Protein AF-A0A3N9V342-F1 (afdb_monomer)

Foldseek 3Di:
DEEAAQEEFEDAQEEREEQAQHAQYEYENYEFEHYAEESYEDAYFQYEYEHYEFEHYAYEPYEYPAYEFYHHYHYQFDHYPAAPYYYDPCHNVQADFWAWDAKFWDADPVPPPQGFTWMKTKTKGFDAAFFKKKKWKAKDLDLPRQGHRGTQDIDMDTHHRRRMDIDMDQGASRGDDQRIWMKMKMFTADPVRHTTGIDTIDRTDHHDPDQAQLWAFFAFQLRAGAAADQQEEEAEEDFELDDPDFDGAAPCLVVLLVLLLVQVCVDPRHHYHYDDDDPVDNDDAPDAQAQHAYEYEYRAQVSCCVRVVDHLQQAKDKDWFADSLQNHTRYIYIYGYQWRADPVRPGTAHEDCPLDQRHDHSNLVSNQSVLVVGRIAAAEARNDPPHDVNSHHDSVQASRHSDDDRSDDNSSHGPVDPPDDDDDPDLLPRCHGSSNNSNCNVVRSPLQAEEEEEEAALACQCCDPVHFVQRVLSLLLVLVLLVVHDDSHWYWYFAAPDIGATDNPSVVVSVVSVPDDRDNHDDPLRRLVVLQVRQVVDPDPYQYEYEYRDQHDQPDDDVLVVDDHDLSYAYEFEHEPPCFLSQLVRLVNNQVNVHAYYYDPGSQCSSVSSVVVSCVSSVFAWFDKDDWDKLVVCVPWFDDDDDDDDDDDDDDDDDDDDDDDDDDDDDDDDDDDDDDDDDDDDDDAAFDDGFKKKKKKFKPDFDKWKKKAAAPFDQDPPRHGDPQIHTPVCPVVHSFQKDKDWDDPPPHTGMIMIMTGRGDTHGMGMTMTGPGRDPDIIIMMMTMIGDALKDKDKDKPGQEAEFDADPVRHTDWDKIKIKIFIAGGRDDDDDDDDRDTDHQQPQQKFKKKWKQDPVRDIDIDTFPDPDRRMTMDMDIDRDFFKMKMKMKIWGDDDPDDPPDNTGIGMDIGMHGYDNDPDRDRDDPPPDQDPPPPDDAAEAEAAEEDDNDEAEEQEEYEYEHAYEEEAYYEYAYEYHEYQEYEYEEYYYLAEYEYHHAYHYNYYYHYVYHYYYYPYD

Secondary structure (DSSP, 8-state):
--EEES-EEE--SS-SEEEET--S-EEES-EEE--SS-SEEEESSS-EEES-EEES-SS-SEEEEE-S--EEES-EEES-SS-SEEE-TT-GGGPPPPEEEEEEEEE-GGGTTS--EEEEEEEEEE-STT-EEEEEEEEES-STTS-BSEEEEEEEEE--TTSEEEEEEEEET-PPPTT-EEEEEEEEE-TT--EEEEPPPPPPBPPP-----S-EE-B-TTSPBPB-GGGEEEEEEPPP---TTSPPPPTTHHHHHHHHHHHHHTSTT-EEEEPPPPTT-TT--TTS--S--EEEEE-SHHHHHHHH---TT--EEEEEEE-TTT-BEEEEEEEEESS-B-TTS--B--EESS--TTSEEHHHHHHHHHHHHTTEE-B--TTSTT--GGG-S-GGGSTTBS---TT--GGGSPSSPTTSSS--S-GGG--SHHHHHHHHHHHH-----EEEEEEE---HHHH-TTTT--HHHHHHHHHHHHHH--BTBEEEEEETTEEEEEES-HHHHHHHHHT------S-HHHHHHHHHHHHHH--SSPEEEEEEE-S---SS--GGGG----TTEEEEEEEETT-HHHHHHHHHHHHHTT--EEEESSGGGHHHHHHHHHHHHHTPEEEEEPPPEEGGGGTTS-EE--S----------------------------------------------SS-EEEEEE-SSSEEEEEEE-TT--PBTTTBPPTT-B-TTTGGGSSS-EEEEE--TTS---EEEEEESSPPSS--EEEEEEEE--SS--EEEEEEEE--SEEEEEEES-SEEE--B-TTSPBPPEEEEEEEEEEES-----SSS-----SEE-TT-EEEEEEE-TT--EEEEEPEE-SSSEEEEEEEE---EEEEEEEEEE----S--S-----EEEEEEEEEEES-SS---------S--EE-SS-EEEEES-EE-S--EEESS-EEEESEEEESS-EEESS-EE--SEEEES-EEESS-EEE-SB-EE-S-EEESS-EEE-SB-

Sequence (1015 aa):
SATLDGNIVSGNLAFGISLETSNSNIVSENEISNNSNQGIIINGNSNNVSNNSIFNNGAPGVFITSGNNNSILSNSIYNNTSLGIELAAGVNDSQVYPTINTFYTWQDETALPEIKGGTSVQGTLNGLPEQNYRIQFFANSSMNNREGKRYLGEVDATTDIIGGADFLANLKDAVLTPDEVIGATITSLDFYNNPLSTSEFSFAIERATDEGDHYLVNTTLAGIPLHWKNGNGDYEIFGPVQTSIGEQPPAGFANAVETGFDTWSALEQLTYTKKELSITNFGHAFGNADGINNVVWYPTSEMWEDSIGAPTNVVAVTRVRYNALNGELIDVDLAFNGEPISLAGLGQFYWATDGSSDKLDVQNVTTHEAGHYGGLRDLYNPGDFAYLLEMKNNNQLATMYGRIDVGETYKNSLHPGSSDPEWLSNQLEITKYDVGGINYIYDNLGDIYYDIVLVFDGTTNFTSTEVLNGFVPSKNAALELVTKLRIGDRVGWVNGSSTEPLGDDFNTKLSTLNLIVPNANGNLADRIIAAQSLLNSGSGTNKKVIILFSAGEVSPFSLITELTVDPEIKIYTMGFQGLAAGQDLMSWLAHETGGEYYEVSSSTEIPTATNIIWLRLLGLQISYLSEEISSEYFDGGLQWQGGLQWQGGLSWQGGLQWQGGLQWQGGLQWQGGLQWQGGLQWQGGLQWQGGTLELGLSWQGSEYELVLLPPGEVVGEGGVLPAGAITENNFGSSAYDVEFFDGTATYGKPYKYFRVNSPGVGQWTYAIVENVPPTTPEPIRVYMSNEADLVLKFKSDKERYILQSDQYGNPIPILVNLEATLFEGGETSQTGDDTKTVGTPVNNAIVSVQVTSPDSQVVVGFLSRTQDGTYSISLETSLTGNYDIKVIASDSVQNGNNNNSQYVIQTEHSFYVSPFEEPVEPIVQFPPYPVFANQKITLGTSVKVYDGKVVGNADVQIGGSSYIEDGAEGNGKFTGGTSISANNLTFNGNVQLGGSSQITGDINSGGYFNSGTSV

pLDDT: mean 76.01, std 19.69, range [20.33, 98.75]

Structure (mmCIF, N/CA/C/O backbone):
data_AF-A0A3N9V342-F1
#
_entry.id   AF-A0A3N9V342-F1
#
loop_
_atom_site.group_PDB
_atom_site.id
_atom_site.type_symbol
_atom_site.label_atom_id
_atom_site.label_alt_id
_atom_site.label_comp_id
_atom_site.label_asym_id
_atom_site.label_entity_id
_atom_site.label_seq_id
_atom_site.pdbx_PDB_ins_code
_atom_site.Cartn_x
_atom_site.Cartn_y
_atom_site.Cartn_z
_atom_site.occupancy
_atom_site.B_iso_or_equiv
_atom_site.auth_seq_id
_atom_site.auth_comp_id
_atom_site.auth_asym_id
_atom_site.auth_atom_id
_atom_site.pdbx_PDB_model_num
ATOM 1 N N . SER A 1 1 ? 8.750 -11.559 -51.792 1.00 79.81 1 SER A N 1
ATOM 2 C CA . SER A 1 1 ? 7.444 -11.660 -51.138 1.00 79.81 1 SER A CA 1
ATOM 3 C C . SER A 1 1 ? 6.487 -12.438 -52.018 1.00 79.81 1 SER A C 1
ATOM 5 O O . SER A 1 1 ? 6.342 -12.147 -53.203 1.00 79.81 1 SER A O 1
ATOM 7 N N . ALA A 1 2 ? 5.872 -13.453 -51.434 1.00 89.56 2 ALA A N 1
ATOM 8 C CA . ALA A 1 2 ? 4.748 -14.207 -51.963 1.00 89.56 2 ALA A CA 1
ATOM 9 C C . ALA A 1 2 ? 3.746 -14.412 -50.818 1.00 89.56 2 ALA A C 1
ATOM 11 O O . ALA A 1 2 ? 4.150 -14.431 -49.655 1.00 89.56 2 ALA A O 1
ATOM 12 N N . THR A 1 3 ? 2.467 -14.565 -51.151 1.00 95.88 3 THR A N 1
ATOM 13 C CA . THR A 1 3 ? 1.399 -14.861 -50.189 1.00 95.88 3 THR A CA 1
ATOM 14 C C . THR A 1 3 ? 0.833 -16.239 -50.509 1.00 95.88 3 THR A C 1
ATOM 16 O O . THR A 1 3 ? 0.385 -16.468 -51.633 1.00 95.88 3 THR A O 1
ATOM 19 N N . LEU A 1 4 ? 0.902 -17.155 -49.546 1.00 96.00 4 LEU A N 1
ATOM 20 C CA . LEU A 1 4 ? 0.315 -18.489 -49.597 1.00 96.00 4 LEU A CA 1
ATOM 21 C C . LEU A 1 4 ? -0.808 -18.521 -48.566 1.00 96.00 4 LEU A C 1
ATOM 23 O O . LEU A 1 4 ? -0.540 -18.606 -47.371 1.00 96.00 4 LEU A O 1
ATOM 27 N N . ASP A 1 5 ? -2.041 -18.415 -49.045 1.00 97.19 5 ASP A N 1
ATOM 28 C CA . ASP A 1 5 ? -3.219 -18.224 -48.206 1.00 97.19 5 ASP A CA 1
ATOM 29 C C . ASP A 1 5 ? -4.313 -19.249 -48.534 1.00 97.19 5 ASP A C 1
ATOM 31 O O . ASP A 1 5 ? -4.553 -19.518 -49.717 1.00 97.19 5 ASP A O 1
ATOM 35 N N . GLY A 1 6 ? -4.931 -19.854 -47.515 1.00 96.06 6 GLY A N 1
ATOM 36 C CA . GLY A 1 6 ? -6.113 -20.712 -47.680 1.00 96.06 6 GLY A CA 1
ATOM 37 C C . GLY A 1 6 ? -5.893 -22.045 -48.418 1.00 96.06 6 GLY A C 1
ATOM 38 O O . GLY A 1 6 ? -6.818 -22.551 -49.058 1.00 96.06 6 GLY A O 1
ATOM 39 N N . ASN A 1 7 ? -4.681 -22.614 -48.403 1.00 97.62 7 ASN A N 1
ATOM 40 C CA . ASN A 1 7 ? -4.357 -23.854 -49.129 1.00 97.62 7 ASN A CA 1
ATOM 41 C C . ASN A 1 7 ? -4.447 -25.101 -48.240 1.00 97.62 7 ASN A C 1
ATOM 43 O O . ASN A 1 7 ? -4.222 -25.041 -47.038 1.00 97.62 7 ASN A O 1
ATOM 47 N N . ILE A 1 8 ? -4.669 -26.263 -48.863 1.00 98.06 8 ILE A N 1
ATOM 48 C CA . ILE A 1 8 ? -4.533 -27.580 -48.221 1.00 98.06 8 ILE A CA 1
ATOM 49 C C . ILE A 1 8 ? -3.293 -28.269 -48.800 1.00 98.06 8 ILE A C 1
ATOM 51 O O . ILE A 1 8 ? -3.244 -28.565 -49.996 1.00 98.06 8 ILE A O 1
ATOM 55 N N . VAL A 1 9 ? -2.294 -28.537 -47.961 1.00 97.88 9 VAL A N 1
ATOM 56 C CA . VAL A 1 9 ? -1.008 -29.143 -48.333 1.00 97.88 9 VAL A CA 1
ATOM 57 C C . VAL A 1 9 ? -0.794 -30.410 -47.512 1.00 97.88 9 VAL A C 1
ATOM 59 O O . VAL A 1 9 ? -0.420 -30.352 -46.341 1.00 97.88 9 VAL A O 1
ATOM 62 N N . SER A 1 10 ? -1.019 -31.577 -48.117 1.00 97.44 10 SER A N 1
ATOM 63 C CA . SER A 1 10 ? -0.957 -32.835 -47.374 1.00 97.44 10 SER A CA 1
ATOM 64 C C . SER A 1 10 ? -0.418 -34.033 -48.146 1.00 97.44 10 SER A C 1
ATOM 66 O O . SER A 1 10 ? -0.453 -34.079 -49.376 1.00 97.44 10 SER A O 1
ATOM 68 N N . GLY A 1 11 ? 0.093 -35.021 -47.402 1.00 95.62 11 GLY A N 1
ATOM 69 C CA . GLY A 1 11 ? 0.523 -36.311 -47.951 1.00 95.62 11 GLY A CA 1
ATOM 70 C C . GLY A 1 11 ? 1.826 -36.270 -48.755 1.00 95.62 11 GLY A C 1
ATOM 71 O O . GLY A 1 11 ? 2.078 -37.178 -49.552 1.00 95.62 11 GLY A O 1
ATOM 72 N N . ASN A 1 12 ? 2.656 -35.235 -48.589 1.00 97.12 12 ASN A N 1
ATOM 73 C CA . ASN A 1 12 ? 3.923 -35.143 -49.309 1.00 97.12 12 ASN A CA 1
ATOM 74 C C . ASN A 1 12 ? 4.960 -36.135 -48.755 1.00 97.12 12 ASN A C 1
ATOM 76 O O . ASN A 1 12 ? 5.040 -36.398 -47.553 1.00 97.12 12 ASN A O 1
ATOM 80 N N . LEU A 1 13 ? 5.818 -36.654 -49.641 1.00 96.38 13 LEU A N 1
ATOM 81 C CA . LEU A 1 13 ? 6.918 -37.564 -49.277 1.00 96.38 13 LEU A CA 1
ATOM 82 C C . LEU A 1 13 ? 8.108 -36.856 -48.601 1.00 96.38 13 LEU A C 1
ATOM 84 O O . LEU A 1 13 ? 9.060 -37.513 -48.188 1.00 96.38 13 LEU A O 1
ATOM 88 N N . ALA A 1 14 ? 8.074 -35.527 -48.520 1.00 94.12 14 ALA A N 1
ATOM 89 C CA . ALA A 1 14 ? 9.089 -34.694 -47.888 1.00 94.12 14 ALA A CA 1
ATOM 90 C C . ALA A 1 14 ? 8.399 -33.633 -47.010 1.00 94.12 14 ALA A C 1
ATOM 92 O O . ALA A 1 14 ? 7.604 -33.994 -46.144 1.00 94.12 14 ALA A O 1
ATOM 93 N N . PHE A 1 15 ? 8.701 -32.354 -47.228 1.00 94.94 15 PHE A N 1
ATOM 94 C CA . PHE A 1 15 ? 8.098 -31.214 -46.539 1.00 94.94 15 PHE A CA 1
ATOM 95 C C . PHE A 1 15 ? 6.752 -30.796 -47.156 1.00 94.94 15 PHE A C 1
ATOM 97 O O . PHE A 1 15 ? 6.477 -31.116 -48.316 1.00 94.94 15 PHE A O 1
ATOM 104 N N . GLY A 1 16 ? 5.930 -30.067 -46.395 1.00 97.31 16 GLY A N 1
ATOM 105 C CA . GLY A 1 16 ? 4.710 -29.426 -46.897 1.00 97.31 16 GLY A CA 1
ATOM 106 C C . GLY A 1 16 ? 5.013 -28.163 -47.712 1.00 97.31 16 GLY A C 1
ATOM 107 O O . GLY A 1 16 ? 4.910 -28.170 -48.938 1.00 97.31 16 GLY A O 1
ATOM 108 N N . ILE A 1 17 ? 5.416 -27.080 -47.040 1.00 97.38 17 ILE A N 1
ATOM 109 C CA . ILE A 1 17 ? 5.796 -25.799 -47.664 1.00 97.38 17 ILE A CA 1
ATOM 110 C C . ILE A 1 17 ? 7.284 -25.526 -47.428 1.00 97.38 17 ILE A C 1
ATOM 112 O O . ILE A 1 17 ? 7.783 -25.688 -46.319 1.00 97.38 17 ILE A O 1
ATOM 116 N N . SER A 1 18 ? 7.991 -25.072 -48.466 1.00 95.56 18 SER A N 1
ATOM 117 C CA . SER A 1 18 ? 9.424 -24.766 -48.405 1.00 95.56 18 SER A CA 1
ATOM 118 C C . SER A 1 18 ? 9.711 -23.348 -48.880 1.00 95.56 18 SER A C 1
ATOM 120 O O . SER A 1 18 ? 9.466 -23.017 -50.042 1.00 95.56 18 SER A O 1
ATOM 122 N N . LEU A 1 19 ? 10.267 -22.520 -47.996 1.00 95.44 19 LEU A N 1
ATOM 123 C CA . LEU A 1 19 ? 10.682 -21.145 -48.282 1.00 95.44 19 LEU A CA 1
ATOM 124 C C . LEU A 1 19 ? 12.209 -21.084 -48.428 1.00 95.44 19 LEU A C 1
ATOM 126 O O . LEU A 1 19 ? 12.921 -20.678 -47.514 1.00 95.44 19 LEU A O 1
ATOM 130 N N . GLU A 1 20 ? 12.715 -21.513 -49.584 1.00 89.56 20 GLU A N 1
ATOM 131 C CA . GLU A 1 20 ? 14.156 -21.590 -49.865 1.00 89.56 20 GLU A CA 1
ATOM 132 C C . GLU A 1 20 ? 14.711 -20.266 -50.387 1.00 89.56 20 GLU A C 1
ATOM 134 O O . GLU A 1 20 ? 14.331 -19.808 -51.468 1.00 89.56 20 GLU A O 1
ATOM 139 N N . THR A 1 21 ? 15.642 -19.653 -49.653 1.00 87.19 21 THR A N 1
ATOM 140 C CA . THR A 1 21 ? 16.255 -18.349 -49.978 1.00 87.19 21 THR A CA 1
ATOM 141 C C . THR A 1 21 ? 15.222 -17.243 -50.219 1.00 87.19 21 THR A C 1
ATOM 143 O O . THR A 1 21 ? 15.435 -16.329 -51.019 1.00 87.19 21 THR A O 1
ATOM 146 N N . SER A 1 22 ? 14.076 -17.340 -49.541 1.00 89.94 22 SER A N 1
ATOM 147 C CA . SER A 1 22 ? 12.913 -16.491 -49.780 1.00 89.94 22 SER A CA 1
ATOM 148 C C . SER A 1 22 ? 12.595 -15.643 -48.552 1.00 89.94 22 SER A C 1
ATOM 150 O O . SER A 1 22 ? 12.462 -16.158 -47.443 1.00 89.94 22 SER A O 1
ATOM 152 N N . ASN A 1 23 ? 12.460 -14.333 -48.765 1.00 95.81 23 ASN A N 1
ATOM 153 C CA . ASN A 1 23 ? 12.242 -13.345 -47.710 1.00 95.81 23 ASN A CA 1
ATOM 154 C C . ASN A 1 23 ? 10.881 -12.652 -47.859 1.00 95.81 23 ASN A C 1
ATOM 156 O O . ASN A 1 23 ? 10.375 -12.482 -48.981 1.00 95.81 23 ASN A O 1
ATOM 160 N N . SER A 1 24 ? 10.349 -12.156 -46.740 1.00 95.94 24 SER A N 1
ATOM 161 C CA . SER A 1 24 ? 9.135 -11.325 -46.717 1.00 95.94 24 SER A CA 1
ATOM 162 C C . SER A 1 24 ? 7.916 -12.018 -47.330 1.00 95.94 24 SER A C 1
ATOM 164 O O . SER A 1 24 ? 7.161 -11.401 -48.083 1.00 95.94 24 SER A O 1
ATOM 166 N N . ASN A 1 25 ? 7.765 -13.321 -47.091 1.00 97.50 25 ASN A N 1
ATOM 167 C CA . ASN A 1 25 ? 6.583 -14.079 -47.500 1.00 97.50 25 ASN A CA 1
ATOM 168 C C . ASN A 1 25 ? 5.538 -14.107 -46.386 1.00 97.50 25 ASN A C 1
ATOM 170 O O . ASN A 1 25 ? 5.875 -13.968 -45.214 1.00 97.50 25 ASN A O 1
ATOM 174 N N . ILE A 1 26 ? 4.285 -14.323 -46.775 1.00 97.81 26 ILE A N 1
ATOM 175 C CA . ILE A 1 26 ? 3.150 -14.519 -45.875 1.00 97.81 26 ILE A CA 1
ATOM 176 C C . ILE A 1 26 ? 2.609 -15.925 -46.131 1.00 97.81 26 ILE A C 1
ATOM 178 O O . ILE A 1 26 ? 2.287 -16.255 -47.272 1.00 97.81 26 ILE A O 1
ATOM 182 N N . VAL A 1 27 ? 2.540 -16.751 -45.092 1.00 98.25 27 VAL A N 1
ATOM 183 C CA . VAL A 1 27 ? 1.931 -18.085 -45.111 1.00 98.25 27 VAL A CA 1
ATOM 184 C C . VAL A 1 27 ? 0.802 -18.068 -44.090 1.00 98.25 27 VAL A C 1
ATOM 186 O O . VAL A 1 27 ? 1.073 -18.088 -42.890 1.00 98.25 27 VAL A O 1
ATOM 189 N N . SER A 1 28 ? -0.442 -17.988 -44.554 1.00 98.06 28 SER A N 1
ATOM 190 C CA . SER A 1 28 ? -1.609 -17.806 -43.691 1.00 98.06 28 SER A CA 1
ATOM 191 C C . SER A 1 28 ? -2.769 -18.741 -43.998 1.00 98.06 28 SER A C 1
ATOM 193 O O . SER A 1 28 ? -2.940 -19.175 -45.130 1.00 98.06 28 SER A O 1
ATOM 195 N N . GLU A 1 29 ? -3.555 -19.094 -42.981 1.00 97.75 29 GLU A N 1
ATOM 196 C CA . GLU A 1 29 ? -4.824 -19.825 -43.154 1.00 97.75 29 GLU A CA 1
ATOM 197 C C . GLU A 1 29 ? -4.706 -21.155 -43.935 1.00 97.75 29 GLU A C 1
ATOM 199 O O . GLU A 1 29 ? -5.672 -21.631 -44.530 1.00 97.75 29 GLU A O 1
ATOM 204 N N . ASN A 1 30 ? -3.525 -21.785 -43.958 1.00 98.44 30 ASN A N 1
ATOM 205 C CA . ASN A 1 30 ? -3.313 -23.059 -44.646 1.00 98.44 30 ASN A CA 1
ATOM 206 C C . ASN A 1 30 ? -3.522 -24.249 -43.701 1.00 98.44 30 ASN A C 1
ATOM 208 O O . ASN A 1 30 ? -3.187 -24.196 -42.517 1.00 98.44 30 ASN A O 1
ATOM 212 N N . GLU A 1 31 ? -3.979 -25.369 -44.253 1.00 98.69 31 GLU A N 1
ATOM 213 C CA . GLU A 1 31 ? -3.992 -26.675 -43.596 1.00 98.69 31 GLU A CA 1
ATOM 214 C C . GLU A 1 31 ? -2.818 -27.520 -44.113 1.00 98.69 31 GLU A C 1
ATOM 216 O O . GLU A 1 31 ? -2.776 -27.890 -45.287 1.00 98.69 31 GLU A O 1
ATOM 221 N N . ILE A 1 32 ? -1.844 -27.822 -43.253 1.00 98.75 32 ILE A N 1
ATOM 222 C CA . ILE A 1 32 ? -0.583 -28.482 -43.612 1.00 98.75 32 ILE A CA 1
ATOM 223 C C . ILE A 1 32 ? -0.426 -29.754 -42.784 1.00 98.75 32 ILE A C 1
ATOM 225 O O . ILE A 1 32 ? -0.120 -29.700 -41.590 1.00 98.75 32 ILE A O 1
ATOM 229 N N . SER A 1 33 ? -0.631 -30.917 -43.403 1.00 98.50 33 SER A N 1
ATOM 230 C CA . SER A 1 33 ? -0.741 -32.154 -42.628 1.00 98.50 33 SER A CA 1
ATOM 231 C C . SER A 1 33 ? -0.237 -33.422 -43.301 1.00 98.50 33 SER A C 1
ATOM 233 O O . SER A 1 33 ? -0.174 -33.527 -44.522 1.00 98.50 33 SER A O 1
ATOM 235 N N . ASN A 1 34 ? 0.075 -34.445 -42.502 1.00 98.06 34 ASN A N 1
ATOM 236 C CA . ASN A 1 34 ? 0.426 -35.788 -42.989 1.00 98.06 34 ASN A CA 1
ATOM 237 C C . ASN A 1 34 ? 1.621 -35.810 -43.963 1.00 98.06 34 ASN A C 1
ATOM 239 O O . ASN A 1 34 ? 1.684 -36.658 -44.858 1.00 98.06 34 ASN A O 1
ATOM 243 N N . ASN A 1 35 ? 2.553 -34.865 -43.836 1.00 98.19 35 ASN A N 1
ATOM 244 C CA . ASN A 1 35 ? 3.782 -34.860 -44.623 1.00 98.19 35 ASN A CA 1
ATOM 245 C C . ASN A 1 35 ? 4.824 -35.762 -43.953 1.00 98.19 35 ASN A C 1
ATOM 247 O O . ASN A 1 35 ? 4.870 -35.878 -42.731 1.00 98.19 35 ASN A O 1
ATOM 251 N N . SER A 1 36 ? 5.665 -36.422 -44.748 1.00 97.88 36 SER A N 1
ATOM 252 C CA . SER A 1 36 ? 6.628 -37.408 -44.228 1.00 97.88 36 SER A CA 1
ATOM 253 C C . SER A 1 36 ? 7.785 -36.771 -43.443 1.00 97.88 36 SER A C 1
ATOM 255 O O . SER A 1 36 ? 8.509 -37.489 -42.759 1.00 97.88 36 SER A O 1
ATOM 257 N N . ASN A 1 37 ? 7.981 -35.453 -43.563 1.00 96.50 37 ASN A N 1
ATOM 258 C CA . ASN A 1 37 ? 9.003 -34.667 -42.864 1.00 96.50 37 ASN A CA 1
ATOM 259 C C . ASN A 1 37 ? 8.371 -33.392 -42.253 1.00 96.50 37 ASN A C 1
ATOM 261 O O . ASN A 1 37 ? 7.286 -33.501 -41.694 1.00 96.50 37 ASN A O 1
ATOM 265 N N . GLN A 1 38 ? 9.002 -32.210 -42.329 1.00 97.81 38 GLN A N 1
ATOM 266 C CA . GLN A 1 38 ? 8.480 -30.970 -41.727 1.00 97.81 38 GLN A CA 1
ATOM 267 C C . GLN A 1 38 ? 7.178 -30.480 -42.379 1.00 97.81 38 GLN A C 1
ATOM 269 O O . GLN A 1 38 ? 6.988 -30.622 -43.589 1.00 97.81 38 GLN A O 1
ATOM 274 N N . GLY A 1 39 ? 6.317 -29.813 -41.608 1.00 98.25 39 GLY A N 1
ATOM 275 C CA . GLY A 1 39 ? 5.178 -29.082 -42.172 1.00 98.25 39 GLY A CA 1
ATOM 276 C C . GLY A 1 39 ? 5.648 -27.900 -43.028 1.00 98.25 39 GLY A C 1
ATOM 277 O O . GLY A 1 39 ? 5.389 -27.853 -44.233 1.00 98.25 39 GLY A O 1
ATOM 278 N N . ILE A 1 40 ? 6.399 -26.982 -42.419 1.00 98.44 40 ILE A N 1
ATOM 279 C CA . ILE A 1 40 ? 7.008 -25.818 -43.075 1.00 98.44 40 ILE A CA 1
ATOM 280 C C . ILE A 1 40 ? 8.514 -25.801 -42.802 1.00 98.44 40 ILE A C 1
ATOM 282 O O . ILE A 1 40 ? 8.936 -25.947 -41.658 1.00 98.44 40 ILE A O 1
ATOM 286 N N . ILE A 1 41 ? 9.322 -25.567 -43.837 1.00 97.88 41 ILE A N 1
ATOM 287 C CA . ILE A 1 41 ? 10.762 -25.303 -43.714 1.00 97.88 41 ILE A CA 1
ATOM 288 C C . ILE A 1 41 ? 11.102 -23.894 -44.218 1.00 97.88 41 ILE A C 1
ATOM 290 O O . ILE A 1 41 ? 10.658 -23.485 -45.297 1.00 97.88 41 ILE A O 1
ATOM 294 N N . ILE A 1 42 ? 11.880 -23.143 -43.431 1.00 98.00 42 ILE A N 1
ATOM 295 C CA . ILE A 1 42 ? 12.239 -21.744 -43.706 1.00 98.00 42 ILE A CA 1
ATOM 296 C C . ILE A 1 42 ? 13.759 -21.575 -43.782 1.00 98.00 42 ILE A C 1
ATOM 298 O O . ILE A 1 42 ? 14.478 -21.819 -42.812 1.00 98.00 42 ILE A O 1
ATOM 302 N N . ASN A 1 43 ? 14.224 -21.084 -44.933 1.00 96.19 43 ASN A N 1
ATOM 303 C CA . ASN A 1 43 ? 15.595 -20.653 -45.196 1.00 96.19 43 ASN A CA 1
ATOM 304 C C . ASN A 1 43 ? 15.556 -19.220 -45.751 1.00 96.19 43 ASN A C 1
ATOM 306 O O . ASN A 1 43 ? 15.639 -18.994 -46.960 1.00 96.19 43 ASN A O 1
ATOM 310 N N . GLY A 1 44 ? 15.352 -18.238 -44.877 1.00 95.44 44 GLY A N 1
ATOM 311 C CA . GLY A 1 44 ? 15.116 -16.851 -45.273 1.00 95.44 44 GLY A CA 1
ATOM 312 C C . GLY A 1 44 ? 14.744 -15.955 -44.097 1.00 95.44 44 GLY A C 1
ATOM 313 O O . GLY A 1 44 ? 14.643 -16.411 -42.964 1.00 95.44 44 GLY A O 1
ATOM 314 N N . ASN A 1 45 ? 14.565 -14.665 -44.365 1.00 96.81 45 ASN A N 1
ATOM 315 C CA . ASN A 1 45 ? 14.339 -13.634 -43.354 1.00 96.81 45 ASN A CA 1
ATOM 316 C C . ASN A 1 45 ? 12.956 -13.000 -43.486 1.00 96.81 45 ASN A C 1
ATOM 318 O O . ASN A 1 45 ? 12.404 -12.909 -44.589 1.00 96.81 45 ASN A O 1
ATOM 322 N N . SER A 1 46 ? 12.459 -12.440 -42.386 1.00 96.75 46 SER A N 1
ATOM 323 C CA . SER A 1 46 ? 11.273 -11.575 -42.399 1.00 96.75 46 SER A CA 1
ATOM 324 C C . SER A 1 46 ? 10.008 -12.261 -42.924 1.00 96.75 46 SER A C 1
ATOM 326 O O . SER A 1 46 ? 9.162 -11.595 -43.514 1.00 96.75 46 SER A O 1
ATOM 328 N N . ASN A 1 47 ? 9.886 -13.585 -42.792 1.00 98.06 47 ASN A N 1
ATOM 329 C CA . ASN A 1 47 ? 8.675 -14.308 -43.182 1.00 98.06 47 ASN A CA 1
ATOM 330 C C . ASN A 1 47 ? 7.640 -14.282 -42.052 1.00 98.06 47 ASN A C 1
ATOM 332 O O . ASN A 1 47 ? 8.003 -14.357 -40.884 1.00 98.06 47 ASN A O 1
ATOM 336 N N . ASN A 1 48 ? 6.361 -14.217 -42.412 1.00 97.94 48 ASN A N 1
ATOM 337 C CA . ASN A 1 48 ? 5.236 -14.290 -41.486 1.00 97.94 48 ASN A CA 1
ATOM 338 C C . ASN A 1 48 ? 4.467 -15.590 -41.742 1.00 97.94 48 ASN A C 1
ATOM 340 O O . ASN A 1 48 ? 3.932 -15.793 -42.833 1.00 97.94 48 ASN A O 1
ATOM 344 N N . VAL A 1 49 ? 4.433 -16.466 -40.743 1.00 98.44 49 VAL A N 1
ATOM 345 C CA . VAL A 1 49 ? 3.626 -17.685 -40.725 1.00 98.44 49 VAL A CA 1
ATOM 346 C C . VAL A 1 49 ? 2.550 -17.494 -39.670 1.00 98.44 49 VAL A C 1
ATOM 348 O O . VAL A 1 49 ? 2.863 -17.479 -38.481 1.00 98.44 49 VAL A O 1
ATOM 351 N N . SER A 1 50 ? 1.288 -17.357 -40.070 1.00 97.81 50 SER A N 1
ATOM 352 C CA . SER A 1 50 ? 0.215 -17.099 -39.109 1.00 97.81 50 SER A CA 1
ATOM 353 C C . SER A 1 50 ? -1.105 -17.796 -39.394 1.00 97.81 50 SER A C 1
ATOM 355 O O . SER A 1 50 ? -1.456 -18.030 -40.539 1.00 97.81 50 SER A O 1
ATOM 357 N N . ASN A 1 51 ? -1.864 -18.135 -38.350 1.00 98.06 51 ASN A N 1
ATOM 358 C CA . ASN A 1 51 ? -3.209 -18.718 -38.477 1.00 98.06 51 ASN A CA 1
ATOM 359 C C . ASN A 1 51 ? -3.285 -20.012 -39.324 1.00 98.06 51 ASN A C 1
ATOM 361 O O . ASN A 1 51 ? -4.319 -20.305 -39.918 1.00 98.06 51 ASN A O 1
ATOM 365 N N . ASN A 1 52 ? -2.207 -20.798 -39.414 1.00 98.69 52 ASN A N 1
ATOM 366 C CA . ASN A 1 52 ? -2.208 -22.089 -40.112 1.00 98.69 52 ASN A CA 1
ATOM 367 C C . ASN A 1 52 ? -2.562 -23.236 -39.154 1.00 98.69 52 ASN A C 1
ATOM 369 O O . ASN A 1 52 ? -2.280 -23.169 -37.958 1.00 98.69 52 ASN A O 1
ATOM 373 N N . SER A 1 53 ? -3.105 -24.327 -39.694 1.00 98.50 53 SER A N 1
ATOM 374 C CA . SER A 1 53 ? -3.260 -25.611 -38.998 1.00 98.50 53 SER A CA 1
ATOM 375 C C . SER A 1 53 ? -2.183 -26.589 -39.469 1.00 98.50 53 SER A C 1
ATOM 377 O O . SER A 1 53 ? -2.236 -27.052 -40.605 1.00 98.50 53 SER A O 1
ATOM 379 N N . ILE A 1 54 ? -1.205 -26.910 -38.619 1.00 98.62 54 ILE A N 1
ATOM 380 C CA . ILE A 1 54 ? -0.010 -27.698 -38.955 1.00 98.62 54 ILE A CA 1
ATOM 381 C C . ILE A 1 54 ? 0.070 -28.942 -38.065 1.00 98.62 54 ILE A C 1
ATOM 383 O O . ILE A 1 54 ? 0.434 -28.859 -36.892 1.00 98.62 54 ILE A O 1
ATOM 387 N N . PHE A 1 55 ? -0.260 -30.115 -38.604 1.00 98.12 55 PHE A N 1
ATOM 388 C CA . PHE A 1 55 ? -0.423 -31.302 -37.760 1.00 98.12 55 PHE A CA 1
ATOM 389 C C . PHE A 1 55 ? -0.100 -32.637 -38.429 1.00 98.12 55 PHE A C 1
ATOM 391 O O . PHE A 1 55 ? -0.141 -32.770 -39.650 1.00 98.12 55 PHE A O 1
ATOM 398 N N . ASN A 1 56 ? 0.172 -33.667 -37.623 1.00 97.56 56 ASN A N 1
ATOM 399 C CA . ASN A 1 56 ? 0.476 -35.031 -38.086 1.00 97.56 56 ASN A CA 1
ATOM 400 C C . ASN A 1 56 ? 1.660 -35.114 -39.073 1.00 97.56 56 ASN A C 1
ATOM 402 O O . ASN A 1 56 ? 1.656 -35.964 -39.967 1.00 97.56 56 ASN A O 1
ATOM 406 N N . ASN A 1 57 ? 2.656 -34.234 -38.967 1.00 98.12 57 ASN A N 1
ATOM 407 C CA . ASN A 1 57 ? 3.844 -34.292 -39.819 1.00 98.12 57 ASN A CA 1
ATOM 408 C C . ASN A 1 57 ? 4.940 -35.170 -39.186 1.00 98.12 57 ASN A C 1
ATOM 410 O O . ASN A 1 57 ? 5.047 -35.280 -37.964 1.00 98.12 57 ASN A O 1
ATOM 414 N N . GLY A 1 58 ? 5.749 -35.817 -40.029 1.00 97.75 58 GLY A N 1
ATOM 415 C CA . GLY A 1 58 ? 6.791 -36.776 -39.638 1.00 97.75 58 GLY A CA 1
ATOM 416 C C . GLY A 1 58 ? 8.088 -36.160 -39.095 1.00 97.75 58 GLY A C 1
ATOM 417 O O . GLY A 1 58 ? 9.077 -36.874 -38.928 1.00 97.75 58 GLY A O 1
ATOM 418 N N . ALA A 1 59 ? 8.105 -34.850 -38.852 1.00 97.06 59 ALA A N 1
ATOM 419 C CA . ALA A 1 59 ? 9.187 -34.090 -38.222 1.00 97.06 59 ALA A CA 1
ATOM 420 C C . ALA A 1 59 ? 8.581 -32.816 -37.579 1.00 97.06 59 ALA A C 1
ATOM 422 O O . ALA A 1 59 ? 7.371 -32.822 -37.356 1.00 97.06 59 ALA A O 1
ATOM 423 N N . PRO A 1 60 ? 9.335 -31.743 -37.254 1.00 98.19 60 PRO A N 1
ATOM 424 C CA . PRO A 1 60 ? 8.741 -30.535 -36.682 1.00 98.19 60 PRO A CA 1
ATOM 425 C C . PRO A 1 60 ? 7.612 -29.928 -37.515 1.00 98.19 60 PRO A C 1
ATOM 427 O O . PRO A 1 60 ? 7.626 -30.000 -38.749 1.00 98.19 60 PRO A O 1
ATOM 430 N N . GLY A 1 61 ? 6.660 -29.271 -36.850 1.00 98.19 61 GLY A N 1
ATOM 431 C CA . GLY A 1 61 ? 5.602 -28.524 -37.534 1.00 98.19 61 GLY A CA 1
ATOM 432 C C . GLY A 1 61 ? 6.188 -27.403 -38.397 1.00 98.19 61 GLY A C 1
ATOM 433 O O . GLY A 1 61 ? 5.965 -27.361 -39.610 1.00 98.19 61 GLY A O 1
ATOM 434 N N . VAL A 1 62 ? 7.005 -26.547 -37.786 1.00 98.62 62 VAL A N 1
ATOM 435 C CA . VAL A 1 62 ? 7.776 -25.489 -38.452 1.00 98.62 62 VAL A CA 1
ATOM 436 C C . VAL A 1 62 ? 9.250 -25.636 -38.090 1.00 98.62 62 VAL A C 1
ATOM 438 O O . VAL A 1 62 ? 9.588 -25.732 -36.915 1.00 98.62 62 VAL A O 1
ATOM 441 N N . PHE A 1 63 ? 10.135 -25.614 -39.086 1.00 98.31 63 PHE A N 1
ATOM 442 C CA . PHE A 1 63 ? 11.580 -25.639 -38.871 1.00 98.31 63 PHE A CA 1
ATOM 443 C C . PHE A 1 63 ? 12.265 -24.456 -39.554 1.00 98.31 63 PHE A C 1
ATOM 445 O O . PHE A 1 63 ? 12.189 -24.301 -40.777 1.00 98.31 63 PHE A O 1
ATOM 452 N N . ILE A 1 64 ? 12.965 -23.637 -38.768 1.00 98.19 64 ILE A N 1
ATOM 453 C CA . ILE A 1 64 ? 13.791 -22.541 -39.280 1.00 98.19 64 ILE A CA 1
ATOM 454 C C . ILE A 1 64 ? 15.240 -23.020 -39.336 1.00 98.19 64 ILE A C 1
ATOM 456 O O . ILE A 1 64 ? 15.881 -23.236 -38.309 1.00 98.19 64 ILE A O 1
ATOM 460 N N . THR A 1 65 ? 15.769 -23.181 -40.549 1.00 97.06 65 THR A N 1
ATOM 461 C CA . THR A 1 65 ? 17.148 -23.643 -40.765 1.00 97.06 65 THR A CA 1
ATOM 462 C C . THR A 1 65 ? 18.149 -22.498 -40.886 1.00 97.06 65 THR A C 1
ATOM 464 O O . THR A 1 65 ? 19.346 -22.709 -40.701 1.00 97.06 65 THR A O 1
ATOM 467 N N . SER A 1 66 ? 17.679 -21.297 -41.234 1.00 96.12 66 SER A N 1
ATOM 468 C CA . SER A 1 66 ? 18.507 -20.104 -41.454 1.00 96.12 66 SER A CA 1
ATOM 469 C C . SER A 1 66 ? 17.657 -18.838 -41.596 1.00 96.12 66 SER A C 1
ATOM 471 O O . SER A 1 66 ? 16.531 -18.882 -42.094 1.00 96.12 66 SER A O 1
ATOM 473 N N . GLY A 1 67 ? 18.258 -17.698 -41.242 1.00 96.00 67 GLY A N 1
ATOM 474 C CA . GLY A 1 67 ? 17.646 -16.368 -41.314 1.00 96.00 67 GLY A CA 1
ATOM 475 C C . GLY A 1 67 ? 16.969 -15.931 -40.011 1.00 96.00 67 GLY A C 1
ATOM 476 O O . GLY A 1 67 ? 16.749 -16.743 -39.112 1.00 96.00 67 GLY A O 1
ATOM 477 N N . ASN A 1 68 ? 16.675 -14.632 -39.917 1.00 96.75 68 ASN A N 1
ATOM 478 C CA . ASN A 1 68 ? 16.121 -13.967 -38.734 1.00 96.75 68 ASN A CA 1
ATOM 479 C C . ASN A 1 68 ? 14.840 -13.184 -39.060 1.00 96.75 68 ASN A C 1
ATOM 481 O O . ASN A 1 68 ? 14.474 -13.010 -40.229 1.00 96.75 68 ASN A O 1
ATOM 485 N N . ASN A 1 69 ? 14.187 -12.662 -38.022 1.00 97.00 69 ASN A N 1
ATOM 486 C CA . ASN A 1 69 ? 12.947 -11.891 -38.091 1.00 97.00 69 ASN A CA 1
ATOM 487 C C . ASN A 1 69 ? 11.766 -12.682 -38.672 1.00 97.00 69 ASN A C 1
ATOM 489 O O . ASN A 1 69 ? 10.905 -12.105 -39.331 1.00 97.00 69 ASN A O 1
ATOM 493 N N . ASN A 1 70 ? 11.745 -14.006 -38.511 1.00 98.25 70 ASN A N 1
ATOM 494 C CA . ASN A 1 70 ? 10.621 -14.828 -38.944 1.00 98.25 70 ASN A CA 1
ATOM 495 C C . ASN A 1 70 ? 9.600 -14.952 -37.803 1.00 98.25 70 ASN A C 1
ATOM 497 O O . ASN A 1 70 ? 9.904 -15.535 -36.755 1.00 98.25 70 ASN A O 1
ATOM 501 N N . SER A 1 71 ? 8.394 -14.436 -38.038 1.00 98.31 71 SER A N 1
ATOM 502 C CA . SER A 1 71 ? 7.297 -14.416 -37.071 1.00 98.31 71 SER A CA 1
ATOM 503 C C . SER A 1 71 ? 6.366 -15.603 -37.290 1.00 98.31 71 SER A C 1
ATOM 505 O O . SER A 1 71 ? 5.891 -15.835 -38.403 1.00 98.31 71 SER A O 1
ATOM 507 N N . ILE A 1 72 ? 6.115 -16.369 -36.229 1.00 98.56 72 ILE A N 1
ATOM 508 C CA . ILE A 1 72 ? 5.298 -17.586 -36.237 1.00 98.56 72 ILE A CA 1
ATOM 509 C C . ILE A 1 72 ? 4.147 -17.399 -35.240 1.00 98.56 72 ILE A C 1
ATOM 511 O O . ILE A 1 72 ? 4.271 -17.751 -34.074 1.00 98.56 72 ILE A O 1
ATOM 515 N N . LEU A 1 73 ? 3.031 -16.816 -35.681 1.00 98.06 73 LEU A N 1
ATOM 516 C CA . LEU A 1 73 ? 1.979 -16.317 -34.785 1.00 98.06 73 LEU A CA 1
ATOM 517 C C . LEU A 1 73 ? 0.645 -17.053 -34.944 1.00 98.06 73 LEU A C 1
ATOM 519 O O . LEU A 1 73 ? 0.185 -17.283 -36.056 1.00 98.06 73 LEU A O 1
ATOM 523 N N . SER A 1 74 ? -0.030 -17.380 -33.845 1.00 97.69 74 SER A N 1
ATOM 524 C CA . SER A 1 74 ? -1.418 -17.883 -33.846 1.00 97.69 74 SER A CA 1
ATOM 525 C C . SER A 1 74 ? -1.645 -19.157 -34.681 1.00 97.69 74 SER A C 1
ATOM 527 O O . SER A 1 74 ? -2.748 -19.414 -35.159 1.00 97.69 74 SER A O 1
ATOM 529 N N . ASN A 1 75 ? -0.606 -19.970 -34.892 1.00 98.31 75 ASN A N 1
ATOM 530 C CA . ASN A 1 75 ? -0.726 -21.234 -35.620 1.00 98.31 75 ASN A CA 1
ATOM 531 C C . ASN A 1 75 ? -1.183 -22.354 -34.676 1.00 98.31 75 ASN A C 1
ATOM 533 O O . ASN A 1 75 ? -0.680 -22.480 -33.563 1.00 98.31 75 ASN A O 1
ATOM 537 N N . SER A 1 76 ? -2.086 -23.210 -35.150 1.00 98.25 76 SER A N 1
ATOM 538 C CA . SER A 1 76 ? -2.461 -24.461 -34.490 1.00 98.25 76 SER A CA 1
ATOM 539 C C . SER A 1 76 ? -1.466 -25.549 -34.897 1.00 98.25 76 SER A C 1
ATOM 541 O O . SER A 1 76 ? -1.560 -26.089 -35.998 1.00 98.25 76 SER A O 1
ATOM 543 N N . ILE A 1 77 ? -0.485 -25.852 -34.044 1.00 98.31 77 ILE A N 1
ATOM 544 C CA . ILE A 1 77 ? 0.604 -26.798 -34.329 1.00 98.31 77 ILE A CA 1
ATOM 545 C C . ILE A 1 77 ? 0.553 -27.955 -33.335 1.00 98.31 77 ILE A C 1
ATOM 547 O O . ILE A 1 77 ? 0.784 -27.739 -32.149 1.00 98.31 77 ILE A O 1
ATOM 551 N N . TYR A 1 78 ? 0.244 -29.171 -33.793 1.00 97.38 78 TYR A N 1
ATOM 552 C CA . TYR A 1 78 ? 0.030 -30.314 -32.894 1.00 97.38 78 TYR A CA 1
ATOM 553 C C . TYR A 1 78 ? 0.209 -31.686 -33.561 1.00 97.38 78 TYR A C 1
ATOM 555 O O . TYR A 1 78 ? 0.050 -31.831 -34.771 1.00 97.38 78 TYR A O 1
ATOM 563 N N . ASN A 1 79 ? 0.451 -32.727 -32.760 1.00 96.25 79 ASN A N 1
ATOM 564 C CA . ASN A 1 79 ? 0.593 -34.123 -33.194 1.00 96.25 79 ASN A CA 1
ATOM 565 C C . ASN A 1 79 ? 1.697 -34.353 -34.241 1.00 96.25 79 ASN A C 1
ATOM 567 O O . ASN A 1 79 ? 1.621 -35.292 -35.037 1.00 96.25 79 ASN A O 1
ATOM 571 N N . ASN A 1 80 ? 2.725 -33.514 -34.272 1.00 96.19 80 ASN A N 1
ATOM 572 C CA . ASN A 1 80 ? 3.908 -33.767 -35.078 1.00 96.19 80 ASN A CA 1
ATOM 573 C C . ASN A 1 80 ? 4.849 -34.706 -34.310 1.00 96.19 80 ASN A C 1
ATOM 575 O O . ASN A 1 80 ? 4.773 -34.838 -33.087 1.00 96.19 80 ASN A O 1
ATOM 579 N N . THR A 1 81 ? 5.732 -35.418 -35.009 1.00 96.50 81 THR A N 1
ATOM 580 C CA . THR A 1 81 ? 6.601 -36.414 -34.351 1.00 96.50 81 THR A CA 1
ATOM 581 C C . THR A 1 81 ? 7.831 -35.805 -33.664 1.00 96.50 81 THR A C 1
ATOM 583 O O . THR A 1 81 ? 8.615 -36.544 -33.072 1.00 96.50 81 THR A O 1
ATOM 586 N N . SER A 1 82 ? 8.024 -34.488 -33.766 1.00 95.75 82 SER A N 1
ATOM 587 C CA . SER A 1 82 ? 9.091 -33.699 -33.130 1.00 95.75 82 SER A CA 1
ATOM 588 C C . SER A 1 82 ? 8.536 -32.330 -32.702 1.00 95.75 82 SER A C 1
ATOM 590 O O . SER A 1 82 ? 7.320 -32.203 -32.601 1.00 95.75 82 SER A O 1
ATOM 592 N N . LEU A 1 83 ? 9.389 -31.331 -32.442 1.00 97.31 83 LEU A N 1
ATOM 593 C CA . LEU A 1 83 ? 8.984 -30.032 -31.897 1.00 97.31 83 LEU A CA 1
ATOM 594 C C . LEU A 1 83 ? 7.898 -29.331 -32.731 1.00 97.31 83 LEU A C 1
ATOM 596 O O . LEU A 1 83 ? 7.912 -29.403 -33.959 1.00 97.31 83 LEU A O 1
ATOM 600 N N . GLY A 1 84 ? 6.984 -28.596 -32.094 1.00 97.62 84 GLY A N 1
ATOM 601 C CA . GLY A 1 84 ? 6.020 -27.774 -32.835 1.00 97.62 84 GLY A CA 1
ATOM 602 C C . GLY A 1 84 ? 6.723 -26.730 -33.711 1.00 97.62 84 GLY A C 1
ATOM 603 O O . GLY A 1 84 ? 6.496 -26.656 -34.921 1.00 97.62 84 GLY A O 1
ATOM 604 N N . ILE A 1 85 ? 7.637 -25.979 -33.099 1.00 98.56 85 ILE A N 1
ATOM 605 C CA . ILE A 1 85 ? 8.563 -25.055 -33.760 1.00 98.56 85 ILE A CA 1
ATOM 606 C C . ILE A 1 85 ? 9.975 -25.468 -33.347 1.00 98.56 85 ILE A C 1
ATOM 608 O O . ILE A 1 85 ? 10.242 -25.588 -32.153 1.00 98.56 85 ILE A O 1
ATOM 612 N N . GLU A 1 86 ? 10.859 -25.674 -34.320 1.00 98.25 86 GLU A N 1
ATOM 613 C CA . GLU A 1 86 ? 12.281 -25.957 -34.101 1.00 98.25 86 GLU A CA 1
ATOM 614 C C . GLU A 1 86 ? 13.143 -24.833 -34.692 1.00 98.25 86 GLU A C 1
ATOM 616 O O . GLU A 1 86 ? 12.916 -24.387 -35.827 1.00 98.25 86 GLU A O 1
ATOM 621 N N . LEU A 1 87 ? 14.152 -24.394 -33.934 1.00 98.06 87 LEU A N 1
ATOM 622 C CA . LEU A 1 87 ? 15.138 -23.406 -34.374 1.00 98.06 87 LEU A CA 1
ATOM 623 C C . LEU A 1 87 ? 16.528 -24.043 -34.481 1.00 98.06 87 LEU A C 1
ATOM 625 O O . LEU A 1 87 ? 17.062 -24.587 -33.515 1.00 98.06 87 LEU A O 1
ATOM 629 N N . ALA A 1 88 ? 17.164 -23.933 -35.649 1.00 97.25 88 ALA A N 1
ATOM 630 C CA . ALA A 1 88 ? 18.578 -24.273 -35.775 1.00 97.25 88 ALA A CA 1
ATOM 631 C C . ALA A 1 88 ? 19.469 -23.318 -34.948 1.00 97.25 88 ALA A C 1
ATOM 633 O O . ALA A 1 88 ? 19.100 -22.189 -34.630 1.00 97.25 88 ALA A O 1
ATOM 634 N N . ALA A 1 89 ? 20.688 -23.747 -34.612 1.00 95.62 89 ALA A N 1
ATOM 635 C CA . ALA A 1 89 ? 21.589 -22.948 -33.780 1.00 95.62 89 ALA A CA 1
ATOM 636 C C . ALA A 1 89 ? 21.879 -21.561 -34.393 1.00 95.62 89 ALA A C 1
ATOM 638 O O . ALA A 1 89 ? 22.391 -21.463 -35.509 1.00 95.62 89 ALA A O 1
ATOM 639 N N . GLY A 1 90 ? 21.597 -20.495 -33.635 1.00 93.69 90 GLY A N 1
ATOM 640 C CA . GLY A 1 90 ? 21.891 -19.112 -34.023 1.00 93.69 90 GLY A CA 1
ATOM 641 C C . GLY A 1 90 ? 20.877 -18.451 -34.964 1.00 93.69 90 GLY A C 1
ATOM 642 O O . GLY A 1 90 ? 21.123 -17.324 -35.391 1.00 93.69 90 GLY A O 1
ATOM 643 N N . VAL A 1 91 ? 19.776 -19.123 -35.317 1.00 96.94 91 VAL A N 1
ATOM 644 C CA . VAL A 1 91 ? 18.737 -18.569 -36.206 1.00 96.94 91 VAL A CA 1
ATOM 645 C C . VAL A 1 91 ? 17.645 -17.863 -35.412 1.00 96.94 91 VAL A C 1
ATOM 647 O O . VAL A 1 91 ? 17.506 -18.090 -34.210 1.00 96.94 91 VAL A O 1
ATOM 650 N N . ASN A 1 92 ? 16.863 -17.020 -36.089 1.00 96.81 92 ASN A N 1
ATOM 651 C CA . ASN A 1 92 ? 15.792 -16.233 -35.477 1.00 96.81 92 ASN A CA 1
ATOM 652 C C . ASN A 1 92 ? 16.253 -15.494 -34.213 1.00 96.81 92 ASN A C 1
ATOM 654 O O . ASN A 1 92 ? 15.611 -15.540 -33.168 1.00 96.81 92 ASN A O 1
ATOM 658 N N . ASP A 1 93 ? 17.440 -14.889 -34.310 1.00 95.38 93 ASP A N 1
ATOM 659 C CA . ASP A 1 93 ? 18.111 -14.151 -33.233 1.00 95.38 93 ASP A CA 1
ATOM 660 C C . ASP A 1 93 ? 18.333 -14.965 -31.946 1.00 95.38 93 ASP A C 1
ATOM 662 O O . ASP A 1 93 ? 18.554 -14.407 -30.876 1.00 95.38 93 ASP A O 1
ATOM 666 N N . SER A 1 94 ? 18.333 -16.301 -32.048 1.00 94.56 94 SER A N 1
ATOM 667 C CA . SER A 1 94 ? 18.392 -17.216 -30.900 1.00 94.56 94 SER A CA 1
ATOM 668 C C . SER A 1 94 ? 17.295 -16.941 -29.867 1.00 94.56 94 SER A C 1
ATOM 670 O O . SER A 1 94 ? 17.540 -17.053 -28.666 1.00 94.56 94 SER A O 1
ATOM 672 N N . GLN A 1 95 ? 16.101 -16.560 -30.335 1.00 95.06 95 GLN A N 1
ATOM 673 C CA . GLN A 1 95 ? 14.990 -16.176 -29.474 1.00 95.06 95 GLN A CA 1
ATOM 674 C C . GLN A 1 95 ? 14.670 -17.277 -28.451 1.00 95.06 95 GLN A C 1
ATOM 676 O O . GLN A 1 95 ? 14.279 -18.395 -28.799 1.00 95.06 95 GLN A O 1
ATOM 681 N N . VAL A 1 96 ? 14.823 -16.935 -27.174 1.00 94.44 96 VAL A N 1
ATOM 682 C CA . VAL A 1 96 ? 14.546 -17.821 -26.040 1.00 94.44 96 VAL A CA 1
ATOM 683 C C . VAL A 1 96 ? 13.043 -17.842 -25.784 1.00 94.44 96 VAL A C 1
ATOM 685 O O . VAL A 1 96 ? 12.394 -16.808 -25.899 1.00 94.44 96 VAL A O 1
ATOM 688 N N . TYR A 1 97 ? 12.489 -19.011 -25.470 1.00 96.50 97 TYR A N 1
ATOM 689 C CA . TYR A 1 97 ? 11.078 -19.193 -25.115 1.00 96.50 97 TYR A CA 1
ATOM 690 C C . TYR A 1 97 ? 10.795 -18.765 -23.661 1.00 96.50 97 TYR A C 1
ATOM 692 O O . TYR A 1 97 ? 11.711 -18.777 -22.836 1.00 96.50 97 TYR A O 1
ATOM 700 N N . PRO A 1 98 ? 9.545 -18.413 -23.309 1.00 97.38 98 PRO A N 1
ATOM 701 C CA . PRO A 1 98 ? 9.204 -18.025 -21.942 1.00 97.38 98 PRO A CA 1
ATOM 702 C C . PRO A 1 98 ? 9.137 -19.243 -21.006 1.00 97.38 98 PRO A C 1
ATOM 704 O O . PRO A 1 98 ? 8.971 -20.381 -21.450 1.00 97.38 98 PRO A O 1
ATOM 707 N N . THR A 1 99 ? 9.212 -19.002 -19.699 1.00 97.00 99 THR A N 1
ATOM 708 C CA . THR A 1 99 ? 8.912 -20.001 -18.663 1.00 97.00 99 THR A CA 1
ATOM 709 C C . THR A 1 99 ? 7.521 -19.733 -18.107 1.00 97.00 99 THR A C 1
ATOM 711 O O . THR A 1 99 ? 7.238 -18.616 -17.689 1.00 97.00 99 THR A O 1
ATOM 714 N N . ILE A 1 100 ? 6.650 -20.743 -18.098 1.00 96.25 100 ILE A N 1
ATOM 715 C CA . ILE A 1 100 ? 5.342 -20.659 -17.438 1.00 96.25 100 ILE A CA 1
ATOM 716 C C . ILE A 1 100 ? 5.488 -21.252 -16.038 1.00 96.25 100 ILE A C 1
ATOM 718 O O . ILE A 1 100 ? 5.926 -22.394 -15.904 1.00 96.25 100 ILE A O 1
ATOM 722 N N . ASN A 1 101 ? 5.129 -20.480 -15.013 1.00 94.06 101 ASN A N 1
ATOM 723 C CA . ASN A 1 101 ? 5.292 -20.871 -13.614 1.00 94.06 101 ASN A CA 1
ATOM 724 C C . ASN A 1 101 ? 4.033 -21.551 -13.072 1.00 94.06 101 ASN A C 1
ATOM 726 O O . ASN A 1 101 ? 4.114 -22.604 -12.446 1.00 94.06 101 ASN A O 1
ATOM 730 N N . THR A 1 102 ? 2.869 -20.945 -13.309 1.00 94.81 102 THR A N 1
ATOM 731 C CA . THR A 1 102 ? 1.578 -21.451 -12.835 1.00 94.81 102 THR A CA 1
ATOM 732 C C . THR A 1 102 ? 0.434 -20.896 -13.678 1.00 94.81 102 THR A C 1
ATOM 734 O O . THR A 1 102 ? 0.578 -19.864 -14.343 1.00 94.81 102 THR A O 1
ATOM 737 N N . PHE A 1 103 ? -0.712 -21.572 -13.639 1.00 94.94 103 PHE A N 1
ATOM 738 C CA . PHE A 1 103 ? -1.962 -21.031 -14.149 1.00 94.94 103 PHE A CA 1
ATOM 739 C C . PHE A 1 103 ? -3.169 -21.554 -13.368 1.00 94.94 103 PHE A C 1
ATOM 741 O O . PHE A 1 103 ? -3.166 -22.684 -12.871 1.00 94.94 103 PHE A O 1
ATOM 748 N N . TYR A 1 104 ? -4.223 -20.740 -13.344 1.00 94.75 104 TYR A N 1
ATOM 749 C CA . TYR A 1 104 ? -5.538 -21.088 -12.811 1.00 94.75 104 TYR A CA 1
ATOM 750 C C . TYR A 1 104 ? -6.586 -20.935 -13.905 1.00 94.75 104 TYR A C 1
ATOM 752 O O . TYR A 1 104 ? -6.511 -20.018 -14.722 1.00 94.75 104 TYR A O 1
ATOM 760 N N . THR A 1 105 ? -7.569 -21.830 -13.919 1.00 92.75 105 THR A N 1
ATOM 761 C CA . THR A 1 105 ? -8.691 -21.794 -14.862 1.00 92.75 105 THR A CA 1
ATOM 762 C C . THR A 1 105 ? -9.994 -22.009 -14.107 1.00 92.75 105 THR A C 1
ATOM 764 O O . THR A 1 105 ? -10.031 -22.761 -13.126 1.00 92.75 105 THR A O 1
ATOM 767 N N . TRP A 1 106 ? -11.045 -21.326 -14.547 1.00 91.56 106 TRP A N 1
ATOM 768 C CA . TRP A 1 106 ? -12.378 -21.417 -13.966 1.00 91.56 106 TRP A CA 1
ATOM 769 C C . TRP A 1 106 ? -13.446 -21.320 -15.050 1.00 91.56 106 TRP A C 1
ATOM 771 O O . TRP A 1 106 ? -13.274 -20.600 -16.036 1.00 91.56 106 TRP A O 1
ATOM 781 N N . GLN A 1 107 ? -14.550 -22.035 -14.845 1.00 87.81 107 GLN A N 1
ATOM 782 C CA . GLN A 1 107 ? -15.708 -22.031 -15.725 1.00 87.81 107 GLN A CA 1
ATOM 783 C C . GLN A 1 107 ? -16.995 -21.961 -14.908 1.00 87.81 107 GLN A C 1
ATOM 785 O O . GLN A 1 107 ? -17.170 -22.720 -13.957 1.00 87.81 107 GLN A O 1
ATOM 790 N N . ASP A 1 108 ? -17.924 -21.118 -15.346 1.00 84.88 108 ASP A N 1
ATOM 791 C CA . ASP A 1 108 ? -19.312 -21.188 -14.908 1.00 84.88 108 ASP A CA 1
ATOM 792 C C . ASP A 1 108 ? -19.995 -22.392 -15.576 1.00 84.88 108 ASP A C 1
ATOM 794 O O . ASP A 1 108 ? -20.301 -22.388 -16.774 1.00 84.88 108 ASP A O 1
ATOM 798 N N . GLU A 1 109 ? -20.225 -23.452 -14.800 1.00 80.25 109 GLU A N 1
ATOM 799 C CA . GLU A 1 109 ? -20.866 -24.678 -15.284 1.00 80.25 109 GLU A CA 1
ATOM 800 C C . GLU A 1 109 ? -22.343 -24.474 -15.665 1.00 80.25 109 GLU A C 1
ATOM 802 O O . GLU A 1 109 ? -22.899 -25.262 -16.438 1.00 80.25 109 GLU A O 1
ATOM 807 N N . THR A 1 110 ? -22.989 -23.416 -15.165 1.00 73.62 110 THR A N 1
ATOM 808 C CA . THR A 1 110 ? -24.403 -23.123 -15.441 1.00 73.62 110 THR A CA 1
ATOM 809 C C . THR A 1 110 ? -24.611 -22.394 -16.770 1.00 73.62 110 THR A C 1
ATOM 811 O O . THR A 1 110 ? -25.700 -22.452 -17.344 1.00 73.62 110 THR A O 1
ATOM 814 N N . ALA A 1 111 ? -23.556 -21.778 -17.312 1.00 64.06 111 ALA A N 1
ATOM 815 C CA . ALA A 1 111 ? -23.594 -20.976 -18.534 1.00 64.06 111 ALA A CA 1
ATOM 816 C C . ALA A 1 111 ? -23.439 -21.765 -19.847 1.00 64.06 111 ALA A C 1
ATOM 818 O O . ALA A 1 111 ? -23.423 -21.177 -20.932 1.00 64.06 111 ALA A O 1
ATOM 819 N N . LEU A 1 112 ? -23.349 -23.096 -19.792 1.00 56.53 112 LEU A N 1
ATOM 820 C CA . LEU A 1 112 ? -23.187 -23.924 -20.989 1.00 56.53 112 LEU A CA 1
ATOM 821 C C . LEU A 1 112 ? -24.370 -23.751 -21.973 1.00 56.53 112 LEU A C 1
ATOM 823 O O . LEU A 1 112 ? -25.530 -23.848 -21.566 1.00 56.53 112 LEU A O 1
ATOM 827 N N . PRO A 1 113 ? -24.118 -23.562 -23.289 1.00 57.84 113 PRO A N 1
ATOM 828 C CA . PRO A 1 113 ? -22.865 -23.834 -24.004 1.00 57.84 113 PRO A CA 1
ATOM 829 C C . PRO A 1 113 ? -21.923 -22.629 -24.176 1.00 57.84 113 PRO A C 1
ATOM 831 O O . PRO A 1 113 ? -20.895 -22.775 -24.837 1.00 57.84 113 PRO A O 1
ATOM 834 N N . GLU A 1 114 ? -22.262 -21.451 -23.653 1.00 64.25 114 GLU A N 1
ATOM 835 C CA . GLU A 1 114 ? -21.370 -20.293 -23.713 1.00 64.25 114 GLU A CA 1
ATOM 836 C C . GLU A 1 114 ? -20.210 -20.529 -22.740 1.00 64.25 114 GLU A C 1
ATOM 838 O O . GLU A 1 114 ? -20.416 -20.839 -21.567 1.00 64.25 114 GLU A O 1
ATOM 843 N N . ILE A 1 115 ? -18.970 -20.446 -23.229 1.00 63.78 115 ILE A N 1
ATOM 844 C CA . ILE A 1 115 ? -17.798 -20.535 -22.354 1.00 63.78 115 ILE A CA 1
ATOM 845 C C . ILE A 1 115 ? -17.747 -19.226 -21.569 1.00 63.78 115 ILE A C 1
ATOM 847 O O . ILE A 1 115 ? -17.205 -18.241 -22.057 1.00 63.78 115 ILE A O 1
ATOM 851 N N . LYS A 1 116 ? -18.345 -19.212 -20.376 1.00 78.12 116 LYS A N 1
ATOM 852 C CA . LYS A 1 116 ? -18.165 -18.142 -19.396 1.00 78.12 116 LYS A CA 1
ATOM 853 C C . LYS A 1 116 ? -17.116 -18.579 -18.382 1.00 78.12 116 LYS A C 1
ATOM 855 O O . LYS A 1 116 ? -17.248 -19.632 -17.760 1.00 78.12 116 LYS A O 1
ATOM 860 N N . GLY A 1 117 ? -16.054 -17.791 -18.272 1.00 86.88 117 GLY A N 1
ATOM 861 C CA . GLY A 1 117 ? -14.892 -18.085 -17.439 1.00 86.88 117 GLY A CA 1
ATOM 862 C C . GLY A 1 117 ? -13.599 -17.675 -18.131 1.00 86.88 117 GLY A C 1
ATOM 863 O O . GLY A 1 117 ? -13.613 -16.894 -19.083 1.00 86.88 117 GLY A O 1
ATOM 864 N N . GLY A 1 118 ? -12.473 -18.211 -17.687 1.00 92.62 118 GLY A N 1
ATOM 865 C CA . GLY A 1 118 ? -11.190 -17.884 -18.288 1.00 92.62 118 GLY A CA 1
ATOM 866 C C . GLY A 1 118 ? -10.013 -18.562 -17.618 1.00 92.62 118 GLY A C 1
ATOM 867 O O . GLY A 1 118 ? -10.163 -19.478 -16.808 1.00 92.62 118 GLY A O 1
ATOM 868 N N . THR A 1 119 ? -8.824 -18.121 -18.012 1.00 94.62 119 THR A N 1
ATOM 869 C CA . THR A 1 119 ? -7.555 -18.672 -17.540 1.00 94.62 119 THR A CA 1
ATOM 870 C C . THR A 1 119 ? -6.561 -17.560 -17.289 1.00 94.62 119 THR A C 1
ATOM 872 O O . THR A 1 119 ? -6.329 -16.734 -18.165 1.00 94.62 119 THR A O 1
ATOM 875 N N . SER A 1 120 ? -5.925 -17.575 -16.124 1.00 95.19 120 SER A N 1
ATOM 876 C CA . SER A 1 120 ? -4.857 -16.646 -15.778 1.00 95.19 120 SER A CA 1
ATOM 877 C C . SER A 1 120 ? -3.526 -17.379 -15.682 1.00 95.19 120 SER A C 1
ATOM 879 O O . SER A 1 120 ? -3.448 -18.425 -15.038 1.00 95.19 120 SER A O 1
ATOM 881 N N . VAL A 1 121 ? -2.497 -16.852 -16.344 1.00 95.75 121 VAL A N 1
ATOM 882 C CA . VAL A 1 121 ? -1.196 -17.497 -16.551 1.00 95.75 121 VAL A CA 1
ATOM 883 C C . VAL A 1 121 ? -0.086 -16.569 -16.081 1.00 95.75 121 VAL A C 1
ATOM 885 O O . VAL A 1 121 ? 0.014 -15.441 -16.560 1.00 95.75 121 VAL A O 1
ATOM 888 N N . GLN A 1 122 ? 0.781 -17.055 -15.197 1.00 95.12 122 GLN A N 1
ATOM 889 C CA . GLN A 1 122 ? 1.968 -16.330 -14.751 1.00 95.12 122 GLN A CA 1
ATOM 890 C C . GLN A 1 122 ? 3.235 -16.990 -15.289 1.00 95.12 122 GLN A C 1
ATOM 892 O O . GLN A 1 122 ? 3.367 -18.220 -15.290 1.00 95.12 122 GLN A O 1
ATOM 897 N N . GLY A 1 123 ? 4.200 -16.174 -15.693 1.00 94.31 123 GLY A N 1
ATOM 898 C CA . GLY A 1 123 ? 5.500 -16.662 -16.119 1.00 94.31 123 GLY A CA 1
ATOM 899 C C . GLY A 1 123 ? 6.561 -15.578 -16.189 1.00 94.31 123 GLY A C 1
ATOM 900 O O . GLY A 1 123 ? 6.327 -14.429 -15.820 1.00 94.31 123 GLY A O 1
ATOM 901 N N . THR A 1 124 ? 7.732 -15.977 -16.674 1.00 95.06 124 THR A N 1
ATOM 902 C CA . THR A 1 124 ? 8.894 -15.107 -16.860 1.00 95.06 124 THR A CA 1
ATOM 903 C C . THR A 1 124 ? 9.461 -15.254 -18.264 1.00 95.06 124 THR A C 1
ATOM 905 O O . THR A 1 124 ? 9.293 -16.281 -18.935 1.00 95.06 124 THR A O 1
ATOM 908 N N . LEU A 1 125 ? 10.158 -14.226 -18.730 1.00 93.88 125 LEU A N 1
ATOM 909 C CA . LEU A 1 125 ? 10.886 -14.250 -19.990 1.00 93.88 125 LEU A CA 1
ATOM 910 C C . LEU A 1 125 ? 12.267 -13.613 -19.826 1.00 93.88 125 LEU A C 1
ATOM 912 O O . LEU A 1 125 ? 12.469 -12.737 -18.990 1.00 93.88 125 LEU A O 1
ATOM 916 N N . ASN A 1 126 ? 13.207 -14.061 -20.658 1.00 91.81 126 ASN A N 1
ATOM 917 C CA . ASN A 1 126 ? 14.547 -13.494 -20.760 1.00 91.81 126 ASN A CA 1
ATOM 918 C C . ASN A 1 126 ? 14.834 -13.153 -22.222 1.00 91.81 126 ASN A C 1
ATOM 920 O O . ASN A 1 126 ? 14.651 -13.991 -23.109 1.00 91.81 126 ASN A O 1
ATOM 924 N N . GLY A 1 127 ? 15.309 -11.939 -22.467 1.00 90.19 127 GLY A N 1
ATOM 925 C CA . GLY A 1 127 ? 15.607 -11.420 -23.792 1.00 90.19 127 GLY A CA 1
ATOM 926 C C . GLY A 1 127 ? 16.657 -10.312 -23.760 1.00 90.19 127 GLY A C 1
ATOM 927 O O . GLY A 1 127 ? 17.437 -10.186 -22.821 1.00 90.19 127 GLY A O 1
ATOM 928 N N . LEU A 1 128 ? 16.702 -9.513 -24.823 1.00 88.19 128 LEU A N 1
ATOM 929 C CA . LEU A 1 128 ? 17.481 -8.275 -24.851 1.00 88.19 128 LEU A CA 1
ATOM 930 C C . LEU A 1 128 ? 16.911 -7.244 -23.859 1.00 88.19 128 LEU A C 1
ATOM 932 O O . LEU A 1 128 ? 15.693 -7.228 -23.695 1.00 88.19 128 LEU A O 1
ATOM 936 N N . PRO A 1 129 ? 17.744 -6.389 -23.237 1.00 89.81 129 PRO A N 1
ATOM 937 C CA . PRO A 1 129 ? 17.284 -5.295 -22.380 1.00 89.81 129 PRO A CA 1
ATOM 938 C C . PRO A 1 129 ? 16.356 -4.299 -23.081 1.00 89.81 129 PRO A C 1
ATOM 940 O O . PRO A 1 129 ? 16.561 -4.010 -24.261 1.00 89.81 129 PRO A O 1
ATOM 943 N N . GLU A 1 130 ? 15.386 -3.755 -22.338 1.00 88.31 130 GLU A N 1
ATOM 944 C CA . GLU A 1 130 ? 14.462 -2.688 -22.774 1.00 88.31 130 GLU A CA 1
ATOM 945 C C . GLU A 1 130 ? 13.732 -2.985 -24.100 1.00 88.31 130 GLU A C 1
ATOM 947 O O . GLU A 1 130 ? 13.494 -2.102 -24.928 1.00 88.31 130 GLU A O 1
ATOM 952 N N . GLN A 1 131 ? 13.386 -4.253 -24.324 1.00 90.50 131 GLN A N 1
ATOM 953 C CA . GLN A 1 131 ? 12.836 -4.749 -25.579 1.00 90.50 131 GLN A CA 1
ATOM 954 C C . GLN A 1 131 ? 11.401 -5.251 -25.386 1.00 90.50 131 GLN A C 1
ATOM 956 O O . GLN A 1 131 ? 11.099 -5.984 -24.446 1.00 90.50 131 GLN A O 1
ATOM 961 N N . ASN A 1 132 ? 10.517 -4.887 -26.318 1.00 95.19 132 ASN A N 1
ATOM 962 C CA . ASN A 1 132 ? 9.134 -5.360 -26.340 1.00 95.19 132 ASN A CA 1
ATOM 963 C C . ASN A 1 132 ? 9.039 -6.761 -26.951 1.00 95.19 132 ASN A C 1
ATOM 965 O O . ASN A 1 132 ? 9.660 -7.046 -27.983 1.00 95.19 132 ASN A O 1
ATOM 969 N N . TYR A 1 133 ? 8.195 -7.596 -26.354 1.00 97.50 133 TYR A N 1
ATOM 970 C CA . TYR A 1 133 ? 7.880 -8.941 -26.807 1.00 97.50 133 TYR A CA 1
ATOM 971 C C . TYR A 1 133 ? 6.379 -9.209 -26.751 1.00 97.50 133 TYR A C 1
ATOM 973 O O . TYR A 1 133 ? 5.689 -8.730 -25.858 1.00 97.50 133 TYR A O 1
ATOM 981 N N . ARG A 1 134 ? 5.904 -10.058 -27.662 1.00 98.00 134 ARG A N 1
ATOM 982 C CA . ARG A 1 134 ? 4.567 -10.653 -27.635 1.00 98.00 134 ARG A CA 1
ATOM 983 C C . ARG A 1 134 ? 4.628 -12.099 -27.184 1.00 98.00 134 ARG A C 1
ATOM 985 O O . ARG A 1 134 ? 5.367 -12.882 -27.778 1.00 98.00 134 ARG A O 1
ATOM 992 N N . ILE A 1 135 ? 3.813 -12.472 -26.208 1.00 98.44 135 ILE A N 1
ATOM 993 C CA . ILE A 1 135 ? 3.691 -13.837 -25.694 1.00 98.44 135 ILE A CA 1
ATOM 994 C C . ILE A 1 135 ? 2.337 -14.398 -26.116 1.00 98.44 135 ILE A C 1
ATOM 996 O O . ILE A 1 135 ? 1.308 -13.796 -25.832 1.00 98.44 135 ILE A O 1
ATOM 1000 N N . GLN A 1 136 ? 2.329 -15.555 -26.775 1.00 98.50 136 GLN A N 1
ATOM 1001 C CA . GLN A 1 136 ? 1.106 -16.238 -27.202 1.00 98.50 136 GLN A CA 1
ATOM 1002 C C . GLN A 1 136 ? 0.953 -17.570 -26.473 1.00 98.50 136 GLN A C 1
ATOM 1004 O O . GLN A 1 136 ? 1.902 -18.354 -26.429 1.00 98.50 136 GLN A O 1
ATOM 1009 N N . PHE A 1 137 ? -0.239 -17.830 -25.936 1.00 98.44 137 PHE A N 1
ATOM 1010 C CA . PHE A 1 137 ? -0.548 -19.004 -25.121 1.00 98.44 137 PHE A CA 1
ATOM 1011 C C . PHE A 1 137 ? -1.390 -20.014 -25.889 1.00 98.44 137 PHE A C 1
ATOM 1013 O O . PHE A 1 137 ? -2.317 -19.655 -26.621 1.00 98.44 137 PHE A O 1
ATOM 1020 N N . PHE A 1 138 ? -1.093 -21.295 -25.686 1.00 97.94 138 PHE A N 1
ATOM 1021 C CA . PHE A 1 138 ? -1.730 -22.386 -26.404 1.00 97.94 138 PHE A CA 1
ATOM 1022 C C . PHE A 1 138 ? -2.038 -23.559 -25.478 1.00 97.94 138 PHE A C 1
ATOM 1024 O O . PHE A 1 138 ? -1.173 -24.016 -24.732 1.00 97.94 138 PHE A O 1
ATOM 1031 N N . ALA A 1 139 ? -3.257 -24.085 -25.585 1.00 97.06 139 ALA A N 1
ATOM 1032 C CA . ALA A 1 139 ? -3.636 -25.349 -24.980 1.00 97.06 139 ALA A CA 1
ATOM 1033 C C . ALA A 1 139 ? -3.249 -26.526 -25.883 1.00 97.06 139 ALA A C 1
ATOM 1035 O O . ALA A 1 139 ? -3.345 -26.463 -27.118 1.00 97.06 139 ALA A O 1
ATOM 1036 N N . ASN A 1 140 ? -2.854 -27.628 -25.254 1.00 95.12 140 ASN A N 1
ATOM 1037 C CA . ASN A 1 140 ? -2.606 -28.903 -25.907 1.00 95.12 140 ASN A CA 1
ATOM 1038 C C . ASN A 1 140 ? -3.049 -30.068 -25.013 1.00 95.12 140 ASN A C 1
ATOM 1040 O O . ASN A 1 140 ? -3.190 -29.913 -23.810 1.00 95.12 140 ASN A O 1
ATOM 1044 N N . SER A 1 141 ? -3.226 -31.256 -25.586 1.00 91.25 141 SER A N 1
ATOM 1045 C CA . SER A 1 141 ? -3.551 -32.481 -24.834 1.00 91.25 141 SER A CA 1
ATOM 1046 C C . SER A 1 141 ? -2.312 -33.322 -24.492 1.00 91.25 141 SER A C 1
ATOM 1048 O O . SER A 1 141 ? -2.425 -34.495 -24.144 1.00 91.25 141 SER A O 1
ATOM 1050 N N . SER A 1 142 ? -1.107 -32.786 -24.700 1.00 85.69 142 SER A N 1
ATOM 1051 C CA . SER A 1 142 ? 0.151 -33.476 -24.419 1.00 85.69 142 SER A CA 1
ATOM 1052 C C . SER A 1 142 ? 1.243 -32.488 -24.033 1.00 85.69 142 SER A C 1
ATOM 1054 O O . SER A 1 142 ? 1.377 -31.434 -24.651 1.00 85.69 142 SER A O 1
ATOM 1056 N N . MET A 1 143 ? 2.067 -32.873 -23.058 1.00 87.62 143 MET A N 1
ATOM 1057 C CA . MET A 1 143 ? 3.302 -32.161 -22.706 1.00 87.62 143 MET A CA 1
ATOM 1058 C C . MET A 1 143 ? 4.480 -32.517 -23.626 1.00 87.62 143 MET A C 1
ATOM 1060 O O . MET A 1 143 ? 5.535 -31.886 -23.568 1.00 87.62 143 MET A O 1
ATOM 1064 N N . ASN A 1 144 ? 4.330 -33.548 -24.462 1.00 86.12 144 ASN A N 1
ATOM 1065 C CA . ASN A 1 144 ? 5.387 -33.981 -25.366 1.00 86.12 144 ASN A CA 1
ATOM 1066 C C . ASN A 1 144 ? 5.533 -33.000 -26.532 1.00 86.12 144 ASN A C 1
ATOM 1068 O O . ASN A 1 144 ? 4.587 -32.315 -26.908 1.00 86.12 144 ASN A O 1
ATOM 1072 N N . ASN A 1 145 ? 6.724 -32.971 -27.129 1.00 91.62 145 ASN A N 1
ATOM 1073 C CA . ASN A 1 145 ? 7.005 -32.261 -28.377 1.00 91.62 145 ASN A CA 1
ATOM 1074 C C . ASN A 1 145 ? 6.813 -30.730 -28.360 1.00 91.62 145 ASN A C 1
ATOM 1076 O O . ASN A 1 145 ? 7.020 -30.126 -29.399 1.00 91.62 145 ASN A O 1
ATOM 1080 N N . ARG A 1 146 ? 6.504 -30.078 -27.225 1.00 95.88 146 ARG A N 1
ATOM 1081 C CA . ARG A 1 146 ? 6.404 -28.602 -27.109 1.00 95.88 146 ARG A CA 1
ATOM 1082 C C . ARG A 1 146 ? 5.593 -28.009 -28.275 1.00 95.88 146 ARG A C 1
ATOM 1084 O O . ARG A 1 146 ? 6.128 -27.440 -29.226 1.00 95.88 146 ARG A O 1
ATOM 1091 N N . GLU A 1 147 ? 4.288 -28.237 -28.213 1.00 95.94 147 GLU A N 1
ATOM 1092 C CA . GLU A 1 147 ? 3.310 -27.938 -29.263 1.00 95.94 147 GLU A CA 1
ATOM 1093 C C . GLU A 1 147 ? 2.130 -27.127 -28.705 1.00 95.94 147 GLU A C 1
ATOM 1095 O O . GLU A 1 147 ? 1.905 -27.099 -27.495 1.00 95.94 147 GLU A O 1
ATOM 1100 N N . GLY A 1 148 ? 1.340 -26.514 -29.591 1.00 96.62 148 GLY A N 1
ATOM 1101 C CA . GLY A 1 148 ? 0.189 -25.687 -29.240 1.00 96.62 148 GLY A CA 1
ATOM 1102 C C . GLY A 1 148 ? -0.972 -25.888 -30.210 1.00 96.62 148 GLY A C 1
ATOM 1103 O O . GLY A 1 148 ? -0.967 -25.356 -31.318 1.00 96.62 148 GLY A O 1
ATOM 1104 N N . LYS A 1 149 ? -1.995 -26.645 -29.797 1.00 96.25 149 LYS A N 1
ATOM 1105 C CA . LYS A 1 149 ? -3.144 -26.984 -30.651 1.00 96.25 149 LYS A CA 1
ATOM 1106 C C . LYS A 1 149 ? -4.162 -25.854 -30.729 1.00 96.25 149 LYS A C 1
ATOM 1108 O O . LYS A 1 149 ? -4.652 -25.544 -31.811 1.00 96.25 149 LYS A O 1
ATOM 1113 N N . ARG A 1 150 ? -4.541 -25.283 -29.591 1.00 95.31 150 ARG A N 1
ATOM 1114 C CA . ARG A 1 150 ? -5.618 -24.294 -29.502 1.00 95.31 150 ARG A CA 1
ATOM 1115 C C . ARG A 1 150 ? -5.054 -23.003 -28.944 1.00 95.31 150 ARG A C 1
ATOM 1117 O O . ARG A 1 150 ? -4.580 -22.990 -27.817 1.00 95.31 150 ARG A O 1
ATOM 1124 N N . TYR A 1 151 ? -5.106 -21.938 -29.732 1.00 96.44 151 TYR A N 1
ATOM 1125 C CA . TYR A 1 151 ? -4.734 -20.605 -29.273 1.00 96.44 151 TYR A CA 1
ATOM 1126 C C . TYR A 1 151 ? -5.696 -20.140 -28.171 1.00 96.44 151 TYR A C 1
ATOM 1128 O O . TYR A 1 151 ? -6.910 -20.315 -28.298 1.00 96.44 151 TYR A O 1
ATOM 1136 N N . LEU A 1 152 ? -5.141 -19.599 -27.089 1.00 95.81 152 LEU A N 1
ATOM 1137 C CA . LEU A 1 152 ? -5.883 -19.135 -25.914 1.00 95.81 152 LEU A CA 1
ATOM 1138 C C . LEU A 1 152 ? -5.924 -17.610 -25.817 1.00 95.81 152 LEU A C 1
ATOM 1140 O O . LEU A 1 152 ? -6.883 -17.062 -25.287 1.00 95.81 152 LEU A O 1
ATOM 1144 N N . GLY A 1 153 ? -4.889 -16.935 -26.314 1.00 96.31 153 GLY A N 1
ATOM 1145 C CA . GLY A 1 153 ? -4.743 -15.487 -26.226 1.00 96.31 153 GLY A CA 1
ATOM 1146 C C . GLY A 1 153 ? -3.281 -15.059 -26.173 1.00 96.31 153 GLY A C 1
ATOM 1147 O O . GLY A 1 153 ? -2.370 -15.881 -26.324 1.00 96.31 153 GLY A O 1
ATOM 1148 N N . GLU A 1 154 ? -3.059 -13.765 -25.962 1.00 97.12 154 GLU A N 1
ATOM 1149 C CA . GLU A 1 154 ? -1.730 -13.159 -25.949 1.00 97.12 154 GLU A CA 1
ATOM 1150 C C . GLU A 1 154 ? -1.622 -11.969 -24.999 1.00 97.12 154 GLU A C 1
ATOM 1152 O O . GLU A 1 154 ? -2.625 -11.360 -24.632 1.00 97.12 154 GLU A O 1
ATOM 1157 N N . VAL A 1 155 ? -0.386 -11.643 -24.625 1.00 96.06 155 VAL A N 1
ATOM 1158 C CA . VAL A 1 155 ? -0.027 -10.433 -23.879 1.00 96.06 155 VAL A CA 1
ATOM 1159 C C . VAL A 1 155 ? 1.299 -9.888 -24.409 1.00 96.06 155 VAL A C 1
ATOM 1161 O O . VAL A 1 155 ? 2.154 -10.662 -24.847 1.00 96.06 155 VAL A O 1
ATOM 1164 N N . ASP A 1 156 ? 1.477 -8.571 -24.363 1.00 95.75 156 ASP A N 1
ATOM 1165 C CA . ASP A 1 156 ? 2.757 -7.927 -24.658 1.00 95.75 156 ASP A CA 1
ATOM 1166 C C . ASP A 1 156 ? 3.491 -7.609 -23.340 1.00 95.75 156 ASP A C 1
ATOM 1168 O O . ASP A 1 156 ? 2.865 -7.232 -22.350 1.00 95.75 156 ASP A O 1
ATOM 1172 N N . ALA A 1 157 ? 4.815 -7.776 -23.320 1.00 93.38 157 ALA A N 1
ATOM 1173 C CA . ALA A 1 157 ? 5.673 -7.516 -22.165 1.00 93.38 157 ALA A CA 1
ATOM 1174 C C . ALA A 1 157 ? 6.989 -6.852 -22.599 1.00 93.38 157 ALA A C 1
ATOM 1176 O O . ALA A 1 157 ? 7.523 -7.152 -23.670 1.00 93.38 157 ALA A O 1
ATOM 1177 N N . THR A 1 158 ? 7.525 -5.972 -21.756 1.00 93.50 158 THR A N 1
ATOM 1178 C CA . THR A 1 158 ? 8.787 -5.257 -21.997 1.00 93.50 158 THR A CA 1
ATOM 1179 C C . THR A 1 158 ? 9.819 -5.692 -20.971 1.00 93.50 158 THR A C 1
ATOM 1181 O O . THR A 1 158 ? 9.530 -5.703 -19.778 1.00 93.50 158 THR A O 1
ATOM 1184 N N . THR A 1 159 ? 11.015 -6.055 -21.428 1.00 87.44 159 THR A N 1
ATOM 1185 C CA . THR A 1 159 ? 12.127 -6.423 -20.544 1.00 87.44 159 THR A CA 1
ATOM 1186 C C . THR A 1 159 ? 12.749 -5.220 -19.846 1.00 87.44 159 THR A C 1
ATOM 1188 O O . THR A 1 159 ? 12.770 -4.111 -20.376 1.00 87.44 159 THR A O 1
ATOM 1191 N N . ASP A 1 160 ? 13.305 -5.459 -18.663 1.00 78.31 160 ASP A N 1
ATOM 1192 C CA . ASP A 1 160 ? 14.073 -4.490 -17.887 1.00 78.31 160 ASP A CA 1
ATOM 1193 C C . ASP A 1 160 ? 15.491 -4.253 -18.458 1.00 78.31 160 ASP A C 1
ATOM 1195 O O . ASP A 1 160 ? 15.868 -4.753 -19.523 1.00 78.31 160 ASP A O 1
ATOM 1199 N N . ILE A 1 161 ? 16.312 -3.496 -17.724 1.00 82.06 161 ILE A N 1
ATOM 1200 C CA . ILE A 1 161 ? 17.694 -3.158 -18.103 1.00 82.06 161 ILE A CA 1
ATOM 1201 C C . ILE A 1 161 ? 18.660 -4.357 -18.120 1.00 82.06 161 ILE A C 1
ATOM 1203 O O . ILE A 1 161 ? 19.755 -4.244 -18.676 1.00 82.06 161 ILE A O 1
ATOM 1207 N N . ILE A 1 162 ? 18.293 -5.493 -17.517 1.00 82.38 162 ILE A N 1
ATOM 1208 C CA . ILE A 1 162 ? 19.079 -6.735 -17.556 1.00 82.38 162 ILE A CA 1
ATOM 1209 C C . ILE A 1 162 ? 18.497 -7.766 -18.533 1.00 82.38 162 ILE A C 1
ATOM 1211 O O . ILE A 1 162 ? 19.122 -8.804 -18.754 1.00 82.38 162 ILE A O 1
ATOM 1215 N N . GLY A 1 163 ? 17.360 -7.465 -19.168 1.00 80.88 163 GLY A N 1
ATOM 1216 C CA . GLY A 1 163 ? 16.704 -8.328 -20.145 1.00 80.88 163 GLY A CA 1
ATOM 1217 C C . GLY A 1 163 ? 15.673 -9.295 -19.557 1.00 80.88 163 GLY A C 1
ATOM 1218 O O . GLY A 1 163 ? 15.240 -10.194 -20.275 1.00 80.88 163 GLY A O 1
ATOM 1219 N N . GLY A 1 164 ? 15.283 -9.144 -18.290 1.00 88.19 164 GLY A N 1
ATOM 1220 C CA . GLY A 1 164 ? 14.254 -9.960 -17.637 1.00 88.19 164 GLY A CA 1
ATOM 1221 C C . GLY A 1 164 ? 12.875 -9.296 -17.659 1.00 88.19 164 GLY A C 1
ATOM 1222 O O . GLY A 1 164 ? 12.774 -8.073 -17.704 1.00 88.19 164 GLY A O 1
ATOM 1223 N N . ALA A 1 165 ? 11.804 -10.092 -17.638 1.00 91.00 165 ALA A N 1
ATOM 1224 C CA . ALA A 1 165 ? 10.455 -9.612 -17.325 1.00 91.00 165 ALA A CA 1
ATOM 1225 C C . ALA A 1 165 ? 9.566 -10.724 -16.757 1.00 91.00 165 ALA A C 1
ATOM 1227 O O . ALA A 1 165 ? 9.585 -11.858 -17.246 1.00 91.00 165 ALA A O 1
ATOM 1228 N N . ASP A 1 166 ? 8.736 -10.359 -15.783 1.00 92.44 166 ASP A N 1
ATOM 1229 C CA . ASP A 1 166 ? 7.606 -11.160 -15.316 1.00 92.44 166 ASP A CA 1
ATOM 1230 C C . ASP A 1 166 ? 6.339 -10.754 -16.077 1.00 92.44 166 ASP A C 1
ATOM 1232 O O . ASP A 1 166 ? 6.170 -9.594 -16.462 1.00 92.44 166 ASP A O 1
ATOM 1236 N N . PHE A 1 167 ? 5.427 -11.699 -16.300 1.00 92.62 167 PHE A N 1
ATOM 1237 C CA . PHE A 1 167 ? 4.141 -11.419 -16.935 1.00 92.62 167 PHE A CA 1
ATOM 1238 C C . PHE A 1 167 ? 2.987 -12.155 -16.251 1.00 92.62 167 PHE A C 1
ATOM 1240 O O . PHE A 1 167 ? 3.135 -13.278 -15.759 1.00 92.62 167 PHE A O 1
ATOM 1247 N N . LEU A 1 168 ? 1.811 -11.526 -16.290 1.00 92.50 168 LEU A N 1
ATOM 1248 C CA . LEU A 1 168 ? 0.525 -12.102 -15.907 1.00 92.50 168 LEU A CA 1
ATOM 1249 C C . LEU A 1 168 ? -0.458 -11.912 -17.067 1.00 92.50 168 LEU A C 1
ATOM 1251 O O . LEU A 1 168 ? -0.818 -10.788 -17.409 1.00 92.50 168 LEU A O 1
ATOM 1255 N N . ALA A 1 169 ? -0.887 -13.011 -17.679 1.00 94.81 169 ALA A N 1
ATOM 1256 C CA . ALA A 1 169 ? -1.856 -13.009 -18.765 1.00 94.81 169 ALA A CA 1
ATOM 1257 C C . ALA A 1 169 ? -3.201 -13.528 -18.262 1.00 94.81 169 ALA A C 1
ATOM 1259 O O . ALA A 1 169 ? -3.339 -14.716 -17.983 1.00 94.81 169 ALA A O 1
ATOM 1260 N N . ASN A 1 170 ? -4.194 -12.647 -18.170 1.00 94.38 170 ASN A N 1
ATOM 1261 C CA . ASN A 1 170 ? -5.544 -12.994 -17.746 1.00 94.38 170 ASN A CA 1
ATOM 1262 C C . ASN A 1 170 ? -6.476 -13.093 -18.964 1.00 94.38 170 ASN A C 1
ATOM 1264 O O . ASN A 1 170 ? -6.933 -12.090 -19.510 1.00 94.38 170 ASN A O 1
ATOM 1268 N N . LEU A 1 171 ? -6.693 -14.319 -19.432 1.00 94.56 171 LEU A N 1
ATOM 1269 C CA . LEU A 1 171 ? -7.348 -14.641 -20.694 1.00 94.56 171 LEU A CA 1
ATOM 1270 C C . LEU A 1 171 ? -8.836 -14.924 -20.466 1.00 94.56 171 LEU A C 1
ATOM 1272 O O . LEU A 1 171 ? -9.221 -15.974 -19.943 1.00 94.56 171 LEU A O 1
ATOM 1276 N N . LYS A 1 172 ? -9.678 -13.982 -20.886 1.00 90.62 172 LYS A N 1
ATOM 1277 C CA . LYS A 1 172 ? -11.136 -14.110 -20.836 1.00 90.62 172 LYS A CA 1
ATOM 1278 C C . LYS A 1 172 ? -11.647 -15.105 -21.886 1.00 90.62 172 LYS A C 1
ATOM 1280 O O . LYS A 1 172 ? -11.111 -15.175 -22.988 1.00 90.62 172 LYS A O 1
ATOM 1285 N N . ASP A 1 173 ? -12.682 -15.865 -21.536 1.00 89.31 173 ASP A N 1
ATOM 1286 C CA . ASP A 1 173 ? -13.372 -16.849 -22.385 1.00 89.31 173 ASP A CA 1
ATOM 1287 C C . ASP A 1 173 ? -12.445 -17.977 -22.898 1.00 89.31 173 ASP A C 1
ATOM 1289 O O . ASP A 1 173 ? -12.763 -18.716 -23.832 1.00 89.31 173 ASP A O 1
ATOM 1293 N N . ALA A 1 174 ? -11.288 -18.148 -22.248 1.00 92.06 174 ALA A N 1
ATOM 1294 C CA . ALA A 1 174 ? -10.255 -19.118 -22.589 1.00 92.06 174 ALA A CA 1
ATOM 1295 C C . ALA A 1 174 ? -10.150 -20.213 -21.520 1.00 92.06 174 ALA A C 1
ATOM 1297 O O . ALA A 1 174 ? -9.134 -20.348 -20.847 1.00 92.06 174 ALA A O 1
ATOM 1298 N N . VAL A 1 175 ? -11.205 -21.007 -21.348 1.00 91.75 175 VAL A N 1
ATOM 1299 C CA . VAL A 1 175 ? -11.242 -22.097 -20.358 1.00 91.75 175 VAL A CA 1
ATOM 1300 C C . VAL A 1 175 ? -10.423 -23.304 -20.829 1.00 91.75 175 VAL A C 1
ATOM 1302 O O . VAL A 1 175 ? -10.459 -23.665 -22.013 1.00 91.75 175 VAL A O 1
ATOM 1305 N N . LEU A 1 176 ? -9.688 -23.936 -19.907 1.00 91.69 176 LEU A N 1
ATOM 1306 C CA . LEU A 1 176 ? -9.028 -25.222 -20.144 1.00 91.69 176 LEU A CA 1
ATOM 1307 C C . LEU A 1 176 ? -9.846 -26.367 -19.552 1.00 91.69 176 LEU A C 1
ATOM 1309 O O . LEU A 1 176 ? -10.309 -26.319 -18.413 1.00 91.69 176 LEU A O 1
ATOM 1313 N N . THR A 1 177 ? -9.979 -27.432 -20.333 1.00 88.38 177 THR A N 1
ATOM 1314 C CA . THR A 1 177 ? -10.544 -28.694 -19.851 1.00 88.38 177 THR A CA 1
ATOM 1315 C C . THR A 1 177 ? -9.552 -29.419 -18.929 1.00 88.38 177 THR A C 1
ATOM 1317 O O . THR A 1 177 ? -8.349 -29.169 -19.013 1.00 88.38 177 THR A O 1
ATOM 1320 N N . PRO A 1 178 ? -10.010 -30.346 -18.063 1.00 84.88 178 PRO A N 1
ATOM 1321 C CA . PRO A 1 178 ? -9.133 -31.048 -17.120 1.00 84.88 178 PRO A CA 1
ATOM 1322 C C . PRO A 1 178 ? -7.929 -31.784 -17.732 1.00 84.88 178 PRO A C 1
ATOM 1324 O O . PRO A 1 178 ? -6.946 -31.985 -17.027 1.00 84.88 178 PRO A O 1
ATOM 1327 N N . ASP A 1 179 ? -8.002 -32.169 -19.012 1.00 87.94 179 ASP A N 1
ATOM 1328 C CA . ASP A 1 179 ? -6.953 -32.915 -19.725 1.00 87.94 179 ASP A CA 1
ATOM 1329 C C . ASP A 1 179 ? -6.025 -32.013 -20.571 1.00 87.94 179 ASP A C 1
ATOM 1331 O O . ASP A 1 179 ? -5.140 -32.510 -21.275 1.00 87.94 179 ASP A O 1
ATOM 1335 N N . GLU A 1 180 ? -6.241 -30.693 -20.567 1.00 94.00 180 GLU A N 1
ATOM 1336 C CA . GLU A 1 180 ? -5.416 -29.741 -21.313 1.00 94.00 180 GLU A CA 1
ATOM 1337 C C . GLU A 1 180 ? -4.251 -29.202 -20.469 1.00 94.00 180 GLU A C 1
ATOM 1339 O O . GLU A 1 180 ? -4.385 -28.879 -19.290 1.00 94.00 180 GLU A O 1
ATOM 1344 N N . VAL A 1 181 ? -3.101 -29.052 -21.125 1.00 95.81 181 VAL A N 1
ATOM 1345 C CA . VAL A 1 181 ? -1.895 -28.382 -20.623 1.00 95.81 181 VAL A CA 1
ATOM 1346 C C . VAL A 1 181 ? -1.656 -27.095 -21.399 1.00 95.81 181 VAL A C 1
ATOM 1348 O O . VAL A 1 181 ? -2.114 -26.969 -22.538 1.00 95.81 181 VAL A O 1
ATOM 1351 N N . ILE A 1 182 ? -0.911 -26.158 -20.816 1.00 96.50 182 ILE A N 1
ATOM 1352 C CA . ILE A 1 182 ? -0.622 -24.862 -21.439 1.00 96.50 182 ILE A CA 1
ATOM 1353 C C . ILE A 1 182 ? 0.862 -24.704 -21.764 1.00 96.50 182 ILE A C 1
ATOM 1355 O O . ILE A 1 182 ? 1.712 -24.992 -20.926 1.00 96.50 182 ILE A O 1
ATOM 1359 N N . GLY A 1 183 ? 1.168 -24.229 -22.971 1.00 97.25 183 GLY A N 1
ATOM 1360 C CA . GLY A 1 183 ? 2.498 -23.800 -23.410 1.00 97.25 183 GLY A CA 1
ATOM 1361 C C . GLY A 1 183 ? 2.435 -22.430 -24.091 1.00 97.25 183 GLY A C 1
ATOM 1362 O O . GLY A 1 183 ? 1.348 -21.943 -24.405 1.00 97.25 183 GLY A O 1
ATOM 1363 N N . ALA A 1 184 ? 3.584 -21.794 -24.324 1.00 98.25 184 ALA A N 1
ATOM 1364 C CA . ALA A 1 184 ? 3.630 -20.454 -24.909 1.00 98.25 184 ALA A CA 1
ATOM 1365 C C . ALA A 1 184 ? 4.815 -20.235 -25.855 1.00 98.25 184 ALA A C 1
ATOM 1367 O O . ALA A 1 184 ? 5.852 -20.875 -25.731 1.00 98.25 184 ALA A O 1
ATOM 1368 N N . THR A 1 185 ? 4.687 -19.291 -26.780 1.00 98.44 185 THR A N 1
ATOM 1369 C CA . THR A 1 185 ? 5.795 -18.776 -27.605 1.00 98.44 185 THR A CA 1
ATOM 1370 C C . THR A 1 185 ? 6.003 -17.301 -27.315 1.00 98.44 185 THR A C 1
ATOM 1372 O O . THR A 1 185 ? 5.036 -16.609 -27.000 1.00 98.44 185 THR A O 1
ATOM 1375 N N . ILE A 1 186 ? 7.220 -16.795 -27.501 1.00 97.81 186 ILE A N 1
ATOM 1376 C CA . ILE A 1 186 ? 7.505 -15.360 -27.440 1.00 97.81 186 ILE A CA 1
ATOM 1377 C C . ILE A 1 186 ? 8.053 -14.858 -28.776 1.00 97.81 186 ILE A C 1
ATOM 1379 O O . ILE A 1 186 ? 8.821 -15.553 -29.438 1.00 97.81 186 ILE A O 1
ATOM 1383 N N . THR A 1 187 ? 7.647 -13.660 -29.181 1.00 98.38 187 THR A N 1
ATOM 1384 C CA . THR A 1 187 ? 8.067 -13.005 -30.424 1.00 98.38 187 THR A CA 1
ATOM 1385 C C . THR A 1 187 ? 8.606 -11.620 -30.115 1.00 98.38 187 THR A C 1
ATOM 1387 O O . THR A 1 187 ? 7.898 -10.824 -29.505 1.00 98.38 187 THR A O 1
ATOM 1390 N N . SER A 1 188 ? 9.837 -11.315 -30.526 1.00 97.25 188 SER A N 1
ATOM 1391 C CA . SER A 1 188 ? 10.382 -9.958 -30.400 1.00 97.25 188 SER A CA 1
ATOM 1392 C C . SER A 1 188 ? 9.615 -8.975 -31.282 1.00 97.25 188 SER A C 1
ATOM 1394 O O . SER A 1 188 ? 9.190 -9.321 -32.385 1.00 97.25 188 SER A O 1
ATOM 1396 N N . LEU A 1 189 ? 9.417 -7.754 -30.790 1.00 96.62 189 LEU A N 1
ATOM 1397 C CA . LEU A 1 189 ? 8.702 -6.691 -31.493 1.00 96.62 189 LEU A CA 1
ATOM 1398 C C . LEU A 1 189 ? 9.654 -5.543 -31.836 1.00 96.62 189 LEU A C 1
ATOM 1400 O O . LEU A 1 189 ? 10.530 -5.215 -31.048 1.00 96.62 189 LEU A O 1
ATOM 1404 N N . ASP A 1 190 ? 9.499 -4.895 -32.986 1.00 93.25 190 ASP A N 1
ATOM 1405 C CA . ASP A 1 190 ? 10.220 -3.643 -33.248 1.00 93.25 190 ASP A CA 1
ATOM 1406 C C . ASP A 1 190 ? 9.587 -2.442 -32.507 1.00 93.25 190 ASP A C 1
ATOM 1408 O O . ASP A 1 190 ? 8.575 -2.567 -31.817 1.00 93.25 190 ASP A O 1
ATOM 1412 N N . PHE A 1 191 ? 10.163 -1.244 -32.670 1.00 88.19 191 PHE A N 1
ATOM 1413 C CA . PHE A 1 191 ? 9.644 -0.001 -32.072 1.00 88.19 191 PHE A CA 1
ATOM 1414 C C . PHE A 1 191 ? 8.204 0.354 -32.505 1.00 88.19 191 PHE A C 1
ATOM 1416 O O . PHE A 1 191 ? 7.543 1.168 -31.867 1.00 88.19 191 PHE A O 1
ATOM 1423 N N . TYR A 1 192 ? 7.704 -0.240 -33.590 1.00 91.62 192 TYR A N 1
ATOM 1424 C CA . TYR A 1 192 ? 6.346 -0.049 -34.097 1.00 91.62 192 TYR A CA 1
ATOM 1425 C C . TYR A 1 192 ? 5.421 -1.225 -33.745 1.00 91.62 192 TYR A C 1
ATOM 1427 O O . TYR A 1 192 ? 4.337 -1.334 -34.318 1.00 91.62 192 TYR A O 1
ATOM 1435 N N . ASN A 1 193 ? 5.836 -2.097 -32.819 1.00 91.56 193 ASN A N 1
ATOM 1436 C CA . ASN A 1 193 ? 5.150 -3.329 -32.436 1.00 91.56 193 ASN A CA 1
ATOM 1437 C C . ASN A 1 193 ? 4.972 -4.337 -33.587 1.00 91.56 193 ASN A C 1
ATOM 1439 O O . ASN A 1 193 ? 4.081 -5.188 -33.537 1.00 91.56 193 ASN A O 1
ATOM 1443 N N . ASN A 1 194 ? 5.809 -4.280 -34.630 1.00 94.50 194 ASN A N 1
ATOM 1444 C CA . ASN A 1 194 ? 5.797 -5.308 -35.666 1.00 94.50 194 ASN A CA 1
ATOM 1445 C C . ASN A 1 194 ? 6.528 -6.561 -35.170 1.00 94.50 194 ASN A C 1
ATOM 1447 O O . ASN A 1 194 ? 7.635 -6.444 -34.639 1.00 94.50 194 ASN A O 1
ATOM 1451 N N . PRO A 1 195 ? 5.968 -7.759 -35.391 1.00 96.81 195 PRO A N 1
ATOM 1452 C CA . PRO A 1 195 ? 6.593 -8.999 -34.966 1.00 96.81 195 PRO A CA 1
ATOM 1453 C C . PRO A 1 195 ? 7.823 -9.342 -35.811 1.00 96.81 195 PRO A C 1
ATOM 1455 O O . PRO A 1 195 ? 7.794 -9.285 -37.043 1.00 96.81 195 PRO A O 1
ATOM 1458 N N . LEU A 1 196 ? 8.890 -9.740 -35.124 1.00 96.56 196 LEU A N 1
ATOM 1459 C CA . LEU A 1 196 ? 10.178 -10.130 -35.682 1.00 96.56 196 LEU A CA 1
ATOM 1460 C C . LEU A 1 196 ? 10.417 -11.628 -35.468 1.00 96.56 196 LEU A C 1
ATOM 1462 O O . LEU A 1 196 ? 9.833 -12.440 -36.179 1.00 96.56 196 LEU A O 1
ATOM 1466 N N . SER A 1 197 ? 11.290 -12.006 -34.535 1.00 97.94 197 SER A N 1
ATOM 1467 C CA . SER A 1 197 ? 11.737 -13.386 -34.338 1.00 97.94 197 SER A CA 1
ATOM 1468 C C . SER A 1 197 ? 10.918 -14.078 -33.248 1.00 97.94 197 SER A C 1
ATOM 1470 O O . SER A 1 197 ? 10.903 -13.629 -32.104 1.00 97.94 197 SER A O 1
ATOM 1472 N N . THR A 1 198 ? 10.251 -15.180 -33.595 1.00 98.50 198 THR A N 1
ATOM 1473 C CA . THR A 1 198 ? 9.527 -16.058 -32.659 1.00 98.50 198 THR A CA 1
ATOM 1474 C C . THR A 1 198 ? 10.399 -17.206 -32.133 1.00 98.50 198 THR A C 1
ATOM 1476 O O . THR A 1 198 ? 11.189 -17.790 -32.880 1.00 98.50 198 THR A O 1
ATOM 1479 N N . SER A 1 199 ? 10.236 -17.545 -30.853 1.00 98.00 199 SER A N 1
ATOM 1480 C CA . SER A 1 199 ? 10.861 -18.691 -30.187 1.00 98.00 199 SER A CA 1
ATOM 1481 C C . SER A 1 199 ? 10.232 -20.034 -30.578 1.00 98.00 199 SER A C 1
ATOM 1483 O O . SER A 1 199 ? 9.148 -20.110 -31.152 1.00 98.00 199 SER A O 1
ATOM 1485 N N . GLU A 1 200 ? 10.859 -21.127 -30.150 1.00 98.00 200 GLU A N 1
ATOM 1486 C CA . GLU A 1 200 ? 10.156 -22.406 -29.975 1.00 98.00 200 GLU A CA 1
ATOM 1487 C C . GLU A 1 200 ? 9.027 -22.283 -28.921 1.00 98.00 200 GLU A C 1
ATOM 1489 O O . GLU A 1 200 ? 9.020 -21.342 -28.124 1.00 98.00 200 GLU A O 1
ATOM 1494 N N . PHE A 1 201 ? 8.094 -23.239 -28.846 1.00 98.19 201 PHE A N 1
ATOM 1495 C CA . PHE A 1 201 ? 7.131 -23.306 -27.729 1.00 98.19 201 PHE A CA 1
ATOM 1496 C C . PHE A 1 201 ? 7.845 -23.586 -26.403 1.00 98.19 201 PHE A C 1
ATOM 1498 O O . PHE A 1 201 ? 8.786 -24.363 -26.379 1.00 98.19 201 PHE A O 1
ATOM 1505 N N . SER A 1 202 ? 7.399 -23.044 -25.279 1.00 97.62 202 SER A N 1
ATOM 1506 C CA . SER A 1 202 ? 7.891 -23.383 -23.942 1.00 97.62 202 SER A CA 1
ATOM 1507 C C . SER A 1 202 ? 7.628 -24.851 -23.587 1.00 97.62 202 SER A C 1
ATOM 1509 O O . SER A 1 202 ? 6.892 -25.567 -24.271 1.00 97.62 202 SER A O 1
ATOM 1511 N N . PHE A 1 203 ? 8.204 -25.312 -22.476 1.00 96.44 203 PHE A N 1
ATOM 1512 C CA . PHE A 1 203 ? 7.656 -26.493 -21.809 1.00 96.44 203 PHE A CA 1
ATOM 1513 C C . PHE A 1 203 ? 6.223 -26.198 -21.359 1.00 96.44 203 PHE A C 1
ATOM 1515 O O . PHE A 1 203 ? 5.931 -25.081 -20.921 1.00 96.44 203 PHE A O 1
ATOM 1522 N N . ALA A 1 204 ? 5.344 -27.187 -21.516 1.00 95.94 204 ALA A N 1
ATOM 1523 C CA . ALA A 1 204 ? 3.964 -27.075 -21.077 1.00 95.94 204 ALA A CA 1
ATOM 1524 C C . ALA A 1 204 ? 3.825 -27.471 -19.603 1.00 95.94 204 ALA A C 1
ATOM 1526 O O . ALA A 1 204 ? 4.579 -28.323 -19.127 1.00 95.94 204 ALA A O 1
ATOM 1527 N N . ILE A 1 205 ? 2.849 -26.884 -18.912 1.00 95.69 205 ILE A N 1
ATOM 1528 C CA . ILE A 1 205 ? 2.526 -27.208 -17.517 1.00 95.69 205 ILE A CA 1
ATOM 1529 C C . ILE A 1 205 ? 1.057 -27.618 -17.362 1.00 95.69 205 ILE A C 1
ATOM 1531 O O . ILE A 1 205 ? 0.209 -27.269 -18.188 1.00 95.69 205 ILE A O 1
ATOM 1535 N N . GLU A 1 206 ? 0.771 -28.367 -16.298 1.00 93.69 206 GLU A N 1
ATOM 1536 C CA . GLU A 1 206 ? -0.581 -28.737 -15.863 1.00 93.69 206 GLU A CA 1
ATOM 1537 C C . GLU A 1 206 ? -1.184 -27.656 -14.952 1.00 93.69 206 GLU A C 1
ATOM 1539 O O . GLU A 1 206 ? -0.465 -26.818 -14.404 1.00 93.69 206 GLU A O 1
ATOM 1544 N N . ARG A 1 207 ? -2.515 -27.663 -14.809 1.00 90.44 207 ARG A N 1
ATOM 1545 C CA . ARG A 1 207 ? -3.248 -26.688 -13.984 1.00 90.44 207 ARG A CA 1
ATOM 1546 C C . ARG A 1 207 ? -2.887 -26.807 -12.505 1.00 90.44 207 ARG A C 1
ATOM 1548 O O . ARG A 1 207 ? -2.739 -27.919 -11.996 1.00 90.44 207 ARG A O 1
ATOM 1555 N N . ALA A 1 208 ? -2.834 -25.678 -11.801 1.00 89.62 208 ALA A N 1
ATOM 1556 C CA . ALA A 1 208 ? -2.739 -25.682 -10.346 1.00 89.62 208 ALA A CA 1
ATOM 1557 C C . ALA A 1 208 ? -4.023 -26.252 -9.708 1.00 89.62 208 ALA A C 1
ATOM 1559 O O . ALA A 1 208 ? -5.118 -26.123 -10.260 1.00 89.62 208 ALA A O 1
ATOM 1560 N N . THR A 1 209 ? -3.883 -26.907 -8.552 1.00 83.81 209 THR A N 1
ATOM 1561 C CA . THR A 1 209 ? -4.992 -27.557 -7.822 1.00 83.81 209 THR A CA 1
ATOM 1562 C C . THR A 1 209 ? -5.412 -26.817 -6.552 1.00 83.81 209 THR A C 1
ATOM 1564 O O . THR A 1 209 ? -6.243 -27.324 -5.808 1.00 83.81 209 THR A O 1
ATOM 1567 N N . ASP A 1 210 ? -4.773 -25.693 -6.246 1.00 80.75 210 ASP A N 1
ATOM 1568 C CA . ASP A 1 210 ? -5.030 -24.903 -5.044 1.00 80.75 210 ASP A CA 1
ATOM 1569 C C . ASP A 1 210 ? -6.143 -23.887 -5.318 1.00 80.75 210 ASP A C 1
ATOM 1571 O O . ASP A 1 210 ? -6.003 -23.056 -6.212 1.00 80.75 210 ASP A O 1
ATOM 1575 N N . GLU A 1 211 ? -7.232 -23.968 -4.558 1.00 83.62 211 GLU A N 1
ATOM 1576 C CA . GLU A 1 211 ? -8.398 -23.082 -4.686 1.00 83.62 211 GLU A CA 1
ATOM 1577 C C . GLU A 1 211 ? -8.261 -21.813 -3.838 1.00 83.62 211 GLU A C 1
ATOM 1579 O O . GLU A 1 211 ? -8.940 -20.822 -4.073 1.00 83.62 211 GLU A O 1
ATOM 1584 N N . GLY A 1 212 ? -7.313 -21.799 -2.900 1.00 86.81 212 GLY A N 1
ATOM 1585 C CA . GLY A 1 212 ? -7.056 -20.655 -2.043 1.00 86.81 212 GLY A CA 1
ATOM 1586 C C . GLY A 1 212 ? -7.841 -20.617 -0.753 1.00 86.81 212 GLY A C 1
ATOM 1587 O O . GLY A 1 212 ? -8.453 -21.597 -0.311 1.00 86.81 212 GLY A O 1
ATOM 1588 N N . ASP A 1 213 ? -7.733 -19.451 -0.127 1.00 90.44 213 ASP A N 1
ATOM 1589 C CA . ASP A 1 213 ? -8.372 -19.152 1.147 1.00 90.44 213 ASP A CA 1
ATOM 1590 C C . ASP A 1 213 ? -9.756 -18.530 0.942 1.00 90.44 213 ASP A C 1
ATOM 1592 O O . ASP A 1 213 ? -10.552 -18.509 1.873 1.00 90.44 213 ASP A O 1
ATOM 1596 N N . HIS A 1 214 ? -10.074 -18.102 -0.286 1.00 91.69 214 HIS A N 1
ATOM 1597 C CA . HIS A 1 214 ? -11.359 -17.515 -0.679 1.00 91.69 214 HIS A CA 1
ATOM 1598 C C . HIS A 1 214 ? -11.756 -16.265 0.113 1.00 91.69 214 HIS A C 1
ATOM 1600 O O . HIS A 1 214 ? -12.937 -15.973 0.274 1.00 91.69 214 HIS A O 1
ATOM 1606 N N . TYR A 1 215 ? -10.768 -15.514 0.586 1.00 92.19 215 TYR A N 1
ATOM 1607 C CA . TYR A 1 215 ? -10.919 -14.150 1.067 1.00 92.19 215 TYR A CA 1
ATOM 1608 C C . TYR A 1 215 ? -9.685 -13.347 0.680 1.00 92.19 215 TYR A C 1
ATOM 1610 O O . TYR A 1 215 ? -8.594 -13.889 0.509 1.00 92.19 215 TYR A O 1
ATOM 1618 N N . LEU A 1 216 ? -9.871 -12.039 0.556 1.00 90.88 216 LEU A N 1
ATOM 1619 C CA . LEU A 1 216 ? -8.789 -11.073 0.547 1.00 90.88 216 LEU A CA 1
ATOM 1620 C C . LEU A 1 216 ? -9.127 -9.994 1.561 1.00 90.88 216 LEU A C 1
ATOM 1622 O O . LEU A 1 216 ? -10.285 -9.611 1.727 1.00 90.88 216 LEU A O 1
ATOM 1626 N N . VAL A 1 217 ? -8.102 -9.513 2.243 1.00 86.44 217 VAL A N 1
ATOM 1627 C CA . VAL A 1 217 ? -8.222 -8.471 3.255 1.00 86.44 217 VAL A CA 1
ATOM 1628 C C . VAL A 1 217 ? -7.688 -7.184 2.656 1.00 86.44 217 VAL A C 1
ATOM 1630 O O . VAL A 1 217 ? -6.579 -7.165 2.121 1.00 86.44 217 VAL A O 1
ATOM 1633 N N . ASN A 1 218 ? -8.474 -6.111 2.727 1.00 79.25 218 ASN A N 1
ATOM 1634 C CA . ASN A 1 218 ? -7.928 -4.783 2.512 1.00 79.25 218 ASN A CA 1
ATOM 1635 C C . ASN A 1 218 ? -7.010 -4.479 3.688 1.00 79.25 218 ASN A C 1
ATOM 1637 O O . ASN A 1 218 ? -7.390 -4.619 4.850 1.00 79.25 218 ASN A O 1
ATOM 1641 N N . THR A 1 219 ? -5.797 -4.057 3.381 1.00 62.00 219 THR A N 1
ATOM 1642 C CA . THR A 1 219 ? -4.832 -3.640 4.384 1.00 62.00 219 THR A CA 1
ATOM 1643 C C . THR A 1 219 ? -4.486 -2.184 4.171 1.00 62.00 219 THR A C 1
ATOM 1645 O O . THR A 1 219 ? -4.606 -1.637 3.074 1.00 62.00 219 THR A O 1
ATOM 1648 N N . THR A 1 220 ? -3.974 -1.559 5.218 1.00 50.09 220 THR A N 1
ATOM 1649 C CA . THR A 1 220 ? -3.177 -0.367 5.040 1.00 50.09 220 THR A CA 1
ATOM 1650 C C . THR A 1 220 ? -1.951 -0.674 4.202 1.00 50.09 220 THR A C 1
ATOM 1652 O O . THR A 1 220 ? -1.542 -1.815 3.969 1.00 50.09 220 THR A O 1
ATOM 1655 N N . LEU A 1 221 ? -1.292 0.414 3.858 1.00 45.12 221 LEU A N 1
ATOM 1656 C CA . LEU A 1 221 ? 0.002 0.441 3.224 1.00 45.12 221 LEU A CA 1
ATOM 1657 C C . LEU A 1 221 ? 1.108 -0.199 4.059 1.00 45.12 221 LEU A C 1
ATOM 1659 O O . LEU A 1 221 ? 2.198 -0.360 3.548 1.00 45.12 221 LEU A O 1
ATOM 1663 N N . ALA A 1 222 ? 0.878 -0.490 5.338 1.00 40.53 222 ALA A N 1
ATOM 1664 C CA . ALA A 1 222 ? 1.820 -1.188 6.208 1.00 40.53 222 ALA A CA 1
ATOM 1665 C C . ALA A 1 222 ? 1.487 -2.687 6.335 1.00 40.53 222 ALA A C 1
ATOM 1667 O O . ALA A 1 222 ? 2.052 -3.369 7.188 1.00 40.53 222 ALA A O 1
ATOM 1668 N N . GLY A 1 223 ? 0.545 -3.190 5.526 1.00 47.66 223 GLY A N 1
ATOM 1669 C CA . GLY A 1 223 ? 0.046 -4.562 5.600 1.00 47.66 223 GLY A CA 1
ATOM 1670 C C . GLY A 1 223 ? -0.878 -4.819 6.791 1.00 47.66 223 GLY A C 1
ATOM 1671 O O . GLY A 1 223 ? -1.212 -5.970 7.057 1.00 47.66 223 GLY A O 1
ATOM 1672 N N . ILE A 1 224 ? -1.299 -3.772 7.512 1.00 54.44 224 ILE A N 1
ATOM 1673 C CA . ILE A 1 224 ? -2.188 -3.915 8.668 1.00 54.44 224 ILE A CA 1
ATOM 1674 C C . ILE A 1 224 ? -3.622 -4.056 8.163 1.00 54.44 224 ILE A C 1
ATOM 1676 O O . ILE A 1 224 ? -4.068 -3.186 7.418 1.00 54.44 224 ILE A O 1
ATOM 1680 N N . PRO A 1 225 ? -4.359 -5.105 8.545 1.00 72.88 225 PRO A N 1
ATOM 1681 C CA . PRO A 1 225 ? -5.755 -5.254 8.162 1.00 72.88 225 PRO A CA 1
ATOM 1682 C C . PRO A 1 225 ? -6.617 -4.025 8.475 1.00 72.88 225 PRO A C 1
ATOM 1684 O O . PRO A 1 225 ? -6.537 -3.453 9.567 1.00 72.88 225 PRO A O 1
ATOM 1687 N N . LEU A 1 226 ? -7.461 -3.632 7.518 1.00 78.94 226 LEU A N 1
ATOM 1688 C CA . LEU A 1 226 ? -8.495 -2.641 7.778 1.00 78.94 226 LEU A CA 1
ATOM 1689 C C . LEU A 1 226 ? -9.532 -3.232 8.733 1.00 78.94 226 LEU A C 1
ATOM 1691 O O . LEU A 1 226 ? -9.954 -4.370 8.551 1.00 78.94 226 LEU A O 1
ATOM 1695 N N . HIS A 1 227 ? -9.928 -2.485 9.757 1.00 81.00 227 HIS A N 1
ATOM 1696 C CA . HIS A 1 227 ? -10.788 -3.006 10.814 1.00 81.00 227 HIS A CA 1
ATOM 1697 C C . HIS A 1 227 ? -11.547 -1.902 11.545 1.00 81.00 227 HIS A C 1
ATOM 1699 O O . HIS A 1 227 ? -11.059 -0.788 11.692 1.00 81.00 227 HIS A O 1
ATOM 1705 N N . TRP A 1 228 ? -12.711 -2.214 12.108 1.00 80.31 228 TRP A N 1
ATOM 1706 C CA . TRP A 1 228 ? -13.328 -1.324 13.094 1.00 80.31 228 TRP A CA 1
ATOM 1707 C C . TRP A 1 228 ? -12.702 -1.497 14.466 1.00 80.31 228 TRP A C 1
ATOM 1709 O O . TRP A 1 228 ? -12.432 -2.625 14.899 1.00 80.31 228 TRP A O 1
ATOM 1719 N N . LYS A 1 229 ? -12.594 -0.391 15.203 1.00 65.94 229 LYS A N 1
ATOM 1720 C CA . LYS A 1 229 ? -12.167 -0.389 16.600 1.00 65.94 229 LYS A CA 1
ATOM 1721 C C . LYS A 1 229 ? -13.005 -1.346 17.445 1.00 65.94 229 LYS A C 1
ATOM 1723 O O . LYS A 1 229 ? -14.210 -1.152 17.632 1.00 65.94 229 LYS A O 1
ATOM 1728 N N . ASN A 1 230 ? -12.358 -2.369 18.004 1.00 70.31 230 ASN A N 1
ATOM 1729 C CA . ASN A 1 230 ? -13.015 -3.434 18.771 1.00 70.31 230 ASN A CA 1
ATOM 1730 C C . ASN A 1 230 ? -14.186 -4.107 18.024 1.00 70.31 230 ASN A C 1
ATOM 1732 O O . ASN A 1 230 ? -15.117 -4.574 18.677 1.00 70.31 230 ASN A O 1
ATOM 1736 N N . GLY A 1 231 ? -14.203 -4.075 16.688 1.00 78.81 231 GLY A N 1
ATOM 1737 C CA . GLY A 1 231 ? -15.300 -4.653 15.913 1.00 78.81 231 GLY A CA 1
ATOM 1738 C C . GLY A 1 231 ? -16.548 -3.797 15.740 1.00 78.81 231 GLY A C 1
ATOM 1739 O O . GLY A 1 231 ? -17.501 -4.254 15.115 1.00 78.81 231 GLY A O 1
ATOM 1740 N N . ASN A 1 232 ? -16.587 -2.582 16.294 1.00 83.94 232 ASN A N 1
ATOM 1741 C CA . ASN A 1 232 ? -17.817 -1.791 16.334 1.00 83.94 232 ASN A CA 1
ATOM 1742 C C . ASN A 1 232 ? -17.855 -0.757 15.213 1.00 83.94 232 ASN A C 1
ATOM 1744 O O . ASN A 1 232 ? -17.029 0.152 15.190 1.00 83.94 232 ASN A O 1
ATOM 1748 N N . GLY A 1 233 ? -18.863 -0.859 14.354 1.00 83.19 233 GLY A N 1
ATOM 1749 C CA . GLY A 1 233 ? -19.184 0.149 13.349 1.00 83.19 233 GLY A CA 1
ATOM 1750 C C . GLY A 1 233 ? -20.643 0.578 13.467 1.00 83.19 233 GLY A C 1
ATOM 1751 O O . GLY A 1 233 ? -21.485 -0.147 13.996 1.00 83.19 233 GLY A O 1
ATOM 1752 N N . ASP A 1 234 ? -20.975 1.765 12.998 1.00 86.75 234 ASP A N 1
ATOM 1753 C CA . ASP A 1 234 ? -22.322 2.324 13.055 1.00 86.75 234 ASP A CA 1
ATOM 1754 C C . ASP A 1 234 ? -22.735 2.876 11.701 1.00 86.75 234 ASP A C 1
ATOM 1756 O O . ASP A 1 234 ? -21.882 3.388 11.012 1.00 86.75 234 ASP A O 1
ATOM 1760 N N . TYR A 1 235 ? -24.004 2.816 11.309 1.00 87.94 235 TYR A N 1
ATOM 1761 C CA . TYR A 1 235 ? -24.424 3.293 9.984 1.00 87.94 235 TYR A CA 1
ATOM 1762 C C . TYR A 1 235 ? -25.794 3.969 10.009 1.00 87.94 235 TYR A C 1
ATOM 1764 O O . TYR A 1 235 ? -26.647 3.661 10.847 1.00 87.94 235 TYR A O 1
ATOM 1772 N N . GLU A 1 236 ? -26.031 4.874 9.062 1.00 86.44 236 GLU A N 1
ATOM 1773 C CA . GLU A 1 236 ? -27.306 5.567 8.874 1.00 86.44 236 GLU A CA 1
ATOM 1774 C C . GLU A 1 236 ? -27.876 5.271 7.487 1.00 86.44 236 GLU A C 1
ATOM 1776 O O . GLU A 1 236 ? -27.202 5.403 6.472 1.00 86.44 236 GLU A O 1
ATOM 1781 N N . ILE A 1 237 ? -29.150 4.878 7.422 1.00 84.38 237 ILE A N 1
ATOM 1782 C CA . ILE A 1 237 ? -29.820 4.649 6.136 1.00 84.38 237 ILE A CA 1
ATOM 1783 C C . ILE A 1 237 ? -30.489 5.947 5.713 1.00 84.38 237 ILE A C 1
ATOM 1785 O O . ILE A 1 237 ? -31.542 6.315 6.246 1.00 84.38 237 ILE A O 1
ATOM 1789 N N . PHE A 1 238 ? -29.904 6.622 4.731 1.00 73.50 238 PHE A N 1
ATOM 1790 C CA . PHE A 1 238 ? -30.495 7.820 4.170 1.00 73.50 238 PHE A CA 1
ATOM 1791 C C . PHE A 1 238 ? -31.570 7.449 3.142 1.00 73.50 238 PHE A C 1
ATOM 1793 O O . PHE A 1 238 ? -31.410 6.544 2.320 1.00 73.50 238 PHE A O 1
ATOM 1800 N N . GLY A 1 239 ? -32.710 8.147 3.193 1.00 59.47 239 GLY A N 1
ATOM 1801 C CA . GLY A 1 239 ? -33.746 8.010 2.166 1.00 59.47 239 GLY A CA 1
ATOM 1802 C C . GLY A 1 239 ? -33.204 8.376 0.774 1.00 59.47 239 GLY A C 1
ATOM 1803 O O . GLY A 1 239 ? -32.139 8.982 0.673 1.00 59.47 239 GLY A O 1
ATOM 1804 N N . PRO A 1 240 ? -33.921 8.056 -0.318 1.00 57.69 240 PRO A N 1
ATOM 1805 C CA . PRO A 1 240 ? -33.469 8.432 -1.656 1.00 57.69 240 PRO A CA 1
ATOM 1806 C C . PRO A 1 240 ? -33.200 9.933 -1.715 1.00 57.69 240 PRO A C 1
ATOM 1808 O O . PRO A 1 240 ? -34.005 10.721 -1.202 1.00 57.69 240 PRO A O 1
ATOM 1811 N N . VAL A 1 241 ? -32.096 10.322 -2.359 1.00 55.97 241 VAL A N 1
ATOM 1812 C CA . VAL A 1 241 ? -31.775 11.731 -2.613 1.00 55.97 241 VAL A CA 1
ATOM 1813 C C . VAL A 1 241 ? -32.987 12.350 -3.316 1.00 55.97 241 VAL A C 1
ATOM 1815 O O . VAL A 1 241 ? -33.304 11.994 -4.453 1.00 55.97 241 VAL A O 1
ATOM 1818 N N . GLN A 1 242 ? -33.749 13.189 -2.599 1.00 49.28 242 GLN A N 1
ATOM 1819 C CA . GLN A 1 242 ? -35.075 13.617 -3.049 1.00 49.28 242 GLN A CA 1
ATOM 1820 C C . GLN A 1 242 ? -34.968 14.422 -4.343 1.00 49.28 242 GLN A C 1
ATOM 1822 O O . GLN A 1 242 ? -34.617 15.600 -4.337 1.00 49.28 242 GLN A O 1
ATOM 1827 N N . THR A 1 243 ? -35.386 13.815 -5.449 1.00 47.62 243 THR A N 1
ATOM 1828 C CA . THR A 1 243 ? -35.758 14.536 -6.662 1.00 47.62 243 THR A CA 1
ATOM 1829 C C . THR A 1 243 ? -37.240 14.318 -6.932 1.00 47.62 243 THR A C 1
ATOM 1831 O O . THR A 1 243 ? -37.830 13.295 -6.590 1.00 47.62 243 THR A O 1
ATOM 1834 N N . SER A 1 244 ? -37.882 15.299 -7.557 1.00 47.78 244 SER A N 1
ATOM 1835 C CA . SER A 1 244 ? -39.301 15.233 -7.929 1.00 47.78 244 SER A CA 1
ATOM 1836 C C . SER A 1 244 ? -39.583 14.276 -9.107 1.00 47.78 244 SER A C 1
ATOM 1838 O O . SER A 1 244 ? -40.689 14.304 -9.648 1.00 47.78 244 SER A O 1
ATOM 1840 N N . ILE A 1 245 ? -38.595 13.466 -9.528 1.00 50.53 245 ILE A N 1
ATOM 1841 C CA . ILE A 1 245 ? -38.565 12.810 -10.846 1.00 50.53 245 ILE A CA 1
ATOM 1842 C C . ILE A 1 245 ? -37.951 11.386 -10.868 1.00 50.53 245 ILE A C 1
ATOM 1844 O O . ILE A 1 245 ? -38.015 10.757 -11.919 1.00 50.53 245 ILE A O 1
ATOM 1848 N N . GLY A 1 246 ? -37.383 10.857 -9.772 1.00 56.06 246 GLY A N 1
ATOM 1849 C CA . GLY A 1 246 ? -36.656 9.566 -9.765 1.00 56.06 246 GLY A CA 1
ATOM 1850 C C . GLY A 1 246 ? -37.419 8.356 -9.193 1.00 56.06 246 GLY A C 1
ATOM 1851 O O . GLY A 1 246 ? -38.295 8.515 -8.334 1.00 56.06 246 GLY A O 1
ATOM 1852 N N . GLU A 1 247 ? -37.066 7.140 -9.641 1.00 65.25 247 GLU A N 1
ATOM 1853 C CA . GLU A 1 247 ? -37.559 5.875 -9.069 1.00 65.25 247 GLU A CA 1
ATOM 1854 C C . GLU A 1 247 ? -37.123 5.727 -7.602 1.00 65.25 247 GLU A C 1
ATOM 1856 O O . GLU A 1 247 ? -35.971 5.947 -7.232 1.00 65.25 247 GLU A O 1
ATOM 1861 N N . GLN A 1 248 ? -38.077 5.386 -6.736 1.00 74.75 248 GLN A N 1
ATOM 1862 C CA . GLN A 1 248 ? -37.822 5.147 -5.316 1.00 74.75 248 GLN A CA 1
ATOM 1863 C C . GLN A 1 248 ? -37.166 3.770 -5.118 1.00 74.75 248 GLN A C 1
ATOM 1865 O O . GLN A 1 248 ? -37.434 2.868 -5.917 1.00 74.75 248 GLN A O 1
ATOM 1870 N N . PRO A 1 249 ? -36.380 3.569 -4.043 1.00 84.62 249 PRO A N 1
ATOM 1871 C CA . PRO A 1 249 ? -35.868 2.247 -3.705 1.00 84.62 249 PRO A CA 1
ATOM 1872 C C . PRO A 1 249 ? -37.025 1.245 -3.535 1.00 84.62 249 PRO A C 1
ATOM 1874 O O . PRO A 1 249 ? -38.146 1.644 -3.180 1.00 84.62 249 PRO A O 1
ATOM 1877 N N . PRO A 1 250 ? -36.787 -0.059 -3.770 1.00 88.00 250 PRO A N 1
ATOM 1878 C CA . PRO A 1 250 ? -37.826 -1.075 -3.649 1.00 88.00 250 PRO A CA 1
ATOM 1879 C C . PRO A 1 250 ? -38.428 -1.097 -2.237 1.00 88.00 250 PRO A C 1
ATOM 1881 O O . PRO A 1 250 ? -37.776 -0.787 -1.236 1.00 88.00 250 PRO A O 1
ATOM 1884 N N . ALA A 1 251 ? -39.702 -1.487 -2.139 1.00 87.56 251 ALA A N 1
ATOM 1885 C CA . ALA A 1 251 ? -40.375 -1.601 -0.850 1.00 87.56 251 ALA A CA 1
ATOM 1886 C C . ALA A 1 251 ? -39.590 -2.542 0.082 1.00 87.56 251 ALA A C 1
ATOM 1888 O O . ALA A 1 251 ? -39.248 -3.655 -0.302 1.00 87.56 251 ALA A O 1
ATOM 1889 N N . GLY A 1 252 ? -39.304 -2.097 1.308 1.00 89.00 252 GLY A N 1
ATOM 1890 C CA . GLY A 1 252 ? -38.509 -2.873 2.266 1.00 89.00 252 GLY A CA 1
ATOM 1891 C C . GLY A 1 252 ? -36.990 -2.690 2.162 1.00 89.00 252 GLY A C 1
ATOM 1892 O O . GLY A 1 252 ? -36.286 -3.349 2.917 1.00 89.00 252 GLY A O 1
ATOM 1893 N N . PHE A 1 253 ? -36.486 -1.784 1.311 1.00 90.69 253 PHE A N 1
ATOM 1894 C CA . PHE A 1 253 ? -35.050 -1.498 1.154 1.00 90.69 253 PHE A CA 1
ATOM 1895 C C . PHE A 1 253 ? -34.305 -1.345 2.488 1.00 90.69 253 PHE A C 1
ATOM 1897 O O . PHE A 1 253 ? -33.368 -2.086 2.749 1.00 90.69 253 PHE A O 1
ATOM 1904 N N . ALA A 1 254 ? -34.774 -0.467 3.381 1.00 89.00 254 ALA A N 1
ATOM 1905 C CA . ALA A 1 254 ? -34.108 -0.235 4.664 1.00 89.00 254 ALA A CA 1
ATOM 1906 C C . ALA A 1 254 ? -34.037 -1.489 5.558 1.00 89.00 254 ALA A C 1
ATOM 1908 O O . ALA A 1 254 ? -33.079 -1.651 6.301 1.00 89.00 254 ALA A O 1
ATOM 1909 N N . ASN A 1 255 ? -35.037 -2.376 5.479 1.00 92.88 255 ASN A N 1
ATOM 1910 C CA . ASN A 1 255 ? -35.036 -3.636 6.224 1.00 92.88 255 ASN A CA 1
ATOM 1911 C C . ASN A 1 255 ? -34.057 -4.645 5.610 1.00 92.88 255 ASN A C 1
ATOM 1913 O O . ASN A 1 255 ? -33.393 -5.371 6.340 1.00 92.88 255 ASN A O 1
ATOM 1917 N N . ALA A 1 256 ? -33.973 -4.699 4.278 1.00 94.56 256 ALA A N 1
ATOM 1918 C CA . ALA A 1 256 ? -33.008 -5.545 3.579 1.00 94.56 256 ALA A CA 1
ATOM 1919 C C . ALA A 1 256 ? -31.564 -5.104 3.871 1.00 94.56 256 ALA A C 1
ATOM 1921 O O . ALA A 1 256 ? -30.731 -5.955 4.169 1.00 94.56 256 ALA A O 1
ATOM 1922 N N . VAL A 1 257 ? -31.307 -3.789 3.888 1.00 95.00 257 VAL A N 1
ATOM 1923 C CA . VAL A 1 257 ? -30.010 -3.221 4.283 1.00 95.00 257 VAL A CA 1
ATOM 1924 C C . VAL A 1 257 ? -29.654 -3.619 5.716 1.00 95.00 257 VAL A C 1
ATOM 1926 O O . VAL A 1 257 ? -28.583 -4.163 5.960 1.00 95.00 257 VAL A O 1
ATOM 1929 N N . GLU A 1 258 ? -30.574 -3.408 6.659 1.00 95.12 258 GLU A N 1
ATOM 1930 C CA . GLU A 1 258 ? -30.366 -3.762 8.069 1.00 95.12 258 GLU A CA 1
ATOM 1931 C C . GLU A 1 258 ? -30.063 -5.258 8.240 1.00 95.12 258 GLU A C 1
ATOM 1933 O O . GLU A 1 258 ? -29.091 -5.617 8.895 1.00 95.12 258 GLU A O 1
ATOM 1938 N N . THR A 1 259 ? -30.790 -6.125 7.527 1.00 96.06 259 THR A N 1
ATOM 1939 C CA . THR A 1 259 ? -30.544 -7.579 7.548 1.00 96.06 259 THR A CA 1
ATOM 1940 C C . THR A 1 259 ? -29.161 -7.948 6.977 1.00 96.06 259 THR A C 1
ATOM 1942 O O . THR A 1 259 ? -28.533 -8.903 7.438 1.00 96.06 259 THR A O 1
ATOM 1945 N N . GLY A 1 260 ? -28.661 -7.205 5.985 1.00 95.88 260 GLY A N 1
ATOM 1946 C CA . GLY A 1 260 ? -27.310 -7.391 5.444 1.00 95.88 260 GLY A CA 1
ATOM 1947 C C . GLY A 1 260 ? -26.215 -7.079 6.473 1.00 95.88 260 GLY A C 1
ATOM 1948 O O . GLY A 1 260 ? -25.316 -7.891 6.678 1.00 95.88 260 GLY A O 1
ATOM 1949 N N . PHE A 1 261 ? -26.329 -5.962 7.200 1.00 97.12 261 PHE A N 1
ATOM 1950 C CA . PHE A 1 261 ? -25.413 -5.628 8.306 1.00 97.12 261 PHE A CA 1
ATOM 1951 C C . PHE A 1 261 ? -25.551 -6.587 9.504 1.00 97.12 261 PHE A C 1
ATOM 1953 O O . PHE A 1 261 ? -24.548 -6.952 10.126 1.00 97.12 261 PHE A O 1
ATOM 1960 N N . ASP A 1 262 ? -26.769 -7.046 9.807 1.00 96.06 262 ASP A N 1
ATOM 1961 C CA . ASP A 1 262 ? -27.028 -8.039 10.860 1.00 96.06 262 ASP A CA 1
ATOM 1962 C C . ASP A 1 262 ? -26.339 -9.379 10.565 1.00 96.06 262 ASP A C 1
ATOM 1964 O O . ASP A 1 262 ? -25.919 -10.081 11.484 1.00 96.06 262 ASP A O 1
ATOM 1968 N N . THR A 1 263 ? -26.190 -9.725 9.283 1.00 94.69 263 THR A N 1
ATOM 1969 C CA . THR A 1 263 ? -25.515 -10.955 8.849 1.00 94.69 263 THR A CA 1
ATOM 1970 C C . THR A 1 263 ? -24.046 -10.970 9.287 1.00 94.69 263 THR A C 1
ATOM 1972 O O . THR A 1 263 ? -23.574 -11.994 9.779 1.00 94.69 263 THR A O 1
ATOM 1975 N N . TRP A 1 264 ? -23.344 -9.835 9.197 1.00 95.25 264 TRP A N 1
ATOM 1976 C CA . TRP A 1 264 ? -21.977 -9.682 9.715 1.00 95.25 264 TRP A CA 1
ATOM 1977 C C . TRP A 1 264 ? -21.927 -9.519 11.234 1.00 95.25 264 TRP A C 1
ATOM 1979 O O . TRP A 1 264 ? -21.031 -10.059 11.875 1.00 95.25 264 TRP A O 1
ATOM 1989 N N . SER A 1 265 ? -22.921 -8.853 11.827 1.00 95.12 265 SER A N 1
ATOM 1990 C CA . SER A 1 265 ? -23.030 -8.689 13.288 1.00 95.12 265 SER A CA 1
ATOM 1991 C C . SER A 1 265 ? -23.356 -9.990 14.033 1.00 95.12 265 SER A C 1
ATOM 1993 O O . SER A 1 265 ? -23.378 -10.019 15.262 1.00 95.12 265 SER A O 1
ATOM 1995 N N . ALA A 1 266 ? -23.638 -11.075 13.306 1.00 90.69 266 ALA A N 1
ATOM 1996 C CA . ALA A 1 266 ? -23.728 -12.414 13.874 1.00 90.69 266 ALA A CA 1
ATOM 1997 C C . ALA A 1 266 ? -22.348 -12.997 14.236 1.00 90.69 266 ALA A C 1
ATOM 1999 O O . ALA A 1 266 ? -22.292 -13.944 15.026 1.00 90.69 266 ALA A O 1
ATOM 2000 N N . LEU A 1 267 ? -21.261 -12.448 13.675 1.00 90.62 267 LEU A N 1
ATOM 2001 C CA . LEU A 1 267 ? -19.895 -12.831 14.020 1.00 90.62 267 LEU A CA 1
ATOM 2002 C C . LEU A 1 267 ? -19.501 -12.298 15.399 1.00 90.62 267 LEU A C 1
ATOM 2004 O O . LEU A 1 267 ? -19.873 -11.196 15.786 1.00 90.62 267 LEU A O 1
ATOM 2008 N N . GLU A 1 268 ? -18.701 -13.066 16.139 1.00 89.38 268 GLU A N 1
ATOM 2009 C CA . GLU A 1 268 ? -18.225 -12.676 17.477 1.00 89.38 268 GLU A CA 1
ATOM 2010 C C . GLU A 1 268 ? -17.364 -11.404 17.468 1.00 89.38 268 GLU A C 1
ATOM 2012 O O . GLU A 1 268 ? -17.325 -10.683 18.464 1.00 89.38 268 GLU A O 1
ATOM 2017 N N . GLN A 1 269 ? -16.680 -11.130 16.357 1.00 88.31 269 GLN A N 1
ATOM 2018 C CA . GLN A 1 269 ? -15.748 -10.015 16.218 1.00 88.31 269 GLN A CA 1
ATOM 2019 C C . GLN A 1 269 ? -16.390 -8.713 15.763 1.00 88.31 269 GLN A C 1
ATOM 2021 O O . GLN A 1 269 ? -15.722 -7.690 15.836 1.00 88.31 269 GLN A O 1
ATOM 2026 N N . LEU A 1 270 ? -17.628 -8.726 15.262 1.00 93.12 270 LEU A N 1
ATOM 2027 C CA . LEU A 1 270 ? -18.238 -7.561 14.625 1.00 93.12 270 LEU A CA 1
ATOM 2028 C C . LEU A 1 270 ? -19.563 -7.194 15.281 1.00 93.12 270 LEU A C 1
ATOM 2030 O O . LEU A 1 270 ? -20.365 -8.038 15.668 1.00 93.12 270 LEU A O 1
ATOM 2034 N N . THR A 1 271 ? -19.821 -5.899 15.394 1.00 94.06 271 THR A N 1
ATOM 2035 C CA . THR A 1 271 ? -21.114 -5.369 15.820 1.00 94.06 271 THR A CA 1
ATOM 2036 C C . THR A 1 271 ? -21.400 -4.098 15.041 1.00 94.06 271 THR A C 1
ATOM 2038 O O . THR A 1 271 ? -20.781 -3.059 15.273 1.00 94.06 271 THR A O 1
ATOM 2041 N N . TYR A 1 272 ? -22.364 -4.171 14.125 1.00 95.00 272 TYR A N 1
ATOM 2042 C CA . TYR A 1 272 ? -22.814 -3.030 13.341 1.00 95.00 272 TYR A CA 1
ATOM 2043 C C . TYR A 1 272 ? -24.129 -2.478 13.875 1.00 95.00 272 TYR A C 1
ATOM 2045 O O . TYR A 1 272 ? -25.120 -3.191 14.002 1.00 95.00 272 TYR A O 1
ATOM 2053 N N . THR A 1 273 ? -24.140 -1.189 14.210 1.00 90.94 273 THR A N 1
ATOM 2054 C CA . THR A 1 273 ? -25.281 -0.544 14.867 1.00 90.94 273 THR A CA 1
ATOM 2055 C C . THR A 1 273 ? -25.914 0.507 13.970 1.00 90.94 273 THR A C 1
ATOM 2057 O O . THR A 1 273 ? -25.297 1.511 13.629 1.00 90.94 273 THR A O 1
ATOM 2060 N N . LYS A 1 274 ? -27.194 0.336 13.653 1.00 90.50 274 LYS A N 1
ATOM 2061 C CA . LYS A 1 274 ? -27.964 1.364 12.955 1.00 90.50 274 LYS A CA 1
ATOM 2062 C C . LYS A 1 274 ? -28.227 2.572 13.859 1.00 90.50 274 LYS A C 1
ATOM 2064 O O . LYS A 1 274 ? -28.754 2.421 14.964 1.00 90.50 274 LYS A O 1
ATOM 2069 N N . LYS A 1 275 ? -27.923 3.774 13.374 1.00 84.12 275 LYS A N 1
ATOM 2070 C CA . LYS A 1 275 ? -28.261 5.049 14.019 1.00 84.12 275 LYS A CA 1
ATOM 2071 C C . LYS A 1 275 ? -29.567 5.629 13.464 1.00 84.12 275 LYS A C 1
ATOM 2073 O O . LYS A 1 275 ? -29.931 5.433 12.305 1.00 84.12 275 LYS A O 1
ATOM 2078 N N . GLU A 1 276 ? -30.302 6.330 14.328 1.00 74.31 276 GLU A N 1
ATOM 2079 C CA . GLU A 1 276 ? -31.531 7.043 13.960 1.00 74.31 276 GLU A CA 1
ATOM 2080 C C . GLU A 1 276 ? -31.191 8.405 13.346 1.00 74.31 276 GLU A C 1
ATOM 2082 O O . GLU A 1 276 ? -30.437 9.180 13.935 1.00 74.31 276 GLU A O 1
ATOM 2087 N N . LEU A 1 277 ? -31.807 8.722 12.205 1.00 66.31 277 LEU A N 1
ATOM 2088 C CA . LEU A 1 277 ? -31.554 9.961 11.467 1.00 66.31 277 LEU A CA 1
ATOM 2089 C C . LEU A 1 277 ? -31.836 11.204 12.327 1.00 66.31 277 LEU A C 1
ATOM 2091 O O . LEU A 1 277 ? -32.952 11.400 12.828 1.00 66.31 277 LEU A O 1
ATOM 2095 N N . SER A 1 278 ? -30.859 12.108 12.436 1.00 54.53 278 SER A N 1
ATOM 2096 C CA . SER A 1 278 ? -31.097 13.414 13.054 1.00 54.53 278 SER A CA 1
ATOM 2097 C C . SER A 1 278 ? -31.969 14.287 12.131 1.00 54.53 278 SER A C 1
ATOM 2099 O O . SER A 1 278 ? -31.690 14.489 10.950 1.00 54.53 278 SER A O 1
ATOM 2101 N N . ILE A 1 279 ? -33.067 14.823 12.672 1.00 47.19 279 ILE A N 1
ATOM 2102 C CA . ILE A 1 279 ? -34.113 15.597 11.964 1.00 47.19 279 ILE A CA 1
ATOM 2103 C C . ILE A 1 279 ? -33.625 16.889 11.266 1.00 47.19 279 ILE A C 1
ATOM 2105 O O . ILE A 1 279 ? -34.427 17.576 10.632 1.00 47.19 279 ILE A O 1
ATOM 2109 N N . THR A 1 280 ? -32.338 17.235 11.366 1.00 47.16 280 THR A N 1
ATOM 2110 C CA . THR A 1 280 ? -31.709 18.401 10.721 1.00 47.16 280 THR A CA 1
ATOM 2111 C C . THR A 1 280 ? -30.905 18.073 9.455 1.00 47.16 280 THR A C 1
ATOM 2113 O O . THR A 1 280 ? -30.556 19.003 8.732 1.00 47.16 280 THR A O 1
ATOM 2116 N N . ASN A 1 281 ? -30.658 16.797 9.135 1.00 46.84 281 ASN A N 1
ATOM 2117 C CA . ASN A 1 281 ? -29.669 16.383 8.125 1.00 46.84 281 ASN A CA 1
ATOM 2118 C C . ASN A 1 281 ? -30.265 16.049 6.744 1.00 46.84 281 ASN A C 1
ATOM 2120 O O . ASN A 1 281 ? -29.999 14.997 6.178 1.00 46.84 281 ASN A O 1
ATOM 2124 N N . PHE A 1 282 ? -31.064 16.938 6.150 1.00 42.97 282 PHE A N 1
ATOM 2125 C CA . PHE A 1 282 ? -31.446 16.794 4.736 1.00 42.97 282 PHE A CA 1
ATOM 2126 C C . PHE A 1 282 ? -30.310 17.293 3.824 1.00 42.97 282 PHE A C 1
ATOM 2128 O O . PHE A 1 282 ? -30.410 18.406 3.307 1.00 42.97 282 PHE A O 1
ATOM 2135 N N . GLY A 1 283 ? -29.228 16.524 3.632 1.00 46.56 283 GLY A N 1
ATOM 2136 C CA . GLY A 1 283 ? -28.198 16.958 2.676 1.00 46.56 283 GLY A CA 1
ATOM 2137 C C . GLY A 1 283 ? -26.829 16.280 2.625 1.00 46.56 283 GLY A C 1
ATOM 2138 O O . GLY A 1 283 ? -25.984 16.823 1.919 1.00 46.56 283 GLY A O 1
ATOM 2139 N N . HIS A 1 284 ? -26.574 15.157 3.298 1.00 53.56 284 HIS A N 1
ATOM 2140 C CA . HIS A 1 284 ? -25.257 14.514 3.184 1.00 53.56 284 HIS A CA 1
ATOM 2141 C C . HIS A 1 284 ? -25.197 13.647 1.926 1.00 53.56 284 HIS A C 1
ATOM 2143 O O . HIS A 1 284 ? -26.042 12.780 1.701 1.00 53.56 284 HIS A O 1
ATOM 2149 N N . ALA A 1 285 ? -24.269 13.996 1.038 1.00 55.03 285 ALA A N 1
ATOM 2150 C CA . ALA A 1 285 ? -24.032 13.317 -0.225 1.00 55.03 285 ALA A CA 1
ATOM 2151 C C . ALA A 1 285 ? -22.924 12.285 -0.021 1.00 55.03 285 ALA A C 1
ATOM 2153 O O . ALA A 1 285 ? -21.932 12.597 0.631 1.00 55.03 285 ALA A O 1
ATOM 2154 N N . PHE A 1 286 ? -23.084 11.101 -0.617 1.00 55.59 286 PHE A N 1
ATOM 2155 C CA . PHE A 1 286 ? -22.051 10.071 -0.658 1.00 55.59 286 PHE A CA 1
ATOM 2156 C C . PHE A 1 286 ? -20.687 10.677 -1.005 1.00 55.59 286 PHE A C 1
ATOM 2158 O O . PHE A 1 286 ? -20.549 11.356 -2.029 1.00 55.59 286 PHE A O 1
ATOM 2165 N N . GLY A 1 287 ? -19.674 10.377 -0.192 1.00 49.47 287 GLY A N 1
ATOM 2166 C CA . GLY A 1 287 ? -18.295 10.426 -0.635 1.00 49.47 287 GLY A CA 1
ATOM 2167 C C . GLY A 1 287 ? -17.361 11.454 -0.008 1.00 49.47 287 GLY A C 1
ATOM 2168 O O . GLY A 1 287 ? -16.183 11.439 -0.389 1.00 49.47 287 GLY A O 1
ATOM 2169 N N . ASN A 1 288 ? -17.826 12.282 0.928 1.00 50.59 288 ASN A N 1
ATOM 2170 C CA . ASN A 1 288 ? -16.958 13.107 1.770 1.00 50.59 288 ASN A CA 1
ATOM 2171 C C . ASN A 1 288 ? -16.819 12.439 3.137 1.00 50.59 288 ASN A C 1
ATOM 2173 O O . ASN A 1 288 ? -17.830 12.063 3.704 1.00 50.59 288 ASN A O 1
ATOM 2177 N N . ALA A 1 289 ? -15.597 12.350 3.665 1.00 54.75 289 ALA A N 1
ATOM 2178 C CA . ALA A 1 289 ? -15.392 11.881 5.032 1.00 54.75 289 ALA A CA 1
ATOM 2179 C C . ALA A 1 289 ? -15.998 12.908 5.998 1.00 54.75 289 ALA A C 1
ATOM 2181 O O . ALA A 1 289 ? -15.455 14.008 6.150 1.00 54.75 289 ALA A O 1
ATOM 2182 N N . ASP A 1 290 ? -17.144 12.580 6.578 1.00 54.06 290 ASP A N 1
ATOM 2183 C CA . ASP A 1 290 ? -17.908 13.451 7.470 1.00 54.06 290 ASP A CA 1
ATOM 2184 C C . ASP A 1 290 ? -18.157 12.809 8.847 1.00 54.06 290 ASP A C 1
ATOM 2186 O O . ASP A 1 290 ? -18.758 13.436 9.725 1.00 54.06 290 ASP A O 1
ATOM 2190 N N . GLY A 1 291 ? -17.635 11.595 9.056 1.00 57.34 291 GLY A N 1
ATOM 2191 C CA . GLY A 1 291 ? -17.786 10.816 10.279 1.00 57.34 291 GLY A CA 1
ATOM 2192 C C . GLY A 1 291 ? -19.167 10.171 10.399 1.00 57.34 291 GLY A C 1
ATOM 2193 O O . GLY A 1 291 ? -19.527 9.691 11.479 1.00 57.34 291 GLY A O 1
ATOM 2194 N N . ILE A 1 292 ? -19.962 10.187 9.325 1.00 67.19 292 ILE A N 1
ATOM 2195 C CA . ILE A 1 292 ? -21.278 9.566 9.243 1.00 67.19 292 ILE A CA 1
ATOM 2196 C C . ILE A 1 292 ? -21.228 8.502 8.153 1.00 67.19 292 ILE A C 1
ATOM 2198 O O . ILE A 1 292 ? -21.169 8.787 6.967 1.00 67.19 292 ILE A O 1
ATOM 2202 N N . ASN A 1 293 ? -21.351 7.246 8.559 1.00 77.44 293 ASN A N 1
ATOM 2203 C CA . ASN A 1 293 ? -21.329 6.126 7.629 1.00 77.44 293 ASN A CA 1
ATOM 2204 C C . ASN A 1 293 ? -22.700 5.973 6.948 1.00 77.44 293 ASN A C 1
ATOM 2206 O O . ASN A 1 293 ? -23.630 5.373 7.507 1.00 77.44 293 ASN A O 1
ATOM 2210 N N . ASN A 1 294 ? -22.869 6.567 5.765 1.00 82.25 294 ASN A N 1
ATOM 2211 C CA . ASN A 1 294 ? -24.173 6.654 5.114 1.00 82.25 294 ASN A CA 1
ATOM 2212 C C . ASN A 1 294 ? -24.439 5.469 4.183 1.00 82.25 294 ASN A C 1
ATOM 2214 O O . ASN A 1 294 ? -23.595 5.081 3.385 1.00 82.25 294 ASN A O 1
ATOM 2218 N N . VAL A 1 295 ? -25.676 4.968 4.179 1.00 87.44 295 VAL A N 1
ATOM 2219 C CA . VAL A 1 295 ? -26.205 4.087 3.129 1.00 87.44 295 VAL A CA 1
ATOM 2220 C C . VAL A 1 295 ? -27.193 4.879 2.274 1.00 87.44 295 VAL A C 1
ATOM 2222 O O . VAL A 1 295 ? -28.261 5.263 2.756 1.00 87.44 295 VAL A O 1
ATOM 2225 N N . VAL A 1 296 ? -26.851 5.124 1.006 1.00 85.75 296 VAL A N 1
ATOM 2226 C CA . VAL A 1 296 ? -27.561 6.062 0.117 1.00 85.75 296 VAL A CA 1
ATOM 2227 C C . VAL A 1 296 ? -28.061 5.376 -1.158 1.00 85.75 296 VAL A C 1
ATOM 2229 O O . VAL A 1 296 ? -27.414 4.492 -1.716 1.00 85.75 296 VAL A O 1
ATOM 2232 N N . TRP A 1 297 ? -29.221 5.812 -1.659 1.00 86.88 297 TRP A N 1
ATOM 2233 C CA . TRP A 1 297 ? -29.796 5.358 -2.930 1.00 86.88 297 TRP A CA 1
ATOM 2234 C C . TRP A 1 297 ? -29.753 6.449 -4.003 1.00 86.88 297 TRP A C 1
ATOM 2236 O O . TRP A 1 297 ? -30.363 7.514 -3.831 1.00 86.88 297 TRP A O 1
ATOM 2246 N N . TYR A 1 298 ? -29.118 6.149 -5.138 1.00 85.88 298 TYR A N 1
ATOM 2247 C CA . TYR A 1 298 ? -29.069 7.027 -6.307 1.00 85.88 298 TYR A CA 1
ATOM 2248 C C . TYR A 1 298 ? -30.043 6.538 -7.381 1.00 85.88 298 TYR A C 1
ATOM 2250 O O . TYR A 1 298 ? -29.815 5.495 -7.981 1.00 85.88 298 TYR A O 1
ATOM 2258 N N . PRO A 1 299 ? -31.143 7.262 -7.644 1.00 84.25 299 PRO A N 1
ATOM 2259 C CA . PRO A 1 299 ? -32.268 6.727 -8.404 1.00 84.25 299 PRO A CA 1
ATOM 2260 C C . PRO A 1 299 ? -32.055 6.667 -9.918 1.00 84.25 299 PRO A C 1
ATOM 2262 O O . PRO A 1 299 ? -32.884 6.062 -10.585 1.00 84.25 299 PRO A O 1
ATOM 2265 N N . THR A 1 300 ? -31.026 7.322 -10.467 1.00 85.38 300 THR A N 1
ATOM 2266 C CA . THR A 1 300 ? -30.764 7.334 -11.913 1.00 85.38 300 THR A CA 1
ATOM 2267 C C . THR A 1 300 ? -29.288 7.144 -12.234 1.00 85.38 300 THR A C 1
ATOM 2269 O O . THR A 1 300 ? -28.420 7.566 -11.468 1.00 85.38 300 THR A O 1
ATOM 2272 N N . SER A 1 301 ? -29.013 6.571 -13.409 1.00 85.25 301 SER A N 1
ATOM 2273 C CA . SER A 1 301 ? -27.653 6.416 -13.951 1.00 85.25 301 SER A CA 1
ATOM 2274 C C . SER A 1 301 ? -26.877 7.742 -14.037 1.00 85.25 301 SER A C 1
ATOM 2276 O O . SER A 1 301 ? -25.696 7.785 -13.714 1.00 85.25 301 SER A O 1
ATOM 2278 N N . GLU A 1 302 ? -27.541 8.835 -14.430 1.00 84.50 302 GLU A N 1
ATOM 2279 C CA . GLU A 1 302 ? -26.929 10.174 -14.517 1.00 84.50 302 GLU A CA 1
ATOM 2280 C C . GLU A 1 302 ? -26.484 10.674 -13.136 1.00 84.50 302 GLU A C 1
ATOM 2282 O O . GLU A 1 302 ? -25.345 11.094 -12.961 1.00 84.50 302 GLU A O 1
ATOM 2287 N N . MET A 1 303 ? -27.349 10.552 -12.120 1.00 81.12 303 MET A N 1
ATOM 2288 C CA . MET A 1 303 ? -26.999 10.950 -10.754 1.00 81.12 303 MET A CA 1
ATOM 2289 C C . MET A 1 303 ? -25.888 10.077 -10.168 1.00 81.12 303 MET A C 1
ATOM 2291 O O . MET A 1 303 ? -25.066 10.579 -9.402 1.00 81.12 303 MET A O 1
ATOM 2295 N N . TRP A 1 304 ? -25.887 8.786 -10.504 1.00 83.44 304 TRP A N 1
ATOM 2296 C CA . TRP A 1 304 ? -24.843 7.847 -10.118 1.00 83.44 304 TRP A CA 1
ATOM 2297 C C . TRP A 1 304 ? -23.483 8.268 -10.683 1.00 83.44 304 TRP A C 1
ATOM 2299 O O . TRP A 1 304 ? -22.543 8.459 -9.917 1.00 83.44 304 TRP A O 1
ATOM 2309 N N . GLU A 1 305 ? -23.377 8.491 -11.994 1.00 83.56 305 GLU A N 1
ATOM 2310 C CA . GLU A 1 305 ? -22.116 8.918 -12.614 1.00 83.56 305 GLU A CA 1
ATOM 2311 C C . GLU A 1 305 ? -21.651 10.280 -12.075 1.00 83.56 305 GLU A C 1
ATOM 2313 O O . GLU A 1 305 ? -20.485 10.415 -11.704 1.00 83.56 305 GLU A O 1
ATOM 2318 N N . ASP A 1 306 ? -22.561 11.252 -11.944 1.00 80.62 306 ASP A N 1
ATOM 2319 C CA . ASP A 1 306 ? -22.238 12.604 -11.470 1.00 80.62 306 ASP A CA 1
ATOM 2320 C C . ASP A 1 306 ? -21.799 12.643 -9.996 1.00 80.62 306 ASP A C 1
ATOM 2322 O O . ASP A 1 306 ? -20.926 13.432 -9.632 1.00 80.62 306 ASP A O 1
ATOM 2326 N N . SER A 1 307 ? -22.412 11.824 -9.134 1.00 74.81 307 SER A N 1
ATOM 2327 C CA . SER A 1 307 ? -22.170 11.876 -7.681 1.00 74.81 307 SER A CA 1
ATOM 2328 C C . SER A 1 307 ? -21.104 10.886 -7.219 1.00 74.81 307 SER A C 1
ATOM 2330 O O . SER A 1 307 ? -20.338 11.183 -6.306 1.00 74.81 307 SER A O 1
ATOM 2332 N N . ILE A 1 308 ? -21.056 9.699 -7.827 1.00 76.56 308 ILE A N 1
ATOM 2333 C CA . ILE A 1 308 ? -20.181 8.596 -7.408 1.00 76.56 308 ILE A CA 1
ATOM 2334 C C . ILE A 1 308 ? -18.895 8.570 -8.234 1.00 76.56 308 ILE A C 1
ATOM 2336 O O . ILE A 1 308 ? -17.842 8.197 -7.712 1.00 76.56 308 ILE A O 1
ATOM 2340 N N . GLY A 1 309 ? -18.965 8.965 -9.513 1.00 79.31 309 GLY A N 1
ATOM 2341 C CA . GLY A 1 309 ? -17.862 8.842 -10.469 1.00 79.31 309 GLY A CA 1
ATOM 2342 C C . GLY A 1 309 ? -17.605 7.405 -10.939 1.00 79.31 309 GLY A C 1
ATOM 2343 O O . GLY A 1 309 ? -16.562 7.134 -11.534 1.00 79.31 309 GLY A O 1
ATOM 2344 N N . ALA A 1 310 ? -18.525 6.475 -10.661 1.00 78.69 310 ALA A N 1
ATOM 2345 C CA . ALA A 1 310 ? -18.423 5.076 -11.062 1.00 78.69 310 ALA A CA 1
ATOM 2346 C C . ALA A 1 310 ? -19.208 4.804 -12.362 1.00 78.69 310 ALA A C 1
ATOM 2348 O O . ALA A 1 310 ? -20.258 5.411 -12.576 1.00 78.69 310 ALA A O 1
ATOM 2349 N N . PRO A 1 311 ? -18.757 3.864 -13.216 1.00 85.25 311 PRO A N 1
ATOM 2350 C CA . PRO A 1 311 ? -19.499 3.463 -14.409 1.00 85.25 311 PRO A CA 1
ATOM 2351 C C . PRO A 1 311 ? -20.923 2.975 -14.098 1.00 85.25 311 PRO A C 1
ATOM 2353 O O . PRO A 1 311 ? -21.162 2.334 -13.073 1.00 85.25 311 PRO A O 1
ATOM 2356 N N . THR A 1 312 ? -21.860 3.186 -15.024 1.00 86.75 312 THR A N 1
ATOM 2357 C CA . THR A 1 312 ? -23.269 2.743 -14.906 1.00 86.75 312 THR A CA 1
ATOM 2358 C C . THR A 1 312 ? -23.472 1.240 -14.772 1.00 86.75 312 THR A C 1
ATOM 2360 O O . THR A 1 312 ? -24.549 0.794 -14.385 1.00 86.75 312 THR A O 1
ATOM 2363 N N . ASN A 1 313 ? -22.457 0.437 -15.074 1.00 83.38 313 ASN A N 1
ATOM 2364 C CA . ASN A 1 313 ? -22.493 -1.006 -14.880 1.00 83.38 313 ASN A CA 1
ATOM 2365 C C . ASN A 1 313 ? -22.022 -1.474 -13.495 1.00 83.38 313 ASN A C 1
ATOM 2367 O O . ASN A 1 313 ? -21.898 -2.681 -13.280 1.00 83.38 313 ASN A O 1
ATOM 2371 N N . VAL A 1 314 ? -21.720 -0.545 -12.588 1.00 88.69 314 VAL A N 1
ATOM 2372 C CA . VAL A 1 314 ? -21.452 -0.825 -11.176 1.00 88.69 314 VAL A CA 1
ATOM 2373 C C . VAL A 1 314 ? -22.777 -0.813 -10.414 1.00 88.69 314 VAL A C 1
ATOM 2375 O O . VAL A 1 314 ? -23.611 0.069 -10.618 1.00 88.69 314 VAL A O 1
ATOM 2378 N N . VAL A 1 315 ? -22.989 -1.830 -9.579 1.00 90.50 315 VAL A N 1
ATOM 2379 C CA . VAL A 1 315 ? -24.261 -2.087 -8.883 1.00 90.50 315 VAL A CA 1
ATOM 2380 C C . VAL A 1 315 ? -24.341 -1.325 -7.557 1.00 90.50 315 VAL A C 1
ATOM 2382 O O . VAL A 1 315 ? -25.374 -0.731 -7.245 1.00 90.50 315 VAL A O 1
ATOM 2385 N N . ALA A 1 316 ? -23.245 -1.304 -6.807 1.00 90.88 316 ALA A N 1
ATOM 2386 C CA . ALA A 1 316 ? -23.075 -0.531 -5.588 1.00 90.88 316 ALA A CA 1
ATOM 2387 C C . ALA A 1 316 ? -21.586 -0.199 -5.392 1.00 90.88 316 ALA A C 1
ATOM 2389 O O . ALA A 1 316 ? -20.730 -0.723 -6.106 1.00 90.88 316 ALA A O 1
ATOM 2390 N N . VAL A 1 317 ? -21.296 0.753 -4.505 1.00 87.50 317 VAL A N 1
ATOM 2391 C CA . VAL A 1 317 ? -19.931 1.135 -4.126 1.00 87.50 317 VAL A CA 1
ATOM 2392 C C . VAL A 1 317 ? -19.894 1.364 -2.626 1.00 87.50 317 VAL A C 1
ATOM 2394 O O . VAL A 1 317 ? -20.622 2.222 -2.124 1.00 87.50 317 VAL A O 1
ATOM 2397 N N . THR A 1 318 ? -18.971 0.686 -1.952 1.00 85.94 318 THR A N 1
ATOM 2398 C CA . THR A 1 318 ? -18.530 1.035 -0.603 1.00 85.94 318 THR A CA 1
ATOM 2399 C C . THR A 1 318 ? -17.236 1.832 -0.665 1.00 85.94 318 THR A C 1
ATOM 2401 O O . THR A 1 318 ? -16.225 1.401 -1.220 1.00 85.94 318 THR A O 1
ATOM 2404 N N . ARG A 1 319 ? -17.258 3.030 -0.096 1.00 75.56 319 ARG A N 1
ATOM 2405 C CA . ARG A 1 319 ? -16.125 3.940 -0.030 1.00 75.56 319 ARG A CA 1
ATOM 2406 C C . ARG A 1 319 ? -15.612 3.959 1.399 1.00 75.56 319 ARG A C 1
ATOM 2408 O O . ARG A 1 319 ? -16.209 4.566 2.274 1.00 75.56 319 ARG A O 1
ATOM 2415 N N . VAL A 1 320 ? -14.485 3.294 1.599 1.00 74.50 320 VAL A N 1
ATOM 2416 C CA . VAL A 1 320 ? -13.847 3.138 2.905 1.00 74.50 320 VAL A CA 1
ATOM 2417 C C . VAL A 1 320 ? -12.841 4.269 3.143 1.00 74.50 320 VAL A C 1
ATOM 2419 O O . VAL A 1 320 ? -12.111 4.683 2.234 1.00 74.50 320 VAL A O 1
ATOM 2422 N N . ARG A 1 321 ? -12.791 4.768 4.374 1.00 68.81 321 ARG A N 1
ATOM 2423 C CA . ARG A 1 321 ? -11.762 5.651 4.922 1.00 68.81 321 ARG A CA 1
ATOM 2424 C C . ARG A 1 321 ? -11.229 5.018 6.188 1.00 68.81 321 ARG A C 1
ATOM 2426 O O . ARG A 1 321 ? -11.979 4.512 7.022 1.00 68.81 321 ARG A O 1
ATOM 2433 N N . TYR A 1 322 ? -9.918 5.046 6.325 1.00 59.84 322 TYR A N 1
ATOM 2434 C CA . TYR A 1 322 ? -9.243 4.369 7.410 1.00 59.84 322 TYR A CA 1
ATOM 2435 C C . TYR A 1 322 ? -7.969 5.104 7.777 1.00 59.84 322 TYR A C 1
ATOM 2437 O O . TYR A 1 322 ? -7.350 5.776 6.953 1.00 59.84 322 TYR A O 1
ATOM 2445 N N . ASN A 1 323 ? -7.554 4.922 9.018 1.00 53.09 323 ASN A N 1
ATOM 2446 C CA . ASN A 1 323 ? -6.265 5.355 9.493 1.00 53.09 323 ASN A CA 1
ATOM 2447 C C . ASN A 1 323 ? -5.188 4.449 8.876 1.00 53.09 323 ASN A C 1
ATOM 2449 O O . ASN A 1 323 ? -5.101 3.255 9.163 1.00 53.09 323 ASN A O 1
ATOM 2453 N N . ALA A 1 324 ? -4.351 5.012 8.007 1.00 45.94 324 ALA A N 1
ATOM 2454 C CA . ALA A 1 324 ? -3.340 4.257 7.266 1.00 45.94 324 ALA A CA 1
ATOM 2455 C C . ALA A 1 324 ? -2.239 3.627 8.147 1.00 45.94 324 ALA A C 1
ATOM 2457 O O . ALA A 1 324 ? -1.462 2.804 7.664 1.00 45.94 324 ALA A O 1
ATOM 2458 N N . LEU A 1 325 ? -2.161 3.989 9.430 1.00 45.66 325 LEU A N 1
ATOM 2459 C CA . LEU A 1 325 ? -1.103 3.571 10.350 1.00 45.66 325 LEU A CA 1
ATOM 2460 C C . LEU A 1 325 ? -1.496 2.396 11.230 1.00 45.66 325 LEU A C 1
ATOM 2462 O O . LEU A 1 325 ? -0.623 1.641 11.646 1.00 45.66 325 LEU A O 1
ATOM 2466 N N . ASN A 1 326 ? -2.783 2.245 11.531 1.00 52.97 326 ASN A N 1
ATOM 2467 C CA . ASN A 1 326 ? -3.289 1.119 12.311 1.00 52.97 326 ASN A CA 1
ATOM 2468 C C . ASN A 1 326 ? -4.380 0.322 11.584 1.00 52.97 326 ASN A C 1
ATOM 2470 O O . ASN A 1 326 ? -4.712 -0.756 12.046 1.00 52.97 326 ASN A O 1
ATOM 2474 N N . GLY A 1 327 ? -4.914 0.802 10.462 1.00 58.22 327 GLY A N 1
ATOM 2475 C CA . GLY A 1 327 ? -6.005 0.156 9.732 1.00 58.22 327 GLY A CA 1
ATOM 2476 C C . GLY A 1 327 ? -7.391 0.419 10.310 1.00 58.22 327 GLY A C 1
ATOM 2477 O O . GLY A 1 327 ? -8.357 -0.134 9.799 1.00 58.22 327 GLY A O 1
ATOM 2478 N N . GLU A 1 328 ? -7.524 1.258 11.338 1.00 72.00 328 GLU A N 1
ATOM 2479 C CA . GLU A 1 328 ? -8.819 1.559 11.957 1.00 72.00 328 GLU A CA 1
ATOM 2480 C C . GLU A 1 328 ? -9.710 2.314 10.962 1.00 72.00 328 GLU A C 1
ATOM 2482 O O . GLU A 1 328 ? -9.344 3.382 10.474 1.00 72.00 328 GLU A O 1
ATOM 2487 N N . LEU A 1 329 ? -10.872 1.754 10.639 1.00 69.88 329 LEU A N 1
ATOM 2488 C CA . LEU A 1 329 ? -11.902 2.388 9.826 1.00 69.88 329 LEU A CA 1
ATOM 2489 C C . LEU A 1 329 ? -12.459 3.597 10.582 1.00 69.88 329 LEU A C 1
ATOM 2491 O O . LEU A 1 329 ? -12.787 3.496 11.765 1.00 69.88 329 LEU A O 1
ATOM 2495 N N . ILE A 1 330 ? -12.535 4.738 9.899 1.00 63.38 330 ILE A N 1
ATOM 2496 C CA . ILE A 1 330 ? -12.990 6.011 10.482 1.00 63.38 330 ILE A CA 1
ATOM 2497 C C . ILE A 1 330 ? -14.288 6.511 9.853 1.00 63.38 330 ILE A C 1
ATOM 2499 O O . ILE A 1 330 ? -15.046 7.210 10.514 1.00 63.38 330 ILE A O 1
ATOM 2503 N N . ASP A 1 331 ? -14.533 6.156 8.591 1.00 67.06 331 ASP A N 1
ATOM 2504 C CA . ASP A 1 331 ? -15.697 6.586 7.821 1.00 67.06 331 ASP A CA 1
ATOM 2505 C C . ASP A 1 331 ? -15.901 5.615 6.645 1.00 67.06 331 ASP A C 1
ATOM 2507 O O . ASP A 1 331 ? -14.942 5.239 5.966 1.00 67.06 331 ASP A O 1
ATOM 2511 N N . VAL A 1 332 ? -17.120 5.128 6.444 1.00 75.19 332 VAL A N 1
ATOM 2512 C CA . VAL A 1 332 ? -17.464 4.169 5.397 1.00 75.19 332 VAL A CA 1
ATOM 2513 C C . VAL A 1 332 ? -18.857 4.471 4.851 1.00 75.19 332 VAL A C 1
ATOM 2515 O O . VAL A 1 332 ? -19.873 4.164 5.471 1.00 75.19 332 VAL A O 1
ATOM 2518 N N . ASP A 1 333 ? -18.899 5.006 3.637 1.00 80.56 333 ASP A N 1
ATOM 2519 C CA . ASP A 1 333 ? -20.136 5.267 2.902 1.00 80.56 333 ASP A CA 1
ATOM 2520 C C . ASP A 1 333 ? -20.464 4.126 1.931 1.00 80.56 333 ASP A C 1
ATOM 2522 O O . ASP A 1 333 ? -19.584 3.588 1.262 1.00 80.56 333 ASP A O 1
ATOM 2526 N N . LEU A 1 334 ? -21.747 3.822 1.757 1.00 88.31 334 LEU A N 1
ATOM 2527 C CA . LEU A 1 334 ? -22.271 2.834 0.816 1.00 88.31 334 LEU A CA 1
ATOM 2528 C C . LEU A 1 334 ? -23.321 3.495 -0.088 1.00 88.31 334 LEU A C 1
ATOM 2530 O O . LEU A 1 334 ? -24.306 4.059 0.389 1.00 88.31 334 LEU A O 1
ATOM 2534 N N . ALA A 1 335 ? -23.158 3.398 -1.408 1.00 88.62 335 ALA A N 1
ATOM 2535 C CA . ALA A 1 335 ? -24.155 3.851 -2.376 1.00 88.62 335 ALA A CA 1
ATOM 2536 C C . ALA A 1 335 ? -24.679 2.719 -3.260 1.00 88.62 335 ALA A C 1
ATOM 2538 O O . ALA A 1 335 ? -23.914 1.924 -3.799 1.00 88.62 335 ALA A O 1
ATOM 2539 N N . PHE A 1 336 ? -25.992 2.728 -3.485 1.00 91.56 336 PHE A N 1
ATOM 2540 C CA . PHE A 1 336 ? -26.686 1.869 -4.440 1.00 91.56 336 PHE A CA 1
ATOM 2541 C C . PHE A 1 336 ? -26.955 2.596 -5.754 1.00 91.56 336 PHE A C 1
ATOM 2543 O O . PHE A 1 336 ? -27.510 3.702 -5.756 1.00 91.56 336 PHE A O 1
ATOM 2550 N N . ASN A 1 337 ? -26.644 1.936 -6.870 1.00 90.62 337 ASN A N 1
ATOM 2551 C CA . ASN A 1 337 ? -27.070 2.372 -8.191 1.00 90.62 337 ASN A CA 1
ATOM 2552 C C . ASN A 1 337 ? -28.506 1.904 -8.444 1.00 90.62 337 ASN A C 1
ATOM 2554 O O . ASN A 1 337 ? -28.767 0.709 -8.560 1.00 90.62 337 ASN A O 1
ATOM 2558 N N . GLY A 1 338 ? -29.450 2.834 -8.555 1.00 89.94 338 GLY A N 1
ATOM 2559 C CA . GLY A 1 338 ? -30.855 2.533 -8.820 1.00 89.94 338 GLY A CA 1
ATOM 2560 C C . GLY A 1 338 ? -31.136 2.050 -10.244 1.00 89.94 338 GLY A C 1
ATOM 2561 O O . GLY A 1 338 ? -32.138 1.371 -10.459 1.00 89.94 338 GLY A O 1
ATOM 2562 N N . GLU A 1 339 ? -30.239 2.324 -11.198 1.00 90.38 339 GLU A N 1
ATOM 2563 C CA . GLU A 1 339 ? -30.374 1.921 -12.603 1.00 90.38 339 GLU A CA 1
ATOM 2564 C C . GLU A 1 339 ? -29.086 1.274 -13.149 1.00 90.38 339 GLU A C 1
ATOM 2566 O O . GLU A 1 339 ? -28.487 1.798 -14.091 1.00 90.38 339 GLU A O 1
ATOM 2571 N N . PRO A 1 340 ? -28.630 0.135 -12.599 1.00 90.00 340 PRO A N 1
ATOM 2572 C CA . PRO A 1 340 ? -27.417 -0.501 -13.082 1.00 90.00 340 PRO A CA 1
ATOM 2573 C C . PRO A 1 340 ? -27.629 -1.098 -14.477 1.00 90.00 340 PRO A C 1
ATOM 2575 O O . PRO A 1 340 ? -28.643 -1.746 -14.752 1.00 90.00 340 PRO A O 1
ATOM 2578 N N . ILE A 1 341 ? -26.658 -0.900 -15.368 1.00 87.38 341 ILE A N 1
ATOM 2579 C CA . ILE A 1 341 ? -26.721 -1.334 -16.769 1.00 87.38 341 ILE A CA 1
ATOM 2580 C C . ILE A 1 341 ? -25.830 -2.558 -16.990 1.00 87.38 341 ILE A C 1
ATOM 2582 O O . ILE A 1 341 ? -24.654 -2.581 -16.640 1.00 87.38 341 ILE A O 1
ATOM 2586 N N . SER A 1 342 ? -26.372 -3.586 -17.639 1.00 79.62 342 SER A N 1
ATOM 2587 C CA . SER A 1 342 ? -25.620 -4.793 -17.970 1.00 79.62 342 SER A CA 1
ATOM 2588 C C . SER A 1 342 ? -24.486 -4.531 -18.969 1.00 79.62 342 SER A C 1
ATOM 2590 O O . SER A 1 342 ? -24.731 -4.113 -20.104 1.00 79.62 342 SER A O 1
ATOM 2592 N N . LEU A 1 343 ? -23.260 -4.933 -18.612 1.00 70.38 343 LEU A N 1
ATOM 2593 C CA . LEU A 1 343 ? -22.124 -5.005 -19.548 1.00 70.38 343 LEU A CA 1
ATOM 2594 C C . LEU A 1 343 ? -22.341 -6.001 -20.698 1.00 70.38 343 LEU A C 1
ATOM 2596 O O . LEU A 1 343 ? -21.680 -5.906 -21.729 1.00 70.38 343 LEU A O 1
ATOM 2600 N N . ALA A 1 344 ? -23.253 -6.962 -20.533 1.00 67.00 344 ALA A N 1
ATOM 2601 C CA . ALA A 1 344 ? -23.554 -7.986 -21.531 1.00 67.00 344 ALA A CA 1
ATOM 2602 C C . ALA A 1 344 ? -24.662 -7.562 -22.515 1.00 67.00 344 ALA A C 1
ATOM 2604 O O . ALA A 1 344 ? -25.124 -8.375 -23.313 1.00 67.00 344 ALA A O 1
ATOM 2605 N N . GLY A 1 345 ? -25.117 -6.303 -22.461 1.00 69.94 345 GLY A N 1
ATOM 2606 C CA . GLY A 1 345 ? -26.158 -5.793 -23.356 1.00 69.94 345 GLY A CA 1
ATOM 2607 C C . GLY A 1 345 ? -27.571 -6.285 -23.025 1.00 69.94 345 GLY A C 1
ATOM 2608 O O . GLY A 1 345 ? -28.460 -6.188 -23.869 1.00 69.94 345 GLY A O 1
ATOM 2609 N N . LEU A 1 346 ? -27.798 -6.787 -21.804 1.00 74.12 346 LEU A N 1
ATOM 2610 C CA . LEU A 1 346 ? -29.114 -7.241 -21.326 1.00 74.12 346 LEU A CA 1
ATOM 2611 C C . LEU A 1 346 ? -30.056 -6.089 -20.924 1.00 74.12 346 LEU A C 1
ATOM 2613 O O . LEU A 1 346 ? -31.200 -6.334 -20.550 1.00 74.12 346 LEU A O 1
ATOM 2617 N N . GLY A 1 347 ? -29.600 -4.840 -21.036 1.00 84.31 347 GLY A N 1
ATOM 2618 C CA . GLY A 1 347 ? -30.348 -3.654 -20.623 1.00 84.31 347 GLY A CA 1
ATOM 2619 C C . GLY A 1 347 ? -30.141 -3.307 -19.148 1.00 84.31 347 GLY A C 1
ATOM 2620 O O . GLY A 1 347 ? -29.115 -3.652 -18.562 1.00 84.31 347 GLY A O 1
ATOM 2621 N N . GLN A 1 348 ? -31.101 -2.576 -18.586 1.00 88.50 348 GLN A N 1
ATOM 2622 C CA . GLN A 1 348 ? -31.119 -2.147 -17.188 1.00 88.50 348 GLN A CA 1
ATOM 2623 C C . GLN A 1 348 ? -31.554 -3.299 -16.275 1.00 88.50 348 GLN A C 1
ATOM 2625 O O . GLN A 1 348 ? -32.519 -4.006 -16.575 1.00 88.50 348 GLN A O 1
ATOM 2630 N N . PHE A 1 349 ? -30.862 -3.462 -15.151 1.00 89.25 349 PHE A N 1
ATOM 2631 C CA . PHE A 1 349 ? -31.272 -4.345 -14.068 1.00 89.25 349 PHE A CA 1
ATOM 2632 C C . PHE A 1 349 ? -32.193 -3.617 -13.084 1.00 89.25 349 PHE A C 1
ATOM 2634 O O . PHE A 1 349 ? -32.132 -2.400 -12.928 1.00 89.25 349 PHE A O 1
ATOM 2641 N N . TYR A 1 350 ? -33.048 -4.381 -12.407 1.00 91.06 350 TYR A N 1
ATOM 2642 C CA . TYR A 1 350 ? -33.993 -3.870 -11.414 1.00 91.06 350 TYR A CA 1
ATOM 2643 C C . TYR A 1 350 ? -33.767 -4.537 -10.063 1.00 91.06 350 TYR A C 1
ATOM 2645 O O . TYR A 1 350 ? -33.209 -5.630 -9.993 1.00 91.06 350 TYR A O 1
ATOM 2653 N N . TRP A 1 351 ? -34.270 -3.904 -9.006 1.00 92.94 351 TRP A N 1
ATOM 2654 C CA . TRP A 1 351 ? -34.033 -4.302 -7.622 1.00 92.94 351 TRP A CA 1
ATOM 2655 C C . TRP A 1 351 ? -35.258 -4.921 -6.943 1.00 92.94 351 TRP A C 1
ATOM 2657 O O . TRP A 1 351 ? -36.403 -4.534 -7.208 1.00 92.94 351 TRP A O 1
ATOM 2667 N N . ALA A 1 352 ? -35.011 -5.862 -6.036 1.00 94.12 352 ALA A N 1
ATOM 2668 C CA . ALA A 1 352 ? -36.007 -6.526 -5.205 1.00 94.12 352 ALA A CA 1
ATOM 2669 C C . ALA A 1 352 ? -35.496 -6.770 -3.779 1.00 94.12 352 ALA A C 1
ATOM 2671 O O . ALA A 1 352 ? -34.304 -6.706 -3.501 1.00 94.12 352 ALA A O 1
ATOM 2672 N N . THR A 1 353 ? -36.429 -7.045 -2.873 1.00 94.06 353 THR A N 1
ATOM 2673 C CA . THR A 1 353 ? -36.181 -7.353 -1.451 1.00 94.06 353 THR A CA 1
ATOM 2674 C C . THR A 1 353 ? -36.842 -8.675 -1.040 1.00 94.06 353 THR A C 1
ATOM 2676 O O . THR A 1 353 ? -36.975 -8.970 0.146 1.00 94.06 353 THR A O 1
ATOM 2679 N N . ASP A 1 354 ? -37.333 -9.442 -2.018 1.00 91.62 354 ASP A N 1
ATOM 2680 C CA . ASP A 1 354 ? -38.172 -10.629 -1.838 1.00 91.62 354 ASP A CA 1
ATOM 2681 C C . ASP A 1 354 ? -37.607 -11.887 -2.524 1.00 91.62 354 ASP A C 1
ATOM 2683 O O . ASP A 1 354 ? -38.316 -12.890 -2.633 1.00 91.62 354 ASP A O 1
ATOM 2687 N N . GLY A 1 355 ? -36.351 -11.845 -2.989 1.00 88.56 355 GLY A N 1
ATOM 2688 C CA . GLY A 1 355 ? -35.705 -12.957 -3.691 1.00 88.56 355 GLY A CA 1
ATOM 2689 C C . GLY A 1 355 ? -36.264 -13.241 -5.091 1.00 88.56 355 GLY A C 1
ATOM 2690 O O . GLY A 1 355 ? -36.214 -14.377 -5.564 1.00 88.56 355 GLY A O 1
ATOM 2691 N N . SER A 1 356 ? -36.847 -12.236 -5.753 1.00 93.00 356 SER A N 1
ATOM 2692 C CA . SER A 1 356 ? -37.318 -12.340 -7.140 1.00 93.00 356 SER A CA 1
ATOM 2693 C C . SER A 1 356 ? -36.221 -12.843 -8.090 1.00 93.00 356 SER A C 1
ATOM 2695 O O . SER A 1 356 ? -35.150 -12.253 -8.180 1.00 93.00 356 SER A O 1
ATOM 2697 N N . SER A 1 357 ? -36.514 -13.889 -8.872 1.00 90.31 357 SER A N 1
ATOM 2698 C CA . SER A 1 357 ? -35.539 -14.539 -9.766 1.00 90.31 357 SER A CA 1
ATOM 2699 C C . SER A 1 357 ? -35.111 -13.701 -10.980 1.00 90.31 357 SER A C 1
ATOM 2701 O O . SER A 1 357 ? -34.239 -14.117 -11.734 1.00 90.31 357 SER A O 1
ATOM 2703 N N . ASP A 1 358 ? -35.789 -12.584 -11.240 1.00 89.62 358 ASP A N 1
ATOM 2704 C CA . ASP A 1 358 ? -35.576 -11.689 -12.381 1.00 89.62 358 ASP A CA 1
ATOM 2705 C C . ASP A 1 358 ? -35.024 -10.312 -11.972 1.00 89.62 358 ASP A C 1
ATOM 2707 O O . ASP A 1 358 ? -34.945 -9.410 -12.809 1.00 89.62 358 ASP A O 1
ATOM 2711 N N . LYS A 1 359 ? -34.625 -10.141 -10.702 1.00 92.31 359 LYS A N 1
ATOM 2712 C CA . LYS A 1 359 ? -34.096 -8.882 -10.154 1.00 92.31 359 LYS A CA 1
ATOM 2713 C C . LYS A 1 359 ? -32.849 -9.099 -9.295 1.00 92.31 359 LYS A C 1
ATOM 2715 O O . LYS A 1 359 ? -32.601 -10.204 -8.827 1.00 92.31 359 LYS A O 1
ATOM 2720 N N . LEU A 1 360 ? -32.067 -8.041 -9.100 1.00 93.56 360 LEU A N 1
ATOM 2721 C CA . LEU A 1 360 ? -30.983 -8.003 -8.118 1.00 93.56 360 LEU A CA 1
ATOM 2722 C C . LEU A 1 360 ? -31.580 -7.925 -6.709 1.00 93.56 360 LEU A C 1
ATOM 2724 O O . LEU A 1 360 ? -32.525 -7.163 -6.476 1.00 93.56 360 LEU A O 1
ATOM 2728 N N . ASP A 1 361 ? -31.039 -8.704 -5.779 1.00 95.56 361 ASP A N 1
ATOM 2729 C CA . ASP A 1 361 ? -31.489 -8.724 -4.389 1.00 95.56 361 ASP A CA 1
ATOM 2730 C C . ASP A 1 361 ? -30.731 -7.679 -3.558 1.00 95.56 361 ASP A C 1
ATOM 2732 O O . ASP A 1 361 ? -29.501 -7.659 -3.530 1.00 95.56 361 ASP A O 1
ATOM 2736 N N . VAL A 1 362 ? -31.468 -6.788 -2.887 1.00 95.25 362 VAL A N 1
ATOM 2737 C CA . VAL A 1 362 ? -30.875 -5.713 -2.073 1.00 95.25 362 VAL A CA 1
ATOM 2738 C C . VAL A 1 362 ? -30.080 -6.282 -0.904 1.00 95.25 362 VAL A C 1
ATOM 2740 O O . VAL A 1 362 ? -29.001 -5.771 -0.631 1.00 95.25 362 VAL A O 1
ATOM 2743 N N . GLN A 1 363 ? -30.586 -7.319 -0.221 1.00 95.69 363 GLN A N 1
ATOM 2744 C CA . GLN A 1 363 ? -29.880 -7.889 0.926 1.00 95.69 363 GLN A CA 1
ATOM 2745 C C . GLN A 1 363 ? -28.567 -8.525 0.474 1.00 95.69 363 GLN A C 1
ATOM 2747 O O . GLN A 1 363 ? -27.559 -8.264 1.112 1.00 95.69 363 GLN A O 1
ATOM 2752 N N . ASN A 1 364 ? -28.563 -9.294 -0.620 1.00 95.00 364 ASN A N 1
ATOM 2753 C CA . ASN A 1 364 ? -27.341 -9.876 -1.182 1.00 95.00 364 ASN A CA 1
ATOM 2754 C C . ASN A 1 364 ? -26.253 -8.808 -1.386 1.00 95.00 364 ASN A C 1
ATOM 2756 O O . ASN A 1 364 ? -25.161 -8.903 -0.826 1.00 95.00 364 ASN A O 1
ATOM 2760 N N . VAL A 1 365 ? -26.593 -7.735 -2.111 1.00 95.31 365 VAL A N 1
ATOM 2761 C CA . VAL A 1 365 ? -25.651 -6.639 -2.359 1.00 95.31 365 VAL A CA 1
ATOM 2762 C C . VAL A 1 365 ? -25.251 -5.955 -1.055 1.00 95.31 365 VAL A C 1
ATOM 2764 O O . VAL A 1 365 ? -24.069 -5.719 -0.852 1.00 95.31 365 VAL A O 1
ATOM 2767 N N . THR A 1 366 ? -26.178 -5.684 -0.128 1.00 95.81 366 THR A N 1
ATOM 2768 C CA . THR A 1 366 ? -25.783 -5.115 1.169 1.00 95.81 366 THR A CA 1
ATOM 2769 C C . THR A 1 366 ? -24.830 -6.029 1.931 1.00 95.81 366 THR A C 1
ATOM 2771 O O . THR A 1 366 ? -23.873 -5.524 2.500 1.00 95.81 366 THR A O 1
ATOM 2774 N N . THR A 1 367 ? -25.057 -7.343 1.961 1.00 96.19 367 THR A N 1
ATOM 2775 C CA . THR A 1 367 ? -24.165 -8.278 2.653 1.00 96.19 367 THR A CA 1
ATOM 2776 C C . THR A 1 367 ? -22.768 -8.254 2.027 1.00 96.19 367 THR A C 1
ATOM 2778 O O . THR A 1 367 ? -21.789 -8.237 2.763 1.00 96.19 367 THR A O 1
ATOM 2781 N N . HIS A 1 368 ? -22.649 -8.166 0.701 1.00 95.69 368 HIS A N 1
ATOM 2782 C CA . HIS A 1 368 ? -21.361 -7.979 0.025 1.00 95.69 368 HIS A CA 1
ATOM 2783 C C . HIS A 1 368 ? -20.675 -6.660 0.422 1.00 95.69 368 HIS A C 1
ATOM 2785 O O . HIS A 1 368 ? -19.556 -6.659 0.931 1.00 95.69 368 HIS A O 1
ATOM 2791 N N . GLU A 1 369 ? -21.373 -5.536 0.268 1.00 94.75 369 GLU A N 1
ATOM 2792 C CA . GLU A 1 369 ? -20.842 -4.202 0.575 1.00 94.75 369 GLU A CA 1
ATOM 2793 C C . GLU A 1 369 ? -20.475 -4.047 2.067 1.00 94.75 369 GLU A C 1
ATOM 2795 O O . GLU A 1 369 ? -19.452 -3.460 2.425 1.00 94.75 369 GLU A O 1
ATOM 2800 N N . ALA A 1 370 ? -21.252 -4.659 2.965 1.00 95.06 370 ALA A N 1
ATOM 2801 C CA . ALA A 1 370 ? -20.953 -4.720 4.393 1.00 95.06 370 ALA A CA 1
ATOM 2802 C C . ALA A 1 370 ? -19.691 -5.552 4.710 1.00 95.06 370 ALA A C 1
ATOM 2804 O O . ALA A 1 370 ? -19.099 -5.392 5.773 1.00 95.06 370 ALA A O 1
ATOM 2805 N N . GLY A 1 371 ? -19.219 -6.397 3.792 1.00 94.44 371 GLY A N 1
ATOM 2806 C CA . GLY A 1 371 ? -17.923 -7.053 3.937 1.00 94.44 371 GLY A CA 1
ATOM 2807 C C . GLY A 1 371 ? -16.745 -6.100 3.714 1.00 94.44 371 GLY A C 1
ATOM 2808 O O . GLY A 1 371 ? -15.759 -6.170 4.450 1.00 94.44 371 GLY A O 1
ATOM 2809 N N . HIS A 1 372 ? -16.864 -5.127 2.801 1.00 90.62 372 HIS A N 1
ATOM 2810 C CA . HIS A 1 372 ? -15.905 -4.013 2.712 1.00 90.62 372 HIS A CA 1
ATOM 2811 C C . HIS A 1 372 ? -15.937 -3.141 3.962 1.00 90.62 372 HIS A C 1
ATOM 2813 O O . HIS A 1 372 ? -14.891 -2.702 4.440 1.00 90.62 372 HIS A O 1
ATOM 2819 N N . TYR A 1 373 ? -17.129 -2.967 4.533 1.00 91.19 373 TYR A N 1
ATOM 2820 C CA . TYR A 1 373 ? -17.326 -2.353 5.843 1.00 91.19 373 TYR A CA 1
ATOM 2821 C C . TYR A 1 373 ? -16.582 -3.109 6.956 1.00 91.19 373 TYR A C 1
ATOM 2823 O O . TYR A 1 373 ? -16.224 -2.513 7.960 1.00 91.19 373 TYR A O 1
ATOM 2831 N N . GLY A 1 374 ? -16.301 -4.402 6.790 1.00 87.38 374 GLY A N 1
ATOM 2832 C CA . GLY A 1 374 ? -15.472 -5.207 7.693 1.00 87.38 374 GLY A CA 1
ATOM 2833 C C . GLY A 1 374 ? -13.984 -5.243 7.358 1.00 87.38 374 GLY A C 1
ATOM 2834 O O . GLY A 1 374 ? -13.239 -5.891 8.084 1.00 87.38 374 GLY A O 1
ATOM 2835 N N . GLY A 1 375 ? -13.545 -4.566 6.291 1.00 87.12 375 GLY A N 1
ATOM 2836 C CA . GLY A 1 375 ? -12.152 -4.557 5.840 1.00 87.12 375 GLY A CA 1
ATOM 2837 C C . GLY A 1 375 ? -11.795 -5.635 4.812 1.00 87.12 375 GLY A C 1
ATOM 2838 O O . GLY A 1 375 ? -10.620 -5.802 4.495 1.00 87.12 375 GLY A O 1
ATOM 2839 N N . LEU A 1 376 ? -12.766 -6.361 4.250 1.00 93.38 376 LEU A N 1
ATOM 2840 C CA . LEU A 1 376 ? -12.513 -7.346 3.191 1.00 93.38 376 LEU A CA 1
ATOM 2841 C C . LEU A 1 376 ? -12.465 -6.703 1.800 1.00 93.38 376 LEU A C 1
ATOM 2843 O O . LEU A 1 376 ? -13.031 -5.635 1.563 1.00 93.38 376 LEU A O 1
ATOM 2847 N N . ARG A 1 377 ? -11.790 -7.368 0.863 1.00 88.75 377 ARG A N 1
ATOM 2848 C CA . ARG A 1 377 ? -11.657 -6.971 -0.543 1.00 88.75 377 ARG A CA 1
ATOM 2849 C C . ARG A 1 377 ? -12.460 -7.904 -1.446 1.00 88.75 377 ARG A C 1
ATOM 2851 O O . ARG A 1 377 ? -12.669 -9.068 -1.112 1.00 88.75 377 ARG A O 1
ATOM 2858 N N . ASP A 1 378 ? -12.832 -7.395 -2.616 1.00 91.50 378 ASP A N 1
ATOM 2859 C CA . ASP A 1 378 ? -13.412 -8.199 -3.684 1.00 91.50 378 ASP A CA 1
ATOM 2860 C C . ASP A 1 378 ? -12.546 -9.401 -4.058 1.00 91.50 378 ASP A C 1
ATOM 2862 O O . ASP A 1 378 ? -11.318 -9.315 -4.160 1.00 91.50 378 ASP A O 1
ATOM 2866 N N . LEU A 1 379 ? -13.230 -10.486 -4.396 1.00 92.44 379 LEU A N 1
ATOM 2867 C CA . LEU A 1 379 ? -12.676 -11.667 -5.032 1.00 92.44 379 LEU A CA 1
ATOM 2868 C C . LEU A 1 379 ? -13.190 -11.801 -6.456 1.00 92.44 379 LEU A C 1
ATOM 2870 O O . LEU A 1 379 ? -14.342 -11.492 -6.763 1.00 92.44 379 LEU A O 1
ATOM 2874 N N . TYR A 1 380 ? -12.344 -12.363 -7.309 1.00 92.69 380 TYR A N 1
ATOM 2875 C CA . TYR A 1 380 ? -12.659 -12.625 -8.704 1.00 92.69 380 TYR A CA 1
ATOM 2876 C C . TYR A 1 380 ? -12.144 -14.003 -9.125 1.00 92.69 380 TYR A C 1
ATOM 2878 O O . TYR A 1 380 ? -11.322 -14.611 -8.440 1.00 92.69 380 TYR A O 1
ATOM 2886 N N . ASN A 1 381 ? -12.621 -14.507 -10.262 1.00 92.94 381 ASN A N 1
ATOM 2887 C CA . ASN A 1 381 ? -12.166 -15.767 -10.842 1.00 92.94 381 ASN A CA 1
ATOM 2888 C C . ASN A 1 381 ? -11.292 -15.511 -12.085 1.00 92.94 381 ASN A C 1
ATOM 2890 O O . ASN A 1 381 ? -11.395 -14.449 -12.706 1.00 92.94 381 ASN A O 1
ATOM 2894 N N . PRO A 1 382 ? -10.446 -16.476 -12.495 1.00 93.12 382 PRO A N 1
ATOM 2895 C CA . PRO A 1 382 ? -9.664 -16.369 -13.723 1.00 93.12 382 PRO A CA 1
ATOM 2896 C C . PRO A 1 382 ? -10.525 -15.978 -14.935 1.00 93.12 382 PRO A C 1
ATOM 2898 O O . PRO A 1 382 ? -11.579 -16.567 -15.177 1.00 93.12 382 PRO A O 1
ATOM 2901 N N . GLY A 1 383 ? -10.065 -14.996 -15.714 1.00 89.44 383 GLY A N 1
ATOM 2902 C CA . GLY A 1 383 ? -10.804 -14.386 -16.827 1.00 89.44 383 GLY A CA 1
ATOM 2903 C C . GLY A 1 383 ? -11.548 -13.094 -16.472 1.00 89.44 383 GLY A C 1
ATOM 2904 O O . GLY A 1 383 ? -11.910 -12.333 -17.372 1.00 89.44 383 GLY A O 1
ATOM 2905 N N . ASP A 1 384 ? -11.752 -12.807 -15.186 1.00 87.69 384 ASP A N 1
ATOM 2906 C CA . ASP A 1 384 ? -12.372 -11.562 -14.732 1.00 87.69 384 ASP A CA 1
ATOM 2907 C C . ASP A 1 384 ? -11.362 -10.414 -14.749 1.00 87.69 384 ASP A C 1
ATOM 2909 O O . ASP A 1 384 ? -10.227 -10.587 -14.328 1.00 87.69 384 ASP A O 1
ATOM 2913 N N . PHE A 1 385 ? -11.761 -9.222 -15.203 1.00 84.12 385 PHE A N 1
ATOM 2914 C CA . PHE A 1 385 ? -10.834 -8.102 -15.428 1.00 84.12 385 PHE A CA 1
ATOM 2915 C C . PHE A 1 385 ? -9.990 -7.721 -14.196 1.00 84.12 385 PHE A C 1
ATOM 2917 O O . PHE A 1 385 ? -8.799 -7.466 -14.341 1.00 84.12 385 PHE A O 1
ATOM 2924 N N . ALA A 1 386 ? -10.586 -7.729 -13.001 1.00 84.06 386 ALA A N 1
ATOM 2925 C CA . ALA A 1 386 ? -9.931 -7.371 -11.739 1.00 84.06 386 ALA A CA 1
ATOM 2926 C C . ALA A 1 386 ? -9.262 -8.563 -11.018 1.00 84.06 386 ALA A C 1
ATOM 2928 O O . ALA A 1 386 ? -8.869 -8.446 -9.858 1.00 84.06 386 ALA A O 1
ATOM 2929 N N . TYR A 1 387 ? -9.134 -9.713 -11.687 1.00 88.44 387 TYR A N 1
ATOM 2930 C CA . TYR A 1 387 ? -8.518 -10.909 -11.121 1.00 88.44 387 TYR A CA 1
ATOM 2931 C C . TYR A 1 387 ? -7.022 -10.727 -10.840 1.00 88.44 387 TYR A C 1
ATOM 2933 O O . TYR A 1 387 ? -6.251 -10.336 -11.720 1.00 88.44 387 TYR A O 1
ATOM 2941 N N . LEU A 1 388 ? -6.605 -11.127 -9.639 1.00 85.75 388 LEU A N 1
ATOM 2942 C CA . LEU A 1 388 ? -5.207 -11.258 -9.236 1.00 85.75 388 LEU A CA 1
ATOM 2943 C C . LEU A 1 388 ? -4.867 -12.726 -8.998 1.00 85.75 388 LEU A C 1
ATOM 2945 O O . LEU A 1 388 ? -5.694 -13.499 -8.527 1.00 85.75 388 LEU A O 1
ATOM 2949 N N . LEU A 1 389 ? -3.626 -13.119 -9.286 1.00 86.00 389 LEU A N 1
ATOM 2950 C CA . LEU A 1 389 ? -3.208 -14.522 -9.206 1.00 86.00 389 LEU A CA 1
ATOM 2951 C C . LEU A 1 389 ? -3.355 -15.128 -7.798 1.00 86.00 389 LEU A C 1
ATOM 2953 O O . LEU A 1 389 ? -3.617 -16.323 -7.680 1.00 86.00 389 LEU A O 1
ATOM 2957 N N . GLU A 1 390 ? -3.213 -14.310 -6.754 1.00 84.62 390 GLU A N 1
ATOM 2958 C CA . GLU A 1 390 ? -3.394 -14.703 -5.350 1.00 84.62 390 GLU A CA 1
ATOM 2959 C C . GLU A 1 390 ? -4.823 -15.153 -5.018 1.00 84.62 390 GLU A C 1
ATOM 2961 O O . GLU A 1 390 ? -5.003 -15.966 -4.115 1.00 84.62 390 GLU A O 1
ATOM 2966 N N . MET A 1 391 ? -5.820 -14.692 -5.786 1.00 87.75 391 MET A N 1
ATOM 2967 C CA . MET A 1 391 ? -7.222 -15.082 -5.613 1.00 87.75 391 MET A CA 1
ATOM 2968 C C . MET A 1 391 ? -7.465 -16.545 -5.994 1.00 87.75 391 MET A C 1
ATOM 2970 O O . MET A 1 391 ? -8.453 -17.117 -5.548 1.00 87.75 391 MET A O 1
ATOM 2974 N N . LYS A 1 392 ? -6.588 -17.156 -6.805 1.00 90.31 392 LYS A N 1
ATOM 2975 C CA . LYS A 1 392 ? -6.698 -18.555 -7.258 1.00 90.31 392 LYS A CA 1
ATOM 2976 C C . LYS A 1 392 ? -8.042 -18.812 -7.968 1.00 90.31 392 LYS A C 1
ATOM 2978 O O . LYS A 1 392 ? -8.468 -17.984 -8.760 1.00 90.31 392 LYS A O 1
ATOM 2983 N N . ASN A 1 393 ? -8.699 -19.958 -7.830 1.00 89.69 393 ASN A N 1
ATOM 2984 C CA . ASN A 1 393 ? -9.953 -20.241 -8.546 1.00 89.69 393 ASN A CA 1
ATOM 2985 C C . ASN A 1 393 ? -11.095 -20.604 -7.594 1.00 89.69 393 ASN A C 1
ATOM 2987 O O . ASN A 1 393 ? -10.884 -20.831 -6.415 1.00 89.69 393 ASN A O 1
ATOM 2991 N N . ASN A 1 394 ? -12.314 -20.694 -8.130 1.00 89.62 394 ASN A N 1
ATOM 2992 C CA . ASN A 1 394 ? -13.512 -21.137 -7.409 1.00 89.62 394 ASN A CA 1
ATOM 2993 C C . ASN A 1 394 ? -14.041 -20.162 -6.332 1.00 89.62 394 ASN A C 1
ATOM 2995 O O . ASN A 1 394 ? -14.669 -20.580 -5.363 1.00 89.62 394 ASN A O 1
ATOM 2999 N N . ASN A 1 395 ? -13.868 -18.851 -6.526 1.00 91.75 395 ASN A N 1
ATOM 3000 C CA . ASN A 1 395 ? -14.287 -17.821 -5.564 1.00 91.75 395 ASN A CA 1
ATOM 3001 C C . ASN A 1 395 ? -15.785 -17.477 -5.575 1.00 91.75 395 ASN A C 1
ATOM 3003 O O . ASN A 1 395 ? -16.246 -16.759 -4.697 1.00 91.75 395 ASN A O 1
ATOM 3007 N N . GLN A 1 396 ? -16.564 -17.983 -6.533 1.00 88.38 396 GLN A N 1
ATOM 3008 C CA . GLN A 1 396 ? -17.952 -17.564 -6.786 1.00 88.38 396 GLN A CA 1
ATOM 3009 C C . GLN A 1 396 ? -18.926 -17.788 -5.619 1.00 88.38 396 GLN A C 1
ATOM 3011 O O . GLN A 1 396 ? -19.994 -17.184 -5.600 1.00 88.38 396 GLN A O 1
ATOM 3016 N N . LEU A 1 397 ? -18.580 -18.670 -4.676 1.00 87.19 397 LEU A N 1
ATOM 3017 C CA . LEU A 1 397 ? -19.405 -18.957 -3.500 1.00 87.19 397 LEU A CA 1
ATOM 3018 C C . LEU A 1 397 ? -19.179 -17.972 -2.348 1.00 87.19 397 LEU A C 1
ATOM 3020 O O . LEU A 1 397 ? -20.048 -17.867 -1.488 1.00 87.19 397 LEU A O 1
ATOM 3024 N N . ALA A 1 398 ? -18.047 -17.263 -2.325 1.00 91.12 398 ALA A N 1
ATOM 3025 C CA . ALA A 1 398 ? -17.766 -16.268 -1.300 1.00 91.12 398 ALA A CA 1
ATOM 3026 C C . ALA A 1 398 ? -18.737 -15.089 -1.426 1.00 91.12 398 ALA A C 1
ATOM 3028 O O . ALA A 1 398 ? -19.035 -14.637 -2.538 1.00 91.12 398 ALA A O 1
ATOM 3029 N N . THR A 1 399 ? -19.179 -14.549 -0.291 1.00 93.06 399 THR A N 1
ATOM 3030 C CA . THR A 1 399 ? -19.973 -13.313 -0.250 1.00 93.06 399 THR A CA 1
ATOM 3031 C C . THR A 1 399 ? -19.206 -12.175 -0.917 1.00 93.06 399 THR A C 1
ATOM 3033 O O . THR A 1 399 ? -19.780 -11.411 -1.688 1.00 93.06 399 THR A O 1
ATOM 3036 N N . MET A 1 400 ? -17.885 -12.126 -0.713 1.00 94.06 400 MET A N 1
ATOM 3037 C CA . MET A 1 400 ? -16.996 -11.121 -1.307 1.00 94.06 400 MET A CA 1
ATOM 3038 C C . MET A 1 400 ? -16.683 -11.320 -2.799 1.00 94.06 400 MET A C 1
ATOM 3040 O O . MET A 1 400 ? -15.840 -10.612 -3.344 1.00 94.06 400 MET A O 1
ATOM 3044 N N . TYR A 1 401 ? -17.325 -12.255 -3.507 1.00 93.12 401 TYR A N 1
ATOM 3045 C CA . TYR A 1 401 ? -17.173 -12.339 -4.963 1.00 93.12 401 TYR A CA 1
ATOM 3046 C C . TYR A 1 401 ? -17.784 -11.099 -5.633 1.00 93.12 401 TYR A C 1
ATOM 3048 O O . TYR A 1 401 ? -18.992 -10.892 -5.551 1.00 93.12 401 TYR A O 1
ATOM 3056 N N . GLY A 1 402 ? -16.972 -10.306 -6.340 1.00 90.00 402 GLY A N 1
ATOM 3057 C CA . GLY A 1 402 ? -17.341 -8.995 -6.907 1.00 90.00 402 GLY A CA 1
ATOM 3058 C C . GLY A 1 402 ? -18.306 -9.042 -8.102 1.00 90.00 402 GLY A C 1
ATOM 3059 O O . GLY A 1 402 ? -18.358 -8.122 -8.920 1.00 90.00 402 GLY A O 1
ATOM 3060 N N . ARG A 1 403 ? -19.043 -10.145 -8.273 1.00 85.69 403 ARG A N 1
ATOM 3061 C CA . ARG A 1 403 ? -20.121 -10.286 -9.255 1.00 85.69 403 ARG A CA 1
ATOM 3062 C C . ARG A 1 403 ? -21.364 -10.866 -8.607 1.00 85.69 403 ARG A C 1
ATOM 3064 O O . ARG A 1 403 ? -21.295 -11.792 -7.797 1.00 85.69 403 ARG A O 1
ATOM 3071 N N . ILE A 1 404 ? -22.497 -10.362 -9.077 1.00 85.81 404 ILE A N 1
ATOM 3072 C CA . ILE A 1 404 ? -23.830 -10.800 -8.692 1.00 85.81 404 ILE A CA 1
ATOM 3073 C C . ILE A 1 404 ? -24.642 -11.146 -9.938 1.00 85.81 404 ILE A C 1
ATOM 3075 O O . ILE A 1 404 ? -24.626 -10.410 -10.931 1.00 85.81 404 ILE A O 1
ATOM 3079 N N . ASP A 1 405 ? -25.370 -12.256 -9.862 1.00 85.50 405 ASP A N 1
ATOM 3080 C CA . ASP A 1 405 ? -26.355 -12.636 -10.864 1.00 85.50 405 ASP A CA 1
ATOM 3081 C C . ASP A 1 405 ? -27.768 -12.178 -10.481 1.00 85.50 405 ASP A C 1
ATOM 3083 O O . ASP A 1 405 ? -28.146 -12.036 -9.317 1.00 85.50 405 ASP A O 1
ATOM 3087 N N . VAL A 1 406 ? -28.596 -11.966 -11.499 1.00 87.25 406 VAL A N 1
ATOM 3088 C CA . VAL A 1 406 ? -30.023 -11.695 -11.313 1.00 87.25 406 VAL A CA 1
ATOM 3089 C C . VAL A 1 406 ? -30.700 -12.916 -10.676 1.00 87.25 406 VAL A C 1
ATOM 3091 O O . VAL A 1 406 ? -30.538 -14.037 -11.155 1.00 87.25 406 VAL A O 1
ATOM 3094 N N . GLY A 1 407 ? -31.479 -12.697 -9.614 1.00 89.19 407 GLY A N 1
ATOM 3095 C CA . GLY A 1 407 ? -32.121 -13.761 -8.842 1.00 89.19 407 GLY A CA 1
ATOM 3096 C C . GLY A 1 407 ? -31.207 -14.473 -7.845 1.00 89.19 407 GLY A C 1
ATOM 3097 O O . GLY A 1 407 ? -31.625 -15.460 -7.238 1.00 89.19 407 GLY A O 1
ATOM 3098 N N . GLU A 1 408 ? -29.972 -14.003 -7.674 1.00 90.06 408 GLU A N 1
ATOM 3099 C CA . GLU A 1 408 ? -29.028 -14.559 -6.716 1.00 90.06 408 GLU A CA 1
ATOM 3100 C C . GLU A 1 408 ? -29.391 -14.173 -5.275 1.00 90.06 408 GLU A C 1
ATOM 3102 O O . GLU A 1 408 ? -29.428 -12.993 -4.935 1.00 90.06 408 GLU A O 1
ATOM 3107 N N . THR A 1 409 ? -29.600 -15.167 -4.404 1.00 89.12 409 THR A N 1
ATOM 3108 C CA . THR A 1 409 ? -29.914 -14.944 -2.975 1.00 89.12 409 THR A CA 1
ATOM 3109 C C . THR A 1 409 ? -29.057 -15.772 -2.014 1.00 89.12 409 THR A C 1
ATOM 3111 O O . THR A 1 409 ? -29.307 -15.775 -0.810 1.00 89.12 409 THR A O 1
ATOM 3114 N N . TYR A 1 410 ? -28.106 -16.568 -2.513 1.00 85.88 410 TYR A N 1
ATOM 3115 C CA . TYR A 1 410 ? -27.334 -17.481 -1.659 1.00 85.88 410 TYR A CA 1
ATOM 3116 C C . TYR A 1 410 ? -26.200 -16.776 -0.896 1.00 85.88 410 TYR A C 1
ATOM 3118 O O . TYR A 1 410 ? -25.784 -17.282 0.140 1.00 85.88 410 TYR A O 1
ATOM 3126 N N . LYS A 1 411 ? -25.769 -15.586 -1.341 1.00 89.81 411 LYS A N 1
ATOM 3127 C CA . LYS A 1 411 ? 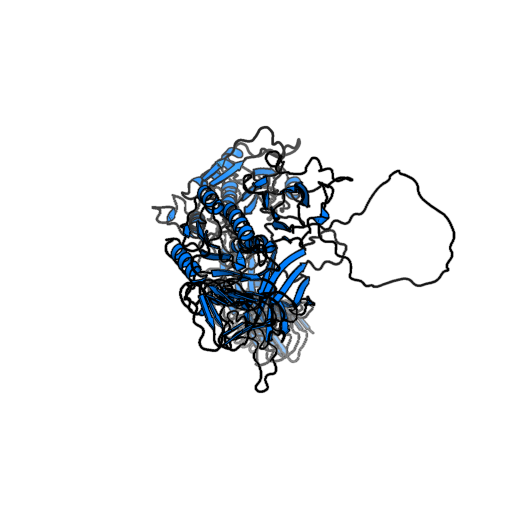-24.815 -14.705 -0.637 1.00 89.81 411 LYS A CA 1
ATOM 3128 C C . LYS A 1 411 ? -25.495 -13.734 0.341 1.00 89.81 411 LYS A C 1
ATOM 3130 O O . LYS A 1 411 ? -24.886 -12.802 0.849 1.00 89.81 411 LYS A O 1
ATOM 3135 N N . ASN A 1 412 ? -26.762 -13.984 0.683 1.00 90.12 412 ASN A N 1
ATOM 3136 C CA . ASN A 1 412 ? -27.438 -13.303 1.794 1.00 90.12 412 ASN A CA 1
ATOM 3137 C C . ASN A 1 412 ? -26.905 -13.771 3.165 1.00 90.12 412 ASN A C 1
ATOM 3139 O O . ASN A 1 412 ? -27.351 -13.275 4.196 1.00 90.12 412 ASN A O 1
ATOM 3143 N N . SER A 1 413 ? -25.989 -14.742 3.177 1.00 88.88 413 SER A N 1
ATOM 3144 C CA . SER A 1 413 ? -25.307 -15.304 4.341 1.00 88.88 413 SER A CA 1
ATOM 3145 C C . SER A 1 413 ? -23.810 -15.421 4.072 1.00 88.88 413 SER A C 1
ATOM 3147 O O . SER A 1 413 ? -23.428 -15.622 2.923 1.00 88.88 413 SER A O 1
ATOM 3149 N N . LEU A 1 414 ? -22.999 -15.395 5.132 1.00 89.75 414 LEU A N 1
ATOM 3150 C CA . LEU A 1 414 ? -21.547 -15.574 5.044 1.00 89.75 414 LEU A CA 1
ATOM 3151 C C . LEU A 1 414 ? -21.176 -17.031 4.779 1.00 89.75 414 LEU A C 1
ATOM 3153 O O . LEU A 1 414 ? -21.795 -17.938 5.345 1.00 89.75 414 LEU A O 1
ATOM 3157 N N . HIS A 1 415 ? -20.146 -17.248 3.967 1.00 84.88 415 HIS A N 1
ATOM 3158 C CA . HIS A 1 415 ? -19.577 -18.562 3.711 1.00 84.88 415 HIS A CA 1
ATOM 3159 C C . HIS A 1 415 ? -18.303 -18.784 4.561 1.00 84.88 415 HIS A C 1
ATOM 3161 O O . HIS A 1 415 ? -17.516 -17.848 4.733 1.00 84.88 415 HIS A O 1
ATOM 3167 N N . PRO A 1 416 ? -18.070 -20.002 5.095 1.00 80.94 416 PRO A N 1
ATOM 3168 C CA . PRO A 1 416 ? -19.021 -21.109 5.157 1.00 80.94 416 PRO A CA 1
ATOM 3169 C C . PRO A 1 416 ? -20.209 -20.770 6.070 1.00 80.94 416 PRO A C 1
ATOM 3171 O O . PRO A 1 416 ? -20.054 -20.283 7.190 1.00 80.94 416 PRO A O 1
ATOM 3174 N N . GLY A 1 417 ? -21.412 -21.050 5.582 1.00 70.50 417 GLY A N 1
ATOM 3175 C CA . GLY A 1 417 ? -22.652 -20.886 6.317 1.00 70.50 417 GLY A CA 1
ATOM 3176 C C . GLY A 1 417 ? -22.956 -22.100 7.194 1.00 70.50 417 GLY A C 1
ATOM 3177 O O . GLY A 1 417 ? -22.366 -23.172 7.076 1.00 70.50 417 GLY A O 1
ATOM 3178 N N . SER A 1 418 ? -23.963 -21.968 8.060 1.00 62.00 418 SER A N 1
ATOM 3179 C CA . SER A 1 418 ? -24.370 -23.034 8.999 1.00 62.00 418 SER A CA 1
ATOM 3180 C C . SER A 1 418 ? -24.800 -24.365 8.349 1.00 62.00 418 SER A C 1
ATOM 3182 O O . SER A 1 418 ? -24.910 -25.380 9.038 1.00 62.00 418 SER A O 1
ATOM 3184 N N . SER A 1 419 ? -25.078 -24.364 7.044 1.00 63.03 419 SER A N 1
ATOM 3185 C CA . SER A 1 419 ? -25.466 -25.537 6.256 1.00 63.03 419 SER A CA 1
ATOM 3186 C C . SER A 1 419 ? -24.332 -26.137 5.419 1.00 63.03 419 SER A C 1
ATOM 3188 O O . SER A 1 419 ? -24.562 -27.162 4.773 1.00 63.03 419 SER A O 1
ATOM 3190 N N . ASP A 1 420 ? -23.150 -25.518 5.405 1.00 67.94 420 ASP A N 1
ATOM 3191 C CA . ASP A 1 420 ? -22.030 -25.944 4.567 1.00 67.94 420 ASP A CA 1
ATOM 3192 C C . ASP A 1 420 ? -21.216 -27.096 5.193 1.00 67.94 420 ASP A C 1
ATOM 3194 O O . ASP A 1 420 ? -21.271 -27.314 6.405 1.00 67.94 420 ASP A O 1
ATOM 3198 N N . PRO A 1 421 ? -20.487 -27.899 4.388 1.00 59.75 421 PRO A N 1
ATOM 3199 C CA . PRO A 1 421 ? -19.929 -29.183 4.831 1.00 59.75 421 PRO A CA 1
ATOM 3200 C C . PRO A 1 421 ? -18.677 -29.127 5.732 1.00 59.75 421 PRO A C 1
ATOM 3202 O O . PRO A 1 421 ? -18.122 -30.188 6.032 1.00 59.75 421 PRO A O 1
ATOM 3205 N N . GLU A 1 422 ? -18.208 -27.955 6.167 1.00 57.75 422 GLU A N 1
ATOM 3206 C CA . GLU A 1 422 ? -17.025 -27.832 7.032 1.00 57.75 422 GLU A CA 1
ATOM 3207 C C . GLU A 1 422 ? -17.380 -27.895 8.530 1.00 57.75 422 GLU A C 1
ATOM 3209 O O . GLU A 1 422 ? -18.469 -27.527 8.963 1.00 57.75 422 GLU A O 1
ATOM 3214 N N . TRP A 1 423 ? -16.472 -28.454 9.335 1.00 54.94 423 TRP A N 1
ATOM 3215 C CA . TRP A 1 423 ? -16.688 -28.853 10.731 1.00 54.94 423 TRP A CA 1
ATOM 3216 C C . TRP A 1 423 ? -16.879 -27.649 11.679 1.00 54.94 423 TRP A C 1
ATOM 3218 O O . TRP A 1 423 ? -15.979 -27.302 12.436 1.00 54.94 423 TRP A O 1
ATOM 3228 N N . LEU A 1 424 ? -18.067 -27.035 11.686 1.00 52.62 424 LEU A N 1
ATOM 3229 C CA . LEU A 1 424 ? -18.431 -25.961 12.616 1.00 52.62 424 LEU A CA 1
ATOM 3230 C C . LEU A 1 424 ? -18.717 -26.499 14.030 1.00 52.62 424 LEU A C 1
ATOM 3232 O O . LEU A 1 424 ? -19.790 -27.044 14.302 1.00 52.62 424 LEU A O 1
ATOM 3236 N N . SER A 1 425 ? -17.807 -26.259 14.974 1.00 57.94 425 SER A N 1
ATOM 3237 C CA . SER A 1 425 ? -18.208 -26.052 16.377 1.00 57.94 425 SER A CA 1
ATOM 3238 C C . SER A 1 425 ? -17.961 -24.632 16.876 1.00 57.94 425 SER A C 1
ATOM 3240 O O . SER A 1 425 ? -18.584 -24.242 17.861 1.00 57.94 425 SER A O 1
ATOM 3242 N N . ASN A 1 426 ? -17.090 -23.866 16.212 1.00 75.12 426 ASN A N 1
ATOM 3243 C CA . ASN A 1 426 ? -16.706 -22.528 16.639 1.00 75.12 426 ASN A CA 1
ATOM 3244 C C . ASN A 1 426 ? -16.362 -21.647 15.429 1.00 75.12 426 ASN A C 1
ATOM 3246 O O . ASN A 1 426 ? -15.510 -22.021 14.628 1.00 75.12 426 ASN A O 1
ATOM 3250 N N . GLN A 1 427 ? -17.011 -20.487 15.311 1.00 82.38 427 GLN A N 1
ATOM 3251 C CA . GLN A 1 427 ? -16.768 -19.548 14.214 1.00 82.38 427 GLN A CA 1
ATOM 3252 C C . GLN A 1 427 ? -15.343 -18.992 14.210 1.00 82.38 427 GLN A C 1
ATOM 3254 O O . GLN A 1 427 ? -14.794 -18.777 13.138 1.00 82.38 427 GLN A O 1
ATOM 3259 N N . LEU A 1 428 ? -14.721 -18.854 15.386 1.00 82.69 428 LEU A N 1
ATOM 3260 C CA . LEU A 1 428 ? -13.354 -18.350 15.541 1.00 82.69 428 LEU A CA 1
ATOM 3261 C C . LEU A 1 428 ? -12.281 -19.308 14.987 1.00 82.69 428 LEU A C 1
ATOM 3263 O O . LEU A 1 428 ? -11.129 -18.923 14.856 1.00 82.69 428 LEU A O 1
ATOM 3267 N N . GLU A 1 429 ? -12.626 -20.568 14.694 1.00 82.69 429 GLU A N 1
ATOM 3268 C CA . GLU A 1 429 ? -11.683 -21.565 14.152 1.00 82.69 429 GLU A CA 1
ATOM 3269 C C . GLU A 1 429 ? -11.756 -21.694 12.619 1.00 82.69 429 GLU A C 1
ATOM 3271 O O . GLU A 1 429 ? -11.008 -22.475 12.029 1.00 82.69 429 GLU A O 1
ATOM 3276 N N . ILE A 1 430 ? -12.656 -20.960 11.958 1.00 87.19 430 ILE A N 1
ATOM 3277 C CA . ILE A 1 430 ? -12.791 -20.978 10.498 1.00 87.19 430 ILE A CA 1
ATOM 3278 C C . ILE A 1 430 ? -11.658 -20.149 9.884 1.00 87.19 430 ILE A C 1
ATOM 3280 O O . ILE A 1 430 ? -11.454 -19.002 10.258 1.00 87.19 430 ILE A O 1
ATOM 3284 N N . THR A 1 431 ? -10.927 -20.707 8.921 1.00 88.19 431 THR A N 1
ATOM 3285 C CA . THR A 1 431 ? -9.760 -20.039 8.311 1.00 88.19 431 THR A CA 1
ATOM 3286 C C . THR A 1 431 ? -9.929 -19.773 6.818 1.00 88.19 431 THR A C 1
ATOM 3288 O O . THR A 1 431 ? -8.947 -19.494 6.143 1.00 88.19 431 THR A O 1
ATOM 3291 N N . LYS A 1 432 ? -11.135 -19.940 6.267 1.00 88.38 432 LYS A N 1
ATOM 3292 C CA . LYS A 1 432 ? -11.430 -19.748 4.842 1.00 88.38 432 LYS A CA 1
ATOM 3293 C C . LYS A 1 432 ? -12.707 -18.944 4.636 1.00 88.38 432 LYS A C 1
ATOM 3295 O O . LYS A 1 432 ? -13.545 -18.872 5.536 1.00 88.38 432 LYS A O 1
ATOM 3300 N N . TYR A 1 433 ? -12.855 -18.414 3.427 1.00 90.94 433 TYR A N 1
ATOM 3301 C CA . TYR A 1 433 ? -13.984 -17.609 2.981 1.00 90.94 433 TYR A CA 1
ATOM 3302 C C . TYR A 1 433 ? -14.219 -16.371 3.854 1.00 90.94 433 TYR A C 1
ATOM 3304 O O . TYR A 1 433 ? -13.306 -15.885 4.519 1.00 90.94 433 TYR A O 1
ATOM 3312 N N . ASP A 1 434 ? -15.440 -15.849 3.839 1.00 90.62 434 ASP A N 1
ATOM 3313 C CA . ASP A 1 434 ? -15.830 -14.586 4.456 1.00 90.62 434 ASP A CA 1
ATOM 3314 C C . ASP A 1 434 ? -15.514 -14.566 5.962 1.00 90.62 434 ASP A C 1
ATOM 3316 O O . ASP A 1 434 ? -14.894 -13.627 6.463 1.00 90.62 434 ASP A O 1
ATOM 3320 N N . VAL A 1 435 ? -15.871 -15.641 6.679 1.00 91.44 435 VAL A N 1
ATOM 3321 C CA . VAL A 1 435 ? -15.607 -15.760 8.125 1.00 91.44 435 VAL A CA 1
ATOM 3322 C C . VAL A 1 435 ? -14.110 -15.888 8.404 1.00 91.44 435 VAL A C 1
ATOM 3324 O O . VAL A 1 435 ? -13.596 -15.242 9.314 1.00 91.44 435 VAL A O 1
ATOM 3327 N N . GLY A 1 436 ? -13.392 -16.671 7.592 1.00 91.62 436 GLY A N 1
ATOM 3328 C CA . GLY A 1 436 ? -11.939 -16.788 7.686 1.00 91.62 436 GLY A CA 1
ATOM 3329 C C . GLY A 1 436 ? -11.219 -15.464 7.466 1.00 91.62 436 GLY A C 1
ATOM 3330 O O . GLY A 1 436 ? -10.248 -15.188 8.162 1.00 91.62 436 GLY A O 1
ATOM 3331 N N . GLY A 1 437 ? -11.731 -14.620 6.568 1.00 92.25 437 GLY A N 1
ATOM 3332 C CA . GLY A 1 437 ? -11.215 -13.274 6.347 1.00 92.25 437 GLY A CA 1
ATOM 3333 C C . GLY A 1 437 ? -11.344 -12.392 7.584 1.00 92.25 437 GLY A C 1
ATOM 3334 O O . GLY A 1 437 ? -10.356 -11.801 8.006 1.00 92.25 437 GLY A O 1
ATOM 3335 N N . ILE A 1 438 ? -12.521 -12.346 8.217 1.00 94.00 438 ILE A N 1
ATOM 3336 C CA . ILE A 1 438 ? -12.715 -11.572 9.457 1.00 94.00 438 ILE A CA 1
ATOM 3337 C C . ILE A 1 438 ? -11.865 -12.126 10.602 1.00 94.00 438 ILE A C 1
ATOM 3339 O O . ILE A 1 438 ? -11.228 -11.351 11.313 1.00 94.00 438 ILE A O 1
ATOM 3343 N N . ASN A 1 439 ? -11.797 -13.449 10.759 1.00 90.31 439 ASN A N 1
ATOM 3344 C CA . ASN A 1 439 ? -10.917 -14.067 11.750 1.00 90.31 439 ASN A CA 1
ATOM 3345 C C . ASN A 1 439 ? -9.461 -13.666 11.499 1.00 90.31 439 ASN A C 1
ATOM 3347 O O . ASN A 1 439 ? -8.804 -13.172 12.407 1.00 90.31 439 ASN A O 1
ATOM 3351 N N . TYR A 1 440 ? -8.989 -13.767 10.252 1.00 88.25 440 TYR A N 1
ATOM 3352 C CA . TYR A 1 440 ? -7.648 -13.337 9.872 1.00 88.25 440 TYR A CA 1
ATOM 3353 C C . TYR A 1 440 ? -7.404 -11.869 10.223 1.00 88.25 440 TYR A C 1
ATOM 3355 O O . TYR A 1 440 ? -6.352 -11.578 10.783 1.00 88.25 440 TYR A O 1
ATOM 3363 N N . ILE A 1 441 ? -8.341 -10.959 9.922 1.00 84.06 441 ILE A N 1
ATOM 3364 C CA . ILE A 1 441 ? -8.226 -9.539 10.286 1.00 84.06 441 ILE A CA 1
ATOM 3365 C C . ILE A 1 441 ? -7.943 -9.443 11.782 1.00 84.06 441 ILE A C 1
ATOM 3367 O O . ILE A 1 441 ? -6.850 -9.031 12.157 1.00 84.06 441 ILE A O 1
ATOM 3371 N N . TYR A 1 442 ? -8.870 -9.895 12.627 1.00 80.38 442 TYR A N 1
ATOM 3372 C CA . TYR A 1 442 ? -8.792 -9.696 14.076 1.00 80.38 442 TYR A CA 1
ATOM 3373 C C . TYR A 1 442 ? -7.707 -10.533 14.777 1.00 80.38 442 TYR A C 1
ATOM 3375 O O . TYR A 1 442 ? -7.238 -10.125 15.836 1.00 80.38 442 TYR A O 1
ATOM 3383 N N . ASP A 1 443 ? -7.242 -11.627 14.171 1.00 78.94 443 ASP A N 1
ATOM 3384 C CA . ASP A 1 443 ? -6.089 -12.405 14.645 1.00 78.94 443 ASP A CA 1
ATOM 3385 C C . ASP A 1 443 ? -4.740 -11.757 14.270 1.00 78.94 443 ASP A C 1
ATOM 3387 O O . ASP A 1 443 ? -3.724 -12.032 14.912 1.00 78.94 443 ASP A O 1
ATOM 3391 N N . ASN A 1 444 ? -4.713 -10.903 13.234 1.00 68.50 444 ASN A N 1
ATOM 3392 C CA . ASN A 1 444 ? -3.507 -10.240 12.713 1.00 68.50 444 ASN A CA 1
ATOM 3393 C C . ASN A 1 444 ? -3.482 -8.724 12.952 1.00 68.50 444 ASN A C 1
ATOM 3395 O O . ASN A 1 444 ? -2.541 -8.050 12.521 1.00 68.50 444 ASN A O 1
ATOM 3399 N N . LEU A 1 445 ? -4.464 -8.175 13.671 1.00 63.34 445 LEU A N 1
ATOM 3400 C CA . LEU A 1 445 ? -4.345 -6.859 14.289 1.00 63.34 445 LEU A CA 1
ATOM 3401 C C . LEU A 1 445 ? -3.299 -6.953 15.401 1.00 63.34 445 LEU A C 1
ATOM 3403 O O . LEU A 1 445 ? -3.596 -7.152 16.574 1.00 63.34 445 LEU A O 1
ATOM 3407 N N . GLY A 1 446 ? -2.033 -6.874 15.000 1.00 51.28 446 GLY A N 1
ATOM 3408 C CA . GLY A 1 446 ? -0.926 -6.730 15.920 1.00 51.28 446 GLY A CA 1
ATOM 3409 C C . GLY A 1 446 ? -1.081 -5.404 16.646 1.00 51.28 446 GLY A C 1
ATOM 3410 O O . GLY A 1 446 ? -0.922 -4.342 16.048 1.00 51.28 446 GLY A O 1
ATOM 3411 N N . ASP A 1 447 ? -1.369 -5.482 17.935 1.00 50.62 447 ASP A N 1
ATOM 3412 C CA . ASP A 1 447 ? -1.283 -4.408 18.916 1.00 50.62 447 ASP A CA 1
ATOM 3413 C C . ASP A 1 447 ? 0.142 -3.797 18.937 1.00 50.62 447 ASP A C 1
ATOM 3415 O O . ASP A 1 447 ? 0.913 -4.012 19.876 1.00 50.62 447 ASP A O 1
ATOM 3419 N N . ILE A 1 448 ? 0.567 -3.058 17.897 1.00 57.78 448 ILE A N 1
ATOM 3420 C CA . ILE A 1 448 ? 1.831 -2.303 17.927 1.00 57.78 448 ILE A CA 1
ATOM 3421 C C . ILE A 1 448 ? 1.591 -1.032 18.736 1.00 57.78 448 ILE A C 1
ATOM 3423 O O . ILE A 1 448 ? 1.488 0.091 18.228 1.00 57.78 448 ILE A O 1
ATOM 3427 N N . TYR A 1 449 ? 1.495 -1.244 20.035 1.00 72.75 449 TYR A N 1
ATOM 3428 C CA . TYR A 1 449 ? 1.565 -0.204 21.032 1.00 72.75 449 TYR A CA 1
ATOM 3429 C C . TYR A 1 449 ? 3.011 0.006 21.462 1.00 72.75 449 TYR A C 1
ATOM 3431 O O . TYR A 1 449 ? 3.875 -0.861 21.287 1.00 72.75 449 TYR A O 1
ATOM 3439 N N . TYR A 1 450 ? 3.281 1.177 22.018 1.00 79.62 450 TYR A N 1
ATOM 3440 C CA . TYR A 1 450 ? 4.602 1.533 22.506 1.00 79.62 450 TYR A CA 1
ATOM 3441 C C . TYR A 1 450 ? 4.637 1.548 24.028 1.00 79.62 450 TYR A C 1
ATOM 3443 O O . TYR A 1 450 ? 3.764 2.109 24.690 1.00 79.62 450 TYR A O 1
ATOM 3451 N N . ASP A 1 451 ? 5.695 0.963 24.575 1.00 90.38 451 ASP A N 1
ATOM 3452 C CA . ASP A 1 451 ? 6.144 1.243 25.928 1.00 90.38 451 ASP A CA 1
ATOM 3453 C C . ASP A 1 451 ? 7.210 2.333 25.841 1.00 90.38 451 ASP A C 1
ATOM 3455 O O . ASP A 1 451 ? 8.313 2.104 25.336 1.00 90.38 451 ASP A O 1
ATOM 3459 N N . ILE A 1 452 ? 6.871 3.529 26.316 1.00 93.44 452 ILE A N 1
ATOM 3460 C CA . ILE A 1 452 ? 7.729 4.709 26.225 1.00 93.44 452 ILE A CA 1
ATOM 3461 C C . ILE A 1 452 ? 8.241 5.066 27.618 1.00 93.44 452 ILE A C 1
ATOM 3463 O O . ILE A 1 452 ? 7.461 5.298 28.545 1.00 93.44 452 ILE A O 1
ATOM 3467 N N . VAL A 1 453 ? 9.561 5.166 27.770 1.00 97.00 453 VAL A N 1
ATOM 3468 C CA . VAL A 1 453 ? 10.171 5.734 28.978 1.00 97.00 453 VAL A CA 1
ATOM 3469 C C . VAL A 1 453 ? 10.856 7.056 28.662 1.00 97.00 453 VAL A C 1
ATOM 3471 O O . VAL A 1 453 ? 11.786 7.129 27.860 1.00 97.00 453 VAL A O 1
ATOM 3474 N N . LEU A 1 454 ? 10.401 8.110 29.337 1.00 97.50 454 LEU A N 1
ATOM 3475 C CA . LEU A 1 454 ? 10.943 9.462 29.222 1.00 97.50 454 LEU A CA 1
ATOM 3476 C C . LEU A 1 454 ? 12.069 9.648 30.243 1.00 97.50 454 LEU A C 1
ATOM 3478 O O . LEU A 1 454 ? 11.862 9.458 31.443 1.00 97.50 454 LEU A O 1
ATOM 3482 N N . VAL A 1 455 ? 13.270 10.008 29.798 1.00 95.75 455 VAL A N 1
ATOM 3483 C CA . VAL A 1 455 ? 14.440 10.110 30.684 1.00 95.75 455 VAL A CA 1
ATOM 3484 C C . VAL A 1 455 ? 14.908 11.554 30.768 1.00 95.75 455 VAL A C 1
ATOM 3486 O O . VAL A 1 455 ? 15.355 12.118 29.777 1.00 95.75 455 VAL A O 1
ATOM 3489 N N . PHE A 1 456 ? 14.829 12.145 31.962 1.00 94.00 456 PHE A N 1
ATOM 3490 C CA . PHE A 1 456 ? 15.188 13.543 32.205 1.00 94.00 456 PHE A CA 1
ATOM 3491 C C . PHE A 1 456 ? 16.597 13.681 32.769 1.00 94.00 456 PHE A C 1
ATOM 3493 O O . PHE A 1 456 ? 16.920 13.040 33.771 1.00 94.00 456 PHE A O 1
ATOM 3500 N N . ASP A 1 457 ? 17.405 14.575 32.203 1.00 88.25 457 ASP A N 1
ATOM 3501 C CA . ASP A 1 457 ? 18.681 15.016 32.768 1.00 88.25 457 ASP A CA 1
ATOM 3502 C C . ASP A 1 457 ? 18.473 16.169 33.763 1.00 88.25 457 ASP A C 1
ATOM 3504 O O . ASP A 1 457 ? 18.000 17.248 33.419 1.00 88.25 457 ASP A O 1
ATOM 3508 N N . GLY A 1 458 ? 18.812 15.936 35.031 1.00 83.25 458 GLY A N 1
ATOM 3509 C CA . GLY A 1 458 ? 18.690 16.931 36.098 1.00 83.25 458 GLY A CA 1
ATOM 3510 C C . GLY A 1 458 ? 20.012 17.578 36.506 1.00 83.25 458 GLY A C 1
ATOM 3511 O O . GLY A 1 458 ? 20.072 18.179 37.580 1.00 83.25 458 GLY A O 1
ATOM 3512 N N . THR A 1 459 ? 21.079 17.416 35.722 1.00 79.06 459 THR A N 1
ATOM 3513 C CA . THR A 1 459 ? 22.408 17.949 36.041 1.00 79.06 459 THR A CA 1
ATOM 3514 C C . THR A 1 459 ? 22.484 19.470 35.866 1.00 79.06 459 THR A C 1
ATOM 3516 O O . THR A 1 459 ? 21.714 20.101 35.135 1.00 79.06 459 THR A O 1
ATOM 3519 N N . THR A 1 460 ? 23.426 20.106 36.568 1.00 73.62 460 THR A N 1
ATOM 3520 C CA . THR A 1 460 ? 23.540 21.573 36.630 1.00 73.62 460 THR A CA 1
ATOM 3521 C C . THR A 1 460 ? 23.766 22.214 35.258 1.00 73.62 460 THR A C 1
ATOM 3523 O O . THR A 1 460 ? 23.216 23.278 34.991 1.00 73.62 460 THR A O 1
ATOM 3526 N N . ASN A 1 461 ? 24.534 21.575 34.371 1.00 75.12 461 ASN A N 1
ATOM 3527 C CA . ASN A 1 461 ? 24.839 22.145 33.056 1.00 75.12 461 ASN A CA 1
ATOM 3528 C C . ASN A 1 461 ? 23.630 22.090 32.115 1.00 75.12 461 ASN A C 1
ATOM 3530 O O . ASN A 1 461 ? 23.388 23.051 31.391 1.00 75.12 461 ASN A O 1
ATOM 3534 N N . PHE A 1 462 ? 22.829 21.023 32.183 1.00 81.06 462 PHE A N 1
ATOM 3535 C CA . PHE A 1 462 ? 21.585 20.930 31.423 1.00 81.06 462 PHE A CA 1
ATOM 3536 C C . PHE A 1 462 ? 20.493 21.856 31.979 1.00 81.06 462 PHE A C 1
ATOM 3538 O O . PHE A 1 462 ? 19.732 22.454 31.227 1.00 81.06 462 PHE A O 1
ATOM 3545 N N . THR A 1 463 ? 20.425 22.027 33.300 1.00 80.56 463 THR A N 1
ATOM 3546 C CA . THR A 1 463 ? 19.333 22.766 33.965 1.00 80.56 463 THR A CA 1
ATOM 3547 C C . THR A 1 463 ? 19.588 24.264 34.148 1.00 80.56 463 THR A C 1
ATOM 3549 O O . THR A 1 463 ? 18.642 25.010 34.391 1.00 80.56 463 THR A O 1
ATOM 3552 N N . SER A 1 464 ? 20.837 24.728 34.045 1.00 74.31 464 SER A N 1
ATOM 3553 C CA . SER A 1 464 ? 21.182 26.139 34.239 1.00 74.31 464 SER A CA 1
ATOM 3554 C C . SER A 1 464 ? 20.620 27.023 33.127 1.00 74.31 464 SER A C 1
ATOM 3556 O O . SER A 1 464 ? 20.884 26.781 31.948 1.00 74.31 464 SER A O 1
ATOM 3558 N N . THR A 1 465 ? 19.938 28.106 33.509 1.00 66.50 465 THR A N 1
ATOM 3559 C CA . THR A 1 465 ? 19.451 29.159 32.599 1.00 66.50 465 THR A CA 1
ATOM 3560 C C . THR A 1 465 ? 20.576 29.923 31.901 1.00 66.50 465 THR A C 1
ATOM 3562 O O . THR A 1 465 ? 20.328 30.618 30.926 1.00 66.50 465 THR A O 1
ATOM 3565 N N . GLU A 1 466 ? 21.805 29.826 32.412 1.00 61.62 466 GLU A N 1
ATOM 3566 C CA . GLU A 1 466 ? 22.991 30.480 31.847 1.00 61.62 466 GLU A CA 1
ATOM 3567 C C . GLU A 1 466 ? 23.777 29.564 30.892 1.00 61.62 466 GLU A C 1
ATOM 3569 O O . GLU A 1 466 ? 24.741 30.021 30.284 1.00 61.62 466 GLU A O 1
ATOM 3574 N N . VAL A 1 467 ? 23.408 28.276 30.790 1.00 69.94 467 VAL A N 1
ATOM 3575 C CA . VAL A 1 467 ? 24.141 27.272 29.996 1.00 69.94 467 VAL A CA 1
ATOM 3576 C C . VAL A 1 467 ? 23.252 26.665 28.911 1.00 69.94 467 VAL A C 1
ATOM 3578 O O . VAL A 1 467 ? 23.431 27.002 27.748 1.00 69.94 467 VAL A O 1
ATOM 3581 N N . LEU A 1 468 ? 22.296 25.797 29.268 1.00 75.56 468 LEU A N 1
ATOM 3582 C CA . LEU A 1 468 ? 21.411 25.138 28.294 1.00 75.56 468 LEU A CA 1
ATOM 3583 C C . LEU A 1 468 ? 19.919 25.349 28.555 1.00 75.56 468 LEU A C 1
ATOM 3585 O O . LEU A 1 468 ? 19.147 25.319 27.607 1.00 75.56 468 LEU A O 1
ATOM 3589 N N . ASN A 1 469 ? 19.486 25.558 29.801 1.00 80.88 469 ASN A N 1
ATOM 3590 C CA . ASN A 1 469 ? 18.071 25.696 30.173 1.00 80.88 469 ASN A CA 1
ATOM 3591 C C . ASN A 1 469 ? 17.157 24.546 29.672 1.00 80.88 469 ASN A C 1
ATOM 3593 O O . ASN A 1 469 ? 15.996 24.757 29.333 1.00 80.88 469 ASN A O 1
ATOM 3597 N N . GLY A 1 470 ? 17.673 23.316 29.600 1.00 81.19 470 GLY A N 1
ATOM 3598 C CA . GLY A 1 470 ? 17.038 22.180 28.921 1.00 81.19 470 GLY A CA 1
ATOM 3599 C C . GLY A 1 470 ? 15.892 21.496 29.670 1.00 81.19 470 GLY A C 1
ATOM 3600 O O . GLY A 1 470 ? 15.027 20.882 29.047 1.00 81.19 470 GLY A O 1
ATOM 3601 N N . PHE A 1 471 ? 15.830 21.605 31.000 1.00 86.88 471 PHE A N 1
ATOM 3602 C CA . PHE A 1 471 ? 14.894 20.803 31.802 1.00 86.88 471 PHE A CA 1
ATOM 3603 C C . PHE A 1 471 ? 13.425 21.204 31.629 1.00 86.88 471 PHE A C 1
ATOM 3605 O O . PHE A 1 471 ? 12.557 20.342 31.491 1.00 86.88 471 PHE A O 1
ATOM 3612 N N . VAL A 1 472 ? 13.127 22.506 31.647 1.00 82.06 472 VAL A N 1
ATOM 3613 C CA . VAL A 1 472 ? 11.745 22.994 31.507 1.00 82.06 472 VAL A CA 1
ATOM 3614 C C . VAL A 1 472 ? 11.173 22.648 30.123 1.00 82.06 472 VAL A C 1
ATOM 3616 O O . VAL A 1 472 ? 10.091 22.061 30.084 1.00 82.06 472 VAL A O 1
ATOM 3619 N N . PRO A 1 473 ? 11.888 22.891 29.007 1.00 81.69 473 PRO A N 1
ATOM 3620 C CA . PRO A 1 473 ? 11.419 22.486 27.682 1.00 81.69 473 PRO A CA 1
ATOM 3621 C C . PRO A 1 473 ? 11.225 20.972 27.547 1.00 81.69 473 PRO A C 1
ATOM 3623 O O . PRO A 1 473 ? 10.222 20.540 26.987 1.00 81.69 473 PRO A O 1
ATOM 3626 N N . SER A 1 474 ? 12.110 20.166 28.145 1.00 88.88 474 SER A N 1
ATOM 3627 C CA . SER A 1 474 ? 11.970 18.702 28.183 1.00 88.88 474 SER A CA 1
ATOM 3628 C C . SER A 1 474 ? 10.686 18.258 28.884 1.00 88.88 474 SER A C 1
ATOM 3630 O O . SER A 1 474 ? 9.954 17.410 28.380 1.00 88.88 474 SER A O 1
ATOM 3632 N N . LYS A 1 475 ? 10.374 18.848 30.047 1.00 87.25 475 LYS A N 1
ATOM 3633 C CA . LYS A 1 475 ? 9.139 18.537 30.784 1.00 87.25 475 LYS A CA 1
ATOM 3634 C C . LYS A 1 475 ? 7.894 18.904 29.975 1.00 87.25 475 LYS A C 1
ATOM 3636 O O . LYS A 1 475 ? 6.927 18.149 29.971 1.00 87.25 475 LYS A O 1
ATOM 3641 N N . ASN A 1 476 ? 7.920 20.048 29.297 1.00 77.69 476 ASN A N 1
ATOM 3642 C CA . ASN A 1 476 ? 6.802 20.509 28.478 1.00 77.69 476 ASN A CA 1
ATOM 3643 C C . ASN A 1 476 ? 6.561 19.578 27.282 1.00 77.69 476 ASN A C 1
ATOM 3645 O O . ASN A 1 476 ? 5.423 19.173 27.062 1.00 77.69 476 ASN A O 1
ATOM 3649 N N . ALA A 1 477 ? 7.629 19.174 26.588 1.00 78.69 477 ALA A N 1
ATOM 3650 C CA . ALA A 1 477 ? 7.571 18.221 25.482 1.00 78.69 477 ALA A CA 1
ATOM 3651 C C . ALA A 1 477 ? 7.014 16.855 25.918 1.00 78.69 477 ALA A C 1
ATOM 3653 O O . ALA A 1 477 ? 6.172 16.262 25.250 1.00 78.69 477 ALA A O 1
ATOM 3654 N N . ALA A 1 478 ? 7.442 16.377 27.086 1.00 86.25 478 ALA A N 1
ATOM 3655 C CA . ALA A 1 478 ? 6.942 15.144 27.677 1.00 86.25 478 ALA A CA 1
ATOM 3656 C C . ALA A 1 478 ? 5.448 15.216 28.037 1.00 86.25 478 ALA A C 1
ATOM 3658 O O . ALA A 1 478 ? 4.714 14.264 27.788 1.00 86.25 478 ALA A O 1
ATOM 3659 N N . LEU A 1 479 ? 4.986 16.334 28.613 1.00 78.56 479 LEU A N 1
ATOM 3660 C CA . LEU A 1 479 ? 3.565 16.537 28.913 1.00 78.56 479 LEU A CA 1
ATOM 3661 C C . LEU A 1 479 ? 2.727 16.510 27.632 1.00 78.56 479 LEU A C 1
ATOM 3663 O O . LEU A 1 479 ? 1.709 15.827 27.603 1.00 78.56 479 LEU A O 1
ATOM 3667 N N . GLU A 1 480 ? 3.176 17.203 26.583 1.00 71.75 480 GLU A N 1
ATOM 3668 C CA . GLU A 1 480 ? 2.515 17.197 25.276 1.00 71.75 480 GLU A CA 1
ATOM 3669 C C . GLU A 1 480 ? 2.418 15.773 24.712 1.00 71.75 480 GLU A C 1
ATOM 3671 O O . GLU A 1 480 ? 1.324 15.325 24.375 1.00 71.75 480 GLU A O 1
ATOM 3676 N N . LEU A 1 481 ? 3.526 15.026 24.691 1.00 77.50 481 LEU A N 1
ATOM 3677 C CA . LEU A 1 481 ? 3.553 13.644 24.212 1.00 77.50 481 LEU A CA 1
ATOM 3678 C C . LEU A 1 481 ? 2.541 12.751 24.939 1.00 77.50 481 LEU A C 1
ATOM 3680 O O . LEU A 1 481 ? 1.790 12.031 24.289 1.00 77.50 481 LEU A O 1
ATOM 3684 N N . VAL A 1 482 ? 2.477 12.816 26.275 1.00 77.88 482 VAL A N 1
ATOM 3685 C CA . VAL A 1 482 ? 1.555 11.977 27.064 1.00 77.88 482 VAL A CA 1
ATOM 3686 C C . VAL A 1 482 ? 0.089 12.253 26.713 1.00 77.88 482 VAL A C 1
ATOM 3688 O O . VAL A 1 482 ? -0.715 11.326 26.737 1.00 77.88 482 VAL A O 1
ATOM 3691 N N . THR A 1 483 ? -0.270 13.487 26.337 1.00 65.00 483 THR A N 1
ATOM 3692 C CA . THR A 1 483 ? -1.643 13.792 25.882 1.00 65.00 483 THR A CA 1
ATOM 3693 C C . THR A 1 483 ? -1.999 13.162 24.535 1.00 65.00 483 THR A C 1
ATOM 3695 O O . THR A 1 483 ? -3.181 13.063 24.222 1.00 65.00 483 THR A O 1
ATOM 3698 N N . LYS A 1 484 ? -1.002 12.735 23.751 1.00 64.19 484 LYS A N 1
ATOM 3699 C CA . LYS A 1 484 ? -1.176 12.187 22.399 1.00 64.19 484 LYS A CA 1
ATOM 3700 C C . LYS A 1 484 ? -1.196 10.654 22.355 1.00 64.19 484 LYS A C 1
ATOM 3702 O O . LYS A 1 484 ? -1.484 10.095 21.300 1.00 64.19 484 LYS A O 1
ATOM 3707 N N . LEU A 1 485 ? -0.885 9.977 23.464 1.00 66.50 485 LEU A N 1
ATOM 3708 C CA . LEU A 1 485 ? -0.767 8.515 23.519 1.00 66.50 485 LEU A CA 1
ATOM 3709 C C . LEU A 1 485 ? -2.116 7.810 23.335 1.00 66.50 485 LEU A C 1
ATOM 3711 O O . LEU A 1 485 ? -3.152 8.275 23.815 1.00 66.50 485 LEU A O 1
ATOM 3715 N N . ARG A 1 486 ? -2.098 6.663 22.649 1.00 65.25 486 ARG A N 1
ATOM 3716 C CA . ARG A 1 486 ? -3.298 5.875 22.342 1.00 65.25 486 ARG A CA 1
ATOM 3717 C C . ARG A 1 486 ? -3.640 4.939 23.497 1.00 65.25 486 ARG A C 1
ATOM 3719 O O . ARG A 1 486 ? -2.782 4.546 24.284 1.00 65.25 486 ARG A O 1
ATOM 3726 N N . ILE A 1 487 ? -4.901 4.517 23.560 1.00 58.28 487 ILE A N 1
ATOM 3727 C CA . ILE A 1 487 ? -5.323 3.426 24.448 1.00 58.28 487 ILE A CA 1
ATOM 3728 C C . ILE A 1 487 ? -4.592 2.151 23.997 1.00 58.28 487 ILE A C 1
ATOM 3730 O O . ILE A 1 487 ? -4.797 1.707 22.871 1.00 58.28 487 ILE A O 1
ATOM 3734 N N . GLY A 1 488 ? -3.716 1.624 24.860 1.00 68.38 488 GLY A N 1
ATOM 3735 C CA . GLY A 1 488 ? -2.794 0.513 24.580 1.00 68.38 488 GLY A CA 1
ATOM 3736 C C . GLY A 1 488 ? -1.312 0.907 24.683 1.00 68.38 488 GLY A C 1
ATOM 3737 O O . GLY A 1 488 ? -0.489 0.092 25.113 1.00 68.38 488 GLY A O 1
ATOM 3738 N N . ASP A 1 489 ? -0.974 2.173 24.391 1.00 78.94 489 ASP A N 1
ATOM 3739 C CA . ASP A 1 489 ? 0.356 2.728 24.667 1.00 78.94 489 ASP A CA 1
ATOM 3740 C C . ASP A 1 489 ? 0.538 2.901 26.187 1.00 78.94 489 ASP A C 1
ATOM 3742 O O . ASP A 1 489 ? -0.403 3.210 26.924 1.00 78.94 489 ASP A O 1
ATOM 3746 N N . ARG A 1 490 ? 1.764 2.713 26.679 1.00 88.88 490 ARG A N 1
ATOM 3747 C CA . ARG A 1 490 ? 2.103 2.875 28.099 1.00 88.88 490 ARG A CA 1
ATOM 3748 C C . ARG A 1 490 ? 3.290 3.802 28.252 1.00 88.88 490 ARG A C 1
ATOM 3750 O O . ARG A 1 490 ? 4.252 3.729 27.493 1.00 88.88 490 ARG A O 1
ATOM 3757 N N . VAL A 1 491 ? 3.257 4.636 29.285 1.00 93.25 491 VAL A N 1
ATOM 3758 C CA . VAL A 1 491 ? 4.319 5.607 29.553 1.00 93.25 491 VAL A CA 1
ATOM 3759 C C . VAL A 1 491 ? 4.785 5.576 31.001 1.00 93.25 491 VAL A C 1
ATOM 3761 O O . VAL A 1 491 ? 4.004 5.393 31.936 1.00 93.25 491 VAL A O 1
ATOM 3764 N N . GLY A 1 492 ? 6.089 5.759 31.175 1.00 95.12 492 GLY A N 1
ATOM 3765 C CA . GLY A 1 492 ? 6.767 5.948 32.453 1.00 95.12 492 GLY A CA 1
ATOM 3766 C C . GLY A 1 492 ? 7.922 6.936 32.296 1.00 95.12 492 GLY A C 1
ATOM 3767 O O . GLY A 1 492 ? 8.205 7.410 31.193 1.00 95.12 492 GLY A O 1
ATOM 3768 N N . TRP A 1 493 ? 8.608 7.273 33.387 1.00 96.38 493 TRP A N 1
ATOM 3769 C CA . TRP A 1 493 ? 9.771 8.163 33.309 1.00 96.38 493 TRP A CA 1
ATOM 3770 C C . TRP A 1 493 ? 10.801 7.939 34.405 1.00 96.38 493 TRP A C 1
ATOM 3772 O O . TRP A 1 493 ? 10.523 7.387 35.470 1.00 96.38 493 TRP A O 1
ATOM 3782 N N . VAL A 1 494 ? 12.004 8.443 34.139 1.00 96.12 494 VAL A N 1
ATOM 3783 C CA . VAL A 1 494 ? 13.138 8.465 35.060 1.00 96.12 494 VAL A CA 1
ATOM 3784 C C . VAL A 1 494 ? 13.606 9.906 35.244 1.00 96.12 494 VAL A C 1
ATOM 3786 O O . VAL A 1 494 ? 13.901 10.605 34.277 1.00 96.12 494 VAL A O 1
ATOM 3789 N N . ASN A 1 495 ? 13.709 10.352 36.496 1.00 93.75 495 ASN A N 1
ATOM 3790 C CA . ASN A 1 495 ? 14.278 11.648 36.861 1.00 93.75 495 ASN A CA 1
ATOM 3791 C C . ASN A 1 495 ? 15.207 11.491 38.077 1.00 93.75 495 ASN A C 1
ATOM 3793 O O . ASN A 1 495 ? 14.790 11.533 39.241 1.00 93.75 495 ASN A O 1
ATOM 3797 N N . GLY A 1 496 ? 16.491 11.297 37.791 1.00 86.12 496 GLY A N 1
ATOM 3798 C CA . GLY A 1 496 ? 17.531 10.961 38.758 1.00 86.12 496 GLY A CA 1
ATOM 3799 C C . GLY A 1 496 ? 17.290 9.590 39.369 1.00 86.12 496 GLY A C 1
ATOM 3800 O O . GLY A 1 496 ? 17.013 8.632 38.658 1.00 86.12 496 GLY A O 1
ATOM 3801 N N . SER A 1 497 ? 17.330 9.498 40.696 1.00 83.06 497 SER A N 1
ATOM 3802 C CA . SER A 1 497 ? 16.989 8.270 41.427 1.00 83.06 497 SER A CA 1
ATOM 3803 C C . SER A 1 497 ? 15.479 7.993 41.540 1.00 83.06 497 SER A C 1
ATOM 3805 O O . SER A 1 497 ? 15.093 7.001 42.156 1.00 83.06 497 SER A O 1
ATOM 3807 N N . SER A 1 498 ? 14.620 8.871 41.006 1.00 91.00 498 SER A N 1
ATOM 3808 C CA . SER A 1 498 ? 13.161 8.726 41.050 1.00 91.00 498 SER A CA 1
ATOM 3809 C C . SER A 1 498 ? 12.654 8.132 39.743 1.00 91.00 498 SER A C 1
ATOM 3811 O O . SER A 1 498 ? 12.988 8.632 38.670 1.00 91.00 498 SER A O 1
ATOM 3813 N N . THR A 1 499 ? 11.793 7.123 39.837 1.00 94.06 499 THR A N 1
ATOM 3814 C CA . THR A 1 499 ? 11.162 6.470 38.688 1.00 94.06 499 THR A CA 1
ATOM 3815 C C . THR A 1 499 ? 9.648 6.437 38.836 1.00 94.06 499 THR A C 1
ATOM 3817 O O . THR A 1 499 ? 9.128 6.324 39.947 1.00 94.06 499 THR A O 1
ATOM 3820 N N . GLU A 1 500 ? 8.954 6.523 37.708 1.00 95.31 500 GLU A N 1
ATOM 3821 C CA . GLU A 1 500 ? 7.523 6.268 37.586 1.00 95.31 500 GLU A CA 1
ATOM 3822 C C . GLU A 1 500 ? 7.310 5.017 36.713 1.00 95.31 500 GLU A C 1
ATOM 3824 O O . GLU A 1 500 ? 7.848 4.972 35.602 1.00 95.31 500 GLU A O 1
ATOM 3829 N N . PRO A 1 501 ? 6.543 4.008 37.172 1.00 93.81 501 PRO A N 1
ATOM 3830 C CA . PRO A 1 501 ? 6.268 2.794 36.400 1.00 93.81 501 PRO A CA 1
ATOM 3831 C C . PRO A 1 501 ? 5.550 3.057 35.073 1.00 93.81 501 PRO A C 1
ATOM 3833 O O . PRO A 1 501 ? 4.847 4.056 34.937 1.00 93.81 501 PRO A O 1
ATOM 3836 N N . LEU A 1 502 ? 5.658 2.120 34.128 1.00 93.56 502 LEU A N 1
ATOM 3837 C CA . LEU A 1 502 ? 4.835 2.122 32.916 1.00 93.56 502 LEU A CA 1
ATOM 3838 C C . LEU A 1 502 ? 3.348 1.977 33.269 1.00 93.56 502 LEU A C 1
ATOM 3840 O O . LEU A 1 502 ? 2.981 1.117 34.072 1.00 93.56 502 LEU A O 1
ATOM 3844 N N . GLY A 1 503 ? 2.503 2.795 32.649 1.00 89.62 503 GLY A N 1
ATOM 3845 C CA . GLY A 1 503 ? 1.048 2.716 32.765 1.00 89.62 503 GLY A CA 1
ATOM 3846 C C . GLY A 1 503 ? 0.340 3.508 31.670 1.00 89.62 503 GLY A C 1
ATOM 3847 O O . GLY A 1 503 ? 0.953 4.341 31.005 1.00 89.62 503 GLY A O 1
ATOM 3848 N N . ASP A 1 504 ? -0.944 3.228 31.498 1.00 85.19 504 ASP A N 1
ATOM 3849 C CA . ASP A 1 504 ? -1.881 3.866 30.564 1.00 85.19 504 ASP A CA 1
ATOM 3850 C C . ASP A 1 504 ? -2.829 4.856 31.278 1.00 85.19 504 ASP A C 1
ATOM 3852 O O . ASP A 1 504 ? -3.729 5.443 30.677 1.00 85.19 504 ASP A O 1
ATOM 3856 N N . ASP A 1 505 ? -2.622 5.098 32.578 1.00 85.38 505 ASP A N 1
ATOM 3857 C CA . ASP A 1 505 ? -3.394 6.025 33.400 1.00 85.38 505 ASP A CA 1
ATOM 3858 C C . ASP A 1 505 ? -2.972 7.485 33.162 1.00 85.38 505 ASP A C 1
ATOM 3860 O O . ASP A 1 505 ? -2.523 8.196 34.066 1.00 85.38 505 ASP A O 1
ATOM 3864 N N . PHE A 1 506 ? -3.135 7.952 31.920 1.00 79.94 506 PHE A N 1
ATOM 3865 C CA . PHE A 1 506 ? -2.578 9.212 31.418 1.00 79.94 506 PHE A CA 1
ATOM 3866 C C . PHE A 1 506 ? -2.923 10.440 32.270 1.00 79.94 506 PHE A C 1
ATOM 3868 O O . PHE A 1 506 ? -2.066 11.293 32.482 1.00 79.94 506 PHE A O 1
ATOM 3875 N N . ASN A 1 507 ? -4.122 10.518 32.855 1.00 79.00 507 ASN A N 1
ATOM 3876 C CA . ASN A 1 507 ? -4.485 11.615 33.763 1.00 79.00 507 ASN A CA 1
ATOM 3877 C C . ASN A 1 507 ? -3.597 11.662 35.019 1.00 79.00 507 ASN A C 1
ATOM 3879 O O . ASN A 1 507 ? -3.137 12.732 35.428 1.00 79.00 507 ASN A O 1
ATOM 3883 N N . THR A 1 508 ? -3.327 10.505 35.626 1.00 85.12 508 THR A N 1
ATOM 3884 C CA . THR A 1 508 ? -2.395 10.400 36.753 1.00 85.12 508 THR A CA 1
ATOM 3885 C C . THR A 1 508 ? -0.984 10.716 36.281 1.00 85.12 508 THR A C 1
ATOM 3887 O O . THR A 1 508 ? -0.305 11.513 36.930 1.00 85.12 508 THR A O 1
ATOM 3890 N N . LYS A 1 509 ? -0.570 10.163 35.130 1.00 86.75 509 LYS A N 1
ATOM 3891 C CA . LYS A 1 509 ? 0.762 10.382 34.554 1.00 86.75 509 LYS A CA 1
ATOM 3892 C C . LYS A 1 509 ? 1.042 11.863 34.303 1.00 86.75 509 LYS A C 1
ATOM 3894 O O . LYS A 1 509 ? 2.061 12.375 34.748 1.00 86.75 509 LYS A O 1
ATOM 3899 N N . LEU A 1 510 ? 0.110 12.588 33.691 1.00 81.50 510 LEU A N 1
ATOM 3900 C CA . LEU A 1 510 ? 0.208 14.036 33.494 1.00 81.50 510 LEU A CA 1
ATOM 3901 C C . LEU A 1 510 ? 0.350 14.779 34.830 1.00 81.50 510 LEU A C 1
ATOM 3903 O O . LEU A 1 510 ? 1.175 15.686 34.957 1.00 81.50 510 LEU A O 1
ATOM 3907 N N . SER A 1 511 ? -0.415 14.378 35.852 1.00 81.62 511 SER A N 1
ATOM 3908 C CA . SER A 1 511 ? -0.373 15.032 37.163 1.00 81.62 511 SER A CA 1
ATOM 3909 C C . SER A 1 511 ? 0.973 14.863 37.876 1.00 81.62 511 SER A C 1
ATOM 3911 O O . SER A 1 511 ? 1.483 15.823 38.457 1.00 81.62 511 SER A O 1
ATOM 3913 N N . THR A 1 512 ? 1.577 13.674 37.816 1.00 88.94 512 THR A N 1
ATOM 3914 C CA . THR A 1 512 ? 2.854 13.379 38.475 1.00 88.94 512 THR A CA 1
ATOM 3915 C C . THR A 1 512 ? 4.037 13.888 37.656 1.00 88.94 512 THR A C 1
ATOM 3917 O O . THR A 1 512 ? 4.971 14.447 38.235 1.00 88.94 512 THR A O 1
ATOM 3920 N N . LEU A 1 513 ? 3.969 13.811 36.324 1.00 86.94 513 LEU A N 1
ATOM 3921 C CA . LEU A 1 513 ? 4.966 14.378 35.418 1.00 86.94 513 LEU A CA 1
ATOM 3922 C C . LEU A 1 513 ? 5.078 15.898 35.583 1.00 86.94 513 LEU A C 1
ATOM 3924 O O . LEU A 1 513 ? 6.174 16.447 35.605 1.00 86.94 513 LEU A O 1
ATOM 3928 N N . ASN A 1 514 ? 3.965 16.600 35.789 1.00 81.69 514 ASN A N 1
ATOM 3929 C CA . ASN A 1 514 ? 3.986 18.050 35.977 1.00 81.69 514 ASN A CA 1
ATOM 3930 C C . ASN A 1 514 ? 4.762 18.497 37.241 1.00 81.69 514 ASN A C 1
ATOM 3932 O O . ASN A 1 514 ? 5.343 19.589 37.269 1.00 81.69 514 ASN A O 1
ATOM 3936 N N . LEU A 1 515 ? 4.813 17.641 38.270 1.00 85.88 515 LEU A N 1
ATOM 3937 C CA . LEU A 1 515 ? 5.474 17.908 39.552 1.00 85.88 515 LEU A CA 1
ATOM 3938 C C . LEU A 1 515 ? 6.987 17.659 39.535 1.00 85.88 515 LEU A C 1
ATOM 3940 O O . LEU A 1 515 ? 7.655 17.954 40.531 1.00 85.88 515 LEU A O 1
ATOM 3944 N N . ILE A 1 516 ? 7.547 17.125 38.444 1.00 88.75 516 ILE A N 1
ATOM 3945 C CA . ILE A 1 516 ? 8.983 16.853 38.395 1.00 88.75 516 ILE A CA 1
ATOM 3946 C C . ILE A 1 516 ? 9.786 18.161 38.405 1.00 88.75 516 ILE A C 1
ATOM 3948 O O . ILE A 1 516 ? 9.464 19.143 37.729 1.00 88.75 516 ILE A O 1
ATOM 3952 N N . VAL A 1 517 ? 10.865 18.151 39.182 1.00 89.25 517 VAL A N 1
ATOM 3953 C CA . VAL A 1 517 ? 11.862 19.225 39.288 1.00 89.25 517 VAL A CA 1
ATOM 3954 C C . VAL A 1 517 ? 13.249 18.661 38.964 1.00 89.25 517 VAL A C 1
ATOM 3956 O O . VAL A 1 517 ? 13.424 17.441 39.070 1.00 89.25 517 VAL A O 1
ATOM 3959 N N . PRO A 1 518 ? 14.237 19.497 38.592 1.00 89.19 518 PRO A N 1
ATOM 3960 C CA . PRO A 1 518 ? 15.599 19.037 38.340 1.00 89.19 518 PRO A CA 1
ATOM 3961 C C . PRO A 1 518 ? 16.141 18.147 39.465 1.00 89.19 518 PRO A C 1
ATOM 3963 O O . PRO A 1 518 ? 16.185 18.560 40.625 1.00 89.19 518 PRO A O 1
ATOM 3966 N N . ASN A 1 519 ? 16.557 16.924 39.123 1.00 88.69 519 ASN A N 1
ATOM 3967 C CA . ASN A 1 519 ? 17.173 15.982 40.057 1.00 88.69 519 ASN A CA 1
ATOM 3968 C C . ASN A 1 519 ? 18.580 15.598 39.587 1.00 88.69 519 ASN A C 1
ATOM 3970 O O . ASN A 1 519 ? 18.739 14.768 38.691 1.00 88.69 519 ASN A O 1
ATOM 3974 N N . ALA A 1 520 ? 19.599 16.173 40.227 1.00 82.88 520 ALA A N 1
ATOM 3975 C CA . ALA A 1 520 ? 21.007 15.951 39.895 1.00 82.88 520 ALA A CA 1
ATOM 3976 C C . ALA A 1 520 ? 21.582 14.619 40.426 1.00 82.88 520 ALA A C 1
ATOM 3978 O O . ALA A 1 520 ? 22.765 14.351 40.238 1.00 82.88 520 ALA A O 1
ATOM 3979 N N . ASN A 1 521 ? 20.789 13.791 41.118 1.00 83.06 521 ASN A N 1
ATOM 3980 C CA . ASN A 1 521 ? 21.262 12.503 41.630 1.00 83.06 521 ASN A CA 1
ATOM 3981 C C . ASN A 1 521 ? 21.335 11.452 40.517 1.00 83.06 521 ASN A C 1
ATOM 3983 O O . ASN A 1 521 ? 20.347 11.247 39.817 1.00 83.06 521 ASN A O 1
ATOM 3987 N N . GLY A 1 522 ? 22.450 10.722 40.446 1.00 75.31 522 GLY A N 1
ATOM 3988 C CA . GLY A 1 522 ? 22.675 9.672 39.447 1.00 75.31 522 GLY A CA 1
ATOM 3989 C C . GLY A 1 522 ? 23.132 10.238 38.105 1.00 75.31 522 GLY A C 1
ATOM 3990 O O . GLY A 1 522 ? 22.703 11.329 37.707 1.00 75.31 522 GLY A O 1
ATOM 3991 N N . ASN A 1 523 ? 24.007 9.487 37.442 1.00 78.25 523 ASN A N 1
ATOM 3992 C CA . ASN A 1 523 ? 24.530 9.843 36.128 1.00 78.25 523 ASN A CA 1
ATOM 3993 C C . ASN A 1 523 ? 23.584 9.353 35.006 1.00 78.25 523 ASN A C 1
ATOM 3995 O O . ASN A 1 523 ? 22.548 8.737 35.268 1.00 78.25 523 ASN A O 1
ATOM 3999 N N . LEU A 1 524 ? 23.891 9.654 33.752 1.00 82.94 524 LEU A N 1
ATOM 4000 C CA . LEU A 1 524 ? 23.047 9.356 32.597 1.00 82.94 524 LEU A CA 1
ATOM 4001 C C . LEU A 1 524 ? 22.994 7.851 32.327 1.00 82.94 524 LEU A C 1
ATOM 4003 O O . LEU A 1 524 ? 21.933 7.327 31.989 1.00 82.94 524 LEU A O 1
ATOM 4007 N N . ALA A 1 525 ? 24.091 7.136 32.591 1.00 84.19 525 ALA A N 1
ATOM 4008 C CA . ALA A 1 525 ? 24.120 5.680 32.529 1.00 84.19 525 ALA A CA 1
ATOM 4009 C C . ALA A 1 525 ? 23.168 5.034 33.553 1.00 84.19 525 ALA A C 1
ATOM 4011 O O . ALA A 1 525 ? 22.377 4.163 33.190 1.00 84.19 525 ALA A O 1
ATOM 4012 N N . ASP A 1 526 ? 23.161 5.512 34.802 1.00 86.38 526 ASP A N 1
ATOM 4013 C CA . ASP A 1 526 ? 22.241 5.053 35.849 1.00 86.38 526 ASP A CA 1
ATOM 4014 C C . ASP A 1 526 ? 20.776 5.265 35.430 1.00 86.38 526 ASP A C 1
ATOM 4016 O O . ASP A 1 526 ? 19.916 4.411 35.668 1.00 86.38 526 ASP A O 1
ATOM 4020 N N . ARG A 1 527 ? 20.485 6.395 34.772 1.00 90.50 527 ARG A N 1
ATOM 4021 C CA . ARG A 1 527 ? 19.136 6.730 34.291 1.00 90.50 527 ARG A CA 1
ATOM 4022 C C . ARG A 1 527 ? 18.687 5.813 33.158 1.00 90.50 527 ARG A C 1
ATOM 4024 O O . ARG A 1 527 ? 17.550 5.345 33.186 1.00 90.50 527 ARG A O 1
ATOM 4031 N N . ILE A 1 528 ? 19.568 5.520 32.200 1.00 91.25 528 ILE A N 1
ATOM 4032 C CA . ILE A 1 528 ? 19.284 4.578 31.108 1.00 91.25 528 ILE A CA 1
ATOM 4033 C C . ILE A 1 528 ? 19.064 3.168 31.674 1.00 91.25 528 ILE A C 1
ATOM 4035 O O . ILE A 1 528 ? 18.099 2.509 31.298 1.00 91.25 528 ILE A O 1
ATOM 4039 N N . ILE A 1 529 ? 19.877 2.715 32.635 1.00 90.88 529 ILE A N 1
ATOM 4040 C CA . ILE A 1 529 ? 19.684 1.416 33.308 1.00 90.88 529 ILE A CA 1
ATOM 4041 C C . ILE A 1 529 ? 18.317 1.347 34.006 1.00 90.88 529 ILE A C 1
ATOM 4043 O O . ILE A 1 529 ? 17.611 0.338 33.909 1.00 90.88 529 ILE A O 1
ATOM 4047 N N . ALA A 1 530 ? 17.918 2.416 34.700 1.00 93.12 530 ALA A N 1
ATOM 4048 C CA . ALA A 1 530 ? 16.607 2.490 35.336 1.00 93.12 530 ALA A CA 1
ATOM 4049 C C . ALA A 1 530 ? 15.469 2.447 34.302 1.00 93.12 530 ALA A C 1
ATOM 4051 O O . ALA A 1 530 ? 14.488 1.734 34.510 1.00 93.12 530 ALA A O 1
ATOM 4052 N N . ALA A 1 531 ? 15.617 3.142 33.171 1.00 94.75 531 ALA A N 1
ATOM 4053 C CA . ALA A 1 531 ? 14.631 3.145 32.093 1.00 94.75 531 ALA A CA 1
ATOM 4054 C C . ALA A 1 531 ? 14.474 1.763 31.447 1.00 94.75 531 ALA A C 1
ATOM 4056 O O . ALA A 1 531 ? 13.355 1.272 31.305 1.00 94.75 531 ALA A O 1
ATOM 4057 N N . GLN A 1 532 ? 15.590 1.093 31.154 1.00 93.69 532 GLN A N 1
ATOM 4058 C CA . GLN A 1 532 ? 15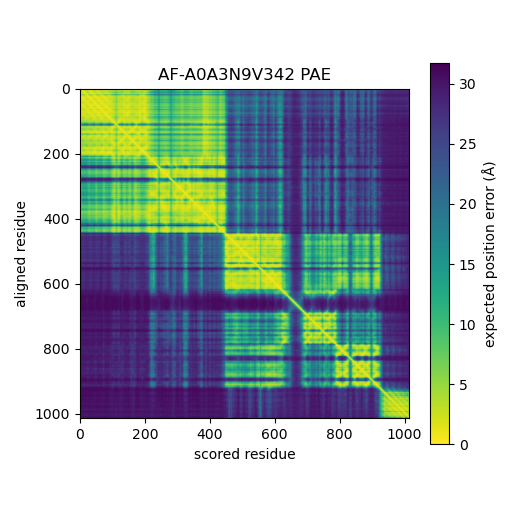.588 -0.289 30.676 1.00 93.69 532 GLN A CA 1
ATOM 4059 C C . GLN A 1 532 ? 14.909 -1.231 31.674 1.00 93.69 532 GLN A C 1
ATOM 4061 O O . GLN A 1 532 ? 14.128 -2.092 31.284 1.00 93.69 532 GLN A O 1
ATOM 4066 N N . SER A 1 533 ? 15.153 -1.045 32.974 1.00 92.81 533 SER A N 1
ATOM 4067 C CA . SER A 1 533 ? 14.508 -1.855 34.012 1.00 92.81 533 SER A CA 1
ATOM 4068 C C . SER A 1 533 ? 12.987 -1.668 34.033 1.00 92.81 533 SER A C 1
ATOM 4070 O O . SER A 1 533 ? 12.268 -2.641 34.248 1.00 92.81 533 SER A O 1
ATOM 4072 N N . LEU A 1 534 ? 12.484 -0.451 33.781 1.00 93.88 534 LEU A N 1
ATOM 4073 C CA . LEU A 1 534 ? 11.047 -0.195 33.644 1.00 93.88 534 LEU A CA 1
ATOM 4074 C C . LEU A 1 534 ? 10.472 -0.900 32.408 1.00 93.88 534 LEU A C 1
ATOM 4076 O O . LEU A 1 534 ? 9.493 -1.633 32.546 1.00 93.88 534 LEU A O 1
ATOM 4080 N N . LEU A 1 535 ? 11.113 -0.749 31.244 1.00 92.31 535 LEU A N 1
ATOM 4081 C CA . LEU A 1 535 ? 10.702 -1.386 29.983 1.00 92.31 535 LEU A CA 1
ATOM 4082 C C . LEU A 1 535 ? 10.689 -2.915 30.081 1.00 92.31 535 LEU A C 1
ATOM 4084 O O . LEU A 1 535 ? 9.716 -3.556 29.701 1.00 92.31 535 LEU A O 1
ATOM 4088 N N . ASN A 1 536 ? 11.718 -3.499 30.691 1.00 88.19 536 ASN A N 1
ATOM 4089 C CA . ASN A 1 536 ? 11.840 -4.948 30.849 1.00 88.19 536 ASN A CA 1
ATOM 4090 C C . ASN A 1 536 ? 10.973 -5.517 31.981 1.00 88.19 536 ASN A C 1
ATOM 4092 O O . ASN A 1 536 ? 10.808 -6.732 32.082 1.00 88.19 536 ASN A O 1
ATOM 4096 N N . SER A 1 537 ? 10.412 -4.658 32.838 1.00 77.94 537 SER A N 1
ATOM 4097 C CA . SER A 1 537 ? 9.413 -5.060 33.835 1.00 77.94 537 SER A CA 1
ATOM 4098 C C . SER A 1 537 ? 7.985 -5.112 33.274 1.00 77.94 537 SER A C 1
ATOM 4100 O O . SER A 1 537 ? 7.112 -5.714 33.902 1.00 77.94 537 SER A O 1
ATOM 4102 N N . GLY A 1 538 ? 7.743 -4.513 32.102 1.00 63.94 538 GLY A N 1
ATOM 4103 C CA . GLY A 1 538 ? 6.476 -4.599 31.379 1.00 63.94 538 GLY A CA 1
ATOM 4104 C C . GLY A 1 538 ? 6.322 -5.956 30.686 1.00 63.94 538 GLY A C 1
ATOM 4105 O O . GLY A 1 538 ? 7.226 -6.418 30.002 1.00 63.94 538 GLY A O 1
ATOM 4106 N N . SER A 1 539 ? 5.176 -6.620 30.857 1.00 53.78 539 SER A N 1
ATOM 4107 C CA . SER A 1 539 ? 4.913 -7.952 30.284 1.00 53.78 539 SER A CA 1
ATOM 4108 C C . SER A 1 539 ? 4.199 -7.916 28.920 1.00 53.78 539 SER A C 1
ATOM 4110 O O . SER A 1 539 ? 3.330 -8.752 28.680 1.00 53.78 539 SER A O 1
ATOM 4112 N N . GLY A 1 540 ? 4.480 -6.921 28.073 1.00 64.88 540 GLY A N 1
ATOM 4113 C CA . GLY A 1 540 ? 3.751 -6.685 26.817 1.00 64.88 540 GLY A CA 1
ATOM 4114 C C . GLY A 1 540 ? 4.540 -7.034 25.552 1.00 64.88 540 GLY A C 1
ATOM 4115 O O . GLY A 1 540 ? 5.763 -7.127 25.583 1.00 64.88 540 GLY A O 1
ATOM 4116 N N . THR A 1 541 ? 3.825 -7.182 24.436 1.00 70.69 541 THR A N 1
ATOM 4117 C CA . THR A 1 541 ? 4.363 -7.263 23.061 1.00 70.69 541 THR A CA 1
ATOM 4118 C C . THR A 1 541 ? 4.686 -5.884 22.466 1.00 70.69 541 THR A C 1
ATOM 4120 O O . THR A 1 541 ? 5.122 -5.791 21.321 1.00 70.69 541 THR A O 1
ATOM 4123 N N . ASN A 1 542 ? 4.469 -4.815 23.242 1.00 79.25 542 ASN A N 1
ATOM 4124 C CA . ASN A 1 542 ? 4.691 -3.429 22.849 1.00 79.25 542 ASN A CA 1
ATOM 4125 C C . ASN A 1 542 ? 6.153 -3.172 22.454 1.00 79.25 542 ASN A C 1
ATOM 4127 O O . ASN A 1 542 ? 7.088 -3.654 23.099 1.00 79.25 542 ASN A O 1
ATOM 4131 N N . LYS A 1 543 ? 6.358 -2.330 21.439 1.00 82.81 543 LYS A N 1
ATOM 4132 C CA . LYS A 1 543 ? 7.693 -1.852 21.057 1.00 82.81 543 LYS A CA 1
ATOM 4133 C C . LYS A 1 543 ? 8.254 -0.948 22.156 1.00 82.81 543 LYS A C 1
ATOM 4135 O O . LYS A 1 543 ? 7.545 -0.093 22.682 1.00 82.81 543 LYS A O 1
ATOM 4140 N N . LYS A 1 544 ? 9.536 -1.109 22.484 1.00 90.44 544 LYS A N 1
ATOM 4141 C CA . LYS A 1 544 ? 10.179 -0.427 23.615 1.00 90.44 544 LYS A CA 1
ATOM 4142 C C . LYS A 1 544 ? 10.994 0.772 23.140 1.00 90.44 544 LYS A C 1
ATOM 4144 O O . LYS A 1 544 ? 11.889 0.633 22.305 1.00 90.44 544 LYS A O 1
ATOM 4149 N N . VAL A 1 545 ? 10.704 1.947 23.690 1.00 92.81 545 VAL A N 1
ATOM 4150 C CA . VAL A 1 545 ? 11.340 3.206 23.287 1.00 92.81 545 VAL A CA 1
ATOM 4151 C C . VAL A 1 545 ? 11.805 3.999 24.503 1.00 92.81 545 VAL A C 1
ATOM 4153 O O . VAL A 1 545 ? 11.086 4.136 25.494 1.00 92.81 545 VAL A O 1
ATOM 4156 N N . ILE A 1 546 ? 13.000 4.578 24.396 1.00 96.62 546 ILE A N 1
ATOM 4157 C CA . ILE A 1 546 ? 13.493 5.607 25.312 1.00 96.62 546 ILE A CA 1
ATOM 4158 C C . ILE A 1 546 ? 13.612 6.929 24.552 1.00 96.62 546 ILE A C 1
ATOM 4160 O O . ILE A 1 546 ? 14.273 6.992 23.517 1.00 96.62 546 ILE A O 1
ATOM 4164 N N . ILE A 1 547 ? 13.020 7.992 25.102 1.00 96.88 547 ILE A N 1
ATOM 4165 C CA . ILE A 1 547 ? 13.266 9.371 24.658 1.00 96.88 547 ILE A CA 1
ATOM 4166 C C . ILE A 1 547 ? 14.172 10.035 25.694 1.00 96.88 547 ILE A C 1
ATOM 4168 O O . ILE A 1 547 ? 13.792 10.179 26.863 1.00 96.88 547 ILE A O 1
ATOM 4172 N N . LEU A 1 548 ? 15.386 10.397 25.271 1.00 94.62 548 LEU A N 1
ATOM 4173 C CA . LEU A 1 548 ? 16.438 10.881 26.158 1.00 94.62 548 LEU A CA 1
ATOM 4174 C C . LEU A 1 548 ? 16.558 12.409 26.121 1.00 94.62 548 LEU A C 1
ATOM 4176 O O . LEU A 1 548 ? 17.139 12.984 25.204 1.00 94.62 548 LEU A O 1
ATOM 4180 N N . PHE A 1 549 ? 16.066 13.066 27.170 1.00 93.94 549 PHE A N 1
ATOM 4181 C CA . PHE A 1 549 ? 16.165 14.512 27.356 1.00 93.94 549 PHE A CA 1
ATOM 4182 C C . PHE A 1 549 ? 17.476 14.894 28.060 1.00 93.94 549 PHE A C 1
ATOM 4184 O O . PHE A 1 549 ? 17.489 15.159 29.265 1.00 93.94 549 PHE A O 1
ATOM 4191 N N . SER A 1 550 ? 18.586 14.891 27.316 1.00 88.69 550 SER A N 1
ATOM 4192 C CA . SER A 1 550 ? 19.932 15.248 27.795 1.00 88.69 550 SER A CA 1
ATOM 4193 C C . SER A 1 550 ? 20.784 15.834 26.664 1.00 88.69 550 SER A C 1
ATOM 4195 O O . SER A 1 550 ? 20.510 15.588 25.494 1.00 88.69 550 SER A O 1
ATOM 4197 N N . ALA A 1 551 ? 21.836 16.578 27.017 1.00 78.06 551 ALA A N 1
ATOM 4198 C CA . ALA A 1 551 ? 22.871 17.054 26.092 1.00 78.06 551 ALA A CA 1
ATOM 4199 C C . ALA A 1 551 ? 24.163 16.207 26.135 1.00 78.06 551 ALA A C 1
ATOM 4201 O O . ALA A 1 551 ? 25.189 16.617 25.589 1.00 78.06 551 ALA A O 1
ATOM 4202 N N . GLY A 1 552 ? 24.130 15.061 26.825 1.00 74.06 552 GLY A N 1
ATOM 4203 C CA . GLY A 1 552 ? 25.317 14.298 27.208 1.00 74.06 552 GLY A CA 1
ATOM 4204 C C . GLY A 1 552 ? 25.953 14.835 28.497 1.00 74.06 552 GLY A C 1
ATOM 4205 O O . GLY A 1 552 ? 25.825 16.013 28.842 1.00 74.06 552 GLY A O 1
ATOM 4206 N N . GLU A 1 553 ? 26.627 13.968 29.256 1.00 66.44 553 GLU A N 1
ATOM 4207 C CA . GLU A 1 553 ? 27.189 14.359 30.552 1.00 66.44 553 GLU A CA 1
ATOM 4208 C C . GLU A 1 553 ? 28.550 15.036 30.432 1.00 66.44 553 GLU A C 1
ATOM 4210 O O . GLU A 1 553 ? 29.484 14.530 29.816 1.00 66.44 553 GLU A O 1
ATOM 4215 N N . VAL A 1 554 ? 28.671 16.191 31.092 1.00 49.69 554 VAL A N 1
ATOM 4216 C CA . VAL A 1 554 ? 29.912 16.977 31.134 1.00 49.69 554 VAL A CA 1
ATOM 4217 C C . VAL A 1 554 ? 30.713 16.718 32.424 1.00 49.69 554 VAL A C 1
ATOM 4219 O O . VAL A 1 554 ? 31.888 17.069 32.472 1.00 49.69 554 VAL A O 1
ATOM 4222 N N . SER A 1 555 ? 30.104 16.119 33.467 1.00 44.53 555 SER A N 1
ATOM 4223 C CA . SER A 1 555 ? 30.741 15.567 34.690 1.00 44.53 555 SER A CA 1
ATOM 4224 C C . SER A 1 555 ? 29.683 15.192 35.760 1.00 44.53 555 SER A C 1
ATOM 4226 O O . SER A 1 555 ? 28.741 15.971 35.941 1.00 44.53 555 SER A O 1
ATOM 4228 N N . PRO A 1 556 ? 29.855 14.106 36.553 1.00 44.91 556 PRO A N 1
ATOM 4229 C CA . PRO A 1 556 ? 30.915 13.101 36.451 1.00 44.91 556 PRO A CA 1
ATOM 4230 C C . PRO A 1 556 ? 30.733 12.215 35.215 1.00 44.91 556 PRO A C 1
ATOM 4232 O O . PRO A 1 556 ? 29.615 11.970 34.785 1.00 44.91 556 PRO A O 1
ATOM 4235 N N . PHE A 1 557 ? 31.856 11.767 34.661 1.00 51.34 557 PHE A N 1
ATOM 4236 C CA . PHE A 1 557 ? 31.936 10.931 33.466 1.00 51.34 557 PHE A CA 1
ATOM 4237 C C . PHE A 1 557 ? 31.137 9.629 33.605 1.00 51.34 557 PHE A C 1
ATOM 4239 O O . PHE A 1 557 ? 31.136 9.004 34.674 1.00 51.34 557 PHE A O 1
ATOM 4246 N N . SER A 1 558 ? 30.458 9.231 32.533 1.00 54.41 558 SER A N 1
ATOM 4247 C CA . SER A 1 558 ? 29.548 8.091 32.511 1.00 54.41 558 SER A CA 1
ATOM 4248 C C . SER A 1 558 ? 30.080 6.974 31.643 1.00 54.41 558 SER A C 1
ATOM 4250 O O . SER A 1 558 ? 30.396 7.186 30.480 1.00 54.41 558 SER A O 1
ATOM 4252 N N . LEU A 1 559 ? 30.032 5.758 32.176 1.00 63.50 559 LEU A N 1
ATOM 4253 C CA . LEU A 1 559 ? 30.324 4.501 31.486 1.00 63.50 559 LEU A CA 1
ATOM 4254 C C . LEU A 1 559 ? 29.268 4.149 30.412 1.00 63.50 559 LEU A C 1
ATOM 4256 O O . LEU A 1 559 ? 28.895 2.989 30.280 1.00 63.50 559 LEU A O 1
ATOM 4260 N N . ILE A 1 560 ? 28.733 5.128 29.670 1.00 72.06 560 ILE A N 1
ATOM 4261 C CA . ILE A 1 560 ? 27.715 4.898 28.631 1.00 72.06 560 ILE A CA 1
ATOM 4262 C C . ILE A 1 560 ? 28.260 3.975 27.542 1.00 72.06 560 ILE A C 1
ATOM 4264 O O . ILE A 1 560 ? 27.547 3.089 27.087 1.00 72.06 560 ILE A O 1
ATOM 4268 N N . THR A 1 561 ? 29.540 4.112 27.199 1.00 68.69 561 THR A N 1
ATOM 4269 C CA . THR A 1 561 ? 30.240 3.216 26.268 1.00 68.69 561 THR A CA 1
ATOM 4270 C C . THR A 1 561 ? 30.388 1.781 26.775 1.00 68.69 561 THR A C 1
ATOM 4272 O O . THR A 1 561 ? 30.626 0.877 25.981 1.00 68.69 561 THR A O 1
ATOM 4275 N N . GLU A 1 562 ? 30.221 1.544 28.077 1.00 70.06 562 GLU A N 1
ATOM 4276 C CA . GLU A 1 562 ? 30.236 0.208 28.682 1.00 70.06 562 GLU A CA 1
ATOM 4277 C C . GLU A 1 562 ? 28.816 -0.322 28.971 1.00 70.06 562 GLU A C 1
ATOM 4279 O O . GLU A 1 562 ? 28.662 -1.432 29.491 1.00 70.06 562 GLU A O 1
ATOM 4284 N N . LEU A 1 563 ? 27.763 0.445 28.650 1.00 76.56 563 LEU A N 1
ATOM 4285 C CA . LEU A 1 563 ? 26.382 0.002 28.823 1.00 76.56 563 LEU A CA 1
ATOM 4286 C C . LEU A 1 563 ? 26.040 -1.080 27.804 1.00 76.56 563 LEU A C 1
ATOM 4288 O O . LEU A 1 563 ? 26.130 -0.888 26.597 1.00 76.56 563 LEU A O 1
ATOM 4292 N N . THR A 1 564 ? 25.541 -2.205 28.303 1.00 81.31 564 THR A N 1
ATOM 4293 C CA . THR A 1 564 ? 24.793 -3.146 27.471 1.00 81.31 564 THR A CA 1
ATOM 4294 C C . THR A 1 564 ? 23.333 -2.712 27.474 1.00 81.31 564 THR A C 1
ATOM 4296 O O . THR A 1 564 ? 22.674 -2.779 28.515 1.00 81.31 564 THR A O 1
ATOM 4299 N N . VAL A 1 565 ? 22.850 -2.232 26.330 1.00 83.25 565 VAL A N 1
ATOM 4300 C CA . VAL A 1 565 ? 21.433 -1.921 26.119 1.00 83.25 565 VAL A CA 1
ATOM 4301 C C . VAL A 1 565 ? 20.759 -3.123 25.462 1.00 83.25 565 VAL A C 1
ATOM 4303 O O . VAL A 1 565 ? 21.356 -3.783 24.613 1.00 83.25 565 VAL A O 1
ATOM 4306 N N . ASP A 1 566 ? 19.542 -3.445 25.894 1.00 84.94 566 ASP A N 1
ATOM 4307 C CA . ASP A 1 566 ? 18.713 -4.460 25.240 1.00 84.94 566 ASP A CA 1
ATOM 4308 C C . ASP A 1 566 ? 18.513 -4.098 23.751 1.00 84.94 566 ASP A C 1
ATOM 4310 O O . ASP A 1 566 ? 18.056 -2.988 23.469 1.00 84.94 566 ASP A O 1
ATOM 4314 N N . PRO A 1 567 ? 18.837 -4.993 22.798 1.00 84.81 567 PRO A N 1
ATOM 4315 C CA . PRO A 1 567 ? 18.738 -4.701 21.367 1.00 84.81 567 PRO A CA 1
ATOM 4316 C C . PRO A 1 567 ? 17.306 -4.412 20.884 1.00 84.81 567 PRO A C 1
ATOM 4318 O O . PRO A 1 567 ? 17.138 -3.871 19.794 1.00 84.81 567 PRO A O 1
ATOM 4321 N N . GLU A 1 568 ? 16.271 -4.752 21.661 1.00 84.62 568 GLU A N 1
ATOM 4322 C CA . GLU A 1 568 ? 14.881 -4.389 21.349 1.00 84.62 568 GLU A CA 1
ATOM 4323 C C . GLU A 1 568 ? 14.530 -2.939 21.726 1.00 84.62 568 GLU A C 1
ATOM 4325 O O . GLU A 1 568 ? 13.481 -2.434 21.317 1.00 84.62 568 GLU A O 1
ATOM 4330 N N . ILE A 1 569 ? 15.367 -2.269 22.528 1.00 90.94 569 ILE A N 1
ATOM 4331 C CA . ILE A 1 569 ? 15.124 -0.910 23.015 1.00 90.94 569 ILE A CA 1
ATOM 4332 C C . ILE A 1 569 ? 15.815 0.096 22.099 1.00 90.94 569 ILE A C 1
ATOM 4334 O O . ILE A 1 569 ? 17.039 0.199 22.075 1.00 90.94 569 ILE A O 1
ATOM 4338 N N . LYS A 1 570 ? 15.012 0.918 21.422 1.00 91.56 570 LYS A N 1
ATOM 4339 C CA . LYS A 1 570 ? 15.516 2.039 20.619 1.00 91.56 570 LYS A CA 1
ATOM 4340 C C . LYS A 1 570 ? 15.632 3.301 21.467 1.00 91.56 570 LYS A C 1
ATOM 4342 O O . LYS A 1 570 ? 14.673 3.662 22.159 1.00 91.56 570 LYS A O 1
ATOM 4347 N N . ILE A 1 571 ? 16.774 3.988 21.394 1.00 93.62 571 ILE A N 1
ATOM 4348 C CA . ILE A 1 571 ? 17.010 5.235 22.135 1.00 93.62 571 ILE A CA 1
ATOM 4349 C C . ILE A 1 571 ? 17.088 6.417 21.170 1.00 93.62 571 ILE A C 1
ATOM 4351 O O . ILE A 1 571 ? 17.980 6.494 20.332 1.00 93.62 571 ILE A O 1
ATOM 4355 N N . TYR A 1 572 ? 16.169 7.364 21.335 1.00 93.50 572 TYR A N 1
ATOM 4356 C CA . TYR A 1 572 ? 16.150 8.617 20.588 1.00 93.50 572 TYR A CA 1
ATOM 4357 C C . TYR A 1 572 ? 16.894 9.692 21.378 1.00 93.50 572 TYR A C 1
ATOM 4359 O O . TYR A 1 572 ? 16.600 9.914 22.561 1.00 93.50 572 TYR A O 1
ATOM 4367 N N . THR A 1 573 ? 17.866 10.341 20.738 1.00 93.06 573 THR A N 1
ATOM 4368 C CA . THR A 1 573 ? 18.806 11.263 21.389 1.00 93.06 573 THR A CA 1
ATOM 4369 C C . THR A 1 573 ? 18.810 12.644 20.736 1.00 93.06 573 THR A C 1
ATOM 4371 O O . THR A 1 573 ? 18.404 12.814 19.588 1.00 93.06 573 THR A O 1
ATOM 4374 N N . MET A 1 574 ? 19.272 13.648 21.487 1.00 90.50 574 MET A N 1
ATOM 4375 C CA . MET A 1 574 ? 19.394 15.032 21.023 1.00 90.50 574 MET A CA 1
ATOM 4376 C C . MET A 1 574 ? 20.830 15.533 21.230 1.00 90.50 574 MET A C 1
ATOM 4378 O O . MET A 1 574 ? 21.423 15.286 22.282 1.00 90.50 574 MET A O 1
ATOM 4382 N N . GLY A 1 575 ? 21.395 16.241 20.251 1.00 85.38 575 GLY A N 1
ATOM 4383 C CA . GLY A 1 575 ? 22.730 16.842 20.326 1.00 85.38 575 GLY A CA 1
ATOM 4384 C C . GLY A 1 575 ? 22.683 18.356 20.176 1.00 85.38 575 GLY A C 1
ATOM 4385 O O . GLY A 1 575 ? 22.097 18.865 19.234 1.00 85.38 575 GLY A O 1
ATOM 4386 N N . PHE A 1 576 ? 23.317 19.093 21.087 1.00 83.62 576 PHE A N 1
ATOM 4387 C CA . PHE A 1 576 ? 23.224 20.555 21.119 1.00 83.62 576 PHE A CA 1
ATOM 4388 C C . PHE A 1 576 ? 24.375 21.212 20.361 1.00 83.62 576 PHE A C 1
ATOM 4390 O O . PHE A 1 576 ? 25.545 20.907 20.626 1.00 83.62 576 PHE A O 1
ATOM 4397 N N . GLN A 1 577 ? 24.048 22.159 19.481 1.00 78.75 577 GLN A N 1
ATOM 4398 C CA . GLN A 1 577 ? 25.045 22.942 18.754 1.00 78.75 577 GLN A CA 1
ATOM 4399 C C . GLN A 1 577 ? 26.053 23.602 19.708 1.00 78.75 577 GLN A C 1
ATOM 4401 O O . GLN A 1 577 ? 25.716 24.128 20.770 1.00 78.75 577 GLN A O 1
ATOM 4406 N N . GLY A 1 578 ? 27.332 23.549 19.333 1.00 74.94 578 GLY A N 1
ATOM 4407 C CA . GLY A 1 578 ? 28.439 24.064 20.145 1.00 74.94 578 GLY A CA 1
ATOM 4408 C C . GLY A 1 578 ? 28.960 23.103 21.222 1.00 74.94 578 GLY A C 1
ATOM 4409 O O . GLY A 1 578 ? 29.980 23.407 21.844 1.00 74.94 578 GLY A O 1
ATOM 4410 N N . LEU A 1 579 ? 28.339 21.931 21.416 1.00 77.75 579 LEU A N 1
ATOM 4411 C CA . LEU A 1 579 ? 28.782 20.894 22.358 1.00 77.75 579 LEU A CA 1
ATOM 4412 C C . LEU A 1 579 ? 29.292 19.637 21.636 1.00 77.75 579 LEU A C 1
ATOM 4414 O O . LEU A 1 579 ? 28.746 18.551 21.804 1.00 77.75 579 LEU A O 1
ATOM 4418 N N . ALA A 1 580 ? 30.387 19.764 20.881 1.00 73.31 580 ALA A N 1
ATOM 4419 C CA . ALA A 1 580 ? 30.912 18.697 20.013 1.00 73.31 580 ALA A CA 1
ATOM 4420 C C . ALA A 1 580 ? 31.111 17.331 20.709 1.00 73.31 580 ALA A C 1
ATOM 4422 O O . ALA A 1 58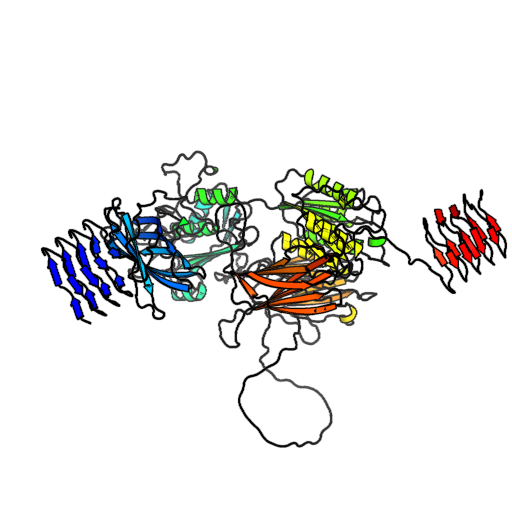0 ? 30.797 16.294 20.134 1.00 73.31 580 ALA A O 1
ATOM 4423 N N . ALA A 1 581 ? 31.589 17.314 21.960 1.00 73.44 581 ALA A N 1
ATOM 4424 C CA . ALA A 1 581 ? 31.744 16.072 22.729 1.00 73.44 581 ALA A CA 1
ATOM 4425 C C . ALA A 1 581 ? 30.392 15.426 23.095 1.00 73.44 581 ALA A C 1
ATOM 4427 O O . ALA A 1 581 ? 30.249 14.208 23.050 1.00 73.44 581 ALA A O 1
ATOM 4428 N N . GLY A 1 582 ? 29.383 16.241 23.421 1.00 78.75 582 GLY A N 1
ATOM 4429 C CA . GLY A 1 582 ? 28.022 15.764 23.671 1.00 78.75 582 GLY A CA 1
ATOM 4430 C C . GLY A 1 582 ? 27.361 15.243 22.395 1.00 78.75 582 GLY A C 1
ATOM 4431 O O . GLY A 1 582 ? 26.758 14.178 22.411 1.00 78.75 582 GLY A O 1
ATOM 4432 N N . GLN A 1 583 ? 27.540 15.935 21.268 1.00 83.25 583 GLN A N 1
ATOM 4433 C CA . GLN A 1 583 ? 27.025 15.504 19.963 1.00 83.25 583 GLN A CA 1
ATOM 4434 C C . GLN A 1 583 ? 27.629 14.165 19.513 1.00 83.25 583 GLN A C 1
ATOM 4436 O O . GLN A 1 583 ? 26.897 13.271 19.086 1.00 83.25 583 GLN A O 1
ATOM 4441 N N . ASP A 1 584 ? 28.943 13.983 19.677 1.00 81.50 584 ASP A N 1
ATOM 4442 C CA . ASP A 1 584 ? 29.621 12.714 19.373 1.00 81.50 584 ASP A CA 1
ATOM 4443 C C . ASP A 1 584 ? 29.093 11.561 20.245 1.00 81.50 584 ASP A C 1
ATOM 4445 O O . ASP A 1 584 ? 28.803 10.480 19.736 1.00 81.50 584 ASP A O 1
ATOM 4449 N N . LEU A 1 585 ? 28.885 11.800 21.546 1.00 83.75 585 LEU A N 1
ATOM 4450 C CA . LEU A 1 585 ? 28.351 10.792 22.467 1.00 83.75 585 LEU A CA 1
ATOM 4451 C C . LEU A 1 585 ? 26.887 10.424 22.168 1.00 83.75 585 LEU A C 1
ATOM 4453 O O . LEU A 1 585 ? 26.527 9.247 22.166 1.00 83.75 585 LEU A O 1
ATOM 4457 N N . MET A 1 586 ? 26.032 11.417 21.923 1.00 87.38 586 MET A N 1
ATOM 4458 C CA . MET A 1 586 ? 24.595 11.203 21.717 1.00 87.38 586 MET A CA 1
ATOM 4459 C C . MET A 1 586 ? 24.295 10.578 20.348 1.00 87.38 586 MET A C 1
ATOM 4461 O O . MET A 1 586 ? 23.413 9.720 20.260 1.00 87.38 586 MET A O 1
ATOM 4465 N N . SER A 1 587 ? 25.046 10.948 19.303 1.00 86.94 587 SER A N 1
ATOM 4466 C CA . SER A 1 587 ? 24.960 10.300 17.983 1.00 86.94 587 SER A CA 1
ATOM 4467 C C . SER A 1 587 ? 25.462 8.855 18.023 1.00 86.94 587 SER A C 1
ATOM 4469 O O . SER A 1 587 ? 24.847 7.976 17.418 1.00 86.94 587 SER A O 1
ATOM 4471 N N . TRP A 1 588 ? 26.521 8.576 18.795 1.00 86.94 588 TRP A N 1
ATOM 4472 C CA . TRP A 1 588 ? 26.982 7.209 19.046 1.00 86.94 588 TRP A CA 1
ATOM 4473 C C . TRP A 1 588 ? 25.889 6.356 19.702 1.00 86.94 588 TRP A C 1
ATOM 4475 O O . TRP A 1 588 ? 25.569 5.284 19.199 1.00 86.94 588 TRP A O 1
ATOM 4485 N N . LEU A 1 589 ? 25.254 6.849 20.770 1.00 87.56 589 LEU A N 1
ATOM 4486 C CA . LEU A 1 589 ? 24.223 6.092 21.489 1.00 87.56 589 LEU A CA 1
ATOM 4487 C C . LEU A 1 589 ? 22.992 5.774 20.619 1.00 87.56 589 LEU A C 1
ATOM 4489 O O . LEU A 1 589 ? 22.454 4.667 20.693 1.00 87.56 589 LEU A O 1
ATOM 4493 N N . ALA A 1 590 ? 22.549 6.721 19.786 1.00 88.19 590 ALA A N 1
ATOM 4494 C CA . ALA A 1 590 ? 21.468 6.474 18.831 1.00 88.19 590 ALA A CA 1
ATOM 4495 C C . ALA A 1 590 ? 21.856 5.383 17.820 1.00 88.19 590 ALA A C 1
ATOM 4497 O O . ALA A 1 590 ? 21.089 4.443 17.610 1.00 88.19 590 ALA A O 1
ATOM 4498 N N . HIS A 1 591 ? 23.072 5.457 17.265 1.00 85.88 591 HIS A N 1
ATOM 4499 C CA . HIS A 1 591 ? 23.578 4.474 16.308 1.00 85.88 591 HIS A CA 1
ATOM 4500 C C . HIS A 1 591 ? 23.622 3.052 16.887 1.00 85.88 591 HIS A C 1
ATOM 4502 O O . HIS A 1 591 ? 23.103 2.126 16.267 1.00 85.88 591 HIS A O 1
ATOM 4508 N N . GLU A 1 592 ? 24.188 2.879 18.086 1.00 85.94 592 GLU A N 1
ATOM 4509 C CA . GLU A 1 592 ? 24.344 1.557 18.715 1.00 85.94 592 GLU A CA 1
ATOM 4510 C C . GLU A 1 592 ? 23.008 0.895 19.084 1.00 85.94 592 GLU A C 1
ATOM 4512 O O . GLU A 1 592 ? 22.918 -0.329 19.148 1.00 85.94 592 GLU A O 1
ATOM 4517 N N . THR A 1 593 ? 21.959 1.687 19.322 1.00 88.00 593 THR A N 1
ATOM 4518 C CA . THR A 1 593 ? 20.631 1.181 19.718 1.00 88.00 593 THR A CA 1
ATOM 4519 C C . THR A 1 593 ? 19.634 1.116 18.560 1.00 88.00 593 THR A C 1
ATOM 4521 O O . THR A 1 593 ? 18.474 0.756 18.759 1.00 88.00 593 THR A O 1
ATOM 4524 N N . GLY A 1 594 ? 20.054 1.479 17.341 1.00 81.56 594 GLY A N 1
ATOM 4525 C CA . GLY A 1 594 ? 19.159 1.582 16.184 1.00 81.56 594 GLY A CA 1
ATOM 4526 C C . GLY A 1 594 ? 18.044 2.623 16.363 1.00 81.56 594 GLY A C 1
ATOM 4527 O O . GLY A 1 594 ? 16.961 2.470 15.786 1.00 81.56 594 GLY A O 1
ATOM 4528 N N . GLY A 1 595 ? 18.285 3.625 17.215 1.00 83.50 595 GLY A N 1
ATOM 4529 C CA . GLY A 1 595 ? 17.454 4.814 17.375 1.00 83.50 595 GLY A CA 1
ATOM 4530 C C . GLY A 1 595 ? 17.905 5.946 16.451 1.00 83.50 595 GLY A C 1
ATOM 4531 O O . GLY A 1 595 ? 18.701 5.738 15.539 1.00 83.50 595 GLY A O 1
ATOM 4532 N N . GLU A 1 596 ? 17.393 7.152 16.685 1.00 83.25 596 GLU A N 1
ATOM 4533 C CA . GLU A 1 596 ? 17.661 8.313 15.829 1.00 83.25 596 GLU A CA 1
ATOM 4534 C C . GLU A 1 596 ? 18.276 9.472 16.617 1.00 83.25 596 GLU A C 1
ATOM 4536 O O . GLU A 1 596 ? 17.965 9.681 17.797 1.00 83.25 596 GLU A O 1
ATOM 4541 N N . TYR A 1 597 ? 19.131 10.233 15.933 1.00 87.31 597 TYR A N 1
ATOM 4542 C CA . TYR A 1 597 ? 19.816 11.405 16.461 1.00 87.31 597 TYR A CA 1
ATOM 4543 C C . TYR A 1 597 ? 19.237 12.694 15.863 1.00 87.31 597 TYR A C 1
ATOM 4545 O O . TYR A 1 597 ? 19.055 12.808 14.651 1.00 87.31 597 TYR A O 1
ATOM 4553 N N . TYR A 1 598 ? 18.987 13.676 16.729 1.00 84.88 598 TYR A N 1
ATOM 4554 C CA . TYR A 1 598 ? 18.474 14.992 16.353 1.00 84.88 598 TYR A CA 1
ATOM 4555 C C . TYR A 1 598 ? 19.431 16.086 16.823 1.00 84.88 598 TYR A C 1
ATOM 4557 O O . TYR A 1 598 ? 19.590 16.288 18.030 1.00 84.88 598 TYR A O 1
ATOM 4565 N N . GLU A 1 599 ? 20.061 16.817 15.902 1.00 85.12 599 GLU A N 1
ATOM 4566 C CA . GLU A 1 599 ? 20.719 18.068 16.282 1.00 85.12 599 GLU A CA 1
ATOM 4567 C C . GLU A 1 599 ? 19.666 19.121 16.660 1.00 85.12 599 GLU A C 1
ATOM 4569 O O . GLU A 1 599 ? 18.637 19.259 16.002 1.00 85.12 599 GLU A O 1
ATOM 4574 N N . VAL A 1 600 ? 19.935 19.853 17.741 1.00 80.25 600 VAL A N 1
ATOM 4575 C CA . VAL A 1 600 ? 19.156 21.008 18.173 1.00 80.25 600 VAL A CA 1
ATOM 4576 C C . VAL A 1 600 ? 20.057 22.225 18.388 1.00 80.25 600 VAL A C 1
ATOM 4578 O O . VAL A 1 600 ? 21.119 22.143 19.014 1.00 80.25 600 VAL A O 1
ATOM 4581 N N . SER A 1 601 ? 19.619 23.387 17.915 1.00 75.69 601 SER A N 1
ATOM 4582 C CA . SER A 1 601 ? 20.335 24.662 18.059 1.00 75.69 601 SER A CA 1
ATOM 4583 C C . SER A 1 601 ? 20.370 25.134 19.516 1.00 75.69 601 SER A C 1
ATOM 4585 O O . SER A 1 601 ? 21.341 25.732 19.980 1.00 75.69 601 SER A O 1
ATOM 4587 N N . SER A 1 602 ? 19.293 24.874 20.262 1.00 78.00 602 SER A N 1
ATOM 4588 C CA . SER A 1 602 ? 19.184 25.184 21.687 1.00 78.00 602 SER A CA 1
ATOM 4589 C C . SER A 1 602 ? 18.076 24.356 22.351 1.00 78.00 602 SER A C 1
ATOM 4591 O O . SER A 1 602 ? 17.348 23.614 21.691 1.00 78.00 602 SER A O 1
ATOM 4593 N N . SER A 1 603 ? 17.889 24.504 23.666 1.00 80.38 603 SER A N 1
ATOM 4594 C CA . SER A 1 603 ? 16.802 23.827 24.395 1.00 80.38 603 SER A CA 1
ATOM 4595 C C . SER A 1 603 ? 15.398 24.208 23.929 1.00 80.38 603 SER A C 1
ATOM 4597 O O . SER A 1 603 ? 14.430 23.526 24.268 1.00 80.38 603 SER A O 1
ATOM 4599 N N . THR A 1 604 ? 15.275 25.268 23.134 1.00 74.12 604 THR A N 1
ATOM 4600 C CA . THR A 1 604 ? 14.031 25.695 22.491 1.00 74.12 604 THR A CA 1
ATOM 4601 C C . THR A 1 604 ? 13.477 24.709 21.484 1.00 74.12 604 THR A C 1
ATOM 4603 O O . THR A 1 604 ? 12.265 24.671 21.290 1.00 74.12 604 THR A O 1
ATOM 4606 N N . GLU A 1 605 ? 14.318 23.847 20.923 1.00 75.25 605 GLU A N 1
ATOM 4607 C CA . GLU A 1 605 ? 13.916 22.907 19.877 1.00 75.25 605 GLU A CA 1
ATOM 4608 C C . GLU A 1 605 ? 13.546 21.516 20.414 1.00 75.25 605 GLU A C 1
ATOM 4610 O O . GLU A 1 605 ? 13.014 20.692 19.672 1.00 75.25 605 GLU A O 1
ATOM 4615 N N . ILE A 1 606 ? 13.734 21.260 21.717 1.00 82.12 606 ILE A N 1
ATOM 4616 C CA . ILE A 1 606 ? 13.398 19.974 22.357 1.00 82.12 606 ILE A CA 1
ATOM 4617 C C . ILE A 1 606 ? 11.938 19.540 22.090 1.00 82.12 606 ILE A C 1
ATOM 4619 O O . ILE A 1 606 ? 11.728 18.374 21.735 1.00 82.12 606 ILE A O 1
ATOM 4623 N N . PRO A 1 607 ? 10.910 20.414 22.204 1.00 75.25 607 PRO A N 1
ATOM 4624 C CA . PRO A 1 607 ? 9.533 20.034 21.878 1.00 75.25 607 PRO A CA 1
ATOM 4625 C C . PRO A 1 607 ? 9.348 19.641 20.413 1.00 75.25 607 PRO A C 1
ATOM 4627 O O . PRO A 1 607 ? 8.641 18.683 20.115 1.00 75.25 607 PRO A O 1
ATOM 4630 N N . THR A 1 608 ? 10.031 20.334 19.498 1.00 70.75 608 THR A N 1
ATOM 4631 C CA . THR A 1 608 ? 9.972 20.023 18.063 1.00 70.75 608 THR A CA 1
ATOM 4632 C C . THR A 1 608 ? 10.573 18.650 17.788 1.00 70.75 608 THR A C 1
ATOM 4634 O O . THR A 1 608 ? 9.901 17.813 17.191 1.00 70.75 608 THR A O 1
ATOM 4637 N N . ALA A 1 609 ? 11.774 18.370 18.303 1.00 79.19 609 ALA A N 1
ATOM 4638 C CA . ALA A 1 609 ? 12.404 17.056 18.173 1.00 79.19 609 ALA A CA 1
ATOM 4639 C C . ALA A 1 609 ? 11.522 15.935 18.756 1.00 79.19 609 ALA A C 1
ATOM 4641 O O . ALA A 1 609 ? 11.326 14.903 18.122 1.00 79.19 609 ALA A O 1
ATOM 4642 N N . THR A 1 610 ? 10.907 16.159 19.922 1.00 83.38 610 THR A N 1
ATOM 4643 C CA . THR A 1 610 ? 10.001 15.181 20.561 1.00 83.38 610 THR A CA 1
ATOM 4644 C C . THR A 1 610 ? 8.752 14.910 19.727 1.00 83.38 610 THR A C 1
ATOM 4646 O O . THR A 1 610 ? 8.337 13.759 19.594 1.00 83.38 610 THR A O 1
ATOM 4649 N N . ASN A 1 611 ? 8.163 15.952 19.138 1.00 70.50 611 ASN A N 1
ATOM 4650 C CA . ASN A 1 611 ? 7.017 15.807 18.247 1.00 70.50 611 ASN A CA 1
ATOM 4651 C C . ASN A 1 611 ? 7.394 15.072 16.958 1.00 70.50 611 ASN A C 1
ATOM 4653 O O . ASN A 1 611 ? 6.645 14.196 16.536 1.00 70.50 611 ASN A O 1
ATOM 4657 N N . ILE A 1 612 ? 8.563 15.352 16.371 1.00 68.56 612 ILE A N 1
ATOM 4658 C CA . ILE A 1 612 ? 9.059 14.602 15.209 1.00 68.56 612 ILE A CA 1
ATOM 4659 C C . ILE A 1 612 ? 9.210 13.117 15.560 1.00 68.56 612 ILE A C 1
ATOM 4661 O O . ILE A 1 612 ? 8.713 12.272 14.818 1.00 68.56 612 ILE A O 1
ATOM 4665 N N . ILE A 1 613 ? 9.821 12.798 16.708 1.00 76.50 613 ILE A N 1
ATOM 4666 C CA . ILE A 1 613 ? 9.957 11.416 17.195 1.00 76.50 613 ILE A CA 1
ATOM 4667 C C . ILE A 1 613 ? 8.581 10.753 17.304 1.00 76.50 613 ILE A C 1
ATOM 4669 O O . ILE A 1 613 ? 8.382 9.667 16.770 1.00 76.50 613 ILE A O 1
ATOM 4673 N N . TRP A 1 614 ? 7.610 11.404 17.948 1.00 73.25 614 TRP A N 1
ATOM 4674 C CA . TRP A 1 614 ? 6.262 10.853 18.100 1.00 73.25 614 TRP A CA 1
ATOM 4675 C C . TRP A 1 614 ? 5.563 10.599 16.763 1.00 73.25 614 TRP A C 1
ATOM 4677 O O . TRP A 1 614 ? 5.040 9.509 16.541 1.00 73.25 614 TRP A O 1
ATOM 4687 N N . LEU A 1 615 ? 5.602 11.571 15.852 1.00 62.12 615 LEU A N 1
ATOM 4688 C CA . LEU A 1 615 ? 5.011 11.429 14.524 1.00 62.12 615 LEU A CA 1
ATOM 4689 C C . LEU A 1 615 ? 5.677 10.289 13.746 1.00 62.12 615 LEU A C 1
ATOM 4691 O O . LEU A 1 615 ? 4.977 9.504 13.114 1.00 62.12 615 LEU A O 1
ATOM 4695 N N . ARG A 1 616 ? 6.997 10.107 13.872 1.00 61.53 616 ARG A N 1
ATOM 4696 C CA . ARG A 1 616 ? 7.710 8.957 13.290 1.00 61.53 616 ARG A CA 1
ATOM 4697 C C . ARG A 1 616 ? 7.315 7.623 13.922 1.00 61.53 616 ARG A C 1
ATOM 4699 O O . ARG A 1 616 ? 7.169 6.646 13.194 1.00 61.53 616 ARG A O 1
ATOM 4706 N N . LEU A 1 617 ? 7.108 7.570 15.241 1.00 64.69 617 LEU A N 1
ATOM 4707 C CA . LEU A 1 617 ? 6.619 6.366 15.931 1.00 64.69 617 LEU A CA 1
ATOM 4708 C C . LEU A 1 617 ? 5.199 5.990 15.489 1.00 64.69 617 LEU A C 1
ATOM 4710 O O . LEU A 1 617 ? 4.882 4.801 15.402 1.00 64.69 617 LEU A O 1
ATOM 4714 N N . LEU A 1 618 ? 4.370 6.990 15.186 1.00 54.19 618 LEU A N 1
ATOM 4715 C CA . LEU A 1 618 ? 3.057 6.796 14.580 1.00 54.19 618 LEU A CA 1
ATOM 4716 C C . LEU A 1 618 ? 3.144 6.455 13.089 1.00 54.19 618 LEU A C 1
ATOM 4718 O O . LEU A 1 618 ? 2.278 5.751 12.598 1.00 54.19 618 LEU A O 1
ATOM 4722 N N . GLY A 1 619 ? 4.177 6.913 12.381 1.00 47.50 619 GLY A N 1
ATOM 4723 C CA . GLY A 1 619 ? 4.270 6.869 10.920 1.00 47.50 619 GLY A CA 1
ATOM 4724 C C . GLY A 1 619 ? 3.544 8.029 10.222 1.00 47.50 619 GLY A C 1
ATOM 4725 O O . GLY A 1 619 ? 3.372 7.991 9.006 1.00 47.50 619 GLY A O 1
ATOM 4726 N N . LEU A 1 620 ? 3.133 9.059 10.973 1.00 47.56 620 LEU A N 1
ATOM 4727 C CA . LEU A 1 620 ? 2.530 10.287 10.449 1.00 47.56 620 LEU A CA 1
ATOM 4728 C C . LEU A 1 620 ? 3.575 11.170 9.767 1.00 47.56 620 LEU A C 1
ATOM 4730 O O . LEU A 1 620 ? 4.733 11.244 10.189 1.00 47.56 620 LEU A O 1
ATOM 4734 N N . GLN A 1 621 ? 3.136 11.904 8.744 1.00 50.06 621 GLN A N 1
ATOM 4735 C CA . GLN A 1 621 ? 3.996 12.807 8.000 1.00 50.06 621 GLN A CA 1
ATOM 4736 C C . GLN A 1 621 ? 3.794 14.276 8.384 1.00 50.06 621 GLN A C 1
ATOM 4738 O O . GLN A 1 621 ? 2.683 14.803 8.428 1.00 50.06 621 GLN A O 1
ATOM 4743 N N . ILE A 1 622 ? 4.915 14.962 8.608 1.00 53.66 622 ILE A N 1
ATOM 4744 C CA . ILE A 1 622 ? 4.963 16.414 8.771 1.00 53.66 622 ILE A CA 1
ATOM 4745 C C . ILE A 1 622 ? 4.832 17.046 7.384 1.00 53.66 622 ILE A C 1
ATOM 4747 O O . ILE A 1 622 ? 5.695 16.856 6.527 1.00 53.66 622 ILE A O 1
ATOM 4751 N N . SER A 1 623 ? 3.760 17.800 7.157 1.00 51.16 623 SER A N 1
ATOM 4752 C CA . SER A 1 623 ? 3.516 18.509 5.896 1.00 51.16 623 SER A CA 1
ATOM 4753 C C . SER A 1 623 ? 4.025 19.942 5.928 1.00 51.16 623 SER A C 1
ATOM 4755 O O . SER A 1 623 ? 4.406 20.492 4.895 1.00 51.16 623 SER A O 1
ATOM 4757 N N . TYR A 1 624 ? 4.101 20.537 7.116 1.00 54.12 624 TYR A N 1
ATOM 4758 C CA . TYR A 1 624 ? 4.677 21.855 7.317 1.00 54.12 624 TYR A CA 1
ATOM 4759 C C . TYR A 1 624 ? 5.293 21.976 8.712 1.00 54.12 624 TYR A C 1
ATOM 4761 O O . TYR A 1 624 ? 4.680 21.628 9.717 1.00 54.12 624 TYR A O 1
ATOM 4769 N N . LEU A 1 625 ? 6.505 22.519 8.763 1.00 58.56 625 LEU A N 1
ATOM 4770 C CA . LEU A 1 625 ? 7.186 22.931 9.983 1.00 58.56 625 LEU A CA 1
ATOM 4771 C C . LEU A 1 625 ? 7.719 24.335 9.713 1.00 58.56 625 LEU A C 1
ATOM 4773 O O . LEU A 1 625 ? 8.429 24.540 8.723 1.00 58.56 625 LEU A O 1
ATOM 4777 N N . SER A 1 626 ? 7.310 25.309 10.526 1.00 57.25 626 SER A N 1
ATOM 4778 C CA . SER A 1 626 ? 7.775 26.683 10.372 1.00 57.25 626 SER A CA 1
ATOM 4779 C C . SER A 1 626 ? 9.252 26.793 10.746 1.00 57.25 626 SER A C 1
ATOM 4781 O O . SER A 1 626 ? 9.722 26.111 11.658 1.00 57.25 626 SER A O 1
ATOM 4783 N N . GLU A 1 627 ? 9.963 27.727 10.111 1.00 61.22 627 GLU A N 1
ATOM 4784 C CA . GLU A 1 627 ? 11.200 28.245 10.698 1.00 61.22 627 GLU A CA 1
ATOM 4785 C C . GLU A 1 627 ? 10.906 28.864 12.074 1.00 61.22 627 GLU A C 1
ATOM 4787 O O . GLU A 1 627 ? 9.750 29.110 12.443 1.00 61.22 627 GLU A O 1
ATOM 4792 N N . GLU A 1 628 ? 11.958 29.101 12.849 1.00 62.06 628 GLU A N 1
ATOM 4793 C CA . GLU A 1 628 ? 11.838 29.760 14.140 1.00 62.06 628 GLU A CA 1
ATOM 4794 C C . GLU A 1 628 ? 11.315 31.192 13.977 1.00 62.06 628 GLU A C 1
ATOM 4796 O O . GLU A 1 628 ? 11.949 32.042 13.348 1.00 62.06 628 GLU A O 1
ATOM 4801 N N . ILE A 1 629 ? 10.151 31.469 14.563 1.00 70.88 629 ILE A N 1
ATOM 4802 C CA . ILE A 1 629 ? 9.549 32.800 14.561 1.00 70.88 629 ILE A CA 1
ATOM 4803 C C . ILE A 1 629 ? 9.934 33.483 15.873 1.00 70.88 629 ILE A C 1
ATOM 4805 O O . ILE A 1 629 ? 9.543 33.033 16.948 1.00 70.88 629 ILE A O 1
ATOM 4809 N N . SER A 1 630 ? 10.693 34.577 15.798 1.00 74.38 630 SER A N 1
ATOM 4810 C CA . SER A 1 630 ? 10.995 35.398 16.978 1.00 74.38 630 SER A CA 1
ATOM 4811 C C . SER A 1 630 ? 9.727 36.070 17.502 1.00 74.38 630 SER A C 1
ATOM 4813 O O . SER A 1 630 ? 8.982 36.682 16.730 1.00 74.38 630 SER A O 1
ATOM 4815 N N . SER A 1 631 ? 9.512 36.031 18.818 1.00 71.50 631 SER A N 1
ATOM 4816 C CA . SER A 1 631 ? 8.381 36.704 19.458 1.00 71.50 631 SER A CA 1
ATOM 4817 C C . SER A 1 631 ? 8.380 38.233 19.282 1.00 71.50 631 SER A C 1
ATOM 4819 O O . SER A 1 631 ? 7.328 38.858 19.384 1.00 71.50 631 SER A O 1
ATOM 4821 N N . GLU A 1 632 ? 9.515 38.855 18.930 1.00 70.00 632 GLU A N 1
ATOM 4822 C CA . GLU A 1 632 ? 9.580 40.291 18.588 1.00 70.00 632 GLU A CA 1
ATOM 4823 C C . GLU A 1 632 ? 8.682 40.659 17.397 1.00 70.00 632 GLU A C 1
ATOM 4825 O O . GLU A 1 632 ? 8.303 41.817 17.221 1.00 70.00 632 GLU A O 1
ATOM 4830 N N . TYR A 1 633 ? 8.326 39.673 16.574 1.00 62.97 633 TYR A N 1
ATOM 4831 C CA . TYR A 1 633 ? 7.471 39.855 15.410 1.00 62.97 633 TYR A CA 1
ATOM 4832 C C . TYR A 1 633 ? 6.011 40.205 15.770 1.00 62.97 633 TYR A C 1
ATOM 4834 O O . TYR A 1 633 ? 5.274 40.699 14.916 1.00 62.97 633 TYR A O 1
ATOM 4842 N N . PHE A 1 634 ? 5.587 39.985 17.021 1.00 62.38 634 PHE A N 1
ATOM 4843 C CA . PHE A 1 634 ? 4.193 40.130 17.465 1.00 62.38 634 PHE A CA 1
ATOM 4844 C C . PHE A 1 634 ? 3.898 41.440 18.221 1.00 62.38 634 PHE A C 1
ATOM 4846 O O . PHE A 1 634 ? 2.770 41.615 18.682 1.00 62.38 634 PHE A O 1
ATOM 4853 N N . ASP A 1 635 ? 4.859 42.378 18.292 1.00 52.84 635 ASP A N 1
ATOM 4854 C CA . ASP A 1 635 ? 4.775 43.651 19.039 1.00 52.84 635 ASP A CA 1
ATOM 4855 C C . ASP A 1 635 ? 3.619 44.554 18.529 1.00 52.84 635 ASP A C 1
ATOM 4857 O O . ASP A 1 635 ? 3.800 45.456 17.705 1.00 52.84 635 ASP A O 1
ATOM 4861 N N . GLY A 1 636 ? 2.382 44.266 18.967 1.00 50.88 636 GLY A N 1
ATOM 4862 C CA . GLY A 1 636 ? 1.162 44.974 18.555 1.00 50.88 636 GLY A CA 1
ATOM 4863 C C . GLY A 1 636 ? -0.154 44.176 18.434 1.00 50.88 636 GLY A C 1
ATOM 4864 O O . GLY A 1 636 ? -1.163 44.804 18.105 1.00 50.88 636 GLY A O 1
ATOM 4865 N N . GLY A 1 637 ? -0.207 42.858 18.694 1.00 58.22 637 GLY A N 1
ATOM 4866 C CA . GLY A 1 637 ? -1.460 42.066 18.759 1.00 58.22 637 GLY A CA 1
ATOM 4867 C C . GLY A 1 637 ? -1.651 41.011 17.648 1.00 58.22 637 GLY A C 1
ATOM 4868 O O . GLY A 1 637 ? -0.692 40.370 17.240 1.00 58.22 637 GLY A O 1
ATOM 4869 N N . LEU A 1 638 ? -2.894 40.804 17.168 1.00 44.91 638 LEU A N 1
ATOM 4870 C CA . LEU A 1 638 ? -3.264 39.834 16.109 1.00 44.91 638 LEU A CA 1
ATOM 4871 C C . LEU A 1 638 ? -2.471 40.079 14.812 1.00 44.91 638 LEU A C 1
ATOM 4873 O O . LEU A 1 638 ? -2.670 41.101 14.153 1.00 44.91 638 LEU A O 1
ATOM 4877 N N . GLN A 1 639 ? -1.627 39.127 14.408 1.00 54.97 639 GLN A N 1
ATOM 4878 C CA . GLN A 1 639 ? -0.888 39.178 13.142 1.00 54.97 639 GLN A CA 1
ATOM 4879 C C . GLN A 1 639 ? -1.117 37.888 12.337 1.00 54.97 639 GLN A C 1
ATOM 4881 O O . GLN A 1 639 ? -0.987 36.781 12.853 1.00 54.97 639 GLN A O 1
ATOM 4886 N N . TRP A 1 640 ? -1.490 38.034 11.062 1.00 44.88 640 TRP A N 1
ATOM 4887 C CA . TRP A 1 640 ? -1.734 36.924 10.131 1.00 44.88 640 TRP A CA 1
ATOM 4888 C C . TRP A 1 640 ? -0.435 36.453 9.472 1.00 44.88 640 TRP A C 1
ATOM 4890 O O . TRP A 1 640 ? 0.352 37.278 9.002 1.00 44.88 640 TRP A O 1
ATOM 4900 N N . GLN A 1 641 ? -0.263 35.138 9.350 1.00 46.38 641 GLN A N 1
ATOM 4901 C CA . GLN A 1 641 ? 0.727 34.503 8.480 1.00 46.38 641 GLN A CA 1
ATOM 4902 C C . GLN A 1 641 ? 0.114 33.230 7.885 1.00 46.38 641 GLN A C 1
ATOM 4904 O O . GLN A 1 641 ? -0.314 32.354 8.627 1.00 46.38 641 GLN A O 1
ATOM 4909 N N . GLY A 1 642 ? 0.133 33.101 6.559 1.00 38.38 642 GLY A N 1
ATOM 4910 C CA . GLY A 1 642 ? 0.047 31.808 5.883 1.00 38.38 642 GLY A CA 1
ATOM 4911 C C . GLY A 1 642 ? 1.242 31.614 4.943 1.00 38.38 642 GLY A C 1
ATOM 4912 O O . GLY A 1 642 ? 1.326 32.329 3.948 1.00 38.38 642 GLY A O 1
ATOM 4913 N N . GLY A 1 643 ? 2.118 30.646 5.261 1.00 33.34 643 GLY A N 1
ATOM 4914 C CA . GLY A 1 643 ? 3.058 29.937 4.364 1.00 33.34 643 GLY A CA 1
ATOM 4915 C C . GLY A 1 643 ? 4.346 30.652 3.902 1.00 33.34 643 GLY A C 1
ATOM 4916 O O . GLY A 1 643 ? 4.347 31.845 3.618 1.00 33.34 643 GLY A O 1
ATOM 4917 N N . LEU A 1 644 ? 5.451 29.896 3.773 1.00 27.80 644 LEU A N 1
ATOM 4918 C CA . LEU A 1 644 ? 6.760 30.334 3.245 1.00 27.80 644 LEU A CA 1
ATOM 4919 C C . LEU A 1 644 ? 6.644 31.214 1.980 1.00 27.80 644 LEU A C 1
ATOM 4921 O O . LEU A 1 644 ? 6.117 30.783 0.954 1.00 27.80 644 LEU A O 1
ATOM 4925 N N . GLN A 1 645 ? 7.240 32.414 2.007 1.00 25.84 645 GLN A N 1
ATOM 4926 C CA . GLN A 1 645 ? 7.626 33.114 0.780 1.00 25.84 645 GLN A CA 1
ATOM 4927 C C . GLN A 1 645 ? 8.898 32.481 0.218 1.00 25.84 645 GLN A C 1
ATOM 4929 O O . GLN A 1 645 ? 9.941 32.525 0.865 1.00 25.84 645 GLN A O 1
ATOM 4934 N N . TRP A 1 646 ? 8.848 32.009 -1.030 1.00 22.66 646 TRP A N 1
ATOM 4935 C CA . TRP A 1 646 ? 10.060 31.869 -1.831 1.00 22.66 646 TRP A CA 1
ATOM 4936 C C . TRP A 1 646 ? 10.107 32.912 -2.947 1.00 22.66 646 TRP A C 1
ATOM 4938 O O . TRP A 1 646 ? 9.276 32.940 -3.857 1.00 22.66 646 TRP A O 1
ATOM 4948 N N . GLN A 1 647 ? 11.122 33.770 -2.870 1.00 25.67 647 GLN A N 1
ATOM 4949 C CA . GLN A 1 647 ? 11.656 34.528 -3.991 1.00 25.67 647 GLN A CA 1
ATOM 4950 C C . GLN A 1 647 ? 12.907 33.801 -4.508 1.00 25.67 647 GLN A C 1
ATOM 4952 O O . GLN A 1 647 ? 13.912 33.762 -3.806 1.00 25.67 647 GLN A O 1
ATOM 4957 N N . GLY A 1 648 ? 12.886 33.349 -5.769 1.00 21.02 648 GLY A N 1
ATOM 4958 C CA . GLY A 1 648 ? 14.068 33.467 -6.637 1.00 21.02 648 GLY A CA 1
ATOM 4959 C C . GLY A 1 648 ? 14.549 32.253 -7.443 1.00 21.02 648 GLY A C 1
ATOM 4960 O O . GLY A 1 648 ? 15.511 31.614 -7.052 1.00 21.02 648 GLY A O 1
ATOM 4961 N N . GLY A 1 649 ? 14.073 32.084 -8.687 1.00 20.89 649 GLY A N 1
ATOM 4962 C CA . GLY A 1 649 ? 14.789 31.308 -9.718 1.00 20.89 649 GLY A CA 1
ATOM 4963 C C . GLY A 1 649 ? 14.385 31.649 -11.166 1.00 20.89 649 GLY A C 1
ATOM 4964 O O . GLY A 1 649 ? 13.346 31.210 -11.639 1.00 20.89 649 GLY A O 1
ATOM 4965 N N . LEU A 1 650 ? 15.201 32.449 -11.871 1.00 23.23 650 LEU A N 1
ATOM 4966 C CA . LEU A 1 650 ? 15.126 32.819 -13.311 1.00 23.23 650 LEU A CA 1
ATOM 4967 C C . LEU A 1 650 ? 15.517 31.604 -14.210 1.00 23.23 650 LEU A C 1
ATOM 4969 O O . LEU A 1 650 ? 16.379 30.846 -13.788 1.00 23.23 650 LEU A O 1
ATOM 4973 N N . SER A 1 651 ? 15.035 31.328 -15.445 1.00 24.19 651 SER A N 1
ATOM 4974 C CA . SER A 1 651 ? 15.147 32.117 -16.699 1.00 24.19 651 SER A CA 1
ATOM 4975 C C . SER A 1 651 ? 14.632 31.367 -17.979 1.00 24.19 651 SER A C 1
ATOM 4977 O O . SER A 1 651 ? 15.100 30.271 -18.254 1.00 24.19 651 SER A O 1
ATOM 4979 N N . TRP A 1 652 ? 13.825 32.066 -18.811 1.00 23.83 652 TRP A N 1
ATOM 4980 C CA . TRP A 1 652 ? 13.714 32.161 -20.308 1.00 23.83 652 TRP A CA 1
ATOM 4981 C C . TRP A 1 652 ? 13.565 30.960 -21.281 1.00 23.83 652 TRP A C 1
ATOM 4983 O O . TRP A 1 652 ? 14.451 30.123 -21.330 1.00 23.83 652 TRP A O 1
ATOM 4993 N N . GLN A 1 653 ? 12.595 31.058 -22.230 1.00 26.67 653 GLN A N 1
ATOM 4994 C CA . GLN A 1 653 ? 12.696 31.279 -23.716 1.00 26.67 653 GLN A CA 1
ATOM 4995 C C . GLN A 1 653 ? 11.267 31.544 -24.291 1.00 26.67 653 GLN A C 1
ATOM 4997 O O . GLN A 1 653 ? 10.350 30.843 -23.898 1.00 26.67 653 GLN A O 1
ATOM 5002 N N . GLY A 1 654 ? 10.911 32.459 -25.208 1.00 24.00 654 GLY A N 1
ATOM 5003 C CA . GLY A 1 654 ? 11.556 33.527 -25.978 1.00 24.00 654 GLY A CA 1
ATOM 5004 C C . GLY A 1 654 ? 10.531 34.163 -26.960 1.00 24.00 654 GLY A C 1
ATOM 5005 O O . GLY A 1 654 ? 9.576 33.502 -27.356 1.00 24.00 654 GLY A O 1
ATOM 5006 N N . GLY A 1 655 ? 10.736 35.427 -27.376 1.00 23.09 655 GLY A N 1
ATOM 5007 C CA . GLY A 1 655 ? 10.128 35.990 -28.600 1.00 23.09 655 GLY A CA 1
ATOM 5008 C C . GLY A 1 655 ? 9.537 37.411 -28.545 1.00 23.09 655 GLY A C 1
ATOM 5009 O O . GLY A 1 655 ? 8.322 37.551 -28.543 1.00 23.09 655 GLY A O 1
ATOM 5010 N N . LEU A 1 656 ? 10.370 38.464 -28.603 1.00 25.08 656 LEU A N 1
ATOM 5011 C CA . LEU A 1 656 ? 10.373 39.483 -29.682 1.00 25.08 656 LEU A CA 1
ATOM 5012 C C . LEU A 1 656 ? 11.321 40.659 -29.379 1.00 25.08 656 LEU A C 1
ATOM 5014 O O . LEU A 1 656 ? 11.499 41.099 -28.248 1.00 25.08 656 LEU A O 1
ATOM 5018 N N . GLN A 1 657 ? 11.959 41.136 -30.446 1.00 24.70 657 GLN A N 1
ATOM 5019 C CA . GLN A 1 657 ? 13.041 42.112 -30.471 1.00 24.70 657 GLN A CA 1
ATOM 5020 C C . GLN A 1 657 ? 12.562 43.577 -30.610 1.00 24.70 657 GLN A C 1
ATOM 5022 O O . GLN A 1 657 ? 11.806 43.892 -31.519 1.00 24.70 657 GLN A O 1
ATOM 5027 N N . TRP A 1 658 ? 13.187 44.438 -29.789 1.00 25.48 658 TRP A N 1
ATOM 5028 C CA . TRP A 1 658 ? 13.753 45.782 -30.048 1.00 25.48 658 TRP A CA 1
ATOM 5029 C C . TRP A 1 658 ? 12.917 47.076 -30.237 1.00 25.48 658 TRP A C 1
ATOM 5031 O O . TRP A 1 658 ? 11.979 47.169 -31.015 1.00 25.48 658 TRP A O 1
ATOM 5041 N N . GLN A 1 659 ? 13.529 48.123 -29.648 1.00 25.16 659 GLN A N 1
ATOM 5042 C CA . GLN A 1 659 ? 13.650 49.543 -30.048 1.00 25.16 659 GLN A CA 1
ATOM 5043 C C . GLN A 1 659 ? 12.559 50.555 -29.660 1.00 25.16 659 GLN A C 1
ATOM 5045 O O . GLN A 1 659 ? 11.548 50.699 -30.334 1.00 25.16 659 GLN A O 1
ATOM 5050 N N . GLY A 1 660 ? 12.899 51.425 -28.694 1.00 24.45 660 GLY A N 1
ATOM 5051 C CA . GLY A 1 660 ? 12.365 52.791 -28.655 1.00 24.45 660 GLY A CA 1
ATOM 5052 C C . GLY A 1 660 ? 12.396 53.500 -27.298 1.00 24.45 660 GLY A C 1
ATOM 5053 O O . GLY A 1 660 ? 11.446 53.397 -26.543 1.00 24.45 660 GLY A O 1
ATOM 5054 N N . GLY A 1 661 ? 13.457 54.277 -27.047 1.00 23.06 661 GLY A N 1
ATOM 5055 C CA . GLY A 1 661 ? 13.367 55.653 -26.526 1.00 23.06 661 GLY A CA 1
ATOM 5056 C C . GLY A 1 661 ? 12.776 55.930 -25.134 1.00 23.06 661 GLY A C 1
ATOM 5057 O O . GLY A 1 661 ? 11.569 55.969 -24.944 1.00 23.06 661 GLY A O 1
ATOM 5058 N N . LEU A 1 662 ? 13.668 56.325 -24.219 1.00 26.53 662 LEU A N 1
ATOM 5059 C CA . LEU A 1 662 ? 13.428 57.250 -23.099 1.00 26.53 662 LEU A CA 1
ATOM 5060 C C . LEU A 1 662 ? 12.390 58.350 -23.432 1.00 26.53 662 LEU A C 1
ATOM 5062 O O . LEU A 1 662 ? 12.521 58.980 -24.479 1.00 26.53 662 LEU A O 1
ATOM 5066 N N . GLN A 1 663 ? 11.512 58.726 -22.490 1.00 24.75 663 GL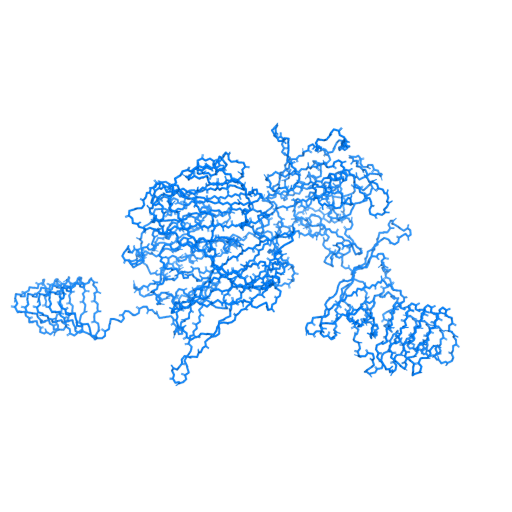N A N 1
ATOM 5067 C CA . GLN A 1 663 ? 11.669 59.993 -21.752 1.00 24.75 663 GLN A CA 1
ATOM 5068 C C . GLN A 1 663 ? 10.627 60.254 -20.645 1.00 24.75 663 GLN A C 1
ATOM 5070 O O . GLN A 1 663 ? 9.468 59.867 -20.700 1.00 24.75 663 GLN A O 1
ATOM 5075 N N . TRP A 1 664 ? 11.166 60.942 -19.640 1.00 25.00 664 TRP A N 1
ATOM 5076 C CA . TRP A 1 664 ? 10.669 61.444 -18.362 1.00 25.00 664 TRP A CA 1
ATOM 5077 C C . TRP A 1 664 ? 9.499 62.449 -18.437 1.00 25.00 664 TRP A C 1
ATOM 5079 O O . TRP A 1 664 ? 9.349 63.124 -19.448 1.00 25.00 664 TRP A O 1
ATOM 5089 N N . GLN A 1 665 ? 8.821 62.697 -17.303 1.00 23.89 665 GLN A N 1
ATOM 5090 C CA . GLN A 1 665 ? 8.900 63.952 -16.508 1.00 23.89 665 GLN A CA 1
ATOM 5091 C C . GLN A 1 665 ? 7.642 64.190 -15.642 1.00 23.89 665 GLN A C 1
ATOM 5093 O O . GLN A 1 665 ? 6.556 64.402 -16.165 1.00 23.89 665 GLN A O 1
ATOM 5098 N N . GLY A 1 666 ? 7.852 64.323 -14.324 1.00 22.36 666 GLY A N 1
ATOM 5099 C CA . GLY A 1 666 ? 7.048 65.183 -13.442 1.00 22.36 666 GLY A CA 1
ATOM 5100 C C . GLY A 1 666 ? 5.951 64.517 -12.598 1.00 22.36 666 GLY A C 1
ATOM 5101 O O . GLY A 1 666 ? 5.130 63.773 -13.114 1.00 22.36 666 GLY A O 1
ATOM 5102 N N . GLY A 1 667 ? 5.887 64.892 -11.310 1.00 22.25 667 GLY A N 1
ATOM 5103 C CA . GLY A 1 667 ? 4.614 64.956 -10.573 1.00 22.25 667 GLY A CA 1
ATOM 5104 C C . GLY A 1 667 ? 4.513 64.217 -9.233 1.00 22.25 667 GLY A C 1
ATOM 5105 O O . GLY A 1 667 ? 4.032 63.099 -9.171 1.00 22.25 667 GLY A O 1
ATOM 5106 N N . LEU A 1 668 ? 4.933 64.904 -8.169 1.00 23.89 668 LEU A N 1
ATOM 5107 C CA . LEU A 1 668 ? 4.432 64.911 -6.781 1.00 23.89 668 LEU A CA 1
ATOM 5108 C C . LEU A 1 668 ? 3.193 64.060 -6.376 1.00 23.89 668 LEU A C 1
ATOM 5110 O O . LEU A 1 668 ? 2.111 64.217 -6.923 1.00 23.89 668 LEU A O 1
ATOM 5114 N N . GLN A 1 669 ? 3.387 63.324 -5.271 1.00 24.31 669 GLN A N 1
ATOM 5115 C CA . GLN A 1 669 ? 2.598 63.240 -4.016 1.00 24.31 669 GLN A CA 1
ATOM 5116 C C . GLN A 1 669 ? 1.061 63.011 -3.990 1.00 24.31 669 GLN A C 1
ATOM 5118 O O . GLN A 1 669 ? 0.275 63.891 -4.311 1.00 24.31 669 GLN A O 1
ATOM 5123 N N . TRP A 1 670 ? 0.705 61.846 -3.413 1.00 26.50 670 TRP A N 1
ATOM 5124 C CA . TRP A 1 670 ? -0.275 61.512 -2.346 1.00 26.50 670 TRP A CA 1
ATOM 5125 C C . TRP A 1 670 ? -1.554 62.351 -2.121 1.00 26.50 670 TRP A C 1
ATOM 5127 O O . TRP A 1 670 ? -1.460 63.521 -1.766 1.00 26.50 670 TRP A O 1
ATOM 5137 N N . GLN A 1 671 ? -2.717 61.665 -2.088 1.00 24.67 671 GLN A N 1
ATOM 5138 C CA . GLN A 1 671 ? -3.635 61.532 -0.924 1.00 24.67 671 GLN A CA 1
ATOM 5139 C C . GLN A 1 671 ? -4.905 60.693 -1.257 1.00 24.67 671 GLN A C 1
ATOM 5141 O O . GLN A 1 671 ? -5.665 61.064 -2.140 1.00 24.67 671 GLN A O 1
ATOM 5146 N N . GLY A 1 672 ? -5.151 59.610 -0.496 1.00 23.36 672 GLY A N 1
ATOM 5147 C CA . GLY A 1 672 ? -6.480 59.101 -0.078 1.00 23.36 672 GLY A CA 1
ATOM 5148 C C . GLY A 1 672 ? -7.481 58.485 -1.085 1.00 23.36 672 GLY A C 1
ATOM 5149 O O . GLY A 1 672 ? -8.273 59.205 -1.672 1.00 23.36 672 GLY A O 1
ATOM 5150 N N . GLY A 1 673 ? -7.529 57.141 -1.127 1.00 25.11 673 GLY A N 1
ATOM 5151 C CA . GLY A 1 673 ? -8.723 56.262 -1.084 1.00 25.11 673 GLY A CA 1
ATOM 5152 C C . GLY A 1 673 ? -9.872 56.368 -2.109 1.00 25.11 673 GLY A C 1
ATOM 5153 O O . GLY A 1 673 ? -10.710 57.255 -2.003 1.00 25.11 673 GLY A O 1
ATOM 5154 N N . LEU A 1 674 ? -10.020 55.345 -2.971 1.00 22.69 674 LEU A N 1
ATOM 5155 C CA . LEU A 1 674 ? -11.188 54.434 -3.043 1.00 22.69 674 LEU A CA 1
ATOM 5156 C C . LEU A 1 674 ? -10.976 53.324 -4.100 1.00 22.69 674 LEU A C 1
ATOM 5158 O O . LEU A 1 674 ? -10.281 53.508 -5.093 1.00 22.69 674 LEU A O 1
ATOM 5162 N N . GLN A 1 675 ? -11.570 52.168 -3.808 1.00 28.78 675 GLN A N 1
ATOM 5163 C CA . GLN A 1 675 ? -11.367 50.824 -4.362 1.00 28.78 675 GLN A CA 1
ATOM 5164 C C . GLN A 1 675 ? -11.883 50.576 -5.795 1.00 28.78 675 GLN A C 1
ATOM 5166 O O . GLN A 1 675 ? -12.842 51.217 -6.215 1.00 28.78 675 GLN A O 1
ATOM 5171 N N . TRP A 1 676 ? -11.308 49.559 -6.460 1.00 21.48 676 TRP A N 1
ATOM 5172 C CA . TRP A 1 676 ? -11.923 48.398 -7.162 1.00 21.48 676 TRP A CA 1
ATOM 5173 C C . TRP A 1 676 ? -10.808 47.659 -7.942 1.00 21.48 676 TRP A C 1
ATOM 5175 O O . TRP A 1 676 ? -9.876 48.317 -8.388 1.00 21.48 676 TRP A O 1
ATOM 5185 N N . GLN A 1 677 ? -10.811 46.360 -8.255 1.00 23.78 677 GLN A N 1
ATOM 5186 C CA . GLN A 1 677 ? -11.472 45.121 -7.814 1.00 23.78 677 GLN A CA 1
ATOM 5187 C C . GLN A 1 677 ? -10.972 44.042 -8.801 1.00 23.78 677 GLN A C 1
ATOM 5189 O O . GLN A 1 677 ? -10.997 44.296 -10.003 1.00 23.78 677 GLN A O 1
ATOM 5194 N N . GLY A 1 678 ? -10.602 42.855 -8.304 1.00 21.78 678 GLY A N 1
ATOM 5195 C CA . GLY A 1 678 ? -10.353 41.640 -9.100 1.00 21.78 678 GLY A CA 1
ATOM 5196 C C . GLY A 1 678 ? -9.059 41.670 -9.928 1.00 21.78 678 GLY A C 1
ATOM 5197 O O . GLY A 1 678 ? -8.735 42.644 -10.587 1.00 21.78 678 GLY A O 1
ATOM 5198 N N . GLY A 1 679 ? -8.236 40.637 -9.970 1.00 22.98 679 GLY A N 1
ATOM 5199 C CA . GLY A 1 679 ? -8.386 39.264 -9.527 1.00 22.98 679 GLY A CA 1
ATOM 5200 C C . GLY A 1 679 ? -7.365 38.468 -10.332 1.00 22.98 679 GLY A C 1
ATOM 5201 O O . GLY A 1 679 ? -7.285 38.653 -11.543 1.00 22.98 679 GLY A O 1
ATOM 5202 N N . LEU A 1 680 ? -6.541 37.701 -9.623 1.00 23.14 680 LEU A N 1
ATOM 5203 C CA . LEU A 1 680 ? -5.794 36.498 -10.016 1.00 23.14 680 LEU A CA 1
ATOM 5204 C C . LEU A 1 680 ? -4.677 36.336 -8.980 1.00 23.14 680 LEU A C 1
ATOM 5206 O O . LEU A 1 680 ? -3.492 36.521 -9.251 1.00 23.14 680 LEU A O 1
ATOM 5210 N N . GLN A 1 681 ? -5.102 36.064 -7.746 1.00 25.03 681 GLN A N 1
ATOM 5211 C CA . GLN A 1 681 ? -4.231 35.482 -6.739 1.00 25.03 681 GLN A CA 1
ATOM 5212 C C . GLN A 1 681 ? -4.155 33.995 -7.066 1.00 25.03 681 GLN A C 1
ATOM 5214 O O . GLN A 1 681 ? -5.156 33.290 -6.964 1.00 25.03 681 GLN A O 1
ATOM 5219 N N . TRP A 1 682 ? -2.997 33.554 -7.549 1.00 20.33 682 TRP A N 1
ATOM 5220 C CA . TRP A 1 682 ? -2.709 32.135 -7.666 1.00 20.33 682 TRP A CA 1
ATOM 5221 C C . TRP A 1 682 ? -2.328 31.604 -6.292 1.00 20.33 682 TRP A C 1
ATOM 5223 O O . TRP A 1 682 ? -1.494 32.167 -5.585 1.00 20.33 682 TRP A O 1
ATOM 5233 N N . GLN A 1 683 ? -3.064 30.562 -5.939 1.00 30.34 683 GLN A N 1
ATOM 5234 C CA . GLN A 1 683 ? -3.183 29.920 -4.650 1.00 30.34 683 GLN A CA 1
ATOM 5235 C C . GLN A 1 683 ? -2.120 28.825 -4.556 1.00 30.34 683 GLN A C 1
ATOM 5237 O O . GLN A 1 683 ? -2.171 27.861 -5.311 1.00 30.34 683 GLN A O 1
ATOM 5242 N N . GLY A 1 684 ? -1.164 28.980 -3.643 1.00 26.91 684 GLY A N 1
ATOM 5243 C CA . GLY A 1 684 ? -0.272 27.905 -3.214 1.00 26.91 684 GLY A CA 1
ATOM 5244 C C . GLY A 1 684 ? -0.710 27.437 -1.833 1.00 26.91 684 GLY A C 1
ATOM 5245 O O . GLY A 1 684 ? -0.471 28.131 -0.851 1.00 26.91 684 GLY A O 1
ATOM 5246 N N . GLY A 1 685 ? -1.392 26.299 -1.768 1.00 32.12 685 GLY A N 1
ATOM 5247 C CA . GLY A 1 685 ? -1.801 25.652 -0.524 1.00 32.12 685 GLY A CA 1
ATOM 5248 C C . GLY A 1 685 ? -2.107 24.183 -0.794 1.00 32.12 685 GLY A C 1
ATOM 5249 O O . GLY A 1 685 ? -2.544 23.849 -1.894 1.00 32.12 685 GLY A O 1
ATOM 5250 N N . LEU A 1 686 ? -1.832 23.330 0.192 1.00 35.78 686 LEU A N 1
ATOM 5251 C CA . LEU A 1 686 ? -2.008 21.877 0.128 1.00 35.78 686 LEU A CA 1
ATOM 5252 C C . LEU A 1 686 ? -3.456 21.516 -0.261 1.00 35.78 686 LEU A C 1
ATOM 5254 O O . LEU A 1 686 ? -4.404 22.050 0.316 1.00 35.78 686 LEU A O 1
ATOM 5258 N N . GLN A 1 687 ? -3.630 20.619 -1.239 1.00 35.72 687 GLN A N 1
ATOM 5259 C CA . GLN A 1 687 ? -4.916 19.972 -1.518 1.00 35.72 687 GLN A CA 1
ATOM 5260 C C . GLN A 1 687 ? -5.042 18.743 -0.612 1.00 35.72 687 GLN A C 1
ATOM 5262 O O . GLN A 1 687 ? -4.294 17.783 -0.763 1.00 35.72 687 GLN A O 1
ATOM 5267 N N . TRP A 1 688 ? -5.950 18.803 0.360 1.00 41.59 688 TRP A N 1
ATOM 5268 C CA . TRP A 1 688 ? -6.173 17.739 1.339 1.00 41.59 688 TRP A CA 1
ATOM 5269 C C . TRP A 1 688 ? -7.140 16.672 0.788 1.00 41.59 688 TRP A C 1
ATOM 5271 O O . TRP A 1 688 ? -8.189 17.039 0.254 1.00 41.59 688 TRP A O 1
ATOM 5281 N N . GLN A 1 689 ? -6.781 15.383 0.883 1.00 36.78 689 GLN A N 1
ATOM 5282 C CA . GLN A 1 689 ? -7.506 14.263 0.248 1.00 36.78 689 GLN A CA 1
ATOM 5283 C C . GLN A 1 689 ? -8.019 13.165 1.218 1.00 36.78 689 GLN A C 1
ATOM 5285 O O . GLN A 1 689 ? -8.669 12.231 0.756 1.00 36.78 689 GLN A O 1
ATOM 5290 N N . GLY A 1 690 ? -7.837 13.281 2.544 1.00 39.81 690 GLY A N 1
ATOM 5291 C CA . GLY A 1 690 ? -8.376 12.320 3.530 1.00 39.81 690 GLY A CA 1
ATOM 5292 C C . GLY A 1 690 ? -7.584 12.236 4.851 1.00 39.81 690 GLY A C 1
ATOM 5293 O O . GLY A 1 690 ? -6.422 12.634 4.881 1.00 39.81 690 GLY A O 1
ATOM 5294 N N . GLY A 1 691 ? -8.221 11.761 5.941 1.00 48.81 691 GLY A N 1
ATOM 5295 C CA . GLY A 1 691 ? -7.604 11.448 7.252 1.00 48.81 691 GLY A CA 1
ATOM 5296 C C . GLY A 1 691 ? -7.685 12.493 8.395 1.00 48.81 691 GLY A C 1
ATOM 5297 O O . GLY A 1 691 ? -8.570 13.341 8.431 1.00 48.81 691 GLY A O 1
ATOM 5298 N N . THR A 1 692 ? -6.768 12.442 9.365 1.00 52.19 692 THR A N 1
ATOM 5299 C CA . THR A 1 692 ? -6.659 13.407 10.484 1.00 52.19 692 THR A CA 1
ATOM 5300 C C . THR A 1 692 ? -5.694 14.555 10.148 1.00 52.19 692 THR A C 1
ATOM 5302 O O . THR A 1 692 ? -4.595 14.326 9.633 1.00 52.19 692 THR A O 1
ATOM 5305 N N . LEU A 1 693 ? -6.062 15.804 10.466 1.00 60.47 693 LEU A N 1
ATOM 5306 C CA . LEU A 1 693 ? -5.166 16.973 10.440 1.00 60.47 693 LEU A CA 1
ATOM 5307 C C . LEU A 1 693 ? -4.809 17.380 11.872 1.00 60.47 693 LEU A C 1
ATOM 5309 O O . LEU A 1 693 ? -5.686 17.743 12.650 1.00 60.47 693 LEU A O 1
ATOM 5313 N N . GLU A 1 694 ? -3.521 17.395 12.204 1.00 65.44 694 GLU A N 1
ATOM 5314 C CA . GLU A 1 694 ? -3.017 17.975 13.449 1.00 65.44 694 GLU A CA 1
ATOM 5315 C C . GLU A 1 694 ? -2.258 19.274 13.158 1.00 65.44 694 GLU A C 1
ATOM 5317 O O . GLU A 1 694 ? -1.337 19.320 12.342 1.00 65.44 694 GLU A O 1
ATOM 5322 N N . LEU A 1 695 ? -2.649 20.348 13.841 1.00 70.06 695 LEU A N 1
ATOM 5323 C CA . LEU A 1 695 ? -1.982 21.647 13.807 1.00 70.06 695 LEU A CA 1
ATOM 5324 C C . LEU A 1 695 ? -1.573 21.995 15.232 1.00 70.06 695 LEU A C 1
ATOM 5326 O O . LEU A 1 695 ? -2.437 22.119 16.100 1.00 70.06 695 LEU A O 1
ATOM 5330 N N . GLY A 1 696 ? -0.282 22.212 15.463 1.00 70.44 696 GLY A N 1
ATOM 5331 C CA . GLY A 1 696 ? 0.232 22.555 16.781 1.00 70.44 696 GLY A CA 1
ATOM 5332 C C . GLY A 1 696 ? 1.142 23.774 16.798 1.00 70.44 696 GLY A C 1
ATOM 5333 O O . GLY A 1 696 ? 1.766 24.148 15.807 1.00 70.44 696 GLY A O 1
ATOM 5334 N N . LEU A 1 697 ? 1.189 24.401 17.966 1.00 70.62 697 LEU A N 1
ATOM 5335 C CA . LEU A 1 697 ? 1.938 25.607 18.287 1.00 70.62 697 LEU A CA 1
ATOM 5336 C C . LEU A 1 697 ? 2.756 25.344 19.553 1.00 70.62 697 LEU A C 1
ATOM 5338 O O . LEU A 1 697 ? 2.200 24.866 20.541 1.00 70.62 697 LEU A O 1
ATOM 5342 N N . SER A 1 698 ? 4.044 25.696 19.541 1.00 69.75 698 SER A N 1
ATOM 5343 C CA . SER A 1 698 ? 4.953 25.573 20.694 1.00 69.75 698 SER A CA 1
ATOM 5344 C C . SER A 1 698 ? 5.764 26.853 20.931 1.00 69.75 698 SER A C 1
ATOM 5346 O O . SER A 1 698 ? 6.193 27.481 19.960 1.00 69.75 698 SER A O 1
ATOM 5348 N N . TRP A 1 699 ? 5.986 27.217 22.201 1.00 68.88 699 TRP A N 1
ATOM 5349 C CA . TRP A 1 699 ? 6.704 28.432 22.629 1.00 68.88 699 TRP A CA 1
ATOM 5350 C C . TRP A 1 699 ? 7.291 28.308 24.054 1.00 68.88 699 TRP A C 1
ATOM 5352 O O . TRP A 1 699 ? 7.199 27.248 24.684 1.00 68.88 699 TRP A O 1
ATOM 5362 N N . GLN A 1 700 ? 7.918 29.372 24.582 1.00 62.84 700 GLN A N 1
ATOM 5363 C CA . GLN A 1 700 ? 8.652 29.333 25.855 1.00 62.84 700 GLN A CA 1
ATOM 5364 C C . GLN A 1 700 ? 8.431 30.536 26.783 1.00 62.84 700 GLN A C 1
ATOM 5366 O O . GLN A 1 700 ? 9.272 31.421 26.863 1.00 62.84 700 GLN A O 1
ATOM 5371 N N . GLY A 1 701 ? 7.417 30.466 27.649 1.00 58.28 701 GLY A N 1
ATOM 5372 C CA . GLY A 1 701 ? 7.282 31.379 28.795 1.00 58.28 701 GLY A CA 1
ATOM 5373 C C . GLY A 1 701 ? 6.252 32.498 28.625 1.00 58.28 701 GLY A C 1
ATOM 5374 O O . GLY A 1 701 ? 5.812 33.039 29.642 1.00 58.28 701 GLY A O 1
ATOM 5375 N N . SER A 1 702 ? 5.810 32.781 27.397 1.00 67.50 702 SER A N 1
ATOM 5376 C CA . SER A 1 702 ? 4.681 33.678 27.087 1.00 67.50 702 SER A CA 1
ATOM 5377 C C . SER A 1 702 ? 3.330 32.944 27.021 1.00 67.50 702 SER A C 1
ATOM 5379 O O . SER A 1 702 ? 3.235 31.769 27.381 1.00 67.50 702 SER A O 1
ATOM 5381 N N . GLU A 1 703 ? 2.255 33.621 26.592 1.00 74.25 703 GLU A N 1
ATOM 5382 C CA . GLU A 1 703 ? 0.960 32.985 26.300 1.00 74.25 703 GLU A CA 1
ATOM 5383 C C . GLU A 1 703 ? 0.472 33.363 24.898 1.00 74.25 703 GLU A C 1
ATOM 5385 O O . GLU A 1 703 ? 0.219 34.538 24.618 1.00 74.25 703 GLU A O 1
ATOM 5390 N N . TYR A 1 704 ? 0.285 32.347 24.050 1.00 73.62 704 TYR A N 1
ATOM 5391 C CA . TYR A 1 704 ? -0.244 32.484 22.694 1.00 73.62 704 TYR A CA 1
ATOM 5392 C C . TYR A 1 704 ? -1.548 31.692 22.508 1.00 73.62 704 TYR A C 1
ATOM 5394 O O . TYR A 1 704 ? -1.814 30.697 23.191 1.00 73.62 704 TYR A O 1
ATOM 5402 N N . GLU A 1 705 ? -2.390 32.131 21.577 1.00 77.94 705 GLU A N 1
ATOM 5403 C CA . GLU A 1 705 ? -3.550 31.393 21.076 1.00 77.94 705 GLU A CA 1
ATOM 5404 C C . GLU A 1 705 ? -3.272 30.909 19.655 1.00 77.94 705 GLU A C 1
ATOM 5406 O O . GLU A 1 705 ? -2.857 31.685 18.792 1.00 77.94 705 GLU A O 1
ATOM 5411 N N . LEU A 1 706 ? -3.517 29.621 19.425 1.00 80.62 706 LEU A N 1
ATOM 5412 C CA . LEU A 1 706 ? -3.562 29.045 18.092 1.00 80.62 706 LEU A CA 1
ATOM 5413 C C . LEU A 1 706 ? -4.989 29.196 17.565 1.00 80.62 706 LEU A C 1
ATOM 5415 O O . LEU A 1 706 ? -5.947 28.863 18.261 1.00 80.62 706 LEU A O 1
ATOM 5419 N N . VAL A 1 707 ? -5.121 29.691 16.342 1.00 82.62 707 VAL A N 1
ATOM 5420 C CA . VAL A 1 707 ? -6.395 29.806 15.636 1.00 82.62 707 VAL A CA 1
ATOM 5421 C C . VAL A 1 707 ? -6.309 28.970 14.373 1.00 82.62 707 VAL A C 1
ATOM 5423 O O . VAL A 1 707 ? -5.421 29.180 13.549 1.00 82.62 707 VAL A O 1
ATOM 5426 N N . LEU A 1 708 ? -7.234 28.034 14.220 1.00 79.69 708 LEU A N 1
ATOM 5427 C CA . LEU A 1 708 ? -7.380 27.195 13.042 1.00 79.69 708 LEU A CA 1
ATOM 5428 C C . LEU A 1 708 ? -8.343 27.873 12.059 1.00 79.69 708 LEU A C 1
ATOM 5430 O O . LEU A 1 708 ? -9.432 28.306 12.429 1.00 79.69 708 LEU A O 1
ATOM 5434 N N . LEU A 1 709 ? -7.942 27.996 10.798 1.00 77.06 709 LEU A N 1
ATOM 5435 C CA . LEU A 1 709 ? -8.729 28.645 9.750 1.00 77.06 709 LEU A CA 1
ATOM 5436 C C . LEU A 1 709 ? -9.161 27.591 8.718 1.00 77.06 709 LEU A C 1
ATOM 5438 O O . LEU A 1 709 ? -8.303 27.082 7.988 1.00 77.06 709 LEU A O 1
ATOM 5442 N N . PRO A 1 710 ? -10.463 27.251 8.660 1.00 66.25 710 PRO A N 1
ATOM 5443 C CA . PRO A 1 710 ? -10.995 26.313 7.677 1.00 66.25 710 PRO A CA 1
ATOM 5444 C C . PRO A 1 710 ? -10.879 26.802 6.224 1.00 66.25 710 PRO A C 1
ATOM 5446 O O . PRO A 1 710 ? -10.698 27.999 5.981 1.00 66.25 710 PRO A O 1
ATOM 5449 N N . PRO A 1 711 ? -11.057 25.904 5.238 1.00 59.88 711 PRO A N 1
ATOM 5450 C CA . PRO A 1 711 ? -11.033 26.251 3.825 1.00 59.88 711 PRO A CA 1
ATOM 5451 C C . PRO A 1 711 ? -11.952 27.421 3.465 1.00 59.88 711 PRO A C 1
ATOM 5453 O O . PRO A 1 711 ? -13.149 27.404 3.740 1.00 59.88 711 PRO A O 1
ATOM 5456 N N . GLY A 1 712 ? -11.385 28.431 2.801 1.00 56.81 712 GLY A N 1
ATOM 5457 C CA . GLY A 1 712 ? -12.113 29.624 2.354 1.00 56.81 712 GLY A CA 1
ATOM 5458 C C . GLY A 1 712 ? -12.181 30.763 3.378 1.00 56.81 712 GLY A C 1
ATOM 5459 O O . GLY A 1 712 ? -12.570 31.872 3.007 1.00 56.81 712 GLY A O 1
ATOM 5460 N N . GLU A 1 713 ? -11.747 30.538 4.620 1.00 65.19 713 GLU A N 1
ATOM 5461 C CA . GLU A 1 713 ? -11.656 31.572 5.651 1.00 65.19 713 GLU A CA 1
ATOM 5462 C C . GLU A 1 713 ? -10.299 32.292 5.576 1.00 65.19 713 GLU A C 1
ATOM 5464 O O . GLU A 1 713 ? -9.238 31.670 5.564 1.00 65.19 713 GLU A O 1
ATOM 5469 N N . VAL A 1 714 ? -10.315 33.627 5.530 1.00 62.22 714 VAL A N 1
ATOM 5470 C CA . VAL A 1 714 ? -9.099 34.456 5.448 1.00 62.22 714 VAL A CA 1
ATOM 5471 C C . VAL A 1 714 ? -9.189 35.587 6.466 1.00 62.22 714 VAL A C 1
ATOM 5473 O O . VAL A 1 714 ? -10.244 36.202 6.627 1.00 62.22 714 VAL A O 1
ATOM 5476 N N . VAL A 1 715 ? -8.084 35.892 7.149 1.00 60.50 715 VAL A N 1
ATOM 5477 C CA . VAL A 1 715 ? -8.026 37.023 8.088 1.00 60.50 715 VAL A CA 1
ATOM 5478 C C . VAL A 1 715 ? -8.160 38.342 7.324 1.00 60.50 715 VAL A C 1
ATOM 5480 O O . VAL A 1 715 ? -7.442 38.595 6.357 1.00 60.50 715 VAL A O 1
ATOM 5483 N N . GLY A 1 716 ? -9.110 39.181 7.747 1.00 55.16 716 GLY A N 1
ATOM 5484 C CA . GLY A 1 716 ? -9.414 40.450 7.084 1.00 55.16 716 GLY A CA 1
ATOM 5485 C C . GLY A 1 716 ? -8.348 41.532 7.305 1.00 55.16 716 GLY A C 1
ATOM 5486 O O . GLY A 1 716 ? -7.539 41.453 8.234 1.00 55.16 716 GLY A O 1
ATOM 5487 N N . GLU A 1 717 ? -8.373 42.589 6.480 1.00 50.94 717 GLU A N 1
ATOM 5488 C CA . GLU A 1 717 ? -7.502 43.762 6.660 1.00 50.94 717 GLU A CA 1
ATOM 5489 C C . GLU A 1 717 ? -7.639 44.328 8.087 1.00 50.94 717 GLU A C 1
ATOM 5491 O O . GLU A 1 717 ? -8.732 44.690 8.525 1.00 50.94 717 GLU A O 1
ATOM 5496 N N . GLY A 1 718 ? -6.517 44.410 8.809 1.00 53.22 718 GLY A N 1
ATOM 5497 C CA . GLY A 1 718 ? -6.466 44.902 10.191 1.00 53.22 718 GLY A CA 1
ATOM 5498 C C . GLY A 1 718 ? -6.473 43.825 11.283 1.00 53.22 718 GLY A C 1
ATOM 5499 O O . GLY A 1 718 ? -6.595 44.187 12.449 1.00 53.22 718 GLY A O 1
ATOM 5500 N N . GLY A 1 719 ? -6.334 42.538 10.937 1.00 57.28 719 GLY A N 1
ATOM 5501 C CA . GLY A 1 719 ? -6.124 41.460 11.917 1.00 57.28 719 GLY A CA 1
ATOM 5502 C C . GLY A 1 719 ? -7.403 40.941 12.579 1.00 57.28 719 GLY A C 1
ATOM 5503 O O . GLY A 1 719 ? -7.349 40.374 13.664 1.00 57.28 719 GLY A O 1
ATOM 5504 N N . VAL A 1 720 ? -8.568 41.140 11.957 1.00 68.19 720 VAL A N 1
ATOM 5505 C CA . VAL A 1 720 ? -9.850 40.638 12.479 1.00 68.19 720 VAL A CA 1
ATOM 5506 C C . VAL A 1 720 ? -10.048 39.183 12.046 1.00 68.19 720 VAL A C 1
ATOM 5508 O O . VAL A 1 720 ? -10.026 38.894 10.846 1.00 68.19 720 VAL A O 1
ATOM 5511 N N . LEU A 1 721 ? -10.263 38.283 13.014 1.00 74.88 721 LEU A N 1
ATOM 5512 C CA . LEU A 1 721 ? -10.565 36.875 12.744 1.00 74.88 721 LEU A CA 1
ATOM 5513 C C . LEU A 1 721 ? -11.892 36.744 11.976 1.00 74.88 721 LEU A C 1
ATOM 5515 O O . LEU A 1 721 ? -12.873 37.403 12.342 1.00 74.88 721 LEU A O 1
ATOM 5519 N N . PRO A 1 722 ? -11.945 35.920 10.917 1.00 78.31 722 PRO A N 1
ATOM 5520 C CA . PRO A 1 722 ? -13.168 35.712 10.160 1.00 78.31 722 PRO A CA 1
ATOM 5521 C C . PRO A 1 722 ? -14.182 34.882 10.963 1.00 78.31 722 PRO A C 1
ATOM 5523 O O . PRO A 1 722 ? -13.836 34.224 11.944 1.00 78.31 722 PRO A O 1
ATOM 5526 N N . ALA A 1 723 ? -15.457 34.937 10.572 1.00 77.81 723 ALA A N 1
ATOM 5527 C CA . ALA A 1 723 ? -16.539 34.316 11.340 1.00 77.81 723 ALA A CA 1
ATOM 5528 C C . ALA A 1 723 ? -16.422 32.782 11.430 1.00 77.81 723 ALA A C 1
ATOM 5530 O O . ALA A 1 723 ? -16.913 32.215 12.403 1.00 77.81 723 ALA A O 1
ATOM 5531 N N . GLY A 1 724 ? -15.781 32.131 10.451 1.00 74.94 724 GLY A N 1
ATOM 5532 C CA . GLY A 1 724 ? -15.525 30.690 10.453 1.00 74.94 724 GLY A CA 1
ATOM 5533 C C . GLY A 1 724 ? -14.211 30.273 11.120 1.00 74.94 724 GLY A C 1
ATOM 5534 O O . GLY A 1 724 ? -13.895 29.088 11.106 1.00 74.94 724 GLY A O 1
ATOM 5535 N N . ALA A 1 725 ? -13.439 31.200 11.703 1.00 80.94 725 ALA A N 1
ATOM 5536 C CA . ALA A 1 725 ? -12.212 30.859 12.423 1.00 80.94 725 ALA A CA 1
ATOM 5537 C C . ALA A 1 725 ? -12.505 30.003 13.662 1.00 80.94 725 ALA A C 1
ATOM 5539 O O . ALA A 1 725 ? -13.378 30.333 14.468 1.00 80.94 725 ALA A O 1
ATOM 5540 N N . ILE A 1 726 ? -11.725 28.943 13.838 1.00 85.38 726 ILE A N 1
ATOM 5541 C CA . ILE A 1 726 ? -11.806 28.013 14.95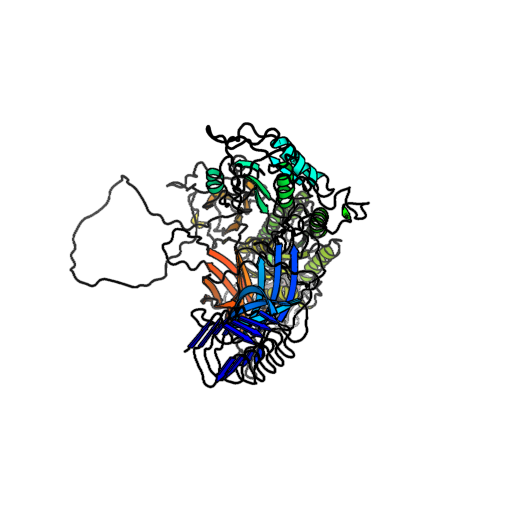8 1.00 85.38 726 ILE A CA 1
ATOM 5542 C C . ILE A 1 726 ? -10.744 28.394 15.994 1.00 85.38 726 ILE A C 1
ATOM 5544 O O . ILE A 1 726 ? -9.556 28.479 15.699 1.00 85.38 726 ILE A O 1
ATOM 5548 N N . THR A 1 727 ? -11.178 28.658 17.215 1.00 87.44 727 THR A N 1
ATOM 5549 C CA . THR A 1 727 ? -10.378 29.131 18.345 1.00 87.44 727 THR A CA 1
ATOM 5550 C C . THR A 1 727 ? -10.557 28.203 19.542 1.00 87.44 727 THR A C 1
ATOM 5552 O O . THR A 1 727 ? -11.473 27.375 19.579 1.00 87.44 727 THR A O 1
ATOM 5555 N N . GLU A 1 728 ? -9.734 28.393 20.576 1.00 84.25 728 GLU A N 1
ATOM 5556 C CA . GLU A 1 728 ? -9.865 27.696 21.867 1.00 84.25 728 GLU A CA 1
ATOM 5557 C C . GLU A 1 728 ? -11.278 27.842 22.464 1.00 84.25 728 GLU A C 1
ATOM 5559 O O . GLU A 1 728 ? -11.764 26.965 23.172 1.00 84.25 728 GLU A O 1
ATOM 5564 N N . ASN A 1 729 ? -11.975 28.937 22.157 1.00 85.19 729 ASN A N 1
ATOM 5565 C CA . ASN A 1 729 ? -13.278 29.234 22.744 1.00 85.19 729 ASN A CA 1
ATOM 5566 C C . ASN A 1 729 ? -14.471 28.694 21.941 1.00 85.19 729 ASN A C 1
ATOM 5568 O O . ASN A 1 729 ? -15.578 28.662 22.481 1.00 85.19 729 ASN A O 1
ATOM 5572 N N . ASN A 1 730 ? -14.294 28.319 20.667 1.00 87.75 730 ASN A N 1
ATOM 5573 C CA . ASN A 1 730 ? -15.418 27.959 19.790 1.00 87.75 730 ASN A CA 1
ATOM 5574 C C . ASN A 1 730 ? -15.295 26.588 19.093 1.00 87.75 730 ASN A C 1
ATOM 5576 O O . ASN A 1 730 ? -16.244 26.203 18.405 1.00 87.75 730 ASN A O 1
ATOM 5580 N N . PHE A 1 731 ? -14.206 25.834 19.298 1.00 83.00 731 PHE A N 1
ATOM 5581 C CA . PHE A 1 731 ? -13.962 24.549 18.620 1.00 83.00 731 PHE A CA 1
ATOM 5582 C C . PHE A 1 731 ? -15.107 23.534 18.765 1.00 83.00 731 PHE A C 1
ATOM 5584 O O . PHE A 1 731 ? -15.543 22.970 17.767 1.00 83.00 731 PHE A O 1
ATOM 5591 N N . GLY A 1 732 ? -15.698 23.394 19.959 1.00 80.81 732 GLY A N 1
ATOM 5592 C CA . GLY A 1 732 ? -16.831 22.484 20.197 1.00 80.81 732 GLY A CA 1
ATOM 5593 C C . GLY A 1 732 ? -18.158 22.910 19.545 1.00 80.81 732 GLY A C 1
ATOM 5594 O O . GLY A 1 732 ? -19.161 22.217 19.678 1.00 80.81 732 GLY A O 1
ATOM 5595 N N . SER A 1 733 ? -18.185 24.066 18.879 1.00 80.19 733 SER A N 1
ATOM 5596 C CA . SER A 1 733 ? -19.322 24.566 18.093 1.00 80.19 733 SER A CA 1
ATOM 5597 C C . SER A 1 733 ? -18.994 24.725 16.606 1.00 80.19 733 SER A C 1
ATOM 5599 O O . SER A 1 733 ? -19.772 25.335 15.871 1.00 80.19 733 SER A O 1
ATOM 5601 N N . SER A 1 734 ? -17.834 24.224 16.172 1.00 75.62 734 SER A N 1
ATOM 5602 C CA . SER A 1 734 ? -17.407 24.297 14.779 1.00 75.62 734 SER A CA 1
ATOM 5603 C C . SER A 1 734 ? -18.205 23.328 13.894 1.00 75.62 734 SER A C 1
ATOM 5605 O O . SER A 1 734 ? -18.850 22.406 14.385 1.00 75.62 734 SER A O 1
ATOM 5607 N N . ALA A 1 735 ? -18.175 23.550 12.577 1.00 69.06 735 ALA A N 1
ATOM 5608 C CA . ALA A 1 735 ? -18.792 22.649 11.599 1.00 69.06 735 ALA A CA 1
ATOM 5609 C C . ALA A 1 735 ? -17.949 21.389 11.312 1.00 69.06 735 ALA A C 1
ATOM 5611 O O . ALA A 1 735 ? -18.349 20.576 10.487 1.00 69.06 735 ALA A O 1
ATOM 5612 N N . TYR A 1 736 ? -16.789 21.257 11.958 1.00 65.12 736 TYR A N 1
ATOM 5613 C CA . TYR A 1 736 ? -15.829 20.175 11.771 1.00 65.12 736 TYR A CA 1
ATOM 5614 C C . TYR A 1 736 ? -15.652 19.409 13.084 1.00 65.12 736 TYR A C 1
ATOM 5616 O O . TYR A 1 736 ? -15.798 19.991 14.165 1.00 65.12 736 TYR A O 1
ATOM 5624 N N . ASP A 1 737 ? -15.311 18.122 13.001 1.00 71.44 737 ASP A N 1
ATOM 5625 C CA . ASP A 1 737 ? -14.951 17.347 14.188 1.00 71.44 737 ASP A CA 1
ATOM 5626 C C . ASP A 1 737 ? -13.545 17.741 14.652 1.00 71.44 737 ASP A C 1
ATOM 5628 O O . ASP A 1 737 ? -12.535 17.293 14.101 1.00 71.44 737 ASP A O 1
ATOM 5632 N N . VAL A 1 738 ? -13.500 18.679 15.602 1.00 72.06 738 VAL A N 1
ATOM 5633 C CA . VAL A 1 738 ? -12.274 19.301 16.099 1.00 72.06 738 VAL A CA 1
ATOM 5634 C C . VAL A 1 738 ? -12.128 19.046 17.587 1.00 72.06 738 VAL A C 1
ATOM 5636 O O . VAL A 1 738 ? -12.957 19.461 18.399 1.00 72.06 738 VAL A O 1
ATOM 5639 N N . GLU A 1 739 ? -10.997 18.465 17.950 1.00 77.38 739 GLU A N 1
ATOM 5640 C CA . GLU A 1 739 ? -10.524 18.353 19.317 1.00 77.38 739 GLU A CA 1
ATOM 5641 C C . GLU A 1 739 ? -9.478 19.442 19.574 1.00 77.38 739 GLU A C 1
ATOM 5643 O O . GLU A 1 739 ? -8.599 19.706 18.750 1.00 77.38 739 GLU A O 1
ATOM 5648 N N . PHE A 1 740 ? -9.570 20.091 20.732 1.00 79.25 740 PHE A N 1
ATOM 5649 C CA . PHE A 1 740 ? -8.580 21.059 21.186 1.00 79.25 740 PHE A CA 1
ATOM 5650 C C . PHE A 1 740 ? -7.899 20.544 22.442 1.00 79.25 740 PHE A C 1
ATOM 5652 O O . PHE A 1 740 ? -8.555 20.162 23.416 1.00 79.25 740 PHE A O 1
ATOM 5659 N N . PHE A 1 741 ? -6.575 20.599 22.426 1.00 67.56 741 PHE A N 1
ATOM 5660 C CA . PHE A 1 741 ? -5.740 20.159 23.523 1.00 67.56 741 PHE A CA 1
ATOM 5661 C C . PHE A 1 741 ? -4.863 21.318 23.980 1.00 67.56 741 PHE A C 1
ATOM 5663 O O . PHE A 1 741 ? -4.089 21.896 23.210 1.00 67.56 741 PHE A O 1
ATOM 5670 N N . ASP A 1 742 ? -5.001 21.651 25.261 1.00 66.75 742 ASP A N 1
ATOM 5671 C CA . ASP A 1 742 ? -4.287 22.748 25.904 1.00 66.75 742 ASP A CA 1
ATOM 5672 C C . ASP A 1 742 ? -3.359 22.229 26.996 1.00 66.75 742 ASP A C 1
ATOM 5674 O O . ASP A 1 742 ? -3.694 21.306 27.749 1.00 66.75 742 ASP A O 1
ATOM 5678 N N . GLY A 1 743 ? -2.207 22.881 27.132 1.00 60.03 743 GLY A N 1
ATOM 5679 C CA . GLY A 1 743 ? -1.348 22.706 28.292 1.00 60.03 743 GLY A CA 1
ATOM 5680 C C . GLY A 1 743 ? -2.054 23.155 29.579 1.00 60.03 743 GLY A C 1
ATOM 5681 O O . GLY A 1 743 ? -2.893 24.054 29.596 1.00 60.03 743 GLY A O 1
ATOM 5682 N N . THR A 1 744 ? -1.722 22.544 30.717 1.00 52.22 744 THR A N 1
ATOM 5683 C CA . THR A 1 744 ? -2.425 22.830 31.979 1.00 52.22 744 THR A CA 1
ATOM 5684 C C . THR A 1 744 ? -2.262 24.292 32.434 1.00 52.22 744 THR A C 1
ATOM 5686 O O . THR A 1 744 ? -1.148 24.750 32.692 1.00 52.22 744 THR A O 1
ATOM 5689 N N . ALA A 1 745 ? -3.384 24.995 32.650 1.00 44.50 745 ALA A N 1
ATOM 5690 C CA . ALA A 1 745 ? -3.478 26.437 32.948 1.00 44.50 745 ALA A CA 1
ATOM 5691 C C . ALA A 1 745 ? -2.734 26.945 34.205 1.00 44.50 745 ALA A C 1
ATOM 5693 O O . ALA A 1 745 ? -2.692 28.144 34.463 1.00 44.50 745 ALA A O 1
ATOM 5694 N N . THR A 1 746 ? -2.166 26.060 35.026 1.00 43.94 746 THR A N 1
ATOM 5695 C CA . THR A 1 746 ? -1.541 26.449 36.303 1.00 43.94 746 THR A CA 1
ATOM 5696 C C . THR A 1 746 ? -0.072 26.882 36.147 1.00 43.94 746 THR A C 1
ATOM 5698 O O . THR A 1 746 ? 0.463 27.505 37.062 1.00 43.94 746 THR A O 1
ATOM 5701 N N . TYR A 1 747 ? 0.589 26.598 35.013 1.00 45.56 747 TYR A N 1
ATOM 5702 C CA . TYR A 1 747 ? 2.061 26.665 34.923 1.00 45.56 747 TYR A CA 1
ATOM 5703 C C . TYR A 1 747 ? 2.631 27.347 33.664 1.00 45.56 747 TYR A C 1
ATOM 5705 O O . TYR A 1 747 ? 3.802 27.147 33.353 1.00 45.56 747 TYR A O 1
ATOM 5713 N N . GLY A 1 748 ? 1.838 28.193 32.994 1.00 53.00 748 GLY A N 1
ATOM 5714 C CA . GLY A 1 748 ? 2.175 28.764 31.684 1.00 53.00 748 GLY A CA 1
ATOM 5715 C C . GLY A 1 748 ? 1.932 27.719 30.597 1.00 53.00 748 GLY A C 1
ATOM 5716 O O . GLY A 1 748 ? 2.513 26.641 30.645 1.00 53.00 748 GLY A O 1
ATOM 5717 N N . LYS A 1 749 ? 1.007 27.993 29.675 1.00 64.38 749 LYS A N 1
ATOM 5718 C CA . LYS A 1 749 ? 0.658 27.098 28.561 1.00 64.38 749 LYS A CA 1
ATOM 5719 C C . LYS A 1 749 ? 1.827 27.178 27.567 1.00 64.38 749 LYS A C 1
ATOM 5721 O O . LYS A 1 749 ? 2.007 28.275 27.074 1.00 64.38 749 LYS A O 1
ATOM 5726 N N . PRO A 1 750 ? 2.669 26.157 27.317 1.00 60.03 750 PRO A N 1
ATOM 5727 C CA . PRO A 1 750 ? 3.809 26.276 26.394 1.00 60.03 750 PRO A CA 1
ATOM 5728 C C . PRO A 1 750 ? 3.552 25.610 25.031 1.00 60.03 750 PRO A C 1
ATOM 5730 O O . PRO A 1 750 ? 4.402 25.662 24.144 1.00 60.03 750 PRO A O 1
ATOM 5733 N N . TYR A 1 751 ? 2.405 24.945 24.884 1.00 65.19 751 TYR A N 1
ATOM 5734 C CA . TYR A 1 751 ? 1.964 24.290 23.663 1.00 65.19 751 TYR A CA 1
ATOM 5735 C C . TYR A 1 751 ? 0.434 24.282 23.584 1.00 65.19 751 TYR A C 1
ATOM 5737 O O . TYR A 1 751 ? -0.244 24.258 24.616 1.00 65.19 751 TYR A O 1
ATOM 5745 N N . LYS A 1 752 ? -0.089 24.284 22.357 1.00 73.50 752 LYS A N 1
ATOM 5746 C CA . LYS A 1 752 ? -1.508 24.121 22.006 1.00 73.50 752 LYS A CA 1
ATOM 5747 C C . LYS A 1 752 ? -1.599 23.367 20.694 1.00 73.50 752 LYS A C 1
ATOM 5749 O O . LYS A 1 752 ? -0.801 23.641 19.799 1.00 73.50 752 LYS A O 1
ATOM 5754 N N . TYR A 1 753 ? -2.581 22.488 20.544 1.00 75.69 753 TYR A N 1
ATOM 5755 C CA . TYR A 1 753 ? -2.855 21.901 19.238 1.00 75.69 753 TYR A CA 1
ATOM 5756 C C . TYR A 1 753 ? -4.339 21.623 19.019 1.00 75.69 753 TYR A C 1
ATOM 5758 O O . TYR A 1 753 ? -5.104 21.403 19.961 1.00 75.69 753 TYR A O 1
ATOM 5766 N N . PHE A 1 754 ? -4.725 21.658 17.748 1.00 73.44 754 PHE A N 1
ATOM 5767 C CA . PHE A 1 754 ? -6.000 21.158 17.264 1.00 73.44 754 PHE A CA 1
ATOM 5768 C C . PHE A 1 754 ? -5.769 19.844 16.538 1.00 73.44 754 PHE A C 1
ATOM 5770 O O . PHE A 1 754 ? -4.844 19.736 15.729 1.00 73.44 754 PHE A O 1
ATOM 5777 N N . ARG A 1 755 ? -6.646 18.882 16.793 1.00 69.06 755 ARG A N 1
ATOM 5778 C CA . ARG A 1 755 ? -6.828 17.711 15.946 1.00 69.06 755 ARG A CA 1
ATOM 5779 C C . ARG A 1 755 ? -8.159 17.860 15.230 1.00 69.06 755 ARG A C 1
ATOM 5781 O O . ARG A 1 755 ? -9.169 18.134 15.865 1.00 69.06 755 ARG A O 1
ATOM 5788 N N . VAL A 1 756 ? -8.155 17.696 13.917 1.00 64.81 756 VAL A N 1
ATOM 5789 C CA . VAL A 1 756 ? -9.361 17.644 13.097 1.00 64.81 756 VAL A CA 1
ATOM 5790 C C . VAL A 1 756 ? -9.483 16.218 12.583 1.00 64.81 756 VAL A C 1
ATOM 5792 O O . VAL A 1 756 ? -8.678 15.810 11.749 1.00 64.81 756 VAL A O 1
ATOM 5795 N N . ASN A 1 757 ? -10.448 15.461 13.102 1.00 55.06 757 ASN A N 1
ATOM 5796 C CA . ASN A 1 757 ? -10.623 14.037 12.788 1.00 55.06 757 ASN A CA 1
ATOM 5797 C C . ASN A 1 757 ? -11.191 13.822 11.371 1.00 55.06 757 ASN A C 1
ATOM 5799 O O . ASN A 1 757 ? -11.037 12.756 10.783 1.00 55.06 757 ASN A O 1
ATOM 5803 N N . SER A 1 758 ? -11.858 14.841 10.814 1.00 52.44 758 SER A N 1
ATOM 5804 C CA . SER A 1 758 ? -12.429 14.832 9.457 1.00 52.44 758 SER A CA 1
ATOM 5805 C C . SER A 1 758 ? -12.433 16.252 8.868 1.00 52.44 758 SER A C 1
ATOM 5807 O O . SER A 1 758 ? -13.463 16.933 8.845 1.00 52.44 758 SER A O 1
ATOM 5809 N N . PRO A 1 759 ? -11.267 16.795 8.480 1.00 53.34 759 PRO A N 1
ATOM 5810 C CA . PRO A 1 759 ? -11.182 18.154 7.961 1.00 53.34 759 PRO A CA 1
ATOM 5811 C C . PRO A 1 759 ? -11.837 18.222 6.569 1.00 53.34 759 PRO A C 1
ATOM 5813 O O . PRO A 1 759 ? -11.668 17.344 5.741 1.00 53.34 759 PRO A O 1
ATOM 5816 N N . GLY A 1 760 ? -12.608 19.267 6.266 1.00 46.88 760 GLY A N 1
ATOM 5817 C CA . GLY A 1 760 ? -13.173 19.460 4.925 1.00 46.88 760 GLY A CA 1
ATOM 5818 C C . GLY A 1 760 ? -12.113 19.708 3.846 1.00 46.88 760 GLY A C 1
ATOM 5819 O O . GLY A 1 760 ? -11.029 20.226 4.116 1.00 46.88 760 GLY A O 1
ATOM 5820 N N . VAL A 1 761 ? -12.443 19.393 2.593 1.00 42.06 761 VAL A N 1
ATOM 5821 C CA . VAL A 1 761 ? -11.545 19.589 1.444 1.00 42.06 761 VAL A CA 1
ATOM 5822 C C . VAL A 1 761 ? -11.253 21.079 1.218 1.00 42.06 761 VAL A C 1
ATOM 5824 O O . VAL A 1 761 ? -12.164 21.890 1.047 1.00 42.06 761 VAL A O 1
ATOM 5827 N N . GLY A 1 762 ? -9.968 21.439 1.164 1.00 46.38 762 GLY A N 1
ATOM 5828 C CA . GLY A 1 762 ? -9.494 22.768 0.773 1.00 46.38 762 GLY A CA 1
ATOM 5829 C C . GLY A 1 762 ? -8.354 23.301 1.645 1.00 46.38 762 GLY A C 1
ATOM 5830 O O . GLY A 1 762 ? -7.686 22.548 2.347 1.00 46.38 762 GLY A O 1
ATOM 5831 N N . GLN A 1 763 ? -8.091 24.610 1.562 1.00 53.56 763 GLN A N 1
ATOM 5832 C CA . GLN A 1 763 ? -6.917 25.231 2.188 1.00 53.56 763 GLN A CA 1
ATOM 5833 C C . GLN A 1 763 ? -7.117 25.486 3.685 1.00 53.56 763 GLN A C 1
ATOM 5835 O O . GLN A 1 763 ? -7.636 26.531 4.074 1.00 53.56 763 GLN A O 1
ATOM 5840 N N . TRP A 1 764 ? -6.655 24.555 4.516 1.00 59.81 764 TRP A N 1
ATOM 5841 C CA . TRP A 1 764 ? -6.516 24.771 5.956 1.00 59.81 764 TRP A CA 1
ATOM 5842 C C . TRP A 1 764 ? -5.308 25.657 6.255 1.00 59.81 764 TRP A C 1
ATOM 5844 O O . TRP A 1 764 ? -4.214 25.428 5.737 1.00 59.81 764 TRP A O 1
ATOM 5854 N N . THR A 1 765 ? -5.500 26.677 7.090 1.00 68.44 765 THR A N 1
ATOM 5855 C CA . THR A 1 765 ? -4.431 27.595 7.515 1.00 68.44 765 THR A CA 1
ATOM 5856 C C . THR A 1 765 ? -4.515 27.878 9.014 1.00 68.44 765 THR A C 1
ATOM 5858 O O . THR A 1 765 ? -5.360 27.321 9.718 1.00 68.44 765 THR A O 1
ATOM 5861 N N . TYR A 1 766 ? -3.620 28.723 9.523 1.00 73.69 766 TYR A N 1
ATOM 5862 C CA . TYR A 1 766 ? -3.571 29.074 10.936 1.00 73.69 766 TYR A CA 1
ATOM 5863 C C . TYR A 1 766 ? -3.333 30.570 11.150 1.00 73.69 766 TYR A C 1
ATOM 5865 O O . TYR A 1 766 ? -2.875 31.287 10.261 1.00 73.69 766 TYR A O 1
ATOM 5873 N N . ALA A 1 767 ? -3.636 31.041 12.355 1.00 74.19 767 ALA A N 1
ATOM 5874 C CA . ALA A 1 767 ? -3.192 32.327 12.869 1.00 74.19 767 ALA A CA 1
ATOM 5875 C C . ALA A 1 767 ? -2.719 32.175 14.319 1.00 74.19 767 ALA A C 1
ATOM 5877 O O . ALA A 1 767 ? -3.121 31.249 15.025 1.00 74.19 767 ALA A O 1
ATOM 5878 N N . ILE A 1 768 ? -1.850 33.087 14.749 1.00 75.25 768 ILE A N 1
ATOM 5879 C CA . ILE A 1 768 ? -1.325 33.131 16.114 1.00 75.25 768 ILE A CA 1
ATOM 5880 C C . ILE A 1 768 ? -1.753 34.456 16.737 1.00 75.25 768 ILE A C 1
ATOM 5882 O O . ILE A 1 768 ? -1.614 35.516 16.121 1.00 75.25 768 ILE A O 1
ATOM 5886 N N . VAL A 1 769 ? -2.266 34.396 17.962 1.00 75.06 769 VAL A N 1
ATOM 5887 C CA . VAL A 1 769 ? -2.596 35.579 18.761 1.00 75.06 769 VAL A CA 1
ATOM 5888 C C . VAL A 1 769 ? -1.681 35.632 19.967 1.00 75.06 769 VAL A C 1
ATOM 5890 O O . VAL A 1 769 ? -1.602 34.673 20.729 1.00 75.06 769 VAL A O 1
ATOM 5893 N N . GLU A 1 770 ? -1.000 36.755 20.160 1.00 75.56 770 GLU A N 1
ATOM 5894 C CA . GLU A 1 770 ? -0.288 37.020 21.405 1.00 75.56 770 GLU A CA 1
ATOM 5895 C C . GLU A 1 770 ? -1.280 37.476 22.482 1.00 75.56 770 GLU A C 1
ATOM 5897 O O . GLU A 1 770 ? -1.945 38.504 22.331 1.00 75.56 770 GLU A O 1
ATOM 5902 N N . ASN A 1 771 ? -1.372 36.712 23.573 1.00 73.44 771 ASN A N 1
ATOM 5903 C CA . ASN A 1 771 ? -2.215 37.049 24.722 1.00 73.44 771 ASN A CA 1
ATOM 5904 C C . ASN A 1 771 ? -1.414 37.781 25.800 1.00 73.44 771 ASN A C 1
ATOM 5906 O O . ASN A 1 771 ? -1.877 38.784 26.351 1.00 73.44 771 ASN A O 1
ATOM 5910 N N . VAL A 1 772 ? -0.212 37.279 26.105 1.00 73.00 772 VAL A N 1
ATOM 5911 C CA . VAL A 1 772 ? 0.702 37.871 27.087 1.00 73.00 772 VAL A CA 1
ATOM 5912 C C . VAL A 1 772 ? 2.069 38.066 26.433 1.00 73.00 772 VAL A C 1
ATOM 5914 O O . VAL A 1 772 ? 2.681 37.065 26.062 1.00 73.00 772 VAL A O 1
ATOM 5917 N N . PRO A 1 773 ? 2.560 39.315 26.316 1.00 64.25 773 PRO A N 1
ATOM 5918 C CA . PRO A 1 773 ? 3.827 39.587 25.656 1.00 64.25 773 PRO A CA 1
ATOM 5919 C C . PRO A 1 773 ? 5.026 39.081 26.480 1.00 64.25 773 PRO A C 1
ATOM 5921 O O . PRO A 1 773 ? 5.018 39.214 27.715 1.00 64.25 773 PRO A O 1
ATOM 5924 N N . PRO A 1 774 ? 6.081 38.572 25.821 1.00 68.56 774 PRO A N 1
ATOM 5925 C CA . PRO A 1 774 ? 7.301 38.137 26.484 1.00 68.56 774 PRO A CA 1
ATOM 5926 C C . PRO A 1 774 ? 8.052 39.294 27.148 1.00 68.56 774 PRO A C 1
ATOM 5928 O O . PRO A 1 774 ? 8.132 40.405 26.625 1.00 68.56 774 PRO A O 1
ATOM 5931 N N . THR A 1 775 ? 8.723 39.021 28.270 1.00 65.12 775 THR A N 1
ATOM 5932 C CA . THR A 1 775 ? 9.697 39.969 28.850 1.00 65.12 775 THR A CA 1
ATOM 5933 C C . THR A 1 775 ? 11.046 39.968 28.127 1.00 65.12 775 THR A C 1
ATOM 5935 O O . THR A 1 775 ? 11.835 40.898 28.295 1.00 65.12 775 THR A O 1
ATOM 5938 N N . THR A 1 776 ? 11.322 38.918 27.354 1.00 67.50 776 THR A N 1
ATOM 5939 C CA . THR A 1 776 ? 12.519 38.722 26.527 1.00 67.50 776 THR A CA 1
ATOM 5940 C C . THR A 1 776 ? 12.119 37.960 25.267 1.00 67.50 776 THR A C 1
ATOM 5942 O O . THR A 1 776 ? 11.272 37.079 25.391 1.00 67.50 776 THR A O 1
ATOM 5945 N N . PRO A 1 777 ? 12.726 38.236 24.101 1.00 71.88 777 PRO A N 1
ATOM 5946 C CA . PRO A 1 777 ? 12.451 37.491 22.876 1.00 71.88 777 PRO A CA 1
ATOM 5947 C C . PRO A 1 777 ? 12.527 35.976 23.096 1.00 71.88 777 PRO A C 1
ATOM 5949 O O . PRO A 1 777 ? 13.490 35.489 23.691 1.00 71.88 777 PRO A O 1
ATOM 5952 N N . GLU A 1 778 ? 11.516 35.251 22.631 1.00 66.19 778 GLU A N 1
ATOM 5953 C CA . GLU A 1 778 ? 11.425 33.795 22.697 1.00 66.19 778 GLU A CA 1
ATOM 5954 C C . GLU A 1 778 ? 11.060 33.229 21.318 1.00 66.19 778 GLU A C 1
ATOM 5956 O O . GLU A 1 778 ? 10.418 33.915 20.518 1.00 66.19 778 GLU A O 1
ATOM 5961 N N . PRO A 1 779 ? 11.472 31.995 21.012 1.00 69.31 779 PRO A N 1
ATOM 5962 C CA . PRO A 1 779 ? 11.145 31.362 19.747 1.00 69.31 779 PRO A CA 1
ATOM 5963 C C . PRO A 1 779 ? 9.768 30.702 19.763 1.00 69.31 779 PRO A C 1
ATOM 5965 O O . PRO A 1 779 ? 9.367 30.069 20.742 1.00 69.31 779 PRO A O 1
ATOM 5968 N N . ILE A 1 780 ? 9.077 30.801 18.631 1.00 70.12 780 ILE A N 1
ATOM 5969 C CA . ILE A 1 780 ? 7.765 30.206 18.384 1.00 70.12 780 ILE A CA 1
ATOM 5970 C C . ILE A 1 780 ? 7.853 29.314 17.149 1.00 70.12 780 ILE A C 1
ATOM 5972 O O . ILE A 1 780 ? 8.455 29.691 16.140 1.00 70.12 780 ILE A O 1
ATOM 5976 N N . ARG A 1 781 ? 7.226 28.136 17.214 1.00 69.44 781 ARG A N 1
ATOM 5977 C CA . ARG A 1 781 ? 7.123 27.210 16.079 1.00 69.44 781 ARG A CA 1
ATOM 5978 C C . ARG A 1 781 ? 5.697 26.728 15.886 1.00 69.44 781 ARG A C 1
ATOM 5980 O O . ARG A 1 781 ? 5.001 26.438 16.860 1.00 69.44 781 ARG A O 1
ATOM 5987 N N . VAL A 1 782 ? 5.297 26.627 14.622 1.00 64.88 782 VAL A N 1
ATOM 5988 C CA . VAL A 1 782 ? 4.038 26.015 14.196 1.00 64.88 782 VAL A CA 1
ATOM 5989 C C . VAL A 1 782 ? 4.346 24.808 13.337 1.00 64.88 782 VAL A C 1
ATOM 5991 O O . VAL A 1 782 ? 5.174 24.878 12.427 1.00 64.88 782 VAL A O 1
ATOM 5994 N N . TYR A 1 783 ? 3.650 23.715 13.608 1.00 60.47 783 TYR A N 1
ATOM 5995 C CA . TYR A 1 783 ? 3.691 22.524 12.782 1.00 60.47 783 TYR A CA 1
ATOM 5996 C C . TYR A 1 783 ? 2.288 22.156 12.315 1.00 60.47 783 TYR A C 1
ATOM 5998 O O . TYR A 1 783 ? 1.304 22.348 13.027 1.00 60.47 783 TYR A O 1
ATOM 6006 N N . MET A 1 784 ? 2.222 21.615 11.105 1.00 64.69 784 MET A N 1
ATOM 6007 C CA . MET A 1 784 ? 1.060 20.930 10.565 1.00 64.69 784 MET A CA 1
ATOM 6008 C C . MET A 1 784 ? 1.508 19.541 10.136 1.00 64.69 784 MET A C 1
ATOM 6010 O O . MET A 1 784 ? 2.514 19.381 9.438 1.00 64.69 784 MET A O 1
ATOM 6014 N N . SER A 1 785 ? 0.747 18.545 10.550 1.00 56.75 785 SER A N 1
ATOM 6015 C CA . SER A 1 785 ? 0.853 17.178 10.068 1.00 56.75 785 SER A CA 1
ATOM 6016 C C . SER A 1 785 ? -0.517 16.735 9.603 1.00 56.75 785 SER A C 1
ATOM 6018 O O . SER A 1 785 ? -1.527 17.021 10.241 1.00 56.75 785 SER A O 1
ATOM 6020 N N . ASN A 1 786 ? -0.554 16.036 8.485 1.00 53.44 786 ASN A N 1
ATOM 6021 C CA . ASN A 1 786 ? -1.767 15.425 7.980 1.00 53.44 786 ASN A CA 1
ATOM 6022 C C . ASN A 1 786 ? -1.472 13.973 7.643 1.00 53.44 786 ASN A C 1
ATOM 6024 O O . ASN A 1 786 ? -0.347 13.607 7.303 1.00 53.44 786 ASN A O 1
ATOM 6028 N N . GLU A 1 787 ? -2.510 13.160 7.697 1.00 48.09 787 GLU A N 1
ATOM 6029 C CA . GLU A 1 787 ? -2.517 11.889 6.991 1.00 48.09 787 GLU A CA 1
ATOM 6030 C C . GLU A 1 787 ? -2.470 12.201 5.479 1.00 48.09 787 GLU A C 1
ATOM 6032 O O . GLU A 1 787 ? -3.192 13.075 4.988 1.00 48.09 787 GLU A O 1
ATOM 6037 N N . ALA A 1 788 ? -1.523 11.607 4.751 1.00 43.50 788 ALA A N 1
ATOM 6038 C CA . ALA A 1 788 ? -1.327 11.857 3.325 1.00 43.50 788 ALA A CA 1
ATOM 6039 C C . ALA A 1 788 ? -1.174 10.538 2.564 1.00 43.50 788 ALA A C 1
ATOM 6041 O O . ALA A 1 788 ? -0.463 9.641 3.013 1.00 43.50 788 ALA A O 1
ATOM 6042 N N . ASP A 1 789 ? -1.774 10.483 1.372 1.00 47.69 789 ASP A N 1
ATOM 6043 C CA . ASP A 1 789 ? -1.582 9.428 0.370 1.00 47.69 789 ASP A CA 1
ATOM 6044 C C . ASP A 1 789 ? -0.157 9.415 -0.217 1.00 47.69 789 ASP A C 1
ATOM 6046 O O . ASP A 1 789 ? 0.188 8.486 -0.934 1.00 47.69 789 ASP A O 1
ATOM 6050 N N . LEU A 1 790 ? 0.684 10.415 0.087 1.00 52.91 790 LEU A N 1
ATOM 6051 C CA . LEU A 1 790 ? 2.085 10.531 -0.330 1.00 52.91 790 LEU A CA 1
ATOM 6052 C C . LEU A 1 790 ? 3.017 10.429 0.882 1.00 52.91 790 LEU A C 1
ATOM 6054 O O . LEU A 1 790 ? 2.878 11.217 1.810 1.00 52.91 790 LEU A O 1
ATOM 6058 N N . VAL A 1 791 ? 3.998 9.523 0.844 1.00 55.50 791 VAL A N 1
ATOM 6059 C CA . VAL A 1 791 ? 4.972 9.282 1.921 1.00 55.50 791 VAL A CA 1
ATOM 6060 C C . VAL A 1 791 ? 6.376 9.666 1.456 1.00 55.50 791 VAL A C 1
ATOM 6062 O O . VAL A 1 791 ? 6.911 9.008 0.567 1.00 55.50 791 VAL A O 1
ATOM 6065 N N . LEU A 1 792 ? 7.002 10.679 2.079 1.00 62.81 792 LEU A N 1
ATOM 6066 C CA . LEU A 1 792 ? 8.436 11.001 1.903 1.00 62.81 792 LEU A CA 1
ATOM 6067 C C . LEU A 1 792 ? 9.237 10.539 3.128 1.00 62.81 792 LEU A C 1
ATOM 6069 O O . LEU A 1 792 ? 9.226 11.201 4.166 1.00 62.81 792 LEU A O 1
ATOM 6073 N N . LYS A 1 793 ? 9.982 9.438 2.998 1.00 64.44 793 LYS A N 1
ATOM 6074 C CA . LYS A 1 793 ? 10.962 9.007 4.008 1.00 64.44 793 LYS A CA 1
ATOM 6075 C C . LYS A 1 793 ? 12.348 9.477 3.618 1.00 64.44 793 LYS A C 1
ATOM 6077 O O . LYS A 1 793 ? 12.686 9.493 2.438 1.00 64.44 793 LYS A O 1
ATOM 6082 N N . PHE A 1 794 ? 13.164 9.790 4.611 1.00 75.56 794 PHE A N 1
ATOM 6083 C CA . PHE A 1 794 ? 14.552 10.154 4.399 1.00 75.56 794 PHE A CA 1
ATOM 6084 C C . PHE A 1 794 ? 15.438 9.522 5.463 1.00 75.56 794 PHE A C 1
ATOM 6086 O O . PHE A 1 794 ? 15.055 9.487 6.632 1.00 75.56 794 PHE A O 1
ATOM 6093 N N . LYS A 1 795 ? 16.608 9.034 5.055 1.00 75.25 795 LYS A N 1
ATOM 6094 C CA . LYS A 1 795 ? 17.634 8.508 5.957 1.00 75.25 795 LYS A CA 1
ATOM 6095 C C . LYS A 1 795 ? 19.031 8.784 5.410 1.00 75.25 795 LYS A C 1
ATOM 6097 O O . LYS A 1 795 ? 19.236 8.881 4.195 1.00 75.25 795 LYS A O 1
ATOM 6102 N N . SER A 1 796 ? 19.990 8.844 6.321 1.00 82.06 796 SER A N 1
ATOM 6103 C CA . SER A 1 796 ? 21.398 8.601 6.016 1.00 82.06 796 SER A CA 1
ATOM 6104 C C . SER A 1 796 ? 21.717 7.107 6.196 1.00 82.06 796 SER A C 1
ATOM 6106 O O . SER A 1 796 ? 20.949 6.376 6.824 1.00 82.06 796 SER A O 1
ATOM 6108 N N . ASP A 1 797 ? 22.822 6.608 5.633 1.00 81.19 797 ASP A N 1
ATOM 6109 C CA . ASP A 1 797 ? 23.215 5.207 5.846 1.00 81.19 797 ASP A CA 1
ATOM 6110 C C . ASP A 1 797 ? 23.724 4.928 7.273 1.00 81.19 797 ASP A C 1
ATOM 6112 O O . ASP A 1 797 ? 23.724 3.776 7.713 1.00 81.19 797 ASP A O 1
ATOM 6116 N N . LYS A 1 798 ? 24.129 5.975 8.004 1.00 83.12 798 LYS A N 1
ATOM 6117 C CA . LYS A 1 798 ? 24.531 5.955 9.417 1.00 83.12 798 LYS A CA 1
ATOM 6118 C C . LYS A 1 798 ? 24.264 7.303 10.082 1.00 83.12 798 LYS A C 1
ATOM 6120 O O . LYS A 1 798 ? 24.565 8.338 9.501 1.00 83.12 798 LYS A O 1
ATOM 6125 N N . GLU A 1 799 ? 23.892 7.275 11.358 1.00 82.75 799 GLU A N 1
ATOM 6126 C CA . GLU A 1 799 ? 23.780 8.482 12.199 1.00 82.75 799 GLU A CA 1
ATOM 6127 C C . GLU A 1 799 ? 25.157 9.054 12.615 1.00 82.75 799 GLU A C 1
ATOM 6129 O O . GLU A 1 799 ? 25.288 10.238 12.934 1.00 82.75 799 GLU A O 1
ATOM 6134 N N . ARG A 1 800 ? 26.210 8.217 12.580 1.00 87.62 800 ARG A N 1
ATOM 6135 C CA . ARG A 1 800 ? 27.599 8.566 12.926 1.00 87.62 800 ARG A CA 1
ATOM 6136 C C . ARG A 1 800 ? 28.595 8.007 11.903 1.00 87.62 800 ARG A C 1
ATOM 6138 O O . ARG A 1 800 ? 28.576 6.815 11.592 1.00 87.62 800 ARG A O 1
ATOM 6145 N N . TYR A 1 801 ? 29.530 8.844 11.447 1.00 87.81 801 TYR A N 1
ATOM 6146 C CA . TYR A 1 801 ? 30.656 8.455 10.581 1.00 87.81 801 TYR A CA 1
ATOM 6147 C C . TYR A 1 801 ? 31.992 8.719 11.272 1.00 87.81 801 TYR A C 1
ATOM 6149 O O . TYR A 1 801 ? 32.119 9.681 12.021 1.00 87.81 801 TYR A O 1
ATOM 6157 N N . ILE A 1 802 ? 33.002 7.893 10.990 1.00 87.06 802 ILE A N 1
ATOM 6158 C CA . ILE A 1 802 ? 34.352 8.032 11.555 1.00 87.06 802 ILE A CA 1
ATOM 6159 C C . ILE A 1 802 ? 35.305 8.489 10.448 1.00 87.06 802 ILE A C 1
ATOM 6161 O O . ILE A 1 802 ? 35.485 7.786 9.451 1.00 87.06 802 ILE A O 1
ATOM 6165 N N . LEU A 1 803 ? 35.932 9.653 10.628 1.00 87.75 803 LEU A N 1
ATOM 6166 C CA . LEU A 1 803 ? 36.922 10.186 9.697 1.00 87.75 803 LEU A CA 1
ATOM 6167 C C . LEU A 1 803 ? 38.284 9.522 9.930 1.00 87.75 803 LEU A C 1
ATOM 6169 O O . LEU A 1 803 ? 38.940 9.743 10.948 1.00 87.75 803 LEU A O 1
ATOM 6173 N N . GLN A 1 804 ? 38.735 8.726 8.963 1.00 85.94 804 GLN A N 1
ATOM 6174 C CA . GLN A 1 804 ? 40.057 8.106 9.008 1.00 85.94 804 GLN A CA 1
ATOM 6175 C C . GLN A 1 804 ? 41.131 9.043 8.456 1.00 85.94 804 GLN A C 1
ATOM 6177 O O . GLN A 1 804 ? 40.871 9.892 7.604 1.00 85.94 804 GLN A O 1
ATOM 6182 N N . SER A 1 805 ? 42.365 8.853 8.918 1.00 83.12 805 SER A N 1
ATOM 6183 C CA . SER A 1 805 ? 43.538 9.525 8.362 1.00 83.12 805 SER A CA 1
ATOM 6184 C C . SER A 1 805 ? 44.447 8.527 7.655 1.00 83.12 805 SER A C 1
ATOM 6186 O O . SER A 1 805 ? 44.585 7.380 8.083 1.00 83.12 805 SER A O 1
ATOM 6188 N N . ASP A 1 806 ? 45.093 8.968 6.578 1.00 82.38 806 ASP A N 1
ATOM 6189 C CA . ASP A 1 806 ? 46.139 8.191 5.922 1.00 82.38 806 ASP A CA 1
ATOM 6190 C C . ASP A 1 806 ? 47.404 8.086 6.801 1.00 82.38 806 ASP A C 1
ATOM 6192 O O . ASP A 1 806 ? 47.531 8.702 7.862 1.00 82.38 806 ASP A O 1
ATOM 6196 N N . GLN A 1 807 ? 48.396 7.324 6.334 1.00 77.06 807 GLN A N 1
ATOM 6197 C CA . GLN A 1 807 ? 49.689 7.164 7.016 1.00 77.06 807 GLN A CA 1
ATOM 6198 C C . GLN A 1 807 ? 50.485 8.477 7.209 1.00 77.06 807 GLN A C 1
ATOM 6200 O O . GLN A 1 807 ? 51.531 8.464 7.860 1.00 77.06 807 GLN A O 1
ATOM 6205 N N . TYR A 1 808 ? 50.034 9.591 6.625 1.00 74.69 808 TYR A N 1
ATOM 6206 C CA . TYR A 1 808 ? 50.639 10.919 6.711 1.00 74.69 808 TYR A CA 1
ATOM 6207 C C . TYR A 1 808 ? 49.801 11.906 7.542 1.00 74.69 808 TYR A C 1
ATOM 6209 O O . TYR A 1 808 ? 50.215 13.056 7.691 1.00 74.69 808 TYR A O 1
ATOM 6217 N N . GLY A 1 809 ? 48.671 11.469 8.112 1.00 71.75 809 GLY A N 1
ATOM 6218 C CA . GLY A 1 809 ? 47.779 12.307 8.915 1.00 71.75 809 GLY A CA 1
ATOM 6219 C C . GLY A 1 809 ? 46.828 13.184 8.096 1.00 71.75 809 GLY A C 1
ATOM 6220 O O . GLY A 1 809 ? 46.251 14.114 8.655 1.00 71.75 809 GLY A O 1
ATOM 6221 N N . ASN A 1 810 ? 46.674 12.933 6.791 1.00 81.69 810 ASN A N 1
ATOM 6222 C CA . ASN A 1 810 ? 45.673 13.631 5.984 1.00 81.69 810 ASN A CA 1
ATOM 6223 C C . ASN A 1 810 ? 44.312 12.939 6.133 1.00 81.69 810 ASN A C 1
ATOM 6225 O O . ASN A 1 810 ? 44.267 11.706 6.051 1.00 81.69 810 ASN A O 1
ATOM 6229 N N . PRO A 1 811 ? 43.211 13.695 6.291 1.00 83.44 811 PRO A N 1
ATOM 6230 C CA . PRO A 1 811 ? 41.883 13.109 6.360 1.00 83.44 811 PRO A CA 1
ATOM 6231 C C . PRO A 1 811 ? 41.524 12.464 5.018 1.00 83.44 811 PRO A C 1
ATOM 6233 O O . PRO A 1 811 ? 41.659 13.082 3.960 1.00 83.44 811 PRO A O 1
ATOM 6236 N N . ILE A 1 812 ? 41.077 11.214 5.069 1.00 85.69 812 ILE A N 1
ATOM 6237 C CA . ILE A 1 812 ? 40.549 10.488 3.917 1.00 85.69 812 ILE A CA 1
ATOM 6238 C C . ILE A 1 812 ? 39.067 10.859 3.809 1.00 85.69 812 ILE A C 1
ATOM 6240 O O . ILE A 1 812 ? 38.342 10.622 4.776 1.00 85.69 812 ILE A O 1
ATOM 6244 N N . PRO A 1 813 ? 38.603 11.439 2.687 1.00 88.56 813 PRO A N 1
ATOM 6245 C CA . PRO A 1 813 ? 37.197 11.776 2.533 1.00 88.56 813 PRO A CA 1
ATOM 6246 C C . PRO A 1 813 ? 36.293 10.560 2.744 1.00 88.56 813 PRO A C 1
ATOM 6248 O O . PRO A 1 813 ? 36.569 9.464 2.249 1.00 88.56 813 PRO A O 1
ATOM 6251 N N . ILE A 1 814 ? 35.215 10.767 3.490 1.00 89.00 814 ILE A N 1
ATOM 6252 C CA . ILE A 1 814 ? 34.165 9.781 3.713 1.00 89.00 814 ILE A CA 1
ATOM 6253 C C . ILE A 1 814 ? 33.027 10.014 2.723 1.00 89.00 814 ILE A C 1
ATOM 6255 O O . ILE A 1 814 ? 32.742 11.149 2.337 1.00 89.00 814 ILE A O 1
ATOM 6259 N N . LEU A 1 815 ? 32.379 8.924 2.324 1.00 90.25 815 LEU A N 1
ATOM 6260 C CA . LEU A 1 815 ? 31.209 8.949 1.460 1.00 90.25 815 LEU A CA 1
ATOM 6261 C C . LEU A 1 815 ? 29.960 8.743 2.318 1.00 90.25 815 LEU A C 1
ATOM 6263 O O . LEU A 1 815 ? 29.821 7.692 2.940 1.00 90.25 815 LEU A O 1
ATOM 6267 N N . VAL A 1 816 ? 29.078 9.737 2.334 1.00 87.94 816 VAL A N 1
ATOM 6268 C CA . VAL A 1 816 ? 27.779 9.699 3.014 1.00 87.94 816 VAL A CA 1
ATOM 6269 C C . VAL A 1 816 ? 26.700 9.470 1.966 1.00 87.94 816 VAL A C 1
ATOM 6271 O O . VAL A 1 816 ? 26.627 10.223 0.992 1.00 87.94 816 VAL A O 1
ATOM 6274 N N . ASN A 1 817 ? 25.870 8.446 2.144 1.00 88.94 817 ASN A N 1
ATOM 6275 C CA . ASN A 1 817 ? 24.794 8.124 1.215 1.00 88.94 817 ASN A CA 1
ATOM 6276 C C . ASN A 1 817 ? 23.463 8.599 1.789 1.00 88.94 817 ASN A C 1
ATOM 6278 O O . ASN A 1 817 ? 23.020 8.157 2.847 1.00 88.94 817 ASN A O 1
ATOM 6282 N N . LEU A 1 818 ? 22.830 9.518 1.067 1.00 88.88 818 LEU A N 1
ATOM 6283 C CA . LEU A 1 818 ? 21.541 10.083 1.428 1.00 88.88 818 LEU A CA 1
ATOM 6284 C C . LEU A 1 818 ? 20.471 9.460 0.540 1.00 88.88 818 LEU A C 1
ATOM 6286 O O . LEU A 1 818 ? 20.599 9.472 -0.687 1.00 88.88 818 LEU A O 1
ATOM 6290 N N . GLU A 1 819 ? 19.419 8.941 1.160 1.00 89.31 819 GLU A N 1
ATOM 6291 C CA . GLU A 1 819 ? 18.323 8.267 0.473 1.00 89.31 819 GLU A CA 1
ATOM 6292 C C . GLU A 1 819 ? 16.993 8.893 0.889 1.00 89.31 819 GLU A C 1
ATOM 6294 O O . GLU A 1 819 ? 16.637 8.913 2.067 1.00 89.31 819 GLU A O 1
ATOM 6299 N N . ALA A 1 820 ? 16.258 9.396 -0.099 1.00 78.94 820 ALA A N 1
ATOM 6300 C CA . ALA A 1 820 ? 14.862 9.767 0.028 1.00 78.94 820 ALA A CA 1
ATOM 6301 C C . ALA A 1 820 ? 14.011 8.723 -0.693 1.00 78.94 820 ALA A C 1
ATOM 6303 O O . ALA A 1 820 ? 14.319 8.338 -1.817 1.00 78.94 820 ALA A O 1
ATOM 6304 N N . THR A 1 821 ? 12.919 8.296 -0.082 1.00 75.50 821 THR A N 1
ATOM 6305 C CA . THR A 1 821 ? 11.946 7.418 -0.731 1.00 75.50 821 THR A CA 1
ATOM 6306 C C . THR A 1 821 ? 10.586 8.092 -0.730 1.00 75.50 821 THR A C 1
ATOM 6308 O O . THR A 1 821 ? 10.160 8.609 0.301 1.00 75.50 821 THR A O 1
ATOM 6311 N N . LEU A 1 822 ? 9.953 8.145 -1.897 1.00 68.50 822 LEU A N 1
ATOM 6312 C CA . LEU A 1 822 ? 8.710 8.838 -2.171 1.00 68.50 822 LEU A CA 1
ATOM 6313 C C . LEU A 1 822 ? 7.723 7.887 -2.848 1.00 68.50 822 LEU A C 1
ATOM 6315 O O . LEU A 1 822 ? 7.988 7.328 -3.914 1.00 68.50 822 LEU A O 1
ATOM 6319 N N . PHE A 1 823 ? 6.565 7.741 -2.228 1.00 62.72 823 PHE A N 1
ATOM 6320 C CA . PHE A 1 823 ? 5.546 6.772 -2.607 1.00 62.72 823 PHE A CA 1
ATOM 6321 C C . PHE A 1 823 ? 4.160 7.414 -2.527 1.00 62.72 823 PHE A C 1
ATOM 6323 O O . PHE A 1 823 ? 3.947 8.241 -1.649 1.00 62.72 823 PHE A O 1
ATOM 6330 N N . GLU A 1 824 ? 3.249 7.054 -3.433 1.00 53.59 824 GLU A N 1
ATOM 6331 C CA . GLU A 1 824 ? 1.850 7.503 -3.489 1.00 53.59 824 GLU A CA 1
ATOM 6332 C C . GLU A 1 824 ? 0.920 6.279 -3.450 1.00 53.59 824 GLU A C 1
ATOM 6334 O O . GLU A 1 824 ? 1.066 5.362 -4.256 1.00 53.59 824 GLU A O 1
ATOM 6339 N N . GLY A 1 825 ? -0.016 6.209 -2.506 1.00 44.12 825 GLY A N 1
ATOM 6340 C CA . GLY A 1 825 ? -0.680 4.952 -2.131 1.00 44.12 825 GLY A CA 1
ATOM 6341 C C . GLY A 1 825 ? 0.275 4.023 -1.366 1.00 44.12 825 GLY A C 1
ATOM 6342 O O . GLY A 1 825 ? 1.323 4.477 -0.905 1.00 44.12 825 GLY A O 1
ATOM 6343 N N . GLY A 1 826 ? -0.021 2.721 -1.217 1.00 35.88 826 GLY A N 1
ATOM 6344 C CA . GLY A 1 826 ? 0.856 1.828 -0.430 1.00 35.88 826 GLY A CA 1
ATOM 6345 C C . GLY A 1 826 ? 0.704 0.303 -0.524 1.00 35.88 826 GLY A C 1
ATOM 6346 O O . GLY A 1 826 ? -0.114 -0.187 -1.294 1.00 35.88 826 GLY A O 1
ATOM 6347 N N . GLU A 1 827 ? 1.561 -0.386 0.257 1.00 36.69 827 GLU A N 1
ATOM 6348 C CA . GLU A 1 827 ? 2.309 -1.635 -0.043 1.00 36.69 827 GLU A CA 1
ATOM 6349 C C . GLU A 1 827 ? 1.617 -2.824 -0.717 1.00 36.69 827 GLU A C 1
ATOM 6351 O O . GLU A 1 827 ? 0.491 -3.190 -0.404 1.00 36.69 827 GLU A O 1
ATOM 6356 N N . THR A 1 828 ? 2.429 -3.562 -1.489 1.00 33.81 828 THR A N 1
ATOM 6357 C CA . THR A 1 828 ? 2.223 -4.950 -1.940 1.00 33.81 828 THR A CA 1
ATOM 6358 C C . THR A 1 828 ? 2.974 -5.964 -1.059 1.00 33.81 828 THR A C 1
ATOM 6360 O O . THR A 1 828 ? 4.091 -5.679 -0.631 1.00 33.81 828 THR A O 1
ATOM 6363 N N . SER A 1 829 ? 2.452 -7.183 -0.878 1.00 28.98 829 SER A N 1
ATOM 6364 C CA . SER A 1 829 ? 3.098 -8.260 -0.104 1.00 28.98 829 SER A CA 1
ATOM 6365 C C . SER A 1 829 ? 4.069 -9.134 -0.932 1.00 28.98 829 SER A C 1
ATOM 6367 O O . SER A 1 829 ? 3.781 -9.532 -2.060 1.00 28.98 829 SER A O 1
ATOM 6369 N N . GLN A 1 830 ? 5.220 -9.498 -0.347 1.00 27.69 830 GLN A N 1
ATOM 6370 C CA . GLN A 1 830 ? 5.950 -10.739 -0.653 1.00 27.69 830 GLN A CA 1
ATOM 6371 C C . GLN A 1 830 ? 6.368 -11.416 0.659 1.00 27.69 830 GLN A C 1
ATOM 6373 O O . GLN A 1 830 ? 6.677 -10.767 1.652 1.00 27.69 830 GLN A O 1
ATOM 6378 N N . THR A 1 831 ? 6.344 -12.743 0.663 1.00 36.38 831 THR A N 1
ATOM 6379 C CA . THR A 1 831 ? 6.574 -13.604 1.827 1.00 36.38 831 THR A CA 1
ATOM 6380 C C . THR A 1 831 ? 8.011 -13.513 2.364 1.00 36.38 831 THR A C 1
ATOM 6382 O O . THR A 1 831 ? 8.934 -13.967 1.685 1.00 36.38 831 THR A O 1
ATOM 6385 N N . GLY A 1 832 ? 8.185 -13.030 3.602 1.00 30.12 832 GLY A N 1
ATOM 6386 C CA . GLY A 1 832 ? 9.401 -13.205 4.412 1.00 30.12 832 GLY A CA 1
ATOM 6387 C C . GLY A 1 832 ? 9.849 -11.954 5.178 1.00 30.12 832 GLY A C 1
ATOM 6388 O O . GLY A 1 832 ? 10.508 -11.109 4.592 1.00 30.12 832 GLY A O 1
ATOM 6389 N N . ASP A 1 833 ? 9.505 -11.884 6.470 1.00 31.38 833 ASP A N 1
ATOM 6390 C CA . ASP A 1 833 ? 10.098 -11.120 7.596 1.00 31.38 833 ASP A CA 1
ATOM 6391 C C . ASP A 1 833 ? 10.605 -9.663 7.455 1.00 31.38 833 ASP A C 1
ATOM 6393 O O . ASP A 1 833 ? 11.079 -9.127 8.450 1.00 31.38 833 ASP A O 1
ATOM 6397 N N . ASP A 1 834 ? 10.414 -8.953 6.342 1.00 30.69 834 ASP A N 1
ATOM 6398 C CA . ASP A 1 834 ? 10.684 -7.509 6.249 1.00 30.69 834 ASP A CA 1
ATOM 6399 C C . ASP A 1 834 ? 9.515 -6.773 5.564 1.00 30.69 834 ASP A C 1
ATOM 6401 O O . ASP A 1 834 ? 9.181 -7.043 4.409 1.00 30.69 834 ASP A O 1
ATOM 6405 N N . THR A 1 835 ? 8.894 -5.813 6.260 1.00 27.66 835 THR A N 1
ATOM 6406 C CA . THR A 1 835 ? 7.936 -4.859 5.675 1.00 27.66 835 THR A CA 1
ATOM 6407 C C . THR A 1 835 ? 8.678 -3.855 4.789 1.00 27.66 835 THR A C 1
ATOM 6409 O O . THR A 1 835 ? 9.680 -3.270 5.209 1.00 27.66 835 THR A O 1
ATOM 6412 N N . LYS A 1 836 ? 8.207 -3.614 3.561 1.00 30.92 836 LYS A N 1
ATOM 6413 C CA . LYS A 1 836 ? 8.683 -2.490 2.741 1.00 30.92 836 LYS A CA 1
ATOM 6414 C C . LYS A 1 836 ? 7.691 -1.318 2.869 1.00 30.92 836 LYS A C 1
ATOM 6416 O O . LYS A 1 836 ? 6.831 -1.301 3.748 1.00 30.92 836 LYS A O 1
ATOM 6421 N N . THR A 1 837 ? 7.812 -0.261 2.059 1.00 33.69 837 THR A N 1
ATOM 6422 C CA . THR A 1 837 ? 6.676 0.658 1.783 1.00 33.69 837 THR A CA 1
ATOM 6423 C C . THR A 1 837 ? 6.457 0.813 0.254 1.00 33.69 837 THR A C 1
ATOM 6425 O O . THR A 1 837 ? 7.305 1.415 -0.381 1.00 33.69 837 THR A O 1
ATOM 6428 N N . VAL A 1 838 ? 5.394 0.260 -0.359 1.00 39.41 838 VAL A N 1
ATOM 6429 C CA . VAL A 1 838 ? 5.111 0.220 -1.800 1.00 39.41 838 VAL A CA 1
ATOM 6430 C C . VAL A 1 838 ? 3.852 1.021 -1.993 1.00 39.41 838 VAL A C 1
ATOM 6432 O O . VAL A 1 838 ? 2.792 0.492 -2.295 1.00 39.41 838 VAL A O 1
ATOM 6435 N N . GLY A 1 839 ? 3.965 2.335 -1.847 1.00 44.94 839 GLY A N 1
ATOM 6436 C CA . GLY A 1 839 ? 3.096 3.127 -2.704 1.00 44.94 839 GLY A CA 1
ATOM 6437 C C . GLY A 1 839 ? 3.451 2.882 -4.143 1.00 44.94 839 GLY A C 1
ATOM 6438 O O . GLY A 1 839 ? 4.532 2.374 -4.449 1.00 44.94 839 GLY A O 1
ATOM 6439 N N . THR A 1 840 ? 2.550 3.270 -5.035 1.00 55.97 840 THR A N 1
ATOM 6440 C CA . THR A 1 840 ? 2.955 3.557 -6.400 1.00 55.97 840 THR A CA 1
ATOM 6441 C C . THR A 1 840 ? 4.161 4.487 -6.295 1.00 55.97 840 THR A C 1
ATOM 6443 O O . THR A 1 840 ? 4.060 5.577 -5.725 1.00 55.97 840 THR A O 1
ATOM 6446 N N . PRO A 1 841 ? 5.340 4.034 -6.726 1.00 60.50 841 PRO A N 1
ATOM 6447 C CA . PRO A 1 841 ? 6.546 4.799 -6.529 1.00 60.50 841 PRO A CA 1
ATOM 6448 C C . PRO A 1 841 ? 6.433 6.103 -7.302 1.00 60.50 841 PRO A C 1
ATOM 6450 O O . PRO A 1 841 ? 6.157 6.113 -8.507 1.00 60.50 841 PRO A O 1
ATOM 6453 N N . VAL A 1 842 ? 6.622 7.219 -6.609 1.00 66.06 842 VAL A N 1
ATOM 6454 C CA . VAL A 1 842 ? 6.431 8.531 -7.217 1.00 66.06 842 VAL A CA 1
ATOM 6455 C C . VAL A 1 842 ? 7.710 8.873 -7.934 1.00 66.06 842 VAL A C 1
ATOM 6457 O O . VAL A 1 842 ? 8.639 9.433 -7.371 1.00 66.06 842 VAL A O 1
ATOM 6460 N N . ASN A 1 843 ? 7.765 8.454 -9.190 1.00 74.88 843 ASN A N 1
ATOM 6461 C CA . ASN A 1 843 ? 8.970 8.495 -10.009 1.00 74.88 843 ASN A CA 1
ATOM 6462 C C . ASN A 1 843 ? 9.161 9.827 -10.748 1.00 74.88 843 ASN A C 1
ATOM 6464 O O . ASN A 1 843 ? 10.222 10.072 -11.328 1.00 74.88 843 ASN A O 1
ATOM 6468 N N . ASN A 1 844 ? 8.136 10.679 -10.759 1.00 69.62 844 ASN A N 1
ATOM 6469 C CA . ASN A 1 844 ? 8.113 11.972 -11.439 1.00 69.62 844 ASN A CA 1
ATOM 6470 C C . ASN A 1 844 ? 8.295 13.162 -10.480 1.00 69.62 844 ASN A C 1
ATOM 6472 O O . ASN A 1 844 ? 8.088 14.299 -10.901 1.00 69.62 844 ASN A O 1
ATOM 6476 N N . ALA A 1 845 ? 8.685 12.942 -9.222 1.00 69.44 845 ALA A N 1
ATOM 6477 C CA . ALA A 1 845 ? 8.966 14.036 -8.302 1.00 69.44 845 ALA A CA 1
ATOM 6478 C C . ALA A 1 845 ? 10.320 14.701 -8.577 1.00 69.44 845 ALA A C 1
ATOM 6480 O O . ALA A 1 845 ? 11.312 14.051 -8.922 1.00 69.44 845 ALA A O 1
ATOM 6481 N N . ILE A 1 846 ? 10.369 16.010 -8.353 1.00 77.44 846 ILE A N 1
ATOM 6482 C CA . ILE A 1 846 ? 11.591 16.780 -8.163 1.00 77.44 846 ILE A CA 1
ATOM 6483 C C . ILE A 1 846 ? 11.940 16.695 -6.677 1.00 77.44 846 ILE A C 1
ATOM 6485 O O . ILE A 1 846 ? 11.288 17.334 -5.850 1.00 77.44 846 ILE A O 1
ATOM 6489 N N . VAL A 1 847 ? 12.973 15.913 -6.351 1.00 78.31 847 VAL A N 1
ATOM 6490 C CA . VAL A 1 847 ? 13.498 15.777 -4.986 1.00 78.31 847 VAL A CA 1
ATOM 6491 C C . VAL A 1 847 ? 14.796 16.563 -4.863 1.00 78.31 847 VAL A C 1
ATOM 6493 O O . VAL A 1 847 ? 15.794 16.277 -5.529 1.00 78.31 847 VAL A O 1
ATOM 6496 N N . SER A 1 848 ? 14.779 17.572 -4.002 1.00 80.81 848 SER A N 1
ATOM 6497 C CA . SER A 1 848 ? 15.935 18.398 -3.674 1.00 80.81 848 SER A CA 1
ATOM 6498 C C . SER A 1 848 ? 16.360 18.167 -2.232 1.00 80.81 848 SER A C 1
ATOM 6500 O O . SER A 1 848 ? 15.530 17.927 -1.357 1.00 80.81 848 SER A O 1
ATOM 6502 N N . VAL A 1 849 ? 17.663 18.248 -1.995 1.00 82.62 849 VAL A N 1
ATOM 6503 C CA . VAL A 1 849 ? 18.254 18.262 -0.664 1.00 82.62 849 VAL A CA 1
ATOM 6504 C C . VAL A 1 849 ? 19.085 19.515 -0.498 1.00 82.62 849 VAL A C 1
ATOM 6506 O O . VAL A 1 849 ? 19.842 19.905 -1.388 1.00 82.62 849 VAL A O 1
ATOM 6509 N N . GLN A 1 850 ? 18.954 20.128 0.662 1.00 84.94 850 GLN A N 1
ATOM 6510 C CA . GLN A 1 850 ? 19.825 21.169 1.155 1.00 84.94 850 GLN A CA 1
ATOM 6511 C C . GLN A 1 850 ? 20.628 20.581 2.311 1.00 84.94 850 GLN A C 1
ATOM 6513 O O . GLN A 1 850 ? 20.049 20.123 3.293 1.00 84.94 850 GLN A O 1
ATOM 6518 N N . VAL A 1 851 ? 21.951 20.591 2.175 1.00 83.12 851 VAL A N 1
ATOM 6519 C CA . VAL A 1 851 ? 22.885 20.167 3.215 1.00 83.12 851 VAL A CA 1
ATOM 6520 C C . VAL A 1 851 ? 23.629 21.390 3.729 1.00 83.12 851 VAL A C 1
ATOM 6522 O O . VAL A 1 851 ? 24.239 22.118 2.941 1.00 83.12 851 VAL A O 1
ATOM 6525 N N . THR A 1 852 ? 23.603 21.595 5.040 1.00 84.38 852 THR A N 1
ATOM 6526 C CA . THR A 1 852 ? 24.408 22.606 5.729 1.00 84.38 852 THR A CA 1
ATOM 6527 C C . THR A 1 852 ? 25.575 21.906 6.419 1.00 84.38 852 THR A C 1
ATOM 6529 O O . THR A 1 852 ? 25.368 21.026 7.249 1.00 84.38 852 THR A O 1
ATOM 6532 N N . SER A 1 853 ? 26.808 22.249 6.044 1.00 84.81 853 SER A N 1
ATOM 6533 C CA . SER A 1 853 ? 28.029 21.667 6.616 1.00 84.81 853 SER A CA 1
ATOM 6534 C C . SER A 1 853 ? 28.461 22.359 7.921 1.00 84.81 853 SER A C 1
ATOM 6536 O O . SER A 1 853 ? 28.029 23.484 8.187 1.00 84.81 853 SER A O 1
ATOM 6538 N N . PRO A 1 854 ? 29.387 21.759 8.703 1.00 83.88 854 PRO A N 1
ATOM 6539 C CA . PRO A 1 854 ? 29.864 22.330 9.969 1.00 83.88 854 PRO A CA 1
ATOM 6540 C C . PRO A 1 854 ? 30.467 23.740 9.864 1.00 83.88 854 PRO A C 1
ATOM 6542 O O . PRO A 1 854 ? 30.476 24.494 10.833 1.00 83.88 854 PRO A O 1
ATOM 6545 N N . ASP A 1 855 ? 30.998 24.113 8.699 1.00 84.12 855 ASP A N 1
ATOM 6546 C CA . ASP A 1 855 ? 31.527 25.451 8.408 1.00 84.12 855 ASP A CA 1
ATOM 6547 C C . ASP A 1 855 ? 30.461 26.416 7.849 1.00 84.12 855 ASP A C 1
ATOM 6549 O O . ASP A 1 855 ? 30.794 27.461 7.285 1.00 84.12 855 ASP A O 1
ATOM 6553 N N . SER A 1 856 ? 29.181 26.068 8.021 1.00 81.31 856 SER A N 1
ATOM 6554 C CA . SER A 1 856 ? 27.995 26.822 7.602 1.00 81.31 856 SER A CA 1
ATOM 6555 C C . SER A 1 856 ? 27.867 27.026 6.090 1.00 81.31 856 SER A C 1
ATOM 6557 O O . SER A 1 856 ? 27.154 27.929 5.643 1.00 81.31 856 SER A O 1
ATOM 6559 N N . GLN A 1 857 ? 28.540 26.209 5.275 1.00 81.12 857 GLN A N 1
ATOM 6560 C CA . GLN A 1 857 ? 28.301 26.220 3.836 1.00 81.12 857 GLN A CA 1
ATOM 6561 C C . GLN A 1 857 ? 27.021 25.452 3.524 1.00 81.12 857 GLN A C 1
ATOM 6563 O O . GLN A 1 857 ? 26.809 24.337 3.992 1.00 81.12 857 GLN A O 1
ATOM 6568 N N . VAL A 1 858 ? 26.171 26.061 2.702 1.00 81.69 858 VAL A N 1
ATOM 6569 C CA . VAL A 1 858 ? 24.936 25.439 2.231 1.00 81.69 858 VAL A CA 1
ATOM 6570 C C . VAL A 1 858 ? 25.157 24.933 0.816 1.00 81.69 858 VAL A C 1
ATOM 6572 O O . VAL A 1 858 ? 25.474 25.708 -0.091 1.00 81.69 858 VAL A O 1
ATOM 6575 N N . VAL A 1 859 ? 24.961 23.635 0.621 1.00 81.06 859 VAL A N 1
ATOM 6576 C CA . VAL A 1 859 ? 25.013 22.982 -0.685 1.00 81.06 859 VAL A CA 1
ATOM 6577 C C . VAL A 1 859 ? 23.634 22.422 -0.995 1.00 81.06 859 VAL A C 1
ATOM 6579 O O . VAL A 1 859 ? 23.062 21.681 -0.202 1.00 81.06 859 VAL A O 1
ATOM 6582 N N . VAL A 1 860 ? 23.096 22.776 -2.162 1.00 78.69 860 VAL A N 1
ATOM 6583 C CA . VAL A 1 860 ? 21.823 22.240 -2.657 1.00 78.69 860 VAL A CA 1
ATOM 6584 C C . VAL A 1 860 ? 22.109 21.264 -3.789 1.00 78.69 860 VAL A C 1
ATOM 6586 O O . VAL A 1 860 ? 22.854 21.582 -4.718 1.00 78.69 860 VAL A O 1
ATOM 6589 N N . GLY A 1 861 ? 21.511 20.082 -3.710 1.00 77.56 861 GLY A N 1
ATOM 6590 C CA . GLY A 1 861 ? 21.596 19.039 -4.722 1.00 77.56 861 GLY A CA 1
ATOM 6591 C C . GLY A 1 861 ? 20.217 18.503 -5.081 1.00 77.56 861 GLY A C 1
ATOM 6592 O O . GLY A 1 861 ? 19.277 18.591 -4.296 1.00 77.56 861 GLY A O 1
ATOM 6593 N N . PHE A 1 862 ? 20.099 17.927 -6.273 1.00 84.25 862 PHE A N 1
ATOM 6594 C CA . PHE A 1 862 ? 18.934 17.129 -6.644 1.00 84.25 862 PHE A CA 1
ATOM 6595 C C . PHE A 1 862 ? 19.279 15.661 -6.460 1.00 84.25 862 PHE A C 1
ATOM 6597 O O . PHE A 1 862 ? 20.321 15.205 -6.944 1.00 84.25 862 PHE A O 1
ATOM 6604 N N . LEU A 1 863 ? 18.418 14.928 -5.759 1.00 87.12 863 LEU A N 1
ATOM 6605 C CA . LEU A 1 863 ? 18.592 13.491 -5.643 1.00 87.12 863 LEU A CA 1
ATOM 6606 C C . LEU A 1 863 ? 18.225 12.870 -6.985 1.00 87.12 863 LEU A C 1
ATOM 6608 O O . LEU A 1 863 ? 17.219 13.217 -7.607 1.00 87.12 863 LEU A O 1
ATOM 6612 N N . SER A 1 864 ? 19.071 11.959 -7.446 1.00 88.06 864 SER A N 1
ATOM 6613 C CA . SER A 1 864 ? 18.806 11.220 -8.672 1.00 88.06 864 SER A CA 1
ATOM 6614 C C . SER A 1 864 ? 17.981 9.997 -8.325 1.00 88.06 864 SER A C 1
ATOM 6616 O O . SER A 1 864 ? 18.302 9.287 -7.372 1.00 88.06 864 SER A O 1
ATOM 6618 N N . ARG A 1 865 ? 16.931 9.736 -9.101 1.00 85.00 865 ARG A N 1
ATOM 6619 C CA . ARG A 1 865 ? 16.183 8.487 -8.981 1.00 85.00 865 ARG A CA 1
ATOM 6620 C C . ARG A 1 865 ? 17.136 7.318 -9.224 1.00 85.00 865 ARG A C 1
ATOM 6622 O O . ARG A 1 865 ? 17.801 7.273 -10.260 1.00 85.00 865 ARG A O 1
ATOM 6629 N N . THR A 1 866 ? 17.197 6.389 -8.282 1.00 83.38 866 THR A N 1
ATOM 6630 C CA . THR A 1 866 ? 18.022 5.179 -8.387 1.00 83.38 866 THR A CA 1
ATOM 6631 C C . THR A 1 866 ? 17.186 3.925 -8.542 1.00 83.38 866 THR A C 1
ATOM 6633 O O . THR A 1 866 ? 17.625 2.997 -9.218 1.00 83.38 866 THR A O 1
ATOM 6636 N N . GLN A 1 867 ? 15.980 3.909 -7.973 1.00 82.00 867 GLN A N 1
ATOM 6637 C CA . GLN A 1 867 ? 14.983 2.852 -8.131 1.00 82.00 867 GLN A CA 1
ATOM 6638 C C . GLN A 1 867 ? 13.581 3.469 -8.090 1.00 82.00 867 GLN A C 1
ATOM 6640 O O . GLN A 1 867 ? 13.414 4.686 -8.038 1.00 82.00 867 GLN A O 1
ATOM 6645 N N . ASP A 1 868 ? 12.564 2.627 -8.150 1.00 74.88 868 ASP A N 1
ATOM 6646 C CA . ASP A 1 868 ? 11.175 3.024 -7.987 1.00 74.88 868 ASP A CA 1
ATOM 6647 C C . ASP A 1 868 ? 10.937 3.747 -6.656 1.00 74.88 868 ASP A C 1
ATOM 6649 O O . ASP A 1 868 ? 11.168 3.186 -5.590 1.00 74.88 868 ASP A O 1
ATOM 6653 N N . GLY A 1 869 ? 10.521 5.018 -6.730 1.00 72.38 869 GLY A N 1
ATOM 6654 C CA . GLY A 1 869 ? 10.219 5.873 -5.578 1.00 72.38 869 GLY A CA 1
ATOM 6655 C C . GLY A 1 869 ? 11.458 6.297 -4.798 1.00 72.38 869 GLY A C 1
ATOM 6656 O O . GLY A 1 869 ? 11.398 7.223 -4.002 1.00 72.38 869 GLY A O 1
ATOM 6657 N N . THR A 1 870 ? 12.608 5.679 -5.047 1.00 84.62 870 THR A N 1
ATOM 6658 C CA . THR A 1 870 ? 13.855 5.946 -4.339 1.00 84.62 870 THR A CA 1
ATOM 6659 C C . THR A 1 870 ? 14.738 6.907 -5.118 1.00 84.62 870 THR A C 1
ATOM 6661 O O . THR A 1 870 ? 15.103 6.693 -6.278 1.00 84.62 870 THR A O 1
ATOM 6664 N N . TYR A 1 871 ? 15.142 7.953 -4.421 1.00 87.88 871 TYR A N 1
ATOM 6665 C CA . TYR A 1 871 ? 16.016 9.014 -4.864 1.00 87.88 871 TYR A CA 1
ATOM 6666 C C . TYR A 1 871 ? 17.240 9.021 -3.955 1.00 87.88 871 TYR A C 1
ATOM 6668 O O . TYR A 1 871 ? 17.110 8.955 -2.736 1.00 87.88 871 TYR A O 1
ATOM 6676 N N . SER A 1 872 ? 18.441 9.121 -4.514 1.00 90.88 872 SER A N 1
ATOM 6677 C CA . SER A 1 872 ? 19.649 9.190 -3.696 1.00 90.88 872 SER A CA 1
ATOM 6678 C C . SER A 1 872 ? 20.680 10.167 -4.237 1.00 90.88 872 SER A C 1
ATOM 6680 O O . SER A 1 872 ? 20.697 10.531 -5.417 1.00 90.88 872 SER A O 1
ATOM 6682 N N . ILE A 1 873 ? 21.566 10.587 -3.345 1.00 91.38 873 ILE A N 1
ATOM 6683 C CA . ILE A 1 873 ? 22.755 11.372 -3.654 1.00 91.38 873 ILE A CA 1
ATOM 6684 C C . ILE A 1 873 ? 23.855 10.975 -2.673 1.00 91.38 873 ILE A C 1
ATOM 6686 O O . ILE A 1 873 ? 23.576 10.649 -1.520 1.00 91.38 873 ILE A O 1
ATOM 6690 N N . SER A 1 874 ? 25.104 11.005 -3.126 1.00 89.31 874 SER A N 1
ATOM 6691 C CA . SER A 1 874 ? 26.248 10.813 -2.240 1.00 89.31 874 SER A CA 1
ATOM 6692 C C . SER A 1 874 ? 26.958 12.140 -2.014 1.00 89.31 874 SER A C 1
ATOM 6694 O O . SER A 1 874 ? 27.182 12.907 -2.954 1.00 89.31 874 SER A O 1
ATOM 6696 N N . LEU A 1 875 ? 27.327 12.389 -0.764 1.00 88.38 875 LEU A N 1
ATOM 6697 C CA . LEU A 1 875 ? 28.130 13.525 -0.341 1.00 88.38 875 LEU A CA 1
ATOM 6698 C C . LEU A 1 875 ? 29.511 13.017 0.073 1.00 88.38 875 LEU A C 1
ATOM 6700 O O . LEU A 1 875 ? 29.627 12.190 0.974 1.00 88.38 875 LEU A O 1
ATOM 6704 N N . GLU A 1 876 ? 30.560 13.515 -0.577 1.00 89.81 876 GLU A N 1
ATOM 6705 C CA . GLU A 1 876 ? 31.940 13.274 -0.157 1.00 89.81 876 GLU A CA 1
ATOM 6706 C C . GLU A 1 876 ? 32.395 14.423 0.745 1.00 89.81 876 GLU A C 1
ATOM 6708 O O . GLU A 1 876 ? 32.306 15.593 0.363 1.00 89.81 876 GLU A O 1
ATOM 6713 N N . THR A 1 877 ? 32.873 14.107 1.948 1.00 88.25 877 THR A N 1
ATOM 6714 C CA . THR A 1 877 ? 33.349 15.126 2.887 1.00 88.25 877 THR A CA 1
ATOM 6715 C C . THR A 1 877 ? 34.538 14.663 3.719 1.00 88.25 877 THR A C 1
ATOM 6717 O O . THR A 1 877 ? 34.708 13.484 4.006 1.00 88.25 877 THR A O 1
ATOM 6720 N N . SER A 1 878 ? 35.367 15.617 4.132 1.00 87.38 878 SER A N 1
ATOM 6721 C CA . SER A 1 878 ? 36.439 15.434 5.112 1.00 87.38 878 SER A CA 1
ATOM 6722 C C . SER A 1 878 ? 36.319 16.400 6.299 1.00 87.38 878 SER A C 1
ATOM 6724 O O . SER A 1 878 ? 37.272 16.532 7.068 1.00 87.38 878 SER A O 1
ATOM 6726 N N . LEU A 1 879 ? 35.210 17.142 6.411 1.00 88.75 879 LEU A N 1
ATOM 6727 C CA . LEU A 1 879 ? 34.973 18.059 7.527 1.00 88.75 879 LEU A CA 1
ATOM 6728 C C . LEU A 1 879 ? 34.303 17.303 8.676 1.00 88.75 879 LEU A C 1
ATOM 6730 O O . LEU A 1 879 ? 33.332 16.578 8.485 1.00 88.75 879 LEU A O 1
ATOM 6734 N N . THR A 1 880 ? 34.841 17.489 9.874 1.00 86.00 880 THR A N 1
ATOM 6735 C CA . THR A 1 880 ? 34.311 16.926 11.119 1.00 86.00 880 THR A CA 1
ATOM 6736 C C . THR A 1 880 ? 33.261 17.858 11.710 1.00 86.00 880 THR A C 1
ATOM 6738 O O . THR A 1 880 ? 33.466 19.074 11.703 1.00 86.00 880 THR A O 1
ATOM 6741 N N . GLY A 1 881 ? 32.198 17.303 12.285 1.00 85.12 881 GLY A N 1
ATOM 6742 C CA . GLY A 1 881 ? 31.104 18.054 12.903 1.00 85.12 881 GLY A CA 1
ATOM 6743 C C . GLY A 1 881 ? 29.729 17.596 12.421 1.00 85.12 881 GLY A C 1
ATOM 6744 O O . GLY A 1 881 ? 29.611 16.571 11.745 1.00 85.12 881 GLY A O 1
ATOM 6745 N N . ASN A 1 882 ? 28.698 18.358 12.785 1.00 84.44 882 ASN A N 1
ATOM 6746 C CA . ASN A 1 882 ? 27.317 18.064 12.421 1.00 84.44 882 ASN A CA 1
ATOM 6747 C C . ASN A 1 882 ? 26.959 18.547 11.010 1.00 84.44 882 ASN A C 1
ATOM 6749 O O . ASN A 1 882 ? 27.426 19.594 10.559 1.00 84.44 882 ASN A O 1
ATOM 6753 N N . TYR A 1 883 ? 26.112 17.773 10.342 1.00 85.25 883 TYR A N 1
ATOM 6754 C CA . TYR A 1 883 ? 25.507 18.112 9.065 1.00 85.25 883 TYR A CA 1
ATOM 6755 C C . TYR A 1 883 ? 23.990 18.143 9.200 1.00 85.25 883 TYR A C 1
ATOM 6757 O O . TYR A 1 883 ? 23.390 17.125 9.552 1.00 85.25 883 TYR A O 1
ATOM 6765 N N . ASP A 1 884 ? 23.383 19.269 8.830 1.00 81.31 884 ASP A N 1
ATOM 6766 C CA . ASP A 1 884 ? 21.928 19.426 8.809 1.00 81.31 884 ASP A CA 1
ATOM 6767 C C . ASP A 1 884 ? 21.379 19.219 7.410 1.00 81.31 884 ASP A C 1
ATOM 6769 O O . ASP A 1 884 ? 21.938 19.712 6.422 1.00 81.31 884 ASP A O 1
ATOM 6773 N N . ILE A 1 885 ? 20.261 18.507 7.326 1.00 79.56 885 ILE A N 1
ATOM 6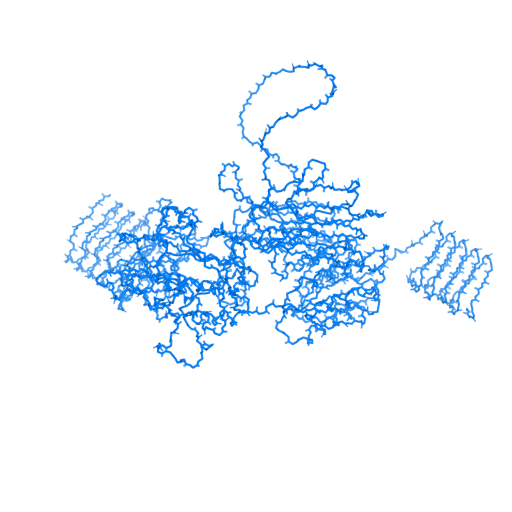774 C CA . ILE A 1 885 ? 19.641 18.132 6.067 1.00 79.56 885 ILE A CA 1
ATOM 6775 C C . ILE A 1 885 ? 18.184 18.564 6.050 1.00 79.56 885 ILE A C 1
ATOM 6777 O O . ILE A 1 885 ? 17.392 18.178 6.907 1.00 79.56 885 ILE A O 1
ATOM 6781 N N . LYS A 1 886 ? 17.817 19.273 4.984 1.00 75.31 886 LYS A N 1
ATOM 6782 C CA . LYS A 1 886 ? 16.431 19.539 4.606 1.00 75.31 886 LYS A CA 1
ATOM 6783 C C . LYS A 1 886 ? 16.150 18.944 3.237 1.00 75.31 886 LYS A C 1
ATOM 6785 O O . LYS A 1 886 ? 16.866 19.224 2.277 1.00 75.31 886 LYS A O 1
ATOM 6790 N N . VAL A 1 887 ? 15.102 18.140 3.133 1.00 69.06 887 VAL A N 1
ATOM 6791 C CA . VAL A 1 887 ? 14.684 17.489 1.887 1.00 69.06 887 VAL A CA 1
ATOM 6792 C C . VAL A 1 887 ? 13.321 18.011 1.493 1.00 69.06 887 VAL A C 1
ATOM 6794 O O . VAL A 1 887 ? 12.429 18.097 2.332 1.00 69.06 887 VAL A O 1
ATOM 6797 N N . ILE A 1 888 ? 13.161 18.349 0.218 1.00 71.75 888 ILE A N 1
ATOM 6798 C CA . ILE A 1 888 ? 11.900 18.817 -0.355 1.00 71.75 888 ILE A CA 1
ATOM 6799 C C . ILE A 1 888 ? 11.613 17.983 -1.597 1.00 71.75 888 ILE A C 1
ATOM 6801 O O . ILE A 1 888 ? 12.414 17.983 -2.535 1.00 71.75 888 ILE A O 1
ATOM 6805 N N . ALA A 1 889 ? 10.468 17.309 -1.613 1.00 65.94 889 ALA A N 1
ATOM 6806 C CA . ALA A 1 889 ? 9.923 16.659 -2.794 1.00 65.94 889 ALA A CA 1
ATOM 6807 C C . ALA A 1 889 ? 8.698 17.429 -3.303 1.00 65.94 889 ALA A C 1
ATOM 6809 O O . ALA A 1 889 ? 7.878 17.920 -2.528 1.00 65.94 889 ALA A O 1
ATOM 6810 N N . SER A 1 890 ? 8.589 17.557 -4.620 1.00 65.50 890 SER A N 1
ATOM 6811 C CA . SER A 1 890 ? 7.476 18.241 -5.283 1.00 65.50 890 SER A CA 1
ATOM 6812 C C . SER A 1 890 ? 7.181 17.608 -6.635 1.00 65.50 890 SER A C 1
ATOM 6814 O O . SER A 1 890 ? 8.055 16.977 -7.226 1.00 65.50 890 SER A O 1
ATOM 6816 N N . ASP A 1 891 ? 5.961 17.781 -7.124 1.00 62.03 891 ASP A N 1
ATOM 6817 C CA . ASP A 1 891 ? 5.543 17.354 -8.462 1.00 62.03 891 ASP A CA 1
ATOM 6818 C C . ASP A 1 891 ? 6.348 18.058 -9.592 1.00 62.03 891 ASP A C 1
ATOM 6820 O O . ASP A 1 891 ? 6.949 19.118 -9.392 1.00 62.03 891 ASP A O 1
ATOM 6824 N N . SER A 1 892 ? 6.381 17.461 -10.794 1.00 58.12 892 SER A N 1
ATOM 6825 C CA . SER A 1 892 ? 7.053 18.010 -11.988 1.00 58.12 892 SER A CA 1
ATOM 6826 C C . SER A 1 892 ? 6.098 18.534 -13.079 1.00 58.12 892 SER A C 1
ATOM 6828 O O . SER A 1 892 ? 6.199 18.142 -14.242 1.00 58.12 892 SER A O 1
ATOM 6830 N N . VAL A 1 893 ? 5.172 19.448 -12.778 1.00 49.62 893 VAL A N 1
ATOM 6831 C CA . VAL A 1 893 ? 4.231 19.959 -13.799 1.00 49.62 893 VAL A CA 1
ATOM 6832 C C . VAL A 1 893 ? 4.715 21.230 -14.512 1.00 49.62 893 VAL A C 1
ATOM 6834 O O . VAL A 1 893 ? 5.035 22.259 -13.913 1.00 49.62 893 VAL A O 1
ATOM 6837 N N . GLN A 1 894 ? 4.686 21.196 -15.854 1.00 44.34 894 GLN A N 1
ATOM 6838 C CA . GLN A 1 894 ? 4.677 22.403 -16.686 1.00 44.34 894 GLN A CA 1
ATOM 6839 C C . GLN A 1 894 ? 3.322 23.114 -16.573 1.00 44.34 894 GLN A C 1
ATOM 6841 O O . GLN A 1 894 ? 2.272 22.540 -16.839 1.00 44.34 894 GLN A O 1
ATOM 6846 N N . ASN A 1 895 ? 3.371 24.397 -16.225 1.00 36.75 895 ASN A N 1
ATOM 6847 C CA . ASN A 1 895 ? 2.226 25.275 -15.987 1.00 36.75 895 ASN A CA 1
ATOM 6848 C C . ASN A 1 895 ? 1.164 25.223 -17.124 1.00 36.75 895 ASN A C 1
ATOM 6850 O O . ASN A 1 895 ? 1.461 25.682 -18.230 1.00 36.75 895 ASN A O 1
ATOM 6854 N N . GLY A 1 896 ? -0.065 24.721 -16.868 1.00 41.12 896 GLY A N 1
ATOM 6855 C CA . GLY A 1 896 ? -1.216 24.979 -17.762 1.00 41.12 896 GLY A CA 1
ATOM 6856 C C . GLY A 1 896 ? -2.328 23.935 -18.007 1.00 41.12 896 GLY A C 1
ATOM 6857 O O . GLY A 1 896 ? -3.119 24.193 -18.910 1.00 41.12 896 GLY A O 1
ATOM 6858 N N . ASN A 1 897 ? -2.459 22.814 -17.281 1.00 30.86 897 ASN A N 1
ATOM 6859 C CA . ASN A 1 897 ? -3.587 21.870 -17.474 1.00 30.86 897 ASN A CA 1
ATOM 6860 C C . ASN A 1 897 ? -4.541 21.794 -16.265 1.00 30.86 897 ASN A C 1
ATOM 6862 O O . ASN A 1 897 ? -4.144 22.015 -15.128 1.00 30.86 897 ASN A O 1
ATOM 6866 N N . ASN A 1 898 ? -5.808 21.457 -16.532 1.00 31.28 898 ASN A N 1
ATOM 6867 C CA . ASN A 1 898 ? -6.936 21.538 -15.588 1.00 31.28 898 ASN A CA 1
ATOM 6868 C C . ASN A 1 898 ? -7.017 20.391 -14.551 1.00 31.28 898 ASN A C 1
ATOM 6870 O O . ASN A 1 898 ? -7.926 20.406 -13.729 1.00 31.28 898 ASN A O 1
ATOM 6874 N N . ASN A 1 899 ? -6.083 19.432 -14.567 1.00 32.88 899 ASN A N 1
ATOM 6875 C CA . ASN A 1 899 ? -5.985 18.326 -13.598 1.00 32.88 899 ASN A CA 1
ATOM 6876 C C . ASN A 1 899 ? -4.709 18.497 -12.760 1.00 32.88 899 ASN A C 1
ATOM 6878 O O . ASN A 1 899 ? -3.745 17.756 -12.927 1.00 32.88 899 ASN A O 1
ATOM 6882 N N . ASN A 1 900 ? -4.660 19.554 -11.953 1.00 36.50 900 ASN A N 1
ATOM 6883 C CA . ASN A 1 900 ? -3.431 20.037 -11.328 1.00 36.50 900 ASN A CA 1
ATOM 6884 C C . ASN A 1 900 ? -3.367 19.607 -9.847 1.00 36.50 900 ASN A C 1
ATOM 6886 O O . ASN A 1 900 ? -3.875 20.330 -8.990 1.00 36.50 900 ASN A O 1
ATOM 6890 N N . SER A 1 901 ? -2.763 18.454 -9.537 1.00 42.47 901 SER A N 1
ATOM 6891 C CA . SER A 1 901 ? -2.430 18.056 -8.158 1.00 42.47 901 SER A CA 1
ATOM 6892 C C . SER A 1 901 ? -1.032 18.570 -7.794 1.00 42.47 901 SER A C 1
ATOM 6894 O O . SER A 1 901 ? -0.038 17.867 -7.940 1.00 42.47 901 SER A O 1
ATOM 6896 N N . GLN A 1 902 ? -0.928 19.823 -7.348 1.00 50.16 902 GLN A N 1
ATOM 6897 C CA . GLN A 1 902 ? 0.337 20.368 -6.842 1.00 50.16 902 GLN A CA 1
ATOM 6898 C C . GLN A 1 902 ? 0.575 19.881 -5.405 1.00 50.16 902 GLN A C 1
ATOM 6900 O O . GLN A 1 902 ? -0.167 20.276 -4.506 1.00 50.16 902 GLN A O 1
ATOM 6905 N N . TYR A 1 903 ? 1.619 19.077 -5.169 1.00 55.00 903 TYR A N 1
ATOM 6906 C CA . TYR A 1 903 ? 2.103 18.764 -3.818 1.00 55.00 903 TYR A CA 1
ATOM 6907 C C . TYR A 1 903 ? 3.536 19.269 -3.602 1.00 55.00 903 TYR A C 1
ATOM 6909 O O . TYR A 1 903 ? 4.364 19.283 -4.516 1.00 55.00 903 TYR A O 1
ATOM 6917 N N . VAL A 1 904 ? 3.820 19.688 -2.367 1.00 56.56 904 VAL A N 1
ATOM 6918 C CA . VAL A 1 904 ? 5.160 19.997 -1.854 1.00 56.56 904 VAL A CA 1
ATOM 6919 C C . VAL A 1 904 ? 5.247 19.379 -0.469 1.00 56.56 904 VAL A C 1
ATOM 6921 O O . VAL A 1 904 ? 4.395 19.649 0.375 1.00 56.56 904 VAL A O 1
ATOM 6924 N N . ILE A 1 905 ? 6.257 18.547 -0.245 1.00 55.53 905 ILE A N 1
ATOM 6925 C CA . ILE A 1 905 ? 6.423 17.791 0.990 1.00 55.53 905 ILE A CA 1
ATOM 6926 C C . ILE A 1 905 ? 7.876 17.865 1.448 1.00 55.53 905 ILE A C 1
ATOM 6928 O O . ILE A 1 905 ? 8.789 17.798 0.623 1.00 55.53 905 ILE A O 1
ATOM 6932 N N . GLN A 1 906 ? 8.101 18.068 2.747 1.00 64.44 906 GLN A N 1
ATOM 6933 C CA . GLN A 1 906 ? 9.438 18.294 3.296 1.00 64.44 906 GLN A CA 1
ATOM 6934 C C . GLN A 1 906 ? 9.721 17.412 4.511 1.00 64.44 906 GLN A C 1
ATOM 6936 O O . GLN A 1 906 ? 8.811 17.036 5.244 1.00 64.44 906 GLN A O 1
ATOM 6941 N N . THR A 1 907 ? 10.993 17.094 4.728 1.00 60.44 907 THR A N 1
ATOM 6942 C CA . THR A 1 907 ? 11.469 16.398 5.929 1.00 60.44 907 THR A CA 1
ATOM 6943 C C . THR A 1 907 ? 12.878 16.865 6.289 1.00 60.44 907 THR A C 1
ATOM 6945 O O . THR A 1 907 ? 13.621 17.332 5.421 1.00 60.44 907 THR A O 1
ATOM 6948 N N . GLU A 1 908 ? 13.233 16.760 7.567 1.00 70.00 908 GLU A N 1
ATOM 6949 C CA . GLU A 1 908 ? 14.526 17.178 8.117 1.00 70.00 908 GLU A CA 1
ATOM 6950 C C . GLU A 1 908 ? 15.223 16.008 8.826 1.00 70.00 908 GLU A C 1
ATOM 6952 O O . GLU A 1 908 ? 14.575 15.094 9.352 1.00 70.00 908 GLU A O 1
ATOM 6957 N N . HIS A 1 909 ? 16.557 16.014 8.806 1.00 75.50 909 HIS A N 1
ATOM 6958 C CA . HIS A 1 909 ? 17.411 14.998 9.427 1.00 75.50 909 HIS A CA 1
ATOM 6959 C C . HIS A 1 909 ? 18.824 15.555 9.660 1.00 75.50 909 HIS A C 1
ATOM 6961 O O . HIS A 1 909 ? 19.206 16.550 9.048 1.00 75.50 909 HIS A O 1
ATOM 6967 N N . SER A 1 910 ? 19.614 14.902 10.509 1.00 82.62 910 SER A N 1
ATOM 6968 C CA . SER A 1 910 ? 20.985 15.312 10.828 1.00 82.62 910 SER A CA 1
ATOM 6969 C C . SER A 1 910 ? 21.877 14.098 11.050 1.00 82.62 910 SER A C 1
ATOM 6971 O O . SER A 1 910 ? 21.406 13.104 11.592 1.00 82.62 910 SER A O 1
ATOM 6973 N N . PHE A 1 911 ? 23.160 14.191 10.700 1.00 83.75 911 PHE A N 1
ATOM 6974 C CA . PHE A 1 911 ? 24.159 13.165 11.024 1.00 83.75 911 PHE A CA 1
ATOM 6975 C C . PHE A 1 911 ? 25.472 13.801 11.492 1.00 83.75 911 PHE A C 1
ATOM 6977 O O . PHE A 1 911 ? 25.777 14.951 11.164 1.00 83.75 911 PHE A O 1
ATOM 6984 N N . TYR A 1 912 ? 26.286 13.034 12.222 1.00 87.44 912 TYR A N 1
ATOM 6985 C CA . TYR A 1 912 ? 27.541 13.527 12.791 1.00 87.44 912 TYR A CA 1
ATOM 6986 C C . TYR A 1 912 ? 28.782 12.845 12.196 1.00 87.44 912 TYR A C 1
ATOM 6988 O O . TYR A 1 912 ? 28.874 11.615 12.126 1.00 87.44 912 TYR A O 1
ATOM 6996 N N . VAL A 1 913 ? 29.782 13.642 11.798 1.00 88.19 913 VAL A N 1
ATOM 6997 C CA . VAL A 1 913 ? 31.101 13.155 11.362 1.00 88.19 913 VAL A CA 1
ATOM 6998 C C . VAL A 1 913 ? 32.105 13.319 12.494 1.00 88.19 913 VAL A C 1
ATOM 7000 O O . VAL A 1 913 ? 32.585 14.421 12.776 1.00 88.19 913 VAL A O 1
ATOM 7003 N N . SER A 1 914 ? 32.449 12.199 13.121 1.00 85.44 914 SER A N 1
ATOM 7004 C CA . SER A 1 914 ? 33.365 12.141 14.249 1.00 85.44 914 SER A CA 1
ATOM 7005 C C . SER A 1 914 ? 34.825 11.980 13.810 1.00 85.44 914 SER A C 1
ATOM 7007 O O . SER A 1 914 ? 35.124 11.164 12.932 1.00 85.44 914 SER A O 1
ATOM 7009 N N . PRO A 1 915 ? 35.769 12.702 14.440 1.00 80.12 915 PRO A N 1
ATOM 7010 C CA . PRO A 1 915 ? 37.197 12.429 14.300 1.00 80.12 915 PRO A CA 1
ATOM 7011 C C . PRO A 1 915 ? 37.686 11.266 15.178 1.00 80.12 915 PRO A C 1
ATOM 7013 O O . PRO A 1 915 ? 38.871 10.936 15.124 1.00 80.12 915 PRO A O 1
ATOM 7016 N N . PHE A 1 916 ? 36.824 10.675 16.011 1.00 76.94 916 PHE A N 1
ATOM 7017 C CA . PHE A 1 916 ? 37.225 9.698 17.018 1.00 76.94 916 PHE A CA 1
ATOM 7018 C C . PHE A 1 916 ? 36.535 8.351 16.804 1.00 76.94 916 PHE A C 1
ATOM 7020 O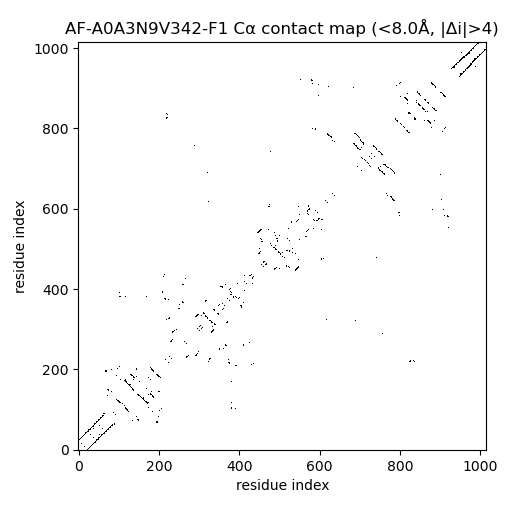 O . PHE A 1 916 ? 35.334 8.275 16.556 1.00 76.94 916 PHE A O 1
ATOM 7027 N N . GLU A 1 917 ? 37.302 7.268 16.908 1.00 73.69 917 GLU A N 1
ATOM 7028 C CA . GLU A 1 917 ? 36.764 5.908 16.812 1.00 73.69 917 GLU A CA 1
ATOM 7029 C C . GLU A 1 917 ? 35.850 5.606 18.015 1.00 73.69 917 GLU A C 1
ATOM 7031 O O . GLU A 1 917 ? 34.678 5.263 17.843 1.00 73.69 917 GLU A O 1
ATOM 7036 N N . GLU A 1 918 ? 36.342 5.885 19.222 1.00 71.25 918 GLU A N 1
ATOM 7037 C CA . GLU A 1 918 ? 35.575 5.890 20.474 1.00 71.25 918 GLU A CA 1
ATOM 7038 C C . GLU A 1 918 ? 35.107 7.319 20.801 1.00 71.25 918 GLU A C 1
ATOM 7040 O O . GLU A 1 918 ? 35.859 8.261 20.534 1.00 71.25 918 GLU A O 1
ATOM 7045 N N . PRO A 1 919 ? 33.895 7.520 21.358 1.00 69.12 919 PRO A N 1
ATOM 7046 C CA . PRO A 1 919 ? 33.401 8.861 21.637 1.00 69.12 919 PRO A CA 1
ATOM 7047 C C . PRO A 1 919 ? 34.289 9.553 22.673 1.00 69.12 919 PRO A C 1
ATOM 7049 O O . PRO A 1 919 ? 34.648 8.972 23.701 1.00 69.12 919 PRO A O 1
ATOM 7052 N N . VAL A 1 920 ? 34.659 10.805 22.403 1.00 59.56 920 VAL A N 1
ATOM 7053 C CA . VAL A 1 920 ? 35.510 11.561 23.328 1.00 59.56 920 VAL A CA 1
ATOM 7054 C C . VAL A 1 920 ? 34.656 12.189 24.409 1.00 59.56 920 VAL A C 1
ATOM 7056 O O . VAL A 1 920 ? 33.889 13.120 24.167 1.00 59.56 920 VAL A O 1
ATOM 7059 N N . GLU A 1 921 ? 34.842 11.707 25.635 1.00 50.16 921 GLU A N 1
ATOM 7060 C CA . GLU A 1 921 ? 34.298 12.376 26.806 1.00 50.16 921 GLU A CA 1
ATOM 7061 C C . GLU A 1 921 ? 34.856 13.805 26.901 1.00 50.16 921 GLU A C 1
ATOM 7063 O O . GLU A 1 921 ? 36.035 14.024 26.603 1.00 50.16 921 GLU A O 1
ATOM 7068 N N . PRO A 1 922 ? 34.048 14.799 27.308 1.00 44.50 922 PRO A N 1
ATOM 7069 C CA . PRO A 1 922 ? 34.464 16.196 27.331 1.00 44.50 922 PRO A CA 1
ATOM 7070 C C . PRO A 1 922 ? 35.670 16.410 28.258 1.00 44.50 922 PRO A C 1
ATOM 7072 O O . PRO A 1 922 ? 35.541 16.634 29.462 1.00 44.50 922 PRO A O 1
ATOM 7075 N N . ILE A 1 923 ? 36.878 16.394 27.690 1.00 39.00 923 ILE A N 1
ATOM 7076 C CA . ILE A 1 923 ? 38.084 16.843 28.375 1.00 39.00 923 ILE A CA 1
ATOM 7077 C C . ILE A 1 923 ? 38.061 18.366 28.323 1.00 39.00 923 ILE A C 1
ATOM 7079 O O . ILE A 1 923 ? 38.352 18.972 27.291 1.00 39.00 923 ILE A O 1
ATOM 7083 N N . VAL A 1 924 ? 37.763 19.015 29.448 1.00 37.69 924 VAL A N 1
ATOM 7084 C CA . VAL A 1 924 ? 38.063 20.443 29.599 1.00 37.69 924 VAL A CA 1
ATOM 7085 C C . VAL A 1 924 ? 39.586 20.589 29.705 1.00 37.69 924 VAL A C 1
ATOM 7087 O O . VAL A 1 924 ? 40.145 20.695 30.795 1.00 37.69 924 VAL A O 1
ATOM 7090 N N . GLN A 1 925 ? 40.286 20.572 28.568 1.00 31.81 925 GLN A N 1
ATOM 7091 C CA . GLN A 1 925 ? 41.639 21.110 28.496 1.00 31.81 925 GLN A CA 1
ATOM 7092 C C . GLN A 1 925 ? 41.530 22.634 28.571 1.00 31.81 925 GLN A C 1
ATOM 7094 O O . GLN A 1 925 ? 41.295 23.310 27.570 1.00 31.81 925 GLN A O 1
ATOM 7099 N N . PHE A 1 926 ? 41.714 23.201 29.765 1.00 34.44 926 PHE A N 1
ATOM 7100 C CA . PHE A 1 926 ? 42.123 24.601 29.834 1.00 34.44 926 PHE A CA 1
ATOM 7101 C C . PHE A 1 926 ? 43.498 24.723 29.153 1.00 34.44 926 PHE A C 1
ATOM 7103 O O . PHE A 1 926 ? 44.364 23.878 29.390 1.00 34.44 926 PHE A O 1
ATOM 7110 N N . PRO A 1 927 ? 43.719 25.731 28.289 1.00 32.78 927 PRO A N 1
ATOM 7111 C CA . PRO A 1 927 ? 44.965 25.855 27.541 1.00 32.78 927 PRO A CA 1
ATOM 7112 C C . PRO A 1 927 ? 46.186 25.946 28.480 1.00 32.78 927 PRO A C 1
ATOM 7114 O O . PRO A 1 927 ? 46.053 26.473 29.586 1.00 32.78 927 PRO A O 1
ATOM 7117 N N . PRO A 1 928 ? 47.392 25.521 28.045 1.00 35.19 928 PRO A N 1
ATOM 7118 C CA . PRO A 1 928 ? 48.526 25.229 28.935 1.00 35.19 928 PRO A CA 1
ATOM 7119 C C . PRO A 1 928 ? 49.129 26.420 29.701 1.00 35.19 928 PRO A C 1
ATOM 7121 O O . PRO A 1 928 ? 50.050 26.219 30.481 1.00 35.19 928 PRO A O 1
ATOM 7124 N N . TYR A 1 929 ? 48.653 27.658 29.509 1.00 38.09 929 TYR A N 1
ATOM 7125 C CA . TYR A 1 929 ? 49.123 28.835 30.255 1.00 38.09 929 TYR A CA 1
ATOM 7126 C C . TYR A 1 929 ? 48.043 29.928 30.347 1.00 38.09 929 TYR A C 1
ATOM 7128 O O . TYR A 1 929 ? 48.030 30.851 29.526 1.00 38.09 929 TYR A O 1
ATOM 7136 N N . PRO A 1 930 ? 47.147 29.914 31.345 1.00 44.22 930 PRO A N 1
ATOM 7137 C CA . PRO A 1 930 ? 46.286 31.057 31.583 1.00 44.22 930 PRO A CA 1
ATOM 7138 C C . PRO A 1 930 ? 47.048 32.139 32.367 1.00 44.22 930 PRO A C 1
ATOM 7140 O O . PRO A 1 930 ? 47.057 32.169 33.596 1.00 44.22 930 PRO A O 1
ATOM 7143 N N . VAL A 1 931 ? 47.696 33.067 31.658 1.00 39.41 931 VAL A N 1
ATOM 7144 C CA . VAL A 1 931 ? 48.128 34.342 32.255 1.00 39.41 931 VAL A CA 1
ATOM 7145 C C . VAL A 1 931 ? 46.933 35.295 32.228 1.00 39.41 931 VAL A C 1
ATOM 7147 O O . VAL A 1 931 ? 46.691 35.980 31.236 1.00 39.41 931 VAL A O 1
ATOM 7150 N N . PHE A 1 932 ? 46.161 35.351 33.314 1.00 46.31 932 PHE A N 1
ATOM 7151 C CA . PHE A 1 932 ? 45.035 36.281 33.427 1.00 46.31 932 PHE A CA 1
ATOM 7152 C C . PHE A 1 932 ? 45.535 37.670 33.854 1.00 46.31 932 PHE A C 1
ATOM 7154 O O . PHE A 1 932 ? 45.728 37.968 35.037 1.00 46.31 932 PHE A O 1
ATOM 7161 N N . ALA A 1 933 ? 45.769 38.553 32.883 1.00 38.59 933 ALA A N 1
ATOM 7162 C CA . ALA A 1 933 ? 46.162 39.928 33.168 1.00 38.59 933 ALA A CA 1
ATOM 7163 C C . ALA A 1 933 ? 44.942 40.802 33.548 1.00 38.59 933 ALA A C 1
ATOM 7165 O O . ALA A 1 933 ? 44.055 41.044 32.737 1.00 38.59 933 ALA A O 1
ATOM 7166 N N . ASN A 1 934 ? 44.971 41.353 34.769 1.00 47.94 934 ASN A N 1
ATOM 7167 C CA . ASN A 1 934 ? 44.223 42.528 35.264 1.00 47.94 934 ASN A CA 1
ATOM 7168 C C . ASN A 1 934 ? 42.741 42.377 35.693 1.00 47.94 934 ASN A C 1
ATOM 7170 O O . ASN A 1 934 ? 42.059 43.395 35.809 1.00 47.94 934 ASN A O 1
ATOM 7174 N N . GLN A 1 935 ? 42.238 41.181 36.022 1.00 54.56 935 GLN A N 1
ATOM 7175 C CA . GLN A 1 935 ? 40.891 40.999 36.609 1.00 54.56 935 GLN A CA 1
ATOM 7176 C C . GLN A 1 935 ? 40.916 40.146 37.893 1.00 54.56 935 GLN A C 1
ATOM 7178 O O . GLN A 1 935 ? 41.824 39.336 38.076 1.00 54.56 935 GLN A O 1
ATOM 7183 N N . LYS A 1 936 ? 39.942 40.348 38.802 1.00 55.41 936 LYS A N 1
ATOM 7184 C CA . LYS A 1 936 ? 39.752 39.505 40.002 1.00 55.41 936 LYS A CA 1
ATOM 7185 C C . LYS A 1 936 ? 39.356 38.093 39.556 1.00 55.41 936 LYS A C 1
ATOM 7187 O O . LYS A 1 936 ? 38.363 37.941 38.853 1.00 55.41 936 LYS A O 1
ATOM 7192 N N . ILE A 1 937 ? 40.087 37.076 40.003 1.00 60.31 937 ILE A N 1
ATOM 7193 C CA . ILE A 1 937 ? 39.848 35.669 39.658 1.00 60.31 937 ILE A CA 1
ATOM 7194 C C . ILE A 1 937 ? 38.969 35.045 40.744 1.00 60.31 937 ILE A C 1
ATOM 7196 O O . ILE A 1 937 ? 39.318 35.117 41.921 1.00 60.31 937 ILE A O 1
ATOM 7200 N N . THR A 1 938 ? 37.843 34.432 40.370 1.00 62.91 938 THR A N 1
ATOM 7201 C CA . THR A 1 938 ? 37.009 33.640 41.291 1.00 62.91 938 THR A CA 1
ATOM 7202 C C . THR A 1 938 ? 36.788 32.254 40.694 1.00 62.91 938 THR A C 1
ATOM 7204 O O . THR A 1 938 ? 36.100 32.123 39.689 1.00 62.91 938 THR A O 1
ATOM 7207 N N . LEU A 1 939 ? 37.393 31.232 41.294 1.00 59.25 939 LEU A N 1
ATOM 7208 C CA . LEU A 1 939 ? 37.215 29.828 40.935 1.00 59.25 939 LEU A CA 1
ATOM 7209 C C . LEU A 1 939 ? 36.181 29.201 41.882 1.00 59.25 939 LEU A C 1
ATOM 7211 O O . LEU A 1 939 ? 36.175 29.501 43.079 1.00 59.25 939 LEU A O 1
ATOM 7215 N N . GLY A 1 940 ? 35.294 28.362 41.340 1.00 52.41 940 GLY A N 1
ATOM 7216 C CA . GLY A 1 940 ? 34.223 27.692 42.084 1.00 52.41 940 GLY A CA 1
ATOM 7217 C C . GLY A 1 940 ? 34.722 26.691 43.136 1.00 52.41 940 GLY A C 1
ATOM 7218 O O . GLY A 1 940 ? 35.882 26.696 43.542 1.00 52.41 940 GLY A O 1
ATOM 7219 N N . THR A 1 941 ? 33.828 25.829 43.616 1.00 53.12 941 THR A N 1
ATOM 7220 C CA . THR A 1 941 ? 34.159 24.757 44.568 1.00 53.12 941 THR A CA 1
ATOM 7221 C C . THR A 1 941 ? 34.685 23.511 43.853 1.00 53.12 941 THR A C 1
ATOM 7223 O O . THR A 1 941 ? 34.208 23.205 42.766 1.00 53.12 941 THR A O 1
ATOM 7226 N N . SER A 1 942 ? 35.586 22.748 44.482 1.00 44.38 942 SER A N 1
ATOM 7227 C CA . SER A 1 942 ? 36.062 21.444 43.971 1.00 44.38 942 SER A CA 1
ATOM 7228 C C . SER A 1 942 ? 36.937 21.514 42.716 1.00 44.38 942 SER A C 1
ATOM 7230 O O . SER A 1 942 ? 36.912 20.619 41.875 1.00 44.38 942 SER A O 1
ATOM 7232 N N . VAL A 1 943 ? 37.739 22.574 42.600 1.00 52.31 943 VAL A N 1
ATOM 7233 C CA . VAL A 1 943 ? 38.603 22.816 41.438 1.00 52.31 943 VAL A CA 1
ATOM 7234 C C . VAL A 1 943 ? 39.889 22.006 41.566 1.00 52.31 943 VAL A C 1
ATOM 7236 O O . VAL A 1 943 ? 40.568 22.086 42.590 1.00 52.31 943 VAL A O 1
ATOM 7239 N N . LYS A 1 944 ? 40.245 21.247 40.526 1.00 49.25 944 LYS A N 1
ATOM 7240 C CA . LYS A 1 944 ? 41.538 20.561 40.417 1.00 49.25 944 LYS A CA 1
ATOM 7241 C C . LYS A 1 944 ? 42.296 21.099 39.210 1.00 49.25 944 LYS A C 1
ATOM 7243 O O . LYS A 1 944 ? 41.833 20.949 38.085 1.00 49.25 944 LYS A O 1
ATOM 7248 N N . VAL A 1 945 ? 43.440 21.728 39.460 1.00 54.00 945 VAL A N 1
ATOM 7249 C CA . VAL A 1 945 ? 44.370 22.181 38.420 1.00 54.00 945 VAL A CA 1
ATOM 7250 C C . VAL A 1 945 ? 45.568 21.237 38.434 1.00 54.00 945 VAL A C 1
ATOM 7252 O O . VAL A 1 945 ? 46.362 21.272 39.376 1.00 54.00 945 VAL A O 1
ATOM 7255 N N . TYR A 1 946 ? 45.651 20.380 37.419 1.00 45.94 946 TYR A N 1
ATOM 7256 C CA . TYR A 1 946 ? 46.786 19.489 37.173 1.00 45.94 946 TYR A CA 1
ATOM 7257 C C . TYR A 1 946 ? 47.727 20.150 36.157 1.00 45.94 946 TYR A C 1
ATOM 7259 O O . TYR A 1 946 ? 47.244 20.729 35.184 1.00 45.94 946 TYR A O 1
ATOM 7267 N N . ASP A 1 947 ? 49.038 20.092 36.403 1.00 49.12 947 ASP A N 1
ATOM 7268 C CA . ASP A 1 947 ? 50.088 20.602 35.497 1.00 49.12 947 ASP A CA 1
ATOM 7269 C C . ASP A 1 947 ? 50.033 22.127 35.189 1.00 49.12 947 ASP A C 1
ATOM 7271 O O . ASP A 1 947 ? 50.322 22.582 34.079 1.00 49.12 947 ASP A O 1
ATOM 7275 N N . GLY A 1 948 ? 49.653 22.962 36.172 1.00 54.91 948 GLY A N 1
ATOM 7276 C CA . GLY A 1 948 ? 49.552 24.416 35.977 1.00 54.91 948 GLY A CA 1
ATOM 7277 C C . GLY A 1 948 ? 49.678 25.285 37.236 1.00 54.91 948 GLY A C 1
ATOM 7278 O O . GLY A 1 948 ? 49.125 24.979 38.295 1.00 54.91 948 GLY A O 1
ATOM 7279 N N . LYS A 1 949 ? 50.374 26.425 37.098 1.00 59.22 949 LYS A N 1
ATOM 7280 C CA . LYS A 1 949 ? 50.514 27.484 38.117 1.00 59.22 949 LYS A CA 1
ATOM 7281 C C . LYS A 1 949 ? 49.438 28.559 37.934 1.00 59.22 949 LYS A C 1
ATOM 7283 O O . LYS A 1 949 ? 49.283 29.102 36.842 1.00 59.22 949 LYS A O 1
ATOM 7288 N N . VAL A 1 950 ? 48.734 28.938 39.001 1.00 63.12 950 VAL A N 1
ATOM 7289 C CA . VAL A 1 950 ? 47.746 30.034 38.951 1.00 63.12 950 VAL A CA 1
ATOM 7290 C C . VAL A 1 950 ? 48.461 31.376 39.121 1.00 63.12 950 VAL A C 1
ATOM 7292 O O . VAL A 1 950 ? 49.038 31.617 40.174 1.00 63.12 950 VAL A O 1
ATOM 7295 N N . VAL A 1 951 ? 48.412 32.276 38.132 1.00 60.94 951 VAL A N 1
ATOM 7296 C CA . VAL A 1 951 ? 49.026 33.618 38.224 1.00 60.94 951 VAL A CA 1
ATOM 7297 C C . VAL A 1 951 ? 47.955 34.705 38.103 1.00 60.94 951 VAL A C 1
ATOM 7299 O O . VAL A 1 951 ? 47.261 34.781 37.092 1.00 60.94 951 VAL A O 1
ATOM 7302 N N . GLY A 1 952 ? 47.817 35.563 39.118 1.00 61.00 952 GLY A N 1
ATOM 7303 C CA . GLY A 1 952 ? 46.823 36.641 39.148 1.00 61.00 952 GLY A CA 1
ATOM 7304 C C . GLY A 1 952 ? 47.427 38.036 39.324 1.00 61.00 952 GLY A C 1
ATOM 7305 O O . GLY A 1 952 ? 48.075 38.329 40.320 1.00 61.00 952 GLY A O 1
ATOM 7306 N N . ASN A 1 953 ? 47.145 38.978 38.422 1.00 59.59 953 ASN A N 1
ATOM 7307 C CA . ASN A 1 953 ? 47.554 40.383 38.617 1.00 59.59 953 ASN A CA 1
ATOM 7308 C C . ASN A 1 953 ? 46.677 41.159 39.630 1.00 59.59 953 ASN A C 1
ATOM 7310 O O . ASN A 1 953 ? 46.976 42.317 39.921 1.00 59.59 953 ASN A O 1
ATOM 7314 N N . ALA A 1 954 ? 45.613 40.548 40.164 1.00 69.81 954 ALA A N 1
ATOM 7315 C CA . ALA A 1 954 ? 44.676 41.120 41.139 1.00 69.81 954 ALA A CA 1
ATOM 7316 C C . ALA A 1 954 ? 44.317 40.083 42.231 1.00 69.81 954 ALA A C 1
ATOM 7318 O O . ALA A 1 954 ? 45.115 39.187 42.507 1.00 69.81 954 ALA A O 1
ATOM 7319 N N . ASP A 1 955 ? 43.159 40.220 42.891 1.00 74.88 955 ASP A N 1
ATOM 7320 C CA . ASP A 1 955 ? 42.693 39.280 43.923 1.00 74.88 955 ASP A CA 1
ATOM 7321 C C . ASP A 1 955 ? 42.298 37.919 43.309 1.00 74.88 955 ASP A C 1
ATOM 7323 O O . ASP A 1 955 ? 41.646 37.869 42.266 1.00 74.88 955 ASP A O 1
ATOM 7327 N N . VAL A 1 956 ? 42.653 36.822 43.978 1.00 72.31 956 VAL A N 1
ATOM 7328 C CA . VAL A 1 956 ? 42.333 35.433 43.619 1.00 72.31 956 VAL A CA 1
ATOM 7329 C C . VAL A 1 956 ? 41.491 34.810 44.728 1.00 72.31 956 VAL A C 1
ATOM 7331 O O . VAL A 1 956 ? 41.893 34.788 45.888 1.00 72.31 956 VAL A O 1
ATOM 7334 N N . GLN A 1 957 ? 40.322 34.286 44.381 1.00 75.75 957 GLN A N 1
ATOM 7335 C CA . GLN A 1 957 ? 39.405 33.620 45.297 1.00 75.75 957 GLN A CA 1
ATOM 7336 C C . GLN A 1 957 ? 39.073 32.222 44.769 1.00 75.75 957 GLN A C 1
ATOM 7338 O O . GLN A 1 957 ? 38.747 32.073 43.598 1.00 75.75 957 GLN A O 1
ATOM 7343 N N . ILE A 1 958 ? 39.156 31.198 45.615 1.00 71.06 958 ILE A N 1
ATOM 7344 C CA . ILE A 1 958 ? 38.871 29.801 45.258 1.00 71.06 958 ILE A CA 1
ATOM 7345 C C . ILE A 1 958 ? 37.864 29.248 46.262 1.00 71.06 958 ILE A C 1
ATOM 7347 O O . ILE A 1 958 ? 38.067 29.385 47.465 1.00 71.06 958 ILE A O 1
ATOM 7351 N N . GLY A 1 959 ? 36.773 28.646 45.795 1.00 63.22 959 GLY A N 1
ATOM 7352 C CA . GLY A 1 959 ? 35.750 28.048 46.649 1.00 63.22 959 GLY A CA 1
ATOM 7353 C C . GLY A 1 959 ? 36.069 26.614 47.090 1.00 63.22 959 GLY A C 1
ATOM 7354 O O . GLY A 1 959 ? 36.851 25.900 46.466 1.00 63.22 959 GLY A O 1
ATOM 7355 N N . GLY A 1 960 ? 35.398 26.158 48.154 1.00 71.31 960 GLY A N 1
ATOM 7356 C CA . GLY A 1 960 ? 35.270 24.732 48.493 1.00 71.31 960 GLY A CA 1
ATOM 7357 C C . GLY A 1 960 ? 36.578 23.992 48.798 1.00 71.31 960 GLY A C 1
ATOM 7358 O O . GLY A 1 960 ? 37.487 24.565 49.397 1.00 71.31 960 GLY A O 1
ATOM 7359 N N . SER A 1 961 ? 36.621 22.706 48.429 1.00 70.69 961 SER A N 1
ATOM 7360 C CA . SER A 1 961 ? 37.766 21.801 48.609 1.00 70.69 961 SER A CA 1
ATOM 7361 C C . SER A 1 961 ? 38.555 21.641 47.305 1.00 70.69 961 SER A C 1
ATOM 7363 O O . SER A 1 961 ? 38.107 20.902 46.442 1.00 70.69 961 SER A O 1
ATOM 7365 N N . SER A 1 962 ? 39.697 22.311 47.138 1.00 65.94 962 SER A N 1
ATOM 7366 C CA . SER A 1 962 ? 40.372 22.454 45.828 1.00 65.94 962 SER A CA 1
ATOM 7367 C C . SER A 1 962 ? 41.849 22.010 45.842 1.00 65.94 962 SER A C 1
ATOM 7369 O O . SER A 1 962 ? 42.488 22.028 46.892 1.00 65.94 962 SER A O 1
ATOM 7371 N N . TYR A 1 963 ? 42.401 21.612 44.687 1.00 68.81 963 TYR A N 1
ATOM 7372 C CA . TYR A 1 963 ? 43.788 21.141 44.508 1.00 68.81 963 TYR A CA 1
ATOM 7373 C C . TYR A 1 963 ? 44.524 21.925 43.404 1.00 68.81 963 TYR A C 1
ATOM 7375 O O . TYR A 1 963 ? 43.977 22.099 42.315 1.00 68.81 963 TYR A O 1
ATOM 7383 N N . ILE A 1 964 ? 45.754 22.380 43.676 1.00 68.12 964 ILE A N 1
ATOM 7384 C CA . ILE A 1 964 ? 46.617 23.122 42.737 1.00 68.12 964 ILE A CA 1
ATOM 7385 C C . ILE A 1 964 ? 48.034 22.541 42.774 1.00 68.12 964 ILE A C 1
ATOM 7387 O O . ILE A 1 964 ? 48.764 22.746 43.743 1.00 68.12 964 ILE A O 1
ATOM 7391 N N . GLU A 1 965 ? 48.451 21.860 41.714 1.00 67.31 965 GLU A N 1
ATOM 7392 C CA . GLU A 1 965 ? 49.709 21.104 41.715 1.00 67.31 965 GLU A CA 1
ATOM 7393 C C . GLU A 1 965 ? 50.971 21.988 41.814 1.00 67.31 965 GLU A C 1
ATOM 7395 O O . GLU A 1 965 ? 51.804 21.763 42.690 1.00 67.31 965 GLU A O 1
ATOM 7400 N N . ASP A 1 966 ? 51.079 23.059 41.017 1.00 65.62 966 ASP A N 1
ATOM 7401 C CA . ASP A 1 966 ? 52.289 23.909 40.950 1.00 65.62 966 ASP A CA 1
ATOM 7402 C C . ASP A 1 966 ? 52.234 25.186 41.814 1.00 65.62 966 ASP A C 1
ATOM 7404 O O . ASP A 1 966 ? 53.211 25.938 41.924 1.00 65.62 966 ASP A O 1
ATOM 7408 N N . GLY A 1 967 ? 51.107 25.425 42.489 1.00 75.31 967 GLY A N 1
ATOM 7409 C CA . GLY A 1 967 ? 50.886 26.589 43.351 1.00 75.31 967 GLY A CA 1
ATOM 7410 C C . GLY A 1 967 ? 50.234 27.801 42.669 1.00 75.31 967 GLY A C 1
ATOM 7411 O O . GLY A 1 967 ? 49.863 27.769 41.495 1.00 75.31 967 GLY A O 1
ATOM 7412 N N . ALA A 1 968 ? 50.064 28.887 43.427 1.00 76.56 968 ALA A N 1
ATOM 7413 C CA . ALA A 1 968 ? 49.445 30.133 42.974 1.00 76.56 968 ALA A CA 1
ATOM 7414 C C . ALA A 1 968 ? 50.281 31.369 43.346 1.00 76.56 968 ALA A C 1
ATOM 7416 O O . ALA A 1 968 ? 50.829 31.448 44.443 1.00 76.56 968 ALA A O 1
ATOM 7417 N N . GLU A 1 969 ? 50.352 32.373 42.475 1.00 79.81 969 GLU A N 1
ATOM 7418 C CA . GLU A 1 969 ? 50.984 33.657 42.772 1.00 79.81 969 GLU A CA 1
ATOM 7419 C C . GLU A 1 969 ? 50.198 34.856 42.235 1.00 79.81 969 GLU A C 1
ATOM 7421 O O . GLU A 1 969 ? 49.421 34.734 41.290 1.00 79.81 969 GLU A O 1
ATOM 7426 N N . GLY A 1 970 ? 50.395 36.039 42.814 1.00 74.75 970 GLY A N 1
ATOM 7427 C CA . GLY A 1 970 ? 49.741 37.233 42.307 1.00 74.75 970 GLY A CA 1
ATOM 7428 C C . GLY A 1 970 ? 50.018 38.553 43.018 1.00 74.75 970 GLY A C 1
ATOM 7429 O O . GLY A 1 970 ? 50.618 38.624 44.085 1.00 74.75 970 GLY A O 1
ATOM 7430 N N . ASN A 1 971 ? 49.553 39.649 42.422 1.00 73.81 971 ASN A N 1
ATOM 7431 C CA . ASN A 1 971 ? 49.750 40.999 42.963 1.00 73.81 971 ASN A CA 1
ATOM 7432 C C . ASN A 1 971 ? 48.636 41.453 43.931 1.00 73.81 971 ASN A C 1
ATOM 7434 O O . ASN A 1 971 ? 48.819 42.453 44.625 1.00 73.81 971 ASN A O 1
ATOM 7438 N N . GLY A 1 972 ? 47.495 40.754 43.989 1.00 79.06 972 GLY A N 1
ATOM 7439 C CA . GLY A 1 972 ? 46.392 41.042 44.916 1.00 79.06 972 GLY A CA 1
ATOM 7440 C C . GLY A 1 972 ? 46.355 40.115 46.134 1.00 79.06 972 GLY A C 1
ATOM 7441 O O . GLY A 1 972 ? 47.383 39.607 46.574 1.00 79.06 972 GLY A O 1
ATOM 7442 N N . LYS A 1 973 ? 45.169 39.923 46.713 1.00 81.62 973 LYS A N 1
ATOM 7443 C CA . LYS A 1 973 ? 44.897 39.023 47.847 1.00 81.62 973 LYS A CA 1
ATOM 7444 C C . LYS A 1 973 ? 44.540 37.617 47.371 1.00 81.62 973 LYS A C 1
ATOM 7446 O O . LYS A 1 973 ? 43.899 37.478 46.341 1.00 81.62 973 LYS A O 1
ATOM 7451 N N . PHE A 1 974 ? 44.847 36.595 48.160 1.00 84.12 974 PHE A N 1
ATOM 7452 C CA . PHE A 1 974 ? 44.348 35.234 47.967 1.00 84.12 974 PHE A CA 1
ATOM 7453 C C . PHE A 1 974 ? 43.285 34.895 49.016 1.00 84.12 974 PHE A C 1
ATOM 7455 O O . PHE A 1 974 ? 43.460 35.198 50.196 1.00 84.12 974 PHE A O 1
ATOM 7462 N N . THR A 1 975 ? 42.180 34.268 48.621 1.00 82.00 975 THR A N 1
ATOM 7463 C CA . THR A 1 975 ? 41.150 33.750 49.534 1.00 82.00 975 THR A CA 1
ATOM 7464 C C . THR A 1 975 ? 40.769 32.332 49.136 1.00 82.00 975 THR A C 1
ATOM 7466 O O . THR A 1 975 ? 40.108 32.116 48.125 1.00 82.00 975 THR A O 1
ATOM 7469 N N . GLY A 1 976 ? 41.191 31.367 49.941 1.00 74.69 976 GLY A N 1
ATOM 7470 C CA . GLY A 1 976 ? 40.901 29.958 49.775 1.00 74.69 976 GLY A CA 1
ATOM 7471 C C . GLY A 1 976 ? 39.601 29.520 50.440 1.00 74.69 976 GLY A C 1
ATOM 7472 O O . GLY A 1 976 ? 39.163 30.105 51.432 1.00 74.69 976 GLY A O 1
ATOM 7473 N N . GLY A 1 977 ? 39.012 28.466 49.882 1.00 71.69 977 GLY A N 1
ATOM 7474 C CA . GLY A 1 977 ? 37.770 27.853 50.333 1.00 71.69 977 GLY A CA 1
ATOM 7475 C C . GLY A 1 977 ? 37.946 27.017 51.598 1.00 71.69 977 GLY A C 1
ATOM 7476 O O . GLY A 1 977 ? 38.906 27.179 52.343 1.00 71.69 977 GLY A O 1
ATOM 7477 N N . THR A 1 978 ? 37.005 26.110 51.858 1.00 72.06 978 THR A N 1
ATOM 7478 C CA . THR A 1 978 ? 36.972 25.262 53.061 1.00 72.06 978 THR A CA 1
ATOM 7479 C C . THR A 1 978 ? 38.154 24.299 53.197 1.00 72.06 978 THR A C 1
ATOM 7481 O O . THR A 1 978 ? 38.488 23.939 54.322 1.00 72.06 978 THR A O 1
ATOM 7484 N N . SER A 1 979 ? 38.789 23.872 52.102 1.00 73.00 979 SER A N 1
ATOM 7485 C CA . SER A 1 979 ? 40.096 23.200 52.139 1.00 73.00 979 SER A CA 1
ATOM 7486 C C . SER A 1 979 ? 40.848 23.418 50.824 1.00 73.00 979 SER A C 1
ATOM 7488 O O . SER A 1 979 ? 40.256 23.386 49.751 1.00 73.00 979 SER A O 1
ATOM 7490 N N . ILE A 1 980 ? 42.150 23.680 50.872 1.00 75.38 980 ILE A N 1
ATOM 7491 C CA . ILE A 1 980 ? 42.990 23.800 49.672 1.00 75.38 980 ILE A CA 1
ATOM 7492 C C . ILE A 1 980 ? 44.229 22.948 49.842 1.00 75.38 980 ILE A C 1
ATOM 7494 O O . ILE A 1 980 ? 44.873 23.035 50.879 1.00 75.38 980 ILE A O 1
ATOM 7498 N N . SER A 1 981 ? 44.598 22.184 48.820 1.00 76.88 981 SER A N 1
ATOM 7499 C CA . SER A 1 981 ? 45.918 21.572 48.733 1.00 76.88 981 SER A CA 1
ATOM 7500 C C . SER A 1 981 ? 46.713 22.200 47.590 1.00 76.88 981 SER A C 1
ATOM 7502 O O . SER A 1 981 ? 46.244 22.213 46.455 1.00 76.88 981 SER A O 1
ATOM 7504 N N . ALA A 1 982 ? 47.864 22.803 47.896 1.00 77.94 982 ALA A N 1
ATOM 7505 C CA . ALA A 1 982 ? 48.687 23.491 46.900 1.00 77.94 982 ALA A CA 1
ATOM 7506 C C . ALA A 1 982 ? 50.187 23.430 47.218 1.00 77.94 982 ALA A C 1
ATOM 7508 O O . ALA A 1 982 ? 50.562 23.253 48.374 1.00 77.94 982 ALA A O 1
ATOM 7509 N N . ASN A 1 983 ? 51.047 23.618 46.212 1.00 81.31 983 ASN A N 1
ATOM 7510 C CA . ASN A 1 983 ? 52.497 23.651 46.424 1.00 81.31 983 ASN A CA 1
ATOM 7511 C C . ASN A 1 983 ? 52.977 24.995 47.004 1.0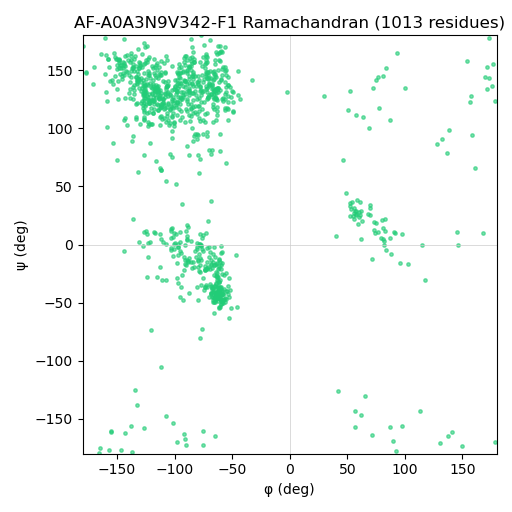0 81.31 983 ASN A C 1
ATOM 7513 O O . ASN A 1 983 ? 53.124 25.101 48.213 1.00 81.31 983 ASN A O 1
ATOM 7517 N N . ASN A 1 984 ? 53.148 26.053 46.204 1.00 79.94 984 ASN A N 1
ATOM 7518 C CA . ASN A 1 984 ? 53.538 27.386 46.707 1.00 79.94 984 ASN A CA 1
ATOM 7519 C C . ASN A 1 984 ? 52.376 28.393 46.633 1.00 79.94 984 ASN A C 1
ATOM 7521 O O . ASN A 1 984 ? 51.583 28.344 45.698 1.00 79.94 984 ASN A O 1
ATOM 7525 N N . LEU A 1 985 ? 52.297 29.358 47.554 1.00 83.06 985 LEU A N 1
ATOM 7526 C CA . LEU A 1 985 ? 51.373 30.501 47.482 1.00 83.06 985 LEU A CA 1
ATOM 7527 C C . LEU A 1 985 ? 52.150 31.815 47.626 1.00 83.06 985 LEU A C 1
ATOM 7529 O O . LEU A 1 985 ? 52.715 32.062 48.681 1.00 83.06 985 LEU A O 1
ATOM 7533 N N . THR A 1 986 ? 52.190 32.684 46.613 1.00 83.44 986 THR A N 1
ATOM 7534 C CA . THR A 1 986 ? 52.944 33.957 46.680 1.00 83.44 986 THR A CA 1
ATOM 7535 C C . THR A 1 986 ? 52.109 35.155 46.245 1.00 83.44 986 THR A C 1
ATOM 7537 O O . THR A 1 986 ? 51.918 35.378 45.059 1.00 83.44 986 THR A O 1
ATOM 7540 N N . PHE A 1 987 ? 51.633 35.968 47.187 1.00 82.50 987 PHE A N 1
ATOM 7541 C CA . PHE A 1 987 ? 50.766 37.112 46.903 1.00 82.50 987 PHE A CA 1
ATOM 7542 C C . PHE A 1 987 ? 51.258 38.406 47.555 1.00 82.50 987 PHE A C 1
ATOM 7544 O O . PHE A 1 987 ? 51.656 38.395 48.714 1.00 82.50 987 PHE A O 1
ATOM 7551 N N . ASN A 1 988 ? 51.181 39.546 46.859 1.00 83.81 988 ASN A N 1
ATOM 7552 C CA . ASN A 1 988 ? 51.528 40.853 47.451 1.00 83.81 988 ASN A CA 1
ATOM 7553 C C . ASN A 1 988 ? 50.461 41.372 48.438 1.00 83.81 988 ASN A C 1
ATOM 7555 O O . ASN A 1 988 ? 50.756 42.226 49.273 1.00 83.81 988 ASN A O 1
ATOM 7559 N N . GLY A 1 989 ? 49.221 40.884 48.351 1.00 81.56 989 GLY A N 1
ATOM 7560 C CA . GLY A 1 989 ? 48.142 41.169 49.296 1.00 81.56 989 GLY A C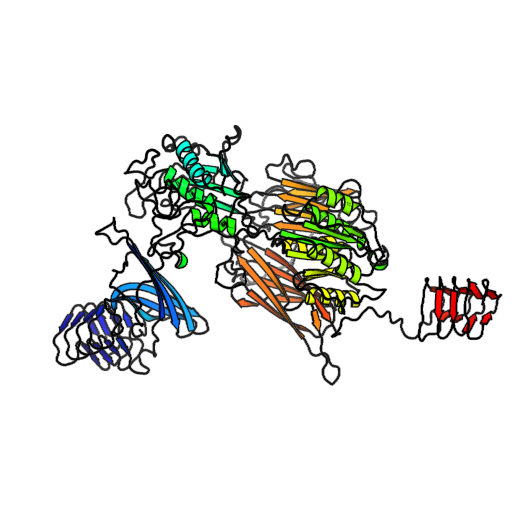A 1
ATOM 7561 C C . GLY A 1 989 ? 48.047 40.147 50.435 1.00 81.56 989 GLY A C 1
ATOM 7562 O O . GLY A 1 989 ? 48.977 39.398 50.711 1.00 81.56 989 GLY A O 1
ATOM 7563 N N . ASN A 1 990 ? 46.904 40.134 51.123 1.00 83.38 990 ASN A N 1
ATOM 7564 C CA . ASN A 1 990 ? 46.600 39.167 52.182 1.00 83.38 990 ASN A CA 1
ATOM 7565 C C . ASN A 1 990 ? 46.354 37.775 51.601 1.00 83.38 990 ASN A C 1
ATOM 7567 O O . ASN A 1 990 ? 45.664 37.662 50.592 1.00 83.38 990 ASN A O 1
ATOM 7571 N N . VAL A 1 991 ? 46.800 36.731 52.291 1.00 86.19 991 VAL A N 1
ATOM 7572 C CA . VAL A 1 991 ? 46.482 35.337 51.956 1.00 86.19 991 VAL A CA 1
ATOM 7573 C C . VAL A 1 991 ? 45.592 34.764 53.056 1.00 86.19 991 VAL A C 1
ATOM 7575 O O . VAL A 1 991 ? 45.988 34.708 54.218 1.00 86.19 991 VAL A O 1
ATOM 7578 N N . GLN A 1 992 ? 44.372 34.363 52.711 1.00 85.50 992 GLN A N 1
ATOM 7579 C CA . GLN A 1 992 ? 43.419 33.736 53.625 1.00 85.50 992 GLN A CA 1
ATOM 7580 C C . GLN A 1 992 ? 43.119 32.314 53.161 1.00 85.50 992 GLN A C 1
ATOM 7582 O O . GLN A 1 992 ? 42.821 32.124 51.990 1.00 85.50 992 GLN A O 1
ATOM 7587 N N . LEU A 1 993 ? 43.172 31.331 54.056 1.00 81.94 993 LEU A N 1
ATOM 7588 C CA . LEU A 1 993 ? 42.830 29.930 53.786 1.00 81.94 993 LEU A CA 1
ATOM 7589 C C . LEU A 1 993 ? 41.708 29.484 54.725 1.00 81.94 993 LEU A C 1
ATOM 7591 O O . LEU A 1 993 ? 41.738 29.813 55.912 1.00 81.94 993 LEU A O 1
ATOM 7595 N N . GLY A 1 994 ? 40.730 28.728 54.227 1.00 72.00 994 GLY A N 1
ATOM 7596 C CA . GLY A 1 994 ? 39.694 28.123 55.063 1.00 72.00 994 GLY A CA 1
ATOM 7597 C C . GLY A 1 994 ? 40.043 26.703 55.533 1.00 72.00 994 GLY A C 1
ATOM 7598 O O . GLY A 1 994 ? 40.908 26.028 54.973 1.00 72.00 994 GLY A O 1
ATOM 7599 N N . GLY A 1 995 ? 39.354 26.285 56.603 1.00 73.62 995 GLY A N 1
ATOM 7600 C CA . GLY A 1 995 ? 39.341 24.930 57.178 1.00 73.62 995 GLY A CA 1
ATOM 7601 C C . GLY A 1 995 ? 40.690 24.205 57.267 1.00 73.62 995 GLY A C 1
ATOM 7602 O O . GLY A 1 995 ? 41.610 24.719 57.899 1.00 73.62 995 GLY A O 1
ATOM 7603 N N . SER A 1 996 ? 40.748 22.988 56.710 1.00 72.38 996 SER A N 1
ATOM 7604 C CA . SER A 1 996 ? 41.892 22.058 56.741 1.00 72.38 996 SER A CA 1
ATOM 7605 C C . SER A 1 996 ? 42.641 22.074 55.409 1.00 72.38 996 SER A C 1
ATOM 7607 O O . SER A 1 996 ? 42.483 21.171 54.590 1.00 72.38 996 SER A O 1
ATOM 7609 N N . SER A 1 997 ? 43.411 23.132 55.166 1.00 77.69 997 SER A N 1
ATOM 7610 C CA . SER A 1 997 ? 44.224 23.257 53.948 1.00 77.69 997 SER A CA 1
ATOM 7611 C C . SER A 1 997 ? 45.600 22.596 54.139 1.00 77.69 997 SER A C 1
ATOM 7613 O O . SER A 1 997 ? 46.074 22.488 55.262 1.00 77.69 997 SER A O 1
ATOM 7615 N N . GLN A 1 998 ? 46.229 22.124 53.062 1.00 79.69 998 GLN A N 1
ATOM 7616 C CA . GLN A 1 998 ? 47.558 21.507 53.046 1.00 79.69 998 GLN A CA 1
ATOM 7617 C C . GLN A 1 998 ? 48.452 22.208 52.022 1.00 79.69 998 GLN A C 1
ATOM 7619 O O . GLN A 1 998 ? 48.288 22.013 50.820 1.00 79.69 998 GLN A O 1
ATOM 7624 N N . ILE A 1 999 ? 49.419 22.998 52.482 1.00 79.31 999 ILE A N 1
ATOM 7625 C CA . ILE A 1 999 ? 50.382 23.654 51.592 1.00 79.31 999 ILE A CA 1
ATOM 7626 C C . ILE A 1 999 ? 51.734 22.951 51.710 1.00 79.31 999 ILE A C 1
ATOM 7628 O O . ILE A 1 999 ? 52.279 22.846 52.807 1.00 79.31 999 ILE A O 1
ATOM 7632 N N . THR A 1 1000 ? 52.256 22.415 50.606 1.00 80.00 1000 THR A N 1
ATOM 7633 C CA . THR A 1 1000 ? 53.487 21.600 50.620 1.00 80.00 1000 THR A CA 1
ATOM 7634 C C . THR A 1 1000 ? 54.769 22.404 50.382 1.00 80.00 1000 THR A C 1
ATOM 7636 O O . THR A 1 1000 ? 55.858 21.871 50.593 1.00 80.00 1000 THR A O 1
ATOM 7639 N N . GLY A 1 1001 ? 54.651 23.667 49.972 1.00 79.19 1001 GLY A N 1
ATOM 7640 C CA . GLY A 1 1001 ? 55.734 24.621 49.719 1.00 79.19 1001 GLY A CA 1
ATOM 7641 C C . GLY A 1 1001 ? 55.556 25.951 50.473 1.00 79.19 1001 GLY A C 1
ATOM 7642 O O . GLY A 1 1001 ? 54.884 26.015 51.502 1.00 79.19 1001 GLY A O 1
ATOM 7643 N N . ASP A 1 1002 ? 56.192 27.021 49.994 1.00 81.69 1002 ASP A N 1
ATOM 7644 C CA . ASP A 1 1002 ? 56.267 28.313 50.689 1.00 81.69 1002 ASP A CA 1
ATOM 7645 C C . ASP A 1 1002 ? 54.980 29.146 50.552 1.00 81.69 1002 ASP A C 1
ATOM 7647 O O . ASP A 1 1002 ? 54.391 29.249 49.472 1.00 81.69 1002 ASP A O 1
ATOM 7651 N N . ILE A 1 1003 ? 54.595 29.831 51.639 1.00 82.31 1003 ILE A N 1
ATOM 7652 C CA . ILE A 1 1003 ? 53.544 30.860 51.648 1.00 82.31 1003 ILE A CA 1
ATOM 7653 C C . ILE A 1 1003 ? 54.182 32.241 51.838 1.00 82.31 1003 ILE A C 1
ATOM 7655 O O . ILE A 1 1003 ? 54.612 32.598 52.935 1.00 82.31 1003 ILE A O 1
ATOM 7659 N N . ASN A 1 1004 ? 54.180 33.055 50.787 1.00 82.94 1004 ASN A N 1
ATOM 7660 C CA . ASN A 1 1004 ? 54.612 34.446 50.804 1.00 82.94 1004 ASN A CA 1
ATOM 7661 C C . ASN A 1 1004 ? 53.390 35.370 50.709 1.00 82.94 1004 ASN A C 1
ATOM 7663 O O . ASN A 1 1004 ? 52.663 35.355 49.720 1.00 82.94 1004 ASN A O 1
ATOM 7667 N N . SER A 1 1005 ? 53.172 36.194 51.734 1.00 82.38 1005 SER A N 1
ATOM 7668 C CA . SER A 1 1005 ? 52.100 37.196 51.789 1.00 82.38 1005 SER A CA 1
ATOM 7669 C C . SER A 1 1005 ? 52.710 38.581 51.998 1.00 82.38 1005 SER A C 1
ATOM 7671 O O . SER A 1 1005 ? 53.409 38.798 52.986 1.00 82.38 1005 SER A O 1
ATOM 7673 N N . GLY A 1 1006 ? 52.433 39.530 51.102 1.00 80.06 1006 GLY A N 1
ATOM 7674 C CA . GLY A 1 1006 ? 52.804 40.941 51.259 1.00 80.06 1006 GLY A CA 1
ATOM 7675 C C . GLY A 1 1006 ? 51.858 41.719 52.187 1.00 80.06 1006 GLY A C 1
ATOM 7676 O O . GLY A 1 1006 ? 52.199 42.810 52.643 1.00 80.06 1006 GLY A O 1
ATOM 7677 N N . GLY A 1 1007 ? 50.694 41.140 52.512 1.00 79.81 1007 GLY A N 1
ATOM 7678 C CA . GLY A 1 1007 ? 49.788 41.567 53.582 1.00 79.81 1007 GLY A CA 1
ATOM 7679 C C . GLY A 1 1007 ? 49.800 40.606 54.779 1.00 79.81 1007 GLY A C 1
ATOM 7680 O O . GLY A 1 1007 ? 50.816 39.980 55.076 1.00 79.81 1007 GLY A O 1
ATOM 7681 N N . TYR A 1 1008 ? 48.667 40.445 55.470 1.00 77.19 1008 TYR A N 1
ATOM 7682 C CA . TYR A 1 1008 ? 48.543 39.451 56.547 1.00 77.19 1008 TYR A CA 1
ATOM 7683 C C . TYR A 1 1008 ? 48.121 38.072 56.020 1.00 77.19 1008 TYR A C 1
ATOM 7685 O O . TYR A 1 1008 ? 47.299 37.965 55.108 1.00 77.19 1008 TYR A O 1
ATOM 7693 N N . PHE A 1 1009 ? 48.639 37.019 56.651 1.00 82.62 1009 PHE A N 1
ATOM 7694 C CA . PHE A 1 1009 ? 48.215 35.637 56.436 1.00 82.62 1009 PHE A CA 1
ATOM 7695 C C . PHE A 1 1009 ? 47.200 35.218 57.509 1.00 82.62 1009 PHE A C 1
ATOM 7697 O O . PHE A 1 1009 ? 47.410 35.498 58.691 1.00 82.62 1009 PHE A O 1
ATOM 7704 N N . ASN A 1 1010 ? 46.105 34.563 57.114 1.00 79.44 1010 ASN A N 1
ATOM 7705 C CA . ASN A 1 1010 ? 45.130 33.983 58.040 1.00 79.44 1010 ASN A CA 1
ATOM 7706 C C . ASN A 1 1010 ? 44.736 32.569 57.599 1.00 79.44 1010 ASN A C 1
ATOM 7708 O O . ASN A 1 1010 ? 44.338 32.366 56.455 1.00 79.44 1010 ASN A O 1
ATOM 7712 N N . SER A 1 1011 ? 44.792 31.614 58.517 1.00 73.88 1011 SER A N 1
ATOM 7713 C CA . SER A 1 1011 ? 44.438 30.218 58.284 1.00 73.88 1011 SER A CA 1
ATOM 7714 C C . SER A 1 1011 ? 43.270 29.785 59.165 1.00 73.88 1011 SER A C 1
ATOM 7716 O O . SER A 1 1011 ? 43.269 30.046 60.370 1.00 73.88 1011 SER A O 1
ATOM 7718 N N . GLY A 1 1012 ? 42.315 29.057 58.581 1.00 60.81 1012 GLY A N 1
ATOM 7719 C CA . GLY A 1 1012 ? 41.374 28.212 59.316 1.00 60.81 1012 GLY A CA 1
ATOM 7720 C C . GLY A 1 1012 ? 42.096 27.184 60.195 1.00 60.81 1012 GLY A C 1
ATOM 7721 O O . GLY A 1 1012 ? 43.310 27.039 60.127 1.00 60.81 1012 GLY A O 1
ATOM 7722 N N . THR A 1 1013 ? 41.346 26.501 61.058 1.00 58.31 1013 THR A N 1
ATOM 7723 C CA . THR A 1 1013 ? 41.778 25.719 62.237 1.00 58.31 1013 THR A CA 1
ATOM 7724 C C . THR A 1 1013 ? 42.957 24.731 62.087 1.00 58.31 1013 THR A C 1
ATOM 7726 O O . THR A 1 1013 ? 43.434 24.251 63.115 1.00 58.31 1013 THR A O 1
ATOM 7729 N N . SER A 1 1014 ? 43.461 24.448 60.878 1.00 60.91 1014 SER A N 1
ATOM 7730 C CA . SER A 1 1014 ? 44.754 23.787 60.619 1.00 60.91 1014 SER A CA 1
ATOM 7731 C C . SER A 1 1014 ? 45.259 24.081 59.188 1.00 60.91 1014 SER A C 1
ATOM 7733 O O . SER A 1 1014 ? 44.543 23.753 58.239 1.00 60.91 1014 SER A O 1
ATOM 7735 N N . VAL A 1 1015 ? 46.472 24.635 59.030 1.00 55.88 1015 VAL A N 1
ATOM 7736 C CA . VAL A 1 1015 ? 47.202 24.784 57.745 1.00 55.88 1015 VAL A CA 1
ATOM 7737 C C . VAL A 1 1015 ? 48.548 24.090 57.813 1.00 55.88 1015 VAL A C 1
ATOM 7739 O O . VAL A 1 1015 ? 49.161 24.161 58.905 1.00 55.88 1015 VAL A O 1
#

Radius of gyration: 38.63 Å; Cα contacts (8 Å, |Δi|>4): 2502; chains: 1; bounding box: 97×103×114 Å

Nearest PDB structures (foldseek):
  8wm1-assembly1_B  TM=7.564E-01  e=1.661E-08  Acinetobacter pittii PHEA-2
  4kkr-assembly1_A  TM=3.716E-01  e=4.800E-02  Vibrio cholerae MJ-1236
  4kkq-assembly1_B  TM=3.552E-01  e=7.176E-02  Vibrio cholerae MJ-1236
  4bei-assembly1_H  TM=3.645E-01  e=1.604E-01  Vibrio cholerae MJ-1236
  4mkm-assembly1_A  TM=3.113E-01  e=1.283E-01  Clostridium perfringens B str. ATCC 3626

Mean predicted aligned error: 19.57 Å

Solvent-accessible surface area (backbone atoms only — not comparable to full-atom values): 54873 Å² total; per-residue (Å²): 100,55,79,49,66,68,45,80,36,64,66,33,89,39,54,50,44,77,36,75,82,41,41,48,30,40,40,29,51,27,41,28,31,48,11,54,22,29,22,31,40,36,32,32,30,44,28,40,39,32,51,26,42,25,31,49,12,55,22,24,24,32,34,39,73,33,48,36,34,36,25,70,43,76,47,26,19,36,74,30,74,31,34,23,37,40,70,37,93,76,24,23,79,55,39,54,41,37,47,71,76,51,35,38,57,30,67,50,81,85,49,66,90,51,72,44,36,0,21,28,38,34,31,39,40,59,58,62,51,70,36,45,30,40,37,40,35,15,35,21,81,55,68,64,46,27,34,25,46,39,80,46,51,72,45,75,49,60,21,39,91,86,5,45,36,77,51,77,44,69,26,54,58,31,61,68,57,97,72,42,27,44,21,31,30,27,24,38,33,50,101,83,67,47,70,22,20,32,24,32,43,12,74,46,48,68,72,63,87,67,44,67,48,44,55,41,69,36,48,20,35,74,70,33,36,24,31,37,66,92,24,48,48,59,38,34,79,50,68,59,73,87,58,100,82,59,63,73,78,49,80,58,46,72,58,26,41,51,51,12,40,49,53,53,35,70,40,95,65,34,41,62,43,80,53,81,84,64,96,81,66,90,74,86,65,78,84,65,68,72,70,65,21,36,37,39,43,30,43,36,45,68,57,30,38,74,61,70,70,48,64,49,62,45,56,60,49,63,50,79,39,50,42,62,72,70,8,39,50,65,30,47,30,35,40,38,42,53,38,20,33,44,91,84,71,77,45,70,52,47,71,31,68,78,66,46,66,83,18,36,29,47,25,24,52,33,27,27,45,44,36,48,71,55,19,40,35,73,37,39,37,24,29,43,93,88,46,54,81,85,44,30,23,80,29,81,72,26,31,42,24,76,72,86,58,65,33,46,59,80,37,53,45,56,22,77,41,100,85,46,97,66,92,79,87,52,75,83,74,40,75,37,17,45,49,9,38,52,40,49,34,70,75,55,59,71,72,82,24,42,38,38,31,42,36,49,45,24,39,68,63,41,47,30,84,90,71,44,38,31,43,64,36,40,52,51,32,51,51,54,50,57,75,69,61,54,98,74,29,27,44,25,35,28,46,30,88,45,73,48,68,68,42,67,57,49,74,59,50,50,59,56,58,70,68,64,69,81,30,61,46,70,52,69,44,58,34,51,53,52,40,50,53,47,60,72,67,52,94,66,87,40,49,38,38,35,45,44,47,46,53,57,75,78,68,76,83,61,66,52,92,73,57,86,71,63,82,73,41,26,32,34,29,34,19,40,64,94,36,66,40,21,30,44,43,25,23,46,53,4,49,78,29,73,31,47,43,38,73,29,82,47,36,84,41,42,37,57,55,50,50,54,52,51,31,57,75,56,67,53,47,56,56,42,71,54,70,81,39,56,48,71,79,47,83,87,40,58,52,84,60,79,80,87,85,85,86,87,82,90,84,91,89,86,90,85,85,87,89,81,78,89,84,87,88,89,85,84,83,88,82,84,90,86,90,89,77,90,86,82,82,82,83,87,63,65,74,58,88,61,50,44,39,39,42,38,39,40,46,70,84,37,36,72,42,68,31,45,23,46,54,88,55,61,71,43,94,90,46,46,79,39,93,72,52,35,36,90,89,44,32,93,72,49,100,48,56,46,49,78,50,72,44,65,85,88,72,62,41,40,42,42,35,39,39,22,67,35,62,74,76,38,47,69,48,52,38,51,32,64,76,41,85,63,99,57,82,37,57,34,38,44,39,33,31,36,49,63,64,59,48,78,48,75,48,62,83,53,44,54,44,69,55,49,59,48,103,83,70,47,69,46,67,45,80,46,49,38,39,38,37,29,22,37,58,48,35,77,90,73,96,68,102,64,88,76,79,37,18,54,45,45,73,64,51,49,38,37,36,40,38,34,41,66,87,71,49,76,48,76,48,69,40,44,74,77,53,84,14,28,24,35,45,75,48,77,47,71,74,65,40,54,34,44,38,44,36,40,39,27,61,70,78,79,91,85,66,97,83,71,81,69,52,69,42,48,51,75,53,41,36,36,32,31,77,47,94,62,68,55,73,62,72,84,73,72,70,91,72,68,77,49,82,74,51,73,45,75,47,63,61,60,46,74,42,76,89,41,59,48,47,30,57,24,37,36,35,37,31,36,55,25,40,29,60,60,12,38,36,30,58,18,32,39,39,44,18,52,18,39,37,30,26,32,38,41,24,49,20,33,35,36,39,24,37,66,24,47,64,80,50,59,80,46,48,63,43,61,75,47,68,30,96,42,103